Protein 6E4J (pdb70)

Foldseek 3Di:
DAPCLVVLVVLLVVCVVPADPSVVLVVVSVVQSVPDHYLVSSLVVLVVVLVVDDPPNSVRSVSSSVVSVVPD

Nearest PDB structures (foldseek):
  6ns8-assembly1_A  TM=9.569E-01  e=3.310E-08  Pyrococcus furiosus COM1
  6ns8-assembly1_A  TM=9.531E-01  e=1.919E-08  Pyrococcus furiosus COM1
  6ns8-assembly1_A  TM=9.419E-01  e=3.325E-08  Pyrococcus furiosus COM1
  6ns8-assembly1_A  TM=9.546E-01  e=4.363E-08  Pyrococcus furiosus COM1
  6ns8-assembly1_A  TM=9.405E-01  e=7.217E-08  Pyrococcus furiosus COM1

Radius of gyration: 10.77 Å; Cα contacts (8 Å, |Δi|>4): 67; chains: 1; bounding box: 29×22×22 Å

Solvent-accessible surface area: 4608 Å² total; per-residue (Å²): 105,48,78,0,112,69,55,0,79,108,0,8,111,98,3,147,110,161,12,118,110,54,101,100,0,103,61,22,8,74,120,0,5,98,69,12,68,59,34,132,76,0,15,84,25,0,110,94,26,35,157,146,21,77,111,79,49,33,49,4,0,103,48,0,20,93,52,4,88,85,77,197

InterPro domains:
  IPR059693 MJ1579 [PF27357] (4-69)

B-factor: mean 36.06, std 22.77, range [0.03, 75.5]

Organism: NCBI:txid1185654

Structure (mmCIF, N/CA/C/O backbone):
data_6E4J
#
_entry.id   6E4J
#
loop_
_atom_site.group_PDB
_atom_site.id
_atom_site.type_symbol
_atom_site.label_atom_id
_atom_site.label_alt_id
_atom_site.label_comp_id
_atom_site.label_asym_id
_atom_site.label_entity_id
_atom_site.label_seq_id
_atom_site.pdbx_PDB_ins_code
_atom_site.Cartn_x
_atom_site.Cartn_y
_atom_site.Cartn_z
_atom_site.occupancy
_atom_site.B_iso_or_equiv
_atom_site.auth_seq_id
_atom_site.auth_comp_id
_atom_site.auth_asym_id
_atom_site.auth_atom_id
_atom_site.pdbx_PDB_model_num
ATOM 1 N N . GLY A 1 9 ? 14.865 -8.292 7.957 1.00 12.31 1 GLY A N 1
ATOM 2 C CA . GLY A 1 9 ? 14.532 -6.857 7.780 1.00 32.43 1 GLY A CA 1
ATOM 3 C C . GLY A 1 9 ? 13.752 -6.616 6.497 1.00 40.12 1 GLY A C 1
ATOM 4 O O . GLY A 1 9 ? 13.735 -7.481 5.616 1.00 3.23 1 GLY A O 1
ATOM 8 N N . SER A 1 10 ? 13.101 -5.446 6.389 1.00 35.03 2 SER A N 1
ATOM 9 C CA . SER A 1 10 ? 12.179 -5.142 5.284 1.00 22.52 2 SER A CA 1
ATOM 10 C C . SER A 1 10 ? 12.909 -4.469 4.102 1.00 10.23 2 SER A C 1
ATOM 11 O O . SER A 1 10 ? 13.442 -3.367 4.237 1.00 41.51 2 SER A O 1
ATOM 19 N N . VAL A 1 11 ? 12.924 -5.158 2.951 1.00 41.10 3 VAL A N 1
ATOM 20 C CA . VAL A 1 11 ? 13.343 -4.569 1.658 1.00 0.03 3 VAL A CA 1
ATOM 21 C C . VAL A 1 11 ? 12.127 -3.894 0.995 1.00 15.31 3 VAL A C 1
ATOM 22 O O . VAL A 1 11 ? 12.262 -2.921 0.264 1.00 53.02 3 VAL A O 1
ATOM 35 N N . VAL A 1 12 ? 10.934 -4.419 1.308 1.00 14.55 4 VAL A N 1
ATOM 36 C CA . VAL A 1 12 ? 9.653 -3.936 0.770 1.00 4.43 4 VAL A CA 1
ATOM 37 C C . VAL A 1 12 ? 9.432 -2.420 1.015 1.00 31.00 4 VAL A C 1
ATOM 38 O O . VAL A 1 12 ? 8.770 -1.754 0.219 1.00 51.13 4 VAL A O 1
ATOM 51 N N . LYS A 1 13 ? 10.028 -1.904 2.109 1.00 1.43 5 LYS A N 1
ATOM 52 C CA . LYS A 1 13 ? 9.895 -0.502 2.529 1.00 23.34 5 LYS A CA 1
ATOM 53 C C . LYS A 1 13 ? 10.302 0.463 1.408 1.00 63.43 5 LYS A C 1
ATOM 54 O O . LYS A 1 13 ? 9.556 1.388 1.093 1.00 13.35 5 LYS A O 1
ATOM 73 N N . GLU A 1 14 ? 11.455 0.184 0.761 1.00 53.40 6 GLU A N 1
ATOM 74 C CA . GLU A 1 14 ? 12.018 1.089 -0.256 1.00 42.03 6 GLU A CA 1
ATOM 75 C C . GLU A 1 14 ? 11.138 1.119 -1.524 1.00 2.33 6 GLU A C 1
ATOM 76 O O . GLU A 1 14 ? 11.119 2.109 -2.250 1.00 11.25 6 GLU A O 1
ATOM 88 N N . LYS A 1 15 ? 10.390 0.025 -1.744 1.00 21.42 7 LYS A N 1
ATOM 89 C CA . LYS A 1 15 ? 9.463 -0.125 -2.884 1.00 42.42 7 LYS A CA 1
ATOM 90 C C . LYS A 1 15 ? 8.156 0.630 -2.613 1.00 1.35 7 LYS A C 1
ATOM 91 O O . LYS A 1 15 ? 7.600 1.267 -3.511 1.00 12.25 7 LYS A O 1
ATOM 110 N N . LEU A 1 16 ? 7.683 0.526 -1.357 1.00 31.01 8 LEU A N 1
ATOM 111 C CA . LEU A 1 16 ? 6.426 1.143 -0.902 1.00 31.24 8 LEU A CA 1
ATOM 112 C C . LEU A 1 16 ? 6.552 2.671 -0.833 1.00 34.13 8 LEU A C 1
ATOM 113 O O . LEU A 1 16 ? 5.567 3.376 -1.035 1.00 64.33 8 LEU A O 1
ATOM 129 N N . GLU A 1 17 ? 7.773 3.158 -0.537 1.00 65.34 9 GLU A N 1
ATOM 130 C CA . GLU A 1 17 ? 8.087 4.602 -0.515 1.00 21.42 9 GLU A CA 1
ATOM 131 C C . GLU A 1 17 ? 7.975 5.197 -1.931 1.00 4.23 9 GLU A C 1
ATOM 132 O O . GLU A 1 17 ? 7.350 6.237 -2.125 1.00 31.44 9 GLU A O 1
ATOM 144 N N . LYS A 1 18 ? 8.565 4.490 -2.912 1.00 51.23 10 LYS A N 1
ATOM 145 C CA . LYS A 1 18 ? 8.495 4.859 -4.344 1.00 54.33 10 LYS A CA 1
ATOM 146 C C . LYS A 1 18 ? 7.045 4.768 -4.865 1.00 54.52 10 LYS A C 1
ATOM 147 O O . LYS A 1 18 ? 6.607 5.596 -5.674 1.00 53.13 10 LYS A O 1
ATOM 166 N N . ALA A 1 19 ? 6.320 3.750 -4.352 1.00 31.43 11 ALA A N 1
ATOM 167 C CA . ALA A 1 19 ? 4.921 3.491 -4.702 1.00 0.34 11 ALA A CA 1
ATOM 168 C C . ALA A 1 19 ? 4.047 4.662 -4.264 1.00 10.24 11 ALA A C 1
ATOM 169 O O . ALA A 1 19 ? 3.285 5.176 -5.065 1.00 50.53 11 ALA A O 1
ATOM 176 N N . LEU A 1 20 ? 4.235 5.095 -2.997 1.00 60.23 12 LEU A N 1
ATOM 177 C CA . LEU A 1 20 ? 3.523 6.239 -2.387 1.00 62.50 12 LEU A CA 1
ATOM 178 C C . LEU A 1 20 ? 3.626 7.509 -3.252 1.00 23.41 12 LEU A C 1
ATOM 179 O O . LEU A 1 20 ? 2.621 8.190 -3.474 1.00 25.34 12 LEU A O 1
ATOM 195 N N . ILE A 1 21 ? 4.850 7.791 -3.738 1.00 22.44 13 ILE A N 1
ATOM 196 C CA . ILE A 1 21 ? 5.149 8.981 -4.553 1.00 22.05 13 ILE A CA 1
ATOM 197 C C . ILE A 1 21 ? 4.304 8.971 -5.845 1.00 13.44 13 ILE A C 1
ATOM 198 O O . ILE A 1 21 ? 3.528 9.898 -6.107 1.00 43.11 13 ILE A O 1
ATOM 214 N N . GLU A 1 22 ? 4.40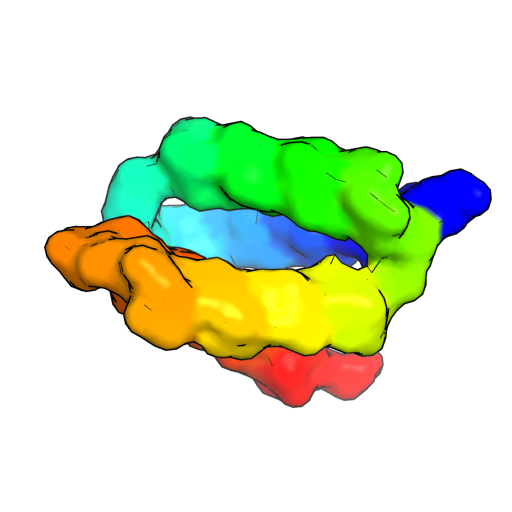9 7.867 -6.598 1.00 63.42 14 GLU A N 1
ATOM 215 C CA . GLU A 1 22 ? 3.796 7.742 -7.933 1.00 32.31 14 GLU A CA 1
ATOM 216 C C . GLU A 1 22 ? 2.268 7.583 -7.867 1.00 20.33 14 GLU A C 1
ATOM 217 O O . GLU A 1 22 ? 1.560 8.027 -8.776 1.00 44.10 14 GLU A O 1
ATOM 229 N N . VAL A 1 23 ? 1.756 6.951 -6.797 1.00 20.54 15 VAL A N 1
ATOM 230 C CA . VAL A 1 23 ? 0.302 6.774 -6.624 1.00 21.41 15 VAL A CA 1
ATOM 231 C C . VAL A 1 23 ? -0.324 7.980 -5.909 1.00 1.03 15 VAL A C 1
ATOM 232 O O . VAL A 1 23 ? -1.542 8.039 -5.810 1.00 12.41 15 VAL A O 1
ATOM 245 N N . ARG A 1 24 ? 0.507 8.930 -5.410 1.00 21.13 16 ARG A N 1
ATOM 246 C CA . ARG A 1 24 ? 0.010 10.113 -4.659 1.00 72.41 16 ARG A CA 1
ATOM 247 C C . ARG A 1 24 ? -1.031 10.954 -5.464 1.00 53.15 16 ARG A C 1
ATOM 248 O O . ARG A 1 24 ? -2.076 11.296 -4.897 1.00 62.20 16 ARG A O 1
ATOM 269 N N . PRO A 1 25 ? -0.793 11.298 -6.788 1.00 31.24 17 PRO A N 1
ATOM 270 C CA . PRO A 1 25 ? -1.804 12.033 -7.608 1.00 24.11 17 PRO A CA 1
ATOM 271 C C . PRO A 1 25 ? -3.095 11.220 -7.874 1.00 65.20 17 PRO A C 1
ATOM 272 O O . PRO A 1 25 ? -4.055 11.753 -8.417 1.00 5.22 17 PRO A O 1
ATOM 283 N N . TYR A 1 26 ? -3.111 9.941 -7.477 1.00 3.32 18 TYR A N 1
ATOM 284 C CA . TYR A 1 26 ? -4.256 9.045 -7.701 1.00 1.44 18 TYR A CA 1
ATOM 285 C C . TYR A 1 26 ? -4.998 8.723 -6.391 1.00 24.33 18 TYR A C 1
ATOM 286 O O . TYR A 1 26 ? -6.218 8.537 -6.403 1.00 14.35 18 TYR A O 1
ATOM 304 N N . VAL A 1 27 ? -4.265 8.671 -5.270 1.00 2.45 19 VAL A N 1
ATOM 305 C CA . VAL A 1 27 ? -4.828 8.287 -3.962 1.00 31.34 19 VAL A CA 1
ATOM 306 C C . VAL A 1 27 ? -5.218 9.523 -3.149 1.00 15.14 19 VAL A C 1
ATOM 307 O O . VAL A 1 27 ? -4.502 10.532 -3.132 1.00 32.13 19 VAL A O 1
ATOM 320 N N . GLU A 1 28 ? -6.377 9.448 -2.514 1.00 51.13 20 GLU A N 1
ATOM 321 C CA . GLU A 1 28 ? -6.796 10.394 -1.484 1.00 11.31 20 GLU A CA 1
ATOM 322 C C . GLU A 1 28 ? -6.328 9.848 -0.115 1.00 0.21 20 GLU A C 1
ATOM 323 O O . GLU A 1 28 ? -6.021 8.653 -0.006 1.00 0.13 20 GLU A O 1
ATOM 335 N N . TYR A 1 29 ? -6.228 10.728 0.908 1.00 3.44 21 TYR A N 1
ATOM 336 C CA . TYR A 1 29 ? -5.777 10.347 2.270 1.00 65.34 21 TYR A CA 1
ATOM 337 C C . TYR A 1 29 ? -4.352 9.755 2.226 1.00 43.01 21 TYR A C 1
ATOM 338 O O . TYR A 1 29 ? -4.106 8.643 2.700 1.00 22.02 21 TYR A O 1
ATOM 356 N N . TYR A 1 30 ? -3.429 10.528 1.634 1.00 70.31 22 TYR A N 1
ATOM 357 C CA . TYR A 1 30 ? -2.046 10.094 1.379 1.00 21.11 22 TYR A CA 1
ATOM 358 C C . TYR A 1 30 ? -1.286 9.785 2.686 1.00 14.43 22 TYR A C 1
ATOM 359 O O . TYR A 1 30 ? -0.553 8.801 2.756 1.00 14.11 22 TYR A O 1
ATOM 377 N N . ASN A 1 31 ? -1.472 10.643 3.702 1.00 44.31 23 ASN A N 1
ATOM 378 C CA . ASN A 1 31 ? -0.790 10.523 5.010 1.00 22.55 23 ASN A CA 1
ATOM 379 C C . ASN A 1 31 ? -1.307 9.280 5.758 1.00 43.11 23 ASN A C 1
ATOM 380 O O . ASN A 1 31 ? -0.554 8.603 6.469 1.00 11.52 23 ASN A O 1
ATOM 391 N N . GLU A 1 32 ? -2.607 8.991 5.561 1.00 15.34 24 GLU A N 1
ATOM 392 C CA . GLU A 1 32 ? -3.295 7.837 6.174 1.00 40.01 24 GLU A CA 1
ATOM 393 C C . GLU A 1 32 ? -2.816 6.527 5.520 1.00 32.42 24 GLU A C 1
ATOM 394 O O . GLU A 1 32 ? -2.600 5.514 6.196 1.00 21.00 24 GLU A O 1
ATOM 406 N N . LEU A 1 33 ? -2.646 6.580 4.183 1.00 23.12 25 LEU A N 1
ATOM 407 C CA . LEU A 1 33 ? -2.173 5.442 3.383 1.00 14.14 25 LEU A CA 1
ATOM 408 C C . LEU A 1 33 ? -0.697 5.158 3.688 1.00 51.23 25 LEU A C 1
ATOM 409 O O . LEU A 1 33 ? -0.285 4.005 3.729 1.00 45.45 25 LEU A O 1
ATOM 425 N N . LYS A 1 34 ? 0.069 6.236 3.929 1.00 50.22 26 LYS A N 1
ATOM 426 C CA . LYS A 1 34 ? 1.493 6.164 4.302 1.00 25.10 26 LYS A CA 1
ATOM 427 C C . LYS A 1 34 ? 1.648 5.520 5.689 1.00 11.14 26 LYS A C 1
ATOM 428 O O . LYS A 1 34 ? 2.609 4.786 5.936 1.00 32.42 26 LYS A O 1
ATOM 447 N N . ALA A 1 35 ? 0.685 5.812 6.583 1.00 51.35 27 ALA A N 1
ATOM 448 C CA . ALA A 1 35 ? 0.637 5.226 7.931 1.00 35.23 27 ALA A CA 1
ATOM 449 C C . ALA A 1 35 ? 0.394 3.709 7.852 1.00 41.20 27 ALA A C 1
ATOM 450 O O . ALA A 1 35 ? 1.020 2.930 8.586 1.00 4.33 27 ALA A O 1
ATOM 457 N N . LEU A 1 36 ? -0.513 3.306 6.933 1.00 51.05 28 LEU A N 1
ATOM 458 C CA . LEU A 1 36 ? -0.793 1.887 6.640 1.00 75.31 28 LEU A CA 1
ATOM 459 C C . LEU A 1 36 ? 0.452 1.205 6.040 1.00 51.13 28 LEU A C 1
ATOM 460 O O . LEU A 1 36 ? 0.765 0.079 6.391 1.00 43.13 28 LEU A O 1
ATOM 476 N N . VAL A 1 37 ? 1.157 1.929 5.155 1.00 34.12 29 VAL A N 1
ATOM 477 C CA . VAL A 1 37 ? 2.389 1.456 4.487 1.00 23.11 29 VAL A CA 1
ATOM 478 C C . VAL A 1 37 ? 3.504 1.167 5.510 1.00 13.21 29 VAL A C 1
ATOM 479 O O . VAL A 1 37 ? 4.161 0.124 5.439 1.00 33.22 29 VAL A O 1
ATOM 492 N N . SER A 1 38 ? 3.679 2.088 6.466 1.00 32.41 30 SER A N 1
ATOM 493 C CA . SER A 1 38 ? 4.700 1.969 7.516 1.00 42.11 30 SER A CA 1
ATOM 494 C C . SER A 1 38 ? 4.385 0.776 8.445 1.00 53.30 30 SER A C 1
ATOM 495 O O . SER A 1 38 ? 5.293 0.079 8.906 1.00 33.44 30 SER A O 1
ATOM 503 N N . LYS A 1 39 ? 3.075 0.542 8.677 1.00 63.32 31 LYS A N 1
ATOM 504 C CA . LYS A 1 39 ? 2.580 -0.572 9.501 1.00 60.53 31 LYS A CA 1
ATOM 505 C C . LYS A 1 39 ? 2.861 -1.923 8.803 1.00 5.34 31 LYS A C 1
ATOM 506 O O . LYS A 1 39 ? 3.538 -2.785 9.375 1.00 34.11 31 LYS A O 1
ATOM 525 N N . ILE A 1 40 ? 2.364 -2.075 7.552 1.00 44.11 32 ILE A N 1
ATOM 526 C CA . ILE A 1 40 ? 2.435 -3.352 6.805 1.00 74.03 32 ILE A CA 1
ATOM 527 C C . ILE A 1 40 ? 3.897 -3.743 6.539 1.00 34.43 32 ILE A C 1
ATOM 528 O O . ILE A 1 40 ? 4.245 -4.912 6.645 1.00 20.13 32 ILE A O 1
ATOM 544 N N . SER A 1 41 ? 4.746 -2.729 6.255 1.00 21.20 33 SER A N 1
ATOM 545 C CA . SER A 1 41 ? 6.171 -2.924 5.973 1.00 32.14 33 SER A CA 1
ATOM 546 C C . SER A 1 41 ? 6.906 -3.397 7.232 1.00 62.13 33 SER A C 1
ATOM 547 O O . SER A 1 41 ? 7.867 -4.152 7.139 1.00 71.42 33 SER A O 1
ATOM 555 N N . SER A 1 42 ? 6.427 -2.953 8.407 1.00 54.14 34 SER A N 1
ATOM 556 C CA . SER A 1 42 ? 7.031 -3.313 9.699 1.00 51.04 34 SER A CA 1
ATOM 557 C C . SER A 1 42 ? 6.607 -4.738 10.109 1.00 43.52 34 SER A C 1
ATOM 558 O O . SER A 1 42 ? 7.287 -5.387 10.905 1.00 21.54 34 SER A O 1
ATOM 566 N N . SER A 1 43 ? 5.472 -5.200 9.558 1.00 51.11 35 SER A N 1
ATOM 567 C CA . SER A 1 43 ? 4.946 -6.559 9.784 1.00 41.10 35 SER A CA 1
ATOM 568 C C . SER A 1 43 ? 5.651 -7.591 8.869 1.00 40.01 35 SER A C 1
ATOM 569 O O . SER A 1 43 ? 5.970 -8.710 9.292 1.00 51.31 35 SER A O 1
ATOM 577 N N . VAL A 1 44 ? 5.898 -7.179 7.616 1.00 70.33 36 VAL A N 1
ATOM 578 C CA . VAL A 1 44 ? 6.426 -8.045 6.541 1.00 65.31 36 VAL A CA 1
ATOM 579 C C . VAL A 1 44 ? 7.905 -7.715 6.274 1.00 5.22 36 VAL A C 1
ATOM 580 O O . VAL A 1 44 ? 8.474 -6.832 6.917 1.00 73.12 36 VAL A O 1
ATOM 593 N N . ASN A 1 45 ? 8.530 -8.463 5.358 1.00 21.05 37 ASN A N 1
ATOM 594 C CA . ASN A 1 45 ? 9.935 -8.238 4.939 1.00 13.45 37 ASN A CA 1
ATOM 595 C C . ASN A 1 45 ? 10.009 -8.088 3.413 1.00 25.21 37 ASN A C 1
ATOM 596 O O . ASN A 1 45 ? 10.721 -7.218 2.891 1.00 42.43 37 ASN A O 1
ATOM 607 N N . ASP A 1 46 ? 9.251 -8.936 2.705 1.00 3.44 38 ASP A N 1
ATOM 608 C CA . ASP A 1 46 ? 9.260 -9.001 1.229 1.00 62.10 38 ASP A CA 1
ATOM 609 C C . ASP A 1 46 ? 8.004 -8.334 0.645 1.00 63.23 38 ASP A C 1
ATOM 610 O O . ASP A 1 46 ? 6.976 -8.188 1.339 1.00 73.41 38 ASP A O 1
ATOM 619 N N . LEU A 1 47 ? 8.102 -7.945 -0.645 1.00 32.11 39 LEU A N 1
ATOM 620 C CA . LEU A 1 47 ? 7.024 -7.253 -1.367 1.00 44.11 39 LEU A CA 1
ATOM 621 C C . LEU A 1 47 ? 5.778 -8.134 -1.485 1.00 33.23 39 LEU A C 1
ATOM 622 O O . LEU A 1 47 ? 4.674 -7.652 -1.241 1.00 61.52 39 LEU A O 1
ATOM 638 N N . GLU A 1 48 ? 5.981 -9.427 -1.844 1.00 55.33 40 GLU A N 1
ATOM 639 C CA . GLU A 1 48 ? 4.883 -10.409 -2.010 1.00 43.44 40 GLU A CA 1
ATOM 640 C C . GLU A 1 48 ? 4.017 -10.484 -0.741 1.00 61.32 40 GLU A C 1
ATOM 641 O O . GLU A 1 48 ? 2.799 -10.572 -0.833 1.00 3.11 40 GLU A O 1
ATOM 653 N N . GLU A 1 49 ? 4.674 -10.396 0.440 1.00 41.30 41 GLU A N 1
ATOM 654 C CA . GLU A 1 49 ? 3.985 -10.392 1.741 1.00 23.03 41 GLU A CA 1
ATOM 655 C C . GLU A 1 49 ? 3.069 -9.151 1.867 1.00 1.22 41 GLU A C 1
ATOM 656 O O . GLU A 1 49 ? 1.869 -9.294 2.121 1.00 32.43 41 GLU A O 1
ATOM 668 N N . ALA A 1 50 ? 3.652 -7.941 1.652 1.00 40.21 42 ALA A N 1
ATOM 669 C CA . ALA A 1 50 ? 2.917 -6.646 1.761 1.00 13.14 42 ALA A CA 1
ATOM 670 C C . ALA A 1 50 ? 1.728 -6.571 0.786 1.00 15.02 42 ALA A C 1
ATOM 671 O O . ALA A 1 50 ? 0.712 -5.943 1.088 1.00 22.23 42 ALA A O 1
ATOM 678 N N . ILE A 1 51 ? 1.903 -7.212 -0.381 1.00 71.35 43 ILE A N 1
ATOM 679 C CA . ILE A 1 51 ? 0.868 -7.344 -1.416 1.00 52.14 43 ILE A CA 1
ATOM 680 C C . ILE A 1 51 ? -0.347 -8.118 -0.860 1.00 41.32 43 ILE A C 1
ATOM 681 O O . ILE A 1 51 ? -1.479 -7.649 -0.967 1.00 34.12 43 ILE A O 1
ATOM 697 N N . VAL A 1 52 ? -0.081 -9.276 -0.221 1.00 42.32 44 VAL A N 1
ATOM 698 C CA . VAL A 1 52 ? -1.131 -10.121 0.391 1.00 63.13 44 VAL A CA 1
ATOM 699 C C . VAL A 1 52 ? -1.869 -9.353 1.512 1.00 63.42 44 VAL A C 1
ATOM 700 O O . VAL A 1 52 ? -3.087 -9.509 1.682 1.00 65.31 44 VAL A O 1
ATOM 713 N N . VAL A 1 53 ? -1.124 -8.486 2.236 1.00 41.13 45 VAL A N 1
ATOM 714 C CA . VAL A 1 53 ? -1.710 -7.634 3.283 1.00 43.13 45 VAL A CA 1
ATOM 715 C C . VAL A 1 53 ? -2.628 -6.572 2.651 1.00 70.22 45 VAL A C 1
ATOM 716 O O . VAL A 1 53 ? -3.706 -6.336 3.145 1.00 1.34 45 VAL A O 1
ATOM 729 N N . LEU A 1 54 ? -2.202 -5.965 1.535 1.00 71.03 46 LEU A N 1
ATOM 730 C CA . LEU A 1 54 ? -3.008 -4.933 0.839 1.00 75.23 46 LEU A CA 1
ATOM 731 C C . LEU A 1 54 ? -4.258 -5.542 0.165 1.00 51.44 46 LEU A C 1
ATOM 732 O O . LEU A 1 54 ? -5.237 -4.835 -0.080 1.00 3.42 46 LEU A O 1
ATOM 748 N N . ARG A 1 55 ? -4.211 -6.855 -0.131 1.00 2.21 47 ARG A N 1
ATOM 749 C CA . ARG A 1 55 ? -5.371 -7.600 -0.659 1.00 4.42 47 ARG A CA 1
ATOM 750 C C . ARG A 1 55 ? -6.449 -7.741 0.433 1.00 20.33 47 ARG A C 1
ATOM 751 O O . ARG A 1 55 ? -7.620 -7.440 0.196 1.00 35.41 47 ARG A O 1
ATOM 772 N N . GLU A 1 56 ? -6.027 -8.169 1.643 1.00 73.03 48 GLU A N 1
ATOM 773 C CA . GLU A 1 56 ? -6.952 -8.383 2.774 1.00 62.44 48 GLU A CA 1
ATOM 774 C C . GLU A 1 56 ? -7.465 -7.033 3.326 1.00 44.40 48 GLU A C 1
ATOM 775 O O . GLU A 1 56 ? -8.643 -6.910 3.658 1.00 2.34 48 GLU A O 1
ATOM 787 N N . GLU A 1 57 ? -6.566 -6.021 3.371 1.00 34.04 49 GLU A N 1
ATOM 788 C CA . GLU A 1 57 ? -6.867 -4.684 3.910 1.00 74.11 49 GLU A CA 1
ATOM 789 C C . GLU A 1 57 ? -7.892 -3.953 3.053 1.00 44.52 49 GLU A C 1
ATOM 790 O O . GLU A 1 57 ? -8.733 -3.235 3.579 1.00 23.34 49 GLU A O 1
ATOM 802 N N . GLU A 1 58 ? -7.809 -4.152 1.734 1.00 14.13 50 GLU A N 1
ATOM 803 C CA . GLU A 1 58 ? -8.775 -3.593 0.787 1.00 42.31 50 GLU A CA 1
ATOM 804 C C . GLU A 1 58 ? -10.192 -4.123 1.087 1.00 61.22 50 GLU A C 1
ATOM 805 O O . GLU A 1 58 ? -11.154 -3.371 1.068 1.00 72.04 50 GLU A O 1
ATOM 817 N N . LYS A 1 59 ? -10.280 -5.416 1.413 1.00 3.12 51 LYS A N 1
ATOM 818 C CA . LYS A 1 59 ? -11.563 -6.091 1.663 1.00 10.34 51 LYS A CA 1
ATOM 819 C C . LYS A 1 59 ? -12.208 -5.616 2.986 1.00 15.30 51 LYS A C 1
ATOM 820 O O . LYS A 1 59 ? -13.396 -5.268 3.011 1.00 21.30 51 LYS A O 1
ATOM 839 N N . LYS A 1 60 ? -11.403 -5.579 4.067 1.00 5.44 52 LYS A N 1
ATOM 840 C CA . LYS A 1 60 ? -11.897 -5.268 5.432 1.00 2.12 52 LYS A CA 1
ATOM 841 C C . LYS A 1 60 ? -12.089 -3.754 5.651 1.00 72.14 52 LYS A C 1
ATOM 842 O O . LYS A 1 60 ? -12.939 -3.351 6.441 1.00 63.55 52 LYS A O 1
ATOM 861 N N . ALA A 1 61 ? -11.295 -2.920 4.959 1.00 62.01 53 ALA A N 1
ATOM 862 C CA . ALA A 1 61 ? -11.402 -1.447 5.066 1.00 4.40 53 ALA A CA 1
ATOM 863 C C . ALA A 1 61 ? -12.377 -0.915 4.013 1.00 34.24 53 ALA A C 1
ATOM 864 O O . ALA A 1 61 ? -12.321 -1.339 2.855 1.00 1.01 53 ALA A O 1
ATOM 871 N N . SER A 1 62 ? -13.252 0.009 4.418 1.00 61.51 54 SER A N 1
ATOM 872 C CA . SER A 1 62 ? -14.270 0.601 3.541 1.00 50.20 54 SER A CA 1
ATOM 873 C C . SER A 1 62 ? -13.683 1.771 2.721 1.00 55.22 54 SER A C 1
ATOM 874 O O . SER A 1 62 ? -12.661 2.363 3.092 1.00 53.21 54 SER A O 1
ATOM 882 N N . GLU A 1 63 ? -14.336 2.057 1.581 1.00 63.12 55 GLU A N 1
ATOM 883 C CA . GLU A 1 63 ? -14.019 3.219 0.719 1.00 71.42 55 GLU A CA 1
ATOM 884 C C . GLU A 1 63 ? -14.388 4.533 1.455 1.00 75.03 55 GLU A C 1
ATOM 885 O O . GLU A 1 63 ? -15.276 4.500 2.316 1.00 4.31 55 GLU A O 1
ATOM 897 N N . PRO A 1 64 ? -13.760 5.724 1.144 1.00 64.51 56 PRO A N 1
ATOM 898 C CA . PRO A 1 64 ? -12.792 5.939 0.018 1.00 51.44 56 PRO A CA 1
ATOM 899 C C . PRO A 1 64 ? -11.393 5.289 0.201 1.00 50.04 56 PRO A C 1
ATOM 900 O O . PRO A 1 64 ? -10.700 5.073 -0.795 1.00 62.24 56 PRO A O 1
ATOM 911 N N . PHE A 1 65 ? -11.011 4.956 1.453 1.00 24.41 57 PHE A N 1
ATOM 912 C CA . PHE A 1 65 ? -9.649 4.448 1.769 1.00 1.05 57 PHE A CA 1
ATOM 913 C C . PHE A 1 65 ? -9.361 3.082 1.090 1.00 15.04 57 PHE A C 1
ATOM 914 O O . PHE A 1 65 ? -8.224 2.819 0.693 1.00 55.11 57 PHE A O 1
ATOM 931 N N . LYS A 1 66 ? -10.417 2.238 0.953 1.00 55.12 58 LYS A N 1
ATOM 932 C CA . LYS A 1 66 ? -10.369 0.936 0.223 1.00 54.25 58 LYS A CA 1
ATOM 933 C C . LYS A 1 66 ? -9.751 1.098 -1.181 1.00 25.34 58 LYS A C 1
ATOM 934 O O . LYS A 1 66 ? -8.863 0.332 -1.585 1.00 23.34 58 LYS A O 1
ATOM 953 N N . THR A 1 67 ? -10.255 2.124 -1.890 1.00 24.22 59 THR A N 1
ATOM 954 C CA . THR A 1 67 ? -9.827 2.500 -3.245 1.00 33.23 59 THR A CA 1
ATOM 955 C C . THR A 1 67 ? -8.316 2.780 -3.280 1.00 51.53 59 THR A C 1
ATOM 956 O O . THR A 1 67 ? -7.599 2.260 -4.127 1.00 24.24 59 THR A O 1
ATOM 967 N N . ASP A 1 68 ? -7.855 3.541 -2.286 1.00 55.10 60 ASP A N 1
ATOM 968 C CA . ASP A 1 68 ? -6.462 4.026 -2.200 1.00 0.43 60 ASP A CA 1
ATOM 969 C C . ASP A 1 68 ? -5.478 2.880 -1.901 1.00 2.41 60 ASP A C 1
ATOM 970 O O . ASP A 1 68 ? -4.332 2.884 -2.386 1.00 1.03 60 ASP A O 1
ATOM 979 N N . ILE A 1 69 ? -5.973 1.887 -1.134 1.00 41.00 61 ILE A N 1
ATOM 980 C CA . ILE A 1 69 ? -5.225 0.661 -0.792 1.00 5.13 61 ILE A CA 1
ATOM 981 C C . ILE A 1 69 ? -4.901 -0.118 -2.072 1.00 44.43 61 ILE A C 1
ATOM 982 O O . ILE A 1 69 ? -3.753 -0.518 -2.297 1.00 15.24 61 ILE A O 1
ATOM 998 N N . ARG A 1 70 ? -5.932 -0.292 -2.920 1.00 23.32 62 ARG A N 1
ATOM 999 C CA . ARG A 1 70 ? -5.846 -1.122 -4.130 1.00 64.12 62 ARG A CA 1
ATOM 1000 C C . ARG A 1 70 ? -5.210 -0.370 -5.314 1.00 22.13 62 ARG A C 1
ATOM 1001 O O . ARG A 1 70 ? -4.785 -1.008 -6.274 1.00 62.33 62 ARG A O 1
ATOM 1022 N N . ILE A 1 71 ? -5.156 0.978 -5.247 1.00 43.23 63 ILE A N 1
ATOM 1023 C CA . ILE A 1 71 ? -4.390 1.788 -6.224 1.00 1.03 63 ILE A CA 1
ATOM 1024 C C . ILE A 1 71 ? -2.883 1.522 -6.040 1.00 21.33 63 ILE A C 1
ATOM 1025 O O . ILE A 1 71 ? -2.164 1.253 -7.015 1.00 30.11 63 ILE A O 1
ATOM 1041 N N . LEU A 1 72 ? -2.423 1.566 -4.772 1.00 42.12 64 LEU A N 1
ATOM 1042 C CA . LEU A 1 72 ? -1.011 1.298 -4.424 1.00 51.51 64 LEU A CA 1
ATOM 1043 C C . LEU A 1 72 ? -0.678 -0.189 -4.694 1.00 24.23 64 LEU A C 1
ATOM 1044 O O . LEU A 1 72 ? 0.349 -0.507 -5.299 1.00 65.13 64 LEU A O 1
ATOM 1060 N N . LEU A 1 73 ? -1.590 -1.074 -4.252 1.00 51.04 65 LEU A N 1
ATOM 1061 C CA . LEU A 1 73 ? -1.491 -2.538 -4.439 1.00 31.43 65 LEU A CA 1
ATOM 1062 C C . LEU A 1 73 ? -1.297 -2.906 -5.922 1.00 73.31 65 LEU A C 1
ATOM 1063 O O . LEU A 1 73 ? -0.362 -3.636 -6.266 1.00 2.03 65 LEU A O 1
ATOM 1079 N N . ASP A 1 74 ? -2.175 -2.350 -6.783 1.00 20.45 66 ASP A N 1
ATOM 1080 C CA . ASP A 1 74 ? -2.165 -2.602 -8.239 1.00 25.54 66 ASP A CA 1
ATOM 1081 C C . ASP A 1 74 ? -0.850 -2.123 -8.870 1.00 12.21 66 ASP A C 1
ATOM 1082 O O . ASP A 1 74 ? -0.403 -2.680 -9.865 1.00 73.14 66 ASP A O 1
ATOM 1091 N N . PHE A 1 75 ? -0.244 -1.088 -8.265 1.00 30.31 67 PHE A N 1
ATOM 1092 C CA . PHE A 1 75 ? 1.006 -0.488 -8.755 1.00 11.53 67 PHE A CA 1
ATOM 1093 C C . PHE A 1 75 ? 2.191 -1.452 -8.526 1.00 44.23 67 PHE A C 1
ATOM 1094 O O . PHE A 1 75 ? 3.080 -1.572 -9.381 1.00 24.20 67 PHE A O 1
ATOM 1111 N N . LEU A 1 76 ? 2.171 -2.145 -7.368 1.00 71.01 68 LEU A N 1
ATOM 1112 C CA . LEU A 1 76 ? 3.179 -3.171 -7.014 1.00 62.34 68 LEU A CA 1
ATOM 1113 C C . LEU A 1 76 ? 3.048 -4.386 -7.959 1.00 22.14 68 LEU A C 1
ATOM 1114 O O . LEU A 1 76 ? 4.049 -4.939 -8.429 1.00 11.42 68 LEU A O 1
ATOM 1130 N N . GLU A 1 77 ? 1.781 -4.759 -8.231 1.00 55.42 69 GLU A N 1
ATOM 1131 C CA . GLU A 1 77 ? 1.407 -5.852 -9.155 1.00 72.43 69 GLU A CA 1
ATOM 1132 C C . GLU A 1 77 ? 1.837 -5.537 -10.600 1.00 11.22 69 GLU A C 1
ATOM 1133 O O . GLU A 1 77 ? 2.233 -6.430 -11.360 1.00 10.13 69 GLU A O 1
ATOM 1145 N N . SER A 1 78 ? 1.733 -4.247 -10.954 1.00 54.32 70 SER A N 1
ATOM 1146 C CA . SER A 1 78 ? 1.944 -3.745 -12.318 1.00 14.03 70 SER A CA 1
ATOM 1147 C C . SER A 1 78 ? 3.432 -3.788 -12.705 1.00 62.24 70 SER A C 1
ATOM 1148 O O . SER A 1 78 ? 3.775 -4.173 -13.826 1.00 10.04 70 SER A O 1
ATOM 1156 N N . LYS A 1 79 ? 4.299 -3.368 -11.767 1.00 42.34 71 LYS A N 1
ATOM 1157 C CA . LYS A 1 79 ? 5.762 -3.379 -11.964 1.00 22.24 71 LYS A CA 1
ATOM 1158 C C . LYS A 1 79 ? 6.304 -4.829 -11.900 1.00 12.52 71 LYS A C 1
ATOM 1159 O O . LYS A 1 79 ? 5.823 -5.612 -11.069 1.00 72.35 71 LYS A O 1
ATOM 1178 N N . PRO A 1 80 ? 7.305 -5.202 -12.770 1.00 42.23 72 PRO A N 1
ATOM 1179 C CA . PRO A 1 80 ? 7.938 -6.544 -12.747 1.00 21.24 72 PRO A CA 1
ATOM 1180 C C . PRO A 1 80 ? 8.803 -6.736 -11.469 1.00 14.25 72 PRO A C 1
ATOM 1181 O O . PRO A 1 80 ? 9.974 -6.311 -11.450 1.00 21.45 72 PRO A O 1
ATOM 1193 N N . GLY A 1 9 ? 15.745 -6.793 7.083 1.00 14.33 1 GLY A N 2
ATOM 1194 C CA . GLY A 1 9 ? 15.238 -5.479 6.606 1.00 50.31 1 GLY A CA 2
ATOM 1195 C C . GLY A 1 9 ? 14.246 -5.647 5.467 1.00 75.24 1 GLY A C 2
ATOM 1196 O O . GLY A 1 9 ? 14.453 -6.508 4.606 1.00 64.45 1 GLY A O 2
ATOM 1200 N N . SER A 1 10 ? 13.174 -4.829 5.457 1.00 51.22 2 SER A N 2
ATOM 1201 C CA . SER A 1 10 ? 12.102 -4.922 4.460 1.00 23.51 2 SER A CA 2
ATOM 1202 C C . SER A 1 10 ? 12.541 -4.332 3.111 1.00 34.34 2 SER A C 2
ATOM 1203 O O . SER A 1 10 ? 12.823 -3.133 3.012 1.00 54.30 2 SER A O 2
ATOM 1211 N N . VAL A 1 11 ? 12.577 -5.185 2.072 1.00 22.31 3 VAL A N 2
ATOM 1212 C CA . VAL A 1 11 ? 12.909 -4.767 0.700 1.00 72.44 3 VAL A CA 2
ATOM 1213 C C . VAL A 1 11 ? 11.676 -4.118 0.036 1.00 22.11 3 VAL A C 2
ATOM 1214 O O . VAL A 1 11 ? 11.807 -3.160 -0.729 1.00 0.24 3 VAL A O 2
ATOM 1227 N N . VAL A 1 12 ? 10.465 -4.608 0.397 1.00 3.52 4 VAL A N 2
ATOM 1228 C CA . VAL A 1 12 ? 9.196 -4.074 -0.145 1.00 62.42 4 VAL A CA 2
ATOM 1229 C C . VAL A 1 12 ? 9.007 -2.591 0.211 1.00 74.34 4 VAL A C 2
ATOM 1230 O O . VAL A 1 12 ? 8.332 -1.859 -0.508 1.00 20.30 4 VAL A O 2
ATOM 1243 N N . LYS A 1 13 ? 9.635 -2.156 1.314 1.00 30.45 5 LYS A N 2
ATOM 1244 C CA . LYS A 1 13 ? 9.454 -0.804 1.830 1.00 54.10 5 LYS A CA 2
ATOM 1245 C C . LYS A 1 13 ? 9.984 0.249 0.839 1.00 11.24 5 LYS A C 2
ATOM 1246 O O . LYS A 1 13 ? 9.374 1.304 0.710 1.00 53.42 5 LYS A O 2
ATOM 1265 N N . GLU A 1 14 ? 11.072 -0.068 0.096 1.00 34.14 6 GLU A N 2
ATOM 1266 C CA . GLU A 1 14 ? 11.638 0.885 -0.884 1.00 1.41 6 GLU A CA 2
ATOM 1267 C C . GLU A 1 14 ? 10.757 0.947 -2.144 1.00 53.55 6 GLU A C 2
ATOM 1268 O O . GLU A 1 14 ? 10.760 1.943 -2.862 1.00 72.52 6 GLU A O 2
ATOM 1280 N N . LYS A 1 15 ? 9.985 -0.132 -2.378 1.00 73.02 7 LYS A N 2
ATOM 1281 C CA . LYS A 1 15 ? 8.963 -0.177 -3.441 1.00 23.43 7 LYS A CA 2
ATOM 1282 C C . LYS A 1 15 ? 7.778 0.711 -3.039 1.00 50.43 7 LYS A C 2
ATOM 1283 O O . LYS A 1 15 ? 7.193 1.385 -3.877 1.00 23.44 7 LYS A O 2
ATOM 1302 N N . LEU A 1 16 ? 7.458 0.676 -1.725 1.00 14.03 8 LEU A N 2
ATOM 1303 C CA . LEU A 1 16 ? 6.393 1.484 -1.101 1.00 33.51 8 LEU A CA 2
ATOM 1304 C C . LEU A 1 16 ? 6.755 2.977 -1.121 1.00 30.30 8 LEU A C 2
ATOM 1305 O O . LEU A 1 16 ? 5.868 3.818 -1.235 1.00 31.21 8 LEU A O 2
ATOM 1321 N N . GLU A 1 17 ? 8.070 3.283 -1.017 1.00 74.55 9 GLU A N 2
ATOM 1322 C CA . GLU A 1 17 ? 8.588 4.669 -1.070 1.00 25.11 9 GLU A CA 2
ATOM 1323 C C . GLU A 1 17 ? 8.263 5.314 -2.423 1.00 44.34 9 GLU A C 2
ATOM 1324 O O . GLU A 1 17 ? 7.654 6.386 -2.480 1.00 33.20 9 GLU A O 2
ATOM 1336 N N . LYS A 1 18 ? 8.673 4.619 -3.506 1.00 5.33 10 LYS A N 2
ATOM 1337 C CA . LYS A 1 18 ? 8.391 5.039 -4.890 1.00 33.24 10 LYS A CA 2
ATOM 1338 C C . LYS A 1 18 ? 6.875 5.083 -5.127 1.00 71.20 10 LYS A C 2
ATOM 1339 O O . LYS A 1 18 ? 6.362 6.077 -5.628 1.00 75.23 10 LYS A O 2
ATOM 1358 N N . ALA A 1 19 ? 6.190 4.001 -4.695 1.00 64.52 11 ALA A N 2
ATOM 1359 C CA . ALA A 1 19 ? 4.754 3.788 -4.916 1.00 11.32 11 ALA A CA 2
ATOM 1360 C C . ALA A 1 19 ? 3.925 4.964 -4.408 1.00 42.32 11 ALA A C 2
ATOM 1361 O O . ALA A 1 19 ? 3.122 5.497 -5.160 1.00 74.31 11 ALA A O 2
ATOM 1368 N N . LEU A 1 20 ? 4.197 5.385 -3.148 1.00 23.05 12 LEU A N 2
ATOM 1369 C CA . LEU A 1 20 ? 3.510 6.517 -2.498 1.00 60.43 12 LEU A CA 2
ATOM 1370 C C . LEU A 1 20 ? 3.612 7.799 -3.353 1.00 63.34 12 LEU A C 2
ATOM 1371 O O . LEU A 1 20 ? 2.613 8.471 -3.572 1.00 22.30 12 LEU A O 2
ATOM 1387 N N . ILE A 1 21 ? 4.826 8.088 -3.858 1.00 74.33 13 ILE A N 2
ATOM 1388 C CA . ILE A 1 21 ? 5.106 9.282 -4.684 1.00 40.43 13 ILE A CA 2
ATOM 1389 C C . ILE A 1 21 ? 4.346 9.197 -6.032 1.00 63.34 13 ILE A C 2
ATOM 1390 O O . ILE A 1 21 ? 3.677 10.152 -6.453 1.00 41.30 13 ILE A O 2
ATOM 1406 N N . GLU A 1 22 ? 4.410 8.008 -6.664 1.00 1.11 14 GLU A N 2
ATOM 1407 C CA . GLU A 1 22 ? 3.841 7.772 -8.006 1.00 14.52 14 GLU A CA 2
ATOM 1408 C C . GLU A 1 22 ? 2.304 7.844 -7.991 1.00 41.45 14 GLU A C 2
ATOM 1409 O O . GLU A 1 22 ? 1.692 8.346 -8.937 1.00 2.41 14 GLU A O 2
ATOM 1421 N N . VAL A 1 23 ? 1.703 7.350 -6.897 1.00 65.50 15 VAL A N 2
ATOM 1422 C CA . VAL A 1 23 ? 0.236 7.308 -6.738 1.00 63.04 15 VAL A CA 2
ATOM 1423 C C . VAL A 1 23 ? -0.262 8.451 -5.834 1.00 50.44 15 VAL A C 2
ATOM 1424 O O . VAL A 1 23 ? -1.447 8.502 -5.521 1.00 3.05 15 VAL A O 2
ATOM 1437 N N . ARG A 1 24 ? 0.645 9.381 -5.451 1.00 73.44 16 ARG A N 2
ATOM 1438 C CA . ARG A 1 24 ? 0.327 10.525 -4.549 1.00 13.23 16 ARG A CA 2
ATOM 1439 C C . ARG A 1 24 ? -0.909 11.365 -5.015 1.00 34.44 16 ARG A C 2
ATOM 1440 O O . ARG A 1 24 ? -1.820 11.575 -4.213 1.00 24.24 16 ARG A O 2
ATOM 1461 N N . PRO A 1 25 ? -0.991 11.841 -6.312 1.00 71.35 17 PRO A N 2
ATOM 1462 C CA . PRO A 1 25 ? -2.166 12.605 -6.801 1.00 61.24 17 PRO A CA 2
ATOM 1463 C C . PRO A 1 25 ? -3.310 11.689 -7.295 1.00 71.33 17 PRO A C 2
ATOM 1464 O O . PRO A 1 25 ? -4.292 12.160 -7.873 1.00 31.34 17 PRO A O 2
ATOM 1475 N N . TYR A 1 26 ? -3.158 10.378 -7.064 1.00 65.32 18 TYR A N 2
ATOM 1476 C CA . TYR A 1 26 ? -4.151 9.360 -7.443 1.00 24.11 18 TYR A CA 2
ATOM 1477 C C . TYR A 1 26 ? -4.884 8.821 -6.209 1.00 61.02 18 TYR A C 2
ATOM 1478 O O . TYR A 1 26 ? -5.993 8.300 -6.327 1.00 62.24 18 TYR A O 2
ATOM 1496 N N . VAL A 1 27 ? -4.247 8.937 -5.029 1.00 45.44 19 VAL A N 2
ATOM 1497 C CA . VAL A 1 27 ? -4.806 8.445 -3.757 1.00 1.55 19 VAL A CA 2
ATOM 1498 C C . VAL A 1 27 ? -5.305 9.608 -2.886 1.00 70.31 19 VAL A C 2
ATOM 1499 O O . VAL A 1 27 ? -4.706 10.700 -2.838 1.00 14.42 19 VAL A O 2
ATOM 1512 N N . GLU A 1 28 ? -6.453 9.368 -2.268 1.00 41.23 20 GLU A N 2
ATOM 1513 C CA . GLU A 1 28 ? -7.042 10.242 -1.267 1.00 51.20 20 GLU A CA 2
ATOM 1514 C C . GLU A 1 28 ? -6.511 9.831 0.114 1.00 44.04 20 GLU A C 2
ATOM 1515 O O . GLU A 1 28 ? -6.217 8.651 0.337 1.00 65.41 20 GLU A O 2
ATOM 1527 N N . TYR A 1 29 ? -6.370 10.818 1.023 1.00 74.03 21 TYR A N 2
ATOM 1528 C CA . TYR A 1 29 ? -5.851 10.614 2.387 1.00 13.01 21 TYR A CA 2
ATOM 1529 C C . TYR A 1 29 ? -4.450 9.962 2.332 1.00 54.14 21 TYR A C 2
ATOM 1530 O O . TYR A 1 29 ? -4.253 8.829 2.793 1.00 22.33 21 TYR A O 2
ATOM 1548 N N . TYR A 1 30 ? -3.496 10.692 1.712 1.00 14.02 22 TYR A N 2
ATOM 1549 C CA . TYR A 1 30 ? -2.090 10.250 1.562 1.00 41.13 22 TYR A CA 2
ATOM 1550 C C . TYR A 1 30 ? -1.467 9.892 2.931 1.00 31.01 22 TYR A C 2
ATOM 1551 O O . TYR A 1 30 ? -0.608 9.016 3.013 1.00 43.33 22 TYR A O 2
ATOM 1569 N N . ASN A 1 31 ? -1.937 10.586 3.993 1.00 12.44 23 ASN A N 2
ATOM 1570 C CA . ASN A 1 31 ? -1.517 10.353 5.389 1.00 3.55 23 ASN A CA 2
ATOM 1571 C C . ASN A 1 31 ? -1.855 8.920 5.834 1.00 60.00 23 ASN A C 2
ATOM 1572 O O . ASN A 1 31 ? -1.051 8.266 6.489 1.00 72.05 23 ASN A O 2
ATOM 1583 N N . GLU A 1 32 ? -3.060 8.455 5.457 1.00 70.52 24 GLU A N 2
ATOM 1584 C CA . GLU A 1 32 ? -3.588 7.143 5.874 1.00 63.01 24 GLU A CA 2
ATOM 1585 C C . GLU A 1 32 ? -2.898 6.007 5.113 1.00 30.24 24 GLU A C 2
ATOM 1586 O O . GLU A 1 32 ? -2.600 4.964 5.692 1.00 50.53 24 GLU A O 2
ATOM 1598 N N . LEU A 1 33 ? -2.655 6.226 3.804 1.00 41.12 25 LEU A N 2
ATOM 1599 C CA . LEU A 1 33 ? -1.942 5.248 2.957 1.00 34.15 25 LEU A CA 2
ATOM 1600 C C . LEU A 1 33 ? -0.461 5.142 3.388 1.00 51.22 25 LEU A C 2
ATOM 1601 O O . LEU A 1 33 ? 0.141 4.065 3.333 1.00 43.22 25 LEU A O 2
ATOM 1617 N N . LYS A 1 34 ? 0.100 6.282 3.832 1.00 55.42 26 LYS A N 2
ATOM 1618 C CA . LYS A 1 34 ? 1.476 6.360 4.357 1.00 53.03 26 LYS A CA 2
ATOM 1619 C C . LYS A 1 34 ? 1.557 5.661 5.730 1.00 63.14 26 LYS A C 2
ATOM 1620 O O . LYS A 1 34 ? 2.529 4.963 6.021 1.00 74.15 26 LYS A O 2
ATOM 1639 N N . ALA A 1 35 ? 0.499 5.839 6.549 1.00 33.23 27 ALA A N 2
ATOM 1640 C CA . ALA A 1 35 ? 0.376 5.182 7.865 1.00 52.31 27 ALA A CA 2
ATOM 1641 C C . ALA A 1 35 ? 0.234 3.662 7.689 1.00 41.22 27 ALA A C 2
ATOM 1642 O O . ALA A 1 35 ? 0.698 2.878 8.523 1.00 13.31 27 ALA A O 2
ATOM 1649 N N . LEU A 1 36 ? -0.426 3.275 6.580 1.00 40.32 28 LEU A N 2
ATOM 1650 C CA . LEU A 1 36 ? -0.601 1.876 6.169 1.00 52.41 28 LEU A CA 2
ATOM 1651 C C . LEU A 1 36 ? 0.757 1.251 5.796 1.00 13.44 28 LEU A C 2
ATOM 1652 O O . LEU A 1 36 ? 1.036 0.117 6.169 1.00 14.54 28 LEU A O 2
ATOM 1668 N N . VAL A 1 37 ? 1.595 2.019 5.066 1.00 4.13 29 VAL A N 2
ATOM 1669 C CA . VAL A 1 37 ? 2.976 1.614 4.710 1.00 54.11 29 VAL A CA 2
ATOM 1670 C C . VAL A 1 37 ? 3.825 1.363 5.979 1.00 61.53 29 VAL A C 2
ATOM 1671 O O . VAL A 1 37 ? 4.558 0.373 6.047 1.00 72.05 29 VAL A O 2
ATOM 1684 N N . SER A 1 38 ? 3.670 2.242 6.987 1.00 42.11 30 SER A N 2
ATOM 1685 C CA . SER A 1 38 ? 4.382 2.128 8.278 1.00 13.00 30 SER A CA 2
ATOM 1686 C C . SER A 1 38 ? 3.991 0.825 9.003 1.00 74.13 30 SER A C 2
ATOM 1687 O O . SER A 1 38 ? 4.849 0.106 9.539 1.00 43.52 30 SER A O 2
ATOM 1695 N N . LYS A 1 39 ? 2.679 0.537 8.971 1.00 1.13 31 LYS A N 2
ATOM 1696 C CA . LYS A 1 39 ? 2.072 -0.646 9.589 1.00 31.23 31 LYS A CA 2
ATOM 1697 C C . LYS A 1 39 ? 2.595 -1.954 8.943 1.00 54.32 31 LYS A C 2
ATOM 1698 O O . LYS A 1 39 ? 3.179 -2.807 9.623 1.00 65.31 31 LYS A O 2
ATOM 1717 N N . ILE A 1 40 ? 2.401 -2.080 7.612 1.00 63.23 32 ILE A N 2
ATOM 1718 C CA . ILE A 1 40 ? 2.635 -3.347 6.895 1.00 13.33 32 ILE A CA 2
ATOM 1719 C C . ILE A 1 40 ? 4.137 -3.690 6.830 1.00 24.20 32 ILE A C 2
ATOM 1720 O O . ILE A 1 40 ? 4.496 -4.854 6.976 1.00 3.13 32 ILE A O 2
ATOM 1736 N N . SER A 1 41 ? 5.006 -2.661 6.679 1.00 62.31 33 SER A N 2
ATOM 1737 C CA . SER A 1 41 ? 6.471 -2.841 6.636 1.00 12.14 33 SER A CA 2
ATOM 1738 C C . SER A 1 41 ? 7.020 -3.302 8.002 1.00 30.20 33 SER A C 2
ATOM 1739 O O . SER A 1 41 ? 8.087 -3.916 8.070 1.00 42.01 33 SER A O 2
ATOM 1747 N N . SER A 1 42 ? 6.271 -3.001 9.087 1.00 65.14 34 SER A N 2
ATOM 1748 C CA . SER A 1 42 ? 6.641 -3.407 10.450 1.00 4.42 34 SER A CA 2
ATOM 1749 C C . SER A 1 42 ? 6.407 -4.924 10.646 1.00 11.12 34 SER A C 2
ATOM 1750 O O . SER A 1 42 ? 7.058 -5.559 11.477 1.00 44.43 34 SER A O 2
ATOM 1758 N N . SER A 1 43 ? 5.480 -5.493 9.854 1.00 61.14 35 SER A N 2
ATOM 1759 C CA . SER A 1 43 ? 5.088 -6.914 9.956 1.00 3.43 35 SER A CA 2
ATOM 1760 C C . SER A 1 43 ? 5.855 -7.783 8.925 1.00 54.11 35 SER A C 2
ATOM 1761 O O . SER A 1 43 ? 6.335 -8.879 9.255 1.00 53.23 35 SER A O 2
ATOM 1769 N N . VAL A 1 44 ? 5.966 -7.285 7.676 1.00 14.01 36 VAL A N 2
ATOM 1770 C CA . VAL A 1 44 ? 6.536 -8.049 6.535 1.00 22.12 36 VAL A CA 2
ATOM 1771 C C . VAL A 1 44 ? 7.925 -7.516 6.156 1.00 34.31 36 VAL A C 2
ATOM 1772 O O . VAL A 1 44 ? 8.354 -6.466 6.642 1.00 41.41 36 VAL A O 2
ATOM 1785 N N . ASN A 1 45 ? 8.609 -8.266 5.286 1.00 62.05 37 ASN A N 2
ATOM 1786 C CA . ASN A 1 45 ? 9.907 -7.879 4.698 1.00 23.31 37 ASN A CA 2
ATOM 1787 C C . ASN A 1 45 ? 9.791 -7.821 3.167 1.00 3.01 37 ASN A C 2
ATOM 1788 O O . ASN A 1 45 ? 10.302 -6.895 2.526 1.00 43.44 37 ASN A O 2
ATOM 1799 N N . ASP A 1 46 ? 9.105 -8.812 2.587 1.00 32.35 38 ASP A N 2
ATOM 1800 C CA . ASP A 1 46 ? 9.093 -9.018 1.122 1.00 11.44 38 ASP A CA 2
ATOM 1801 C C . ASP A 1 46 ? 7.748 -8.601 0.502 1.00 11.23 38 ASP A C 2
ATOM 1802 O O . ASP A 1 46 ? 6.725 -8.527 1.198 1.00 53.55 38 ASP A O 2
ATOM 1811 N N . LEU A 1 47 ? 7.785 -8.344 -0.823 1.00 43.13 39 LEU A N 2
ATOM 1812 C CA . LEU A 1 47 ? 6.629 -7.898 -1.619 1.00 73.13 39 LEU A CA 2
ATOM 1813 C C . LEU A 1 47 ? 5.522 -8.957 -1.665 1.00 63.24 39 LEU A C 2
ATOM 1814 O O . LEU A 1 47 ? 4.347 -8.602 -1.596 1.00 44.41 39 LEU A O 2
ATOM 1830 N N . GLU A 1 48 ? 5.914 -10.252 -1.754 1.00 4.43 40 GLU A N 2
ATOM 1831 C CA . GLU A 1 48 ? 4.958 -11.385 -1.814 1.00 55.11 40 GLU A CA 2
ATOM 1832 C C . GLU A 1 48 ? 3.997 -11.349 -0.608 1.00 75.55 40 GLU A C 2
ATOM 1833 O O . GLU A 1 48 ? 2.784 -11.499 -0.755 1.00 62.00 40 GLU A O 2
ATOM 1845 N N . GLU A 1 49 ? 4.570 -11.097 0.575 1.00 71.32 41 GLU A N 2
ATOM 1846 C CA . GLU A 1 49 ? 3.829 -11.038 1.838 1.00 74.23 41 GLU A CA 2
ATOM 1847 C C . GLU A 1 49 ? 3.011 -9.734 1.952 1.00 55.52 41 GLU A C 2
ATOM 1848 O O . GLU A 1 49 ? 1.873 -9.757 2.423 1.00 5.03 41 GLU A O 2
ATOM 1860 N N . ALA A 1 50 ? 3.600 -8.609 1.500 1.00 71.40 42 ALA A N 2
ATOM 1861 C CA . ALA A 1 50 ? 2.975 -7.269 1.602 1.00 61.31 42 ALA A CA 2
ATOM 1862 C C . ALA A 1 50 ? 1.713 -7.150 0.733 1.00 73.04 42 ALA A C 2
ATOM 1863 O O . ALA A 1 50 ? 0.756 -6.478 1.122 1.00 14.11 42 ALA A O 2
ATOM 1870 N N . ILE A 1 51 ? 1.748 -7.795 -0.453 1.00 63.21 43 ILE A N 2
ATOM 1871 C CA . ILE A 1 51 ? 0.605 -7.862 -1.383 1.00 32.42 43 ILE A CA 2
ATOM 1872 C C . ILE A 1 51 ? -0.591 -8.558 -0.703 1.00 41.43 43 ILE A C 2
ATOM 1873 O O . ILE A 1 51 ? -1.724 -8.085 -0.808 1.00 40.22 43 ILE A O 2
ATOM 1889 N N . VAL A 1 52 ? -0.302 -9.649 0.039 1.00 0.33 44 VAL A N 2
ATOM 1890 C CA . VAL A 1 52 ? -1.312 -10.388 0.816 1.00 70.02 44 VAL A CA 2
ATOM 1891 C C . VAL A 1 52 ? -1.965 -9.467 1.864 1.00 41.11 44 VAL A C 2
ATOM 1892 O O . VAL A 1 52 ? -3.199 -9.428 1.982 1.00 44.44 44 VAL A O 2
ATOM 1905 N N . VAL A 1 53 ? -1.118 -8.706 2.592 1.00 72.33 45 VAL A N 2
ATOM 1906 C CA . VAL A 1 53 ? -1.586 -7.780 3.637 1.00 42.13 45 VAL A CA 2
ATOM 1907 C C . VAL A 1 53 ? -2.488 -6.695 3.024 1.00 2.23 45 VAL A C 2
ATOM 1908 O O . VAL A 1 53 ? -3.552 -6.435 3.539 1.00 20.24 45 VAL A O 2
ATOM 1921 N N . LEU A 1 54 ? -2.076 -6.115 1.886 1.00 14.04 46 LEU A N 2
ATOM 1922 C CA . LEU A 1 54 ? -2.858 -5.054 1.209 1.00 5.21 46 LEU A CA 2
ATOM 1923 C C . LEU A 1 54 ? -4.205 -5.582 0.679 1.00 33.33 46 LEU A C 2
ATOM 1924 O O . LEU A 1 54 ? -5.180 -4.835 0.613 1.00 70.23 46 LEU A O 2
ATOM 1940 N N . ARG A 1 55 ? -4.251 -6.867 0.310 1.00 4.11 47 ARG A N 2
ATOM 1941 C CA . ARG A 1 55 ? -5.479 -7.505 -0.202 1.00 32.53 47 ARG A CA 2
ATOM 1942 C C . ARG A 1 55 ? -6.505 -7.732 0.923 1.00 71.54 47 ARG A C 2
ATOM 1943 O O . ARG A 1 55 ? -7.708 -7.569 0.703 1.00 44.34 47 ARG A O 2
ATOM 1964 N N . GLU A 1 56 ? -6.032 -8.081 2.136 1.00 13.01 48 GLU A N 2
ATOM 1965 C CA . GLU A 1 56 ? -6.919 -8.224 3.312 1.00 65.03 48 GLU A CA 2
ATOM 1966 C C . GLU A 1 56 ? -7.284 -6.837 3.883 1.00 23.52 48 GLU A C 2
ATOM 1967 O O . GLU A 1 56 ? -8.384 -6.660 4.418 1.00 64.15 48 GLU A O 2
ATOM 1979 N N . GLU A 1 57 ? -6.361 -5.850 3.716 1.00 21.14 49 GLU A N 2
ATOM 1980 C CA . GLU A 1 57 ? -6.585 -4.448 4.126 1.00 24.12 49 GLU A CA 2
ATOM 1981 C C . GLU A 1 57 ? -7.685 -3.812 3.273 1.00 22.00 49 GLU A C 2
ATOM 1982 O O . GLU A 1 57 ? -8.514 -3.061 3.789 1.00 21.42 49 GLU A O 2
ATOM 1994 N N . GLU A 1 58 ? -7.674 -4.120 1.961 1.00 42.45 50 GLU A N 2
ATOM 1995 C CA . GLU A 1 58 ? -8.684 -3.630 1.008 1.00 24.52 50 GLU A CA 2
ATOM 1996 C C . GLU A 1 58 ? -10.073 -4.103 1.446 1.00 1.42 50 GLU A C 2
ATOM 1997 O O . GLU A 1 58 ? -10.985 -3.292 1.578 1.00 21.22 50 GLU A O 2
ATOM 2009 N N . LYS A 1 59 ? -10.190 -5.418 1.722 1.00 71.50 51 LYS A N 2
ATOM 2010 C CA . LYS A 1 59 ? -11.467 -6.067 2.092 1.00 23.31 51 LYS A CA 2
ATOM 2011 C C . LYS A 1 59 ? -12.074 -5.478 3.385 1.00 65.03 51 LYS A C 2
ATOM 2012 O O . LYS A 1 59 ? -13.291 -5.261 3.468 1.00 24.44 51 LYS A O 2
ATOM 2031 N N . LYS A 1 60 ? -11.214 -5.224 4.386 1.00 1.41 52 LYS A N 2
ATOM 2032 C CA . LYS A 1 60 ? -11.654 -4.786 5.734 1.00 64.44 52 LYS A CA 2
ATOM 2033 C C . LYS A 1 60 ? -11.892 -3.269 5.790 1.00 21.32 52 LYS A C 2
ATOM 2034 O O . LYS A 1 60 ? -12.658 -2.793 6.632 1.00 20.43 52 LYS A O 2
ATOM 2053 N N . ALA A 1 61 ? -11.226 -2.516 4.900 1.00 53.13 53 ALA A N 2
ATOM 2054 C CA . ALA A 1 61 ? -11.370 -1.049 4.824 1.00 5.24 53 ALA A CA 2
ATOM 2055 C C . ALA A 1 61 ? -12.450 -0.683 3.808 1.00 64.13 53 ALA A C 2
ATOM 2056 O O . ALA A 1 61 ? -12.461 -1.217 2.695 1.00 74.34 53 ALA A O 2
ATOM 2063 N N . SER A 1 62 ? -13.350 0.227 4.201 1.00 3.55 54 SER A N 2
ATOM 2064 C CA . SER A 1 62 ? -14.391 0.761 3.311 1.00 15.32 54 SER A CA 2
ATOM 2065 C C . SER A 1 62 ? -13.811 1.861 2.402 1.00 2.42 54 SER A C 2
ATOM 2066 O O . SER A 1 62 ? -12.767 2.453 2.716 1.00 72.45 54 SER A O 2
ATOM 2074 N N . GLU A 1 63 ? -14.491 2.119 1.270 1.00 15.12 55 GLU A N 2
ATOM 2075 C CA . GLU A 1 63 ? -14.119 3.206 0.345 1.00 70.22 55 GLU A CA 2
ATOM 2076 C C . GLU A 1 63 ? -14.372 4.588 1.024 1.00 51.41 55 GLU A C 2
ATOM 2077 O O . GLU A 1 63 ? -15.231 4.669 1.913 1.00 72.33 55 GLU A O 2
ATOM 2089 N N . PRO A 1 64 ? -13.650 5.695 0.651 1.00 53.43 56 PRO A N 2
ATOM 2090 C CA . PRO A 1 64 ? -12.665 5.751 -0.465 1.00 34.43 56 PRO A CA 2
ATOM 2091 C C . PRO A 1 64 ? -11.264 5.186 -0.141 1.00 62.31 56 PRO A C 2
ATOM 2092 O O . PRO A 1 64 ? -10.453 5.057 -1.058 1.00 60.44 56 PRO A O 2
ATOM 2103 N N . PHE A 1 65 ? -10.984 4.838 1.140 1.00 31.51 57 PHE A N 2
ATOM 2104 C CA . PHE A 1 65 ? -9.657 4.300 1.533 1.00 34.45 57 PHE A CA 2
ATOM 2105 C C . PHE A 1 65 ? -9.376 2.948 0.841 1.00 14.13 57 PHE A C 2
ATOM 2106 O O . PHE A 1 65 ? -8.242 2.684 0.435 1.00 72.23 57 PHE A O 2
ATOM 2123 N N . LYS A 1 66 ? -10.438 2.117 0.707 1.00 34.52 58 LYS A N 2
ATOM 2124 C CA . LYS A 1 66 ? -10.413 0.848 -0.060 1.00 53.44 58 LYS A CA 2
ATOM 2125 C C . LYS A 1 66 ? -9.795 1.050 -1.458 1.00 44.14 58 LYS A C 2
ATOM 2126 O O . LYS A 1 66 ? -8.941 0.263 -1.889 1.00 32.13 58 LYS A O 2
ATOM 2145 N N . THR A 1 67 ? -10.228 2.147 -2.125 1.00 61.34 59 THR A N 2
ATOM 2146 C CA . THR A 1 67 ? -9.761 2.535 -3.464 1.00 60.22 59 THR A CA 2
ATOM 2147 C C . THR A 1 67 ? -8.235 2.772 -3.449 1.00 64.31 59 THR A C 2
ATOM 2148 O O . THR A 1 67 ? -7.510 2.256 -4.287 1.00 34.21 59 THR A O 2
ATOM 2159 N N . ASP A 1 68 ? -7.770 3.489 -2.428 1.00 41.03 60 ASP A N 2
ATOM 2160 C CA . ASP A 1 68 ? -6.356 3.916 -2.313 1.00 3.45 60 ASP A CA 2
ATOM 2161 C C . ASP A 1 68 ? -5.418 2.746 -2.026 1.00 43.01 60 ASP A C 2
ATOM 2162 O O . ASP A 1 68 ? -4.229 2.795 -2.372 1.00 14.12 60 ASP A O 2
ATOM 2171 N N . ILE A 1 69 ? -5.978 1.674 -1.440 1.00 24.13 61 ILE A N 2
ATOM 2172 C CA . ILE A 1 69 ? -5.209 0.472 -1.068 1.00 12.12 61 ILE A CA 2
ATOM 2173 C C . ILE A 1 69 ? -4.947 -0.366 -2.326 1.00 55.51 61 ILE A C 2
ATOM 2174 O O . ILE A 1 69 ? -3.836 -0.849 -2.535 1.00 64.21 61 ILE A O 2
ATOM 2190 N N . ARG A 1 70 ? -5.987 -0.498 -3.166 1.00 11.22 62 ARG A N 2
ATOM 2191 C CA . ARG A 1 70 ? -5.924 -1.265 -4.429 1.00 34.21 62 ARG A CA 2
ATOM 2192 C C . ARG A 1 70 ? -5.210 -0.473 -5.545 1.00 14.23 62 ARG A C 2
ATOM 2193 O O . ARG A 1 70 ? -4.803 -1.074 -6.532 1.00 21.42 62 ARG A O 2
ATOM 2214 N N . ILE A 1 71 ? -5.090 0.875 -5.393 1.00 14.00 63 ILE A N 2
ATOM 2215 C CA . ILE A 1 71 ? -4.256 1.726 -6.291 1.00 32.00 63 ILE A CA 2
ATOM 2216 C C . ILE A 1 71 ? -2.761 1.467 -6.005 1.00 62.21 63 ILE A C 2
ATOM 2217 O O . ILE A 1 71 ? -1.962 1.261 -6.930 1.00 3.04 63 ILE A O 2
ATOM 2233 N N . LEU A 1 72 ? -2.410 1.476 -4.696 1.00 41.41 64 LEU A N 2
ATOM 2234 C CA . LEU A 1 72 ? -1.050 1.178 -4.215 1.00 2.10 64 LEU A CA 2
ATOM 2235 C C . LEU A 1 72 ? -0.655 -0.250 -4.653 1.00 14.43 64 LEU A C 2
ATOM 2236 O O . LEU A 1 72 ? 0.374 -0.457 -5.301 1.00 32.31 64 LEU A O 2
ATOM 2252 N N . LEU A 1 73 ? -1.553 -1.199 -4.320 1.00 5.54 65 LEU A N 2
ATOM 2253 C CA . LEU A 1 73 ? -1.431 -2.633 -4.626 1.00 11.43 65 LEU A CA 2
ATOM 2254 C C . LEU A 1 73 ? -1.207 -2.877 -6.134 1.00 0.13 65 LEU A C 2
ATOM 2255 O O . LEU A 1 73 ? -0.323 -3.651 -6.521 1.00 2.15 65 LEU A O 2
ATOM 2271 N N . ASP A 1 74 ? -2.018 -2.179 -6.962 1.00 53.13 66 ASP A N 2
ATOM 2272 C CA . ASP A 1 74 ? -1.958 -2.238 -8.441 1.00 2.42 66 ASP A CA 2
ATOM 2273 C C . ASP A 1 74 ? -0.550 -1.909 -8.951 1.00 44.21 66 ASP A C 2
ATOM 2274 O O . ASP A 1 74 ? -0.021 -2.595 -9.836 1.00 11.11 66 ASP A O 2
ATOM 2283 N N . PHE A 1 75 ? 0.062 -0.891 -8.331 1.00 62.03 67 PHE A N 2
ATOM 2284 C CA . PHE A 1 75 ? 1.367 -0.382 -8.747 1.00 11.35 67 PHE A CA 2
ATOM 2285 C C . PHE A 1 75 ? 2.491 -1.344 -8.316 1.00 65.32 67 PHE A C 2
ATOM 2286 O O . PHE A 1 75 ? 3.437 -1.568 -9.068 1.00 73.34 67 PHE A O 2
ATOM 2303 N N . LEU A 1 76 ? 2.361 -1.927 -7.111 1.00 70.30 68 LEU A N 2
ATOM 2304 C CA . LEU A 1 76 ? 3.368 -2.855 -6.544 1.00 21.33 68 LEU A CA 2
ATOM 2305 C C . LEU A 1 76 ? 3.404 -4.201 -7.293 1.00 0.23 68 LEU A C 2
ATOM 2306 O O . LEU A 1 76 ? 4.451 -4.846 -7.369 1.00 15.40 68 LEU A O 2
ATOM 2322 N N . GLU A 1 77 ? 2.242 -4.627 -7.814 1.00 71.13 69 GLU A N 2
ATOM 2323 C CA . GLU A 1 77 ? 2.143 -5.855 -8.629 1.00 23.42 69 GLU A CA 2
ATOM 2324 C C . GLU A 1 77 ? 2.566 -5.575 -10.080 1.00 71.11 69 GLU A C 2
ATOM 2325 O O . GLU A 1 77 ? 2.982 -6.489 -10.801 1.00 2.44 69 GLU A O 2
ATOM 2337 N N . SER A 1 78 ? 2.460 -4.297 -10.496 1.00 60.15 70 SER A N 2
ATOM 2338 C CA . SER A 1 78 ? 2.929 -3.840 -11.813 1.00 1.52 70 SER A CA 2
ATOM 2339 C C . SER A 1 78 ? 4.466 -3.917 -11.867 1.00 62.03 70 SER A C 2
ATOM 2340 O O . SER A 1 78 ? 5.032 -4.640 -12.699 1.00 43.33 70 SER A O 2
ATOM 2348 N N . LYS A 1 79 ? 5.134 -3.184 -10.961 1.00 71.44 71 LYS A N 2
ATOM 2349 C CA . LYS A 1 79 ? 6.601 -3.221 -10.813 1.00 24.14 71 LYS A CA 2
ATOM 2350 C C . LYS A 1 79 ? 7.010 -4.141 -9.630 1.00 51.42 71 LYS A C 2
ATOM 2351 O O . LYS A 1 79 ? 6.748 -3.800 -8.470 1.00 41.35 71 LYS A O 2
ATOM 2370 N N . PRO A 1 80 ? 7.632 -5.331 -9.889 1.00 74.21 72 PRO A N 2
ATOM 2371 C CA . PRO A 1 80 ? 8.300 -6.121 -8.825 1.00 21.45 72 PRO A CA 2
ATOM 2372 C C . PRO A 1 80 ? 9.599 -5.411 -8.323 1.00 33.31 72 PRO A C 2
ATOM 2373 O O . PRO A 1 80 ? 9.520 -4.640 -7.352 1.00 53.31 72 PRO A O 2
ATOM 2385 N N . GLY A 1 9 ? 16.337 -4.333 8.179 1.00 31.43 1 GLY A N 3
ATOM 2386 C CA . GLY A 1 9 ? 15.198 -3.612 7.554 1.00 73.42 1 GLY A CA 3
ATOM 2387 C C . GLY A 1 9 ? 14.546 -4.422 6.447 1.00 72.35 1 GLY A C 3
ATOM 2388 O O . GLY A 1 9 ? 15.222 -5.228 5.790 1.00 5.51 1 GLY A O 3
ATOM 2392 N N . SER A 1 10 ? 13.231 -4.214 6.248 1.00 41.10 2 SER A N 3
ATOM 2393 C CA . SER A 1 10 ? 12.442 -4.897 5.216 1.00 44.22 2 SER A CA 3
ATOM 2394 C C . SER A 1 10 ? 12.598 -4.167 3.874 1.00 11.44 2 SER A C 3
ATOM 2395 O O . SER A 1 10 ? 12.275 -2.974 3.776 1.00 5.20 2 SER A O 3
ATOM 2403 N N . VAL A 1 11 ? 13.080 -4.896 2.850 1.00 45.22 3 VAL A N 3
ATOM 2404 C CA . VAL A 1 11 ? 13.315 -4.341 1.494 1.00 73.32 3 VAL A CA 3
ATOM 2405 C C . VAL A 1 11 ? 11.999 -3.858 0.845 1.00 14.32 3 VAL A C 3
ATOM 2406 O O . VAL A 1 11 ? 11.993 -2.895 0.077 1.00 54.21 3 VAL A O 3
ATOM 2419 N N . VAL A 1 12 ? 10.880 -4.513 1.212 1.00 71.01 4 VAL A N 3
ATOM 2420 C CA . VAL A 1 12 ? 9.537 -4.206 0.688 1.00 55.13 4 VAL A CA 3
ATOM 2421 C C . VAL A 1 12 ? 9.148 -2.726 0.889 1.00 62.35 4 VAL A C 3
ATOM 2422 O O . VAL A 1 12 ? 8.439 -2.149 0.055 1.00 21.40 4 VAL A O 3
ATOM 2435 N N . LYS A 1 13 ? 9.656 -2.126 1.983 1.00 73.21 5 LYS A N 3
ATOM 2436 C CA . LYS A 1 13 ? 9.306 -0.762 2.385 1.00 73.55 5 LYS A CA 3
ATOM 2437 C C . LYS A 1 13 ? 9.613 0.258 1.274 1.00 13.34 5 LYS A C 3
ATOM 2438 O O . LYS A 1 13 ? 8.796 1.146 1.032 1.00 65.02 5 LYS A O 3
ATOM 2457 N N . GLU A 1 14 ? 10.761 0.091 0.570 1.00 32.32 6 GLU A N 3
ATOM 2458 C CA . GLU A 1 14 ? 11.172 1.039 -0.487 1.00 1.44 6 GLU A CA 3
ATOM 2459 C C . GLU A 1 14 ? 10.198 0.963 -1.678 1.00 5.54 6 GLU A C 3
ATOM 2460 O O . GLU A 1 14 ? 9.890 1.971 -2.286 1.00 35.20 6 GLU A O 3
ATOM 2472 N N . LYS A 1 15 ? 9.684 -0.244 -1.952 1.00 70.54 7 LYS A N 3
ATOM 2473 C CA . LYS A 1 15 ? 8.744 -0.506 -3.066 1.00 63.21 7 LYS A CA 3
ATOM 2474 C C . LYS A 1 15 ? 7.404 0.194 -2.795 1.00 44.22 7 LYS A C 3
ATOM 2475 O O . LYS A 1 15 ? 6.784 0.761 -3.703 1.00 31.42 7 LYS A O 3
ATOM 2494 N N . LEU A 1 16 ? 6.997 0.142 -1.514 1.00 1.10 8 LEU A N 3
ATOM 2495 C CA . LEU A 1 16 ? 5.786 0.799 -1.012 1.00 74.31 8 LEU A CA 3
ATOM 2496 C C . LEU A 1 16 ? 5.944 2.337 -1.093 1.00 35.41 8 LEU A C 3
ATOM 2497 O O . LEU A 1 16 ? 5.054 3.025 -1.584 1.00 60.41 8 LEU A O 3
ATOM 2513 N N . GLU A 1 17 ? 7.123 2.839 -0.647 1.00 53.02 9 GLU A N 3
ATOM 2514 C CA . GLU A 1 17 ? 7.460 4.285 -0.621 1.00 24.54 9 GLU A CA 3
ATOM 2515 C C . GLU A 1 17 ? 7.576 4.869 -2.043 1.00 13.12 9 GLU A C 3
ATOM 2516 O O . GLU A 1 17 ? 7.247 6.042 -2.263 1.00 55.41 9 GLU A O 3
ATOM 2528 N N . LYS A 1 18 ? 8.061 4.041 -2.989 1.00 52.12 10 LYS A N 3
ATOM 2529 C CA . LYS A 1 18 ? 8.144 4.408 -4.416 1.00 21.42 10 LYS A CA 3
ATOM 2530 C C . LYS A 1 18 ? 6.725 4.566 -4.979 1.00 35.31 10 LYS A C 3
ATOM 2531 O O . LYS A 1 18 ? 6.396 5.611 -5.553 1.00 13.32 10 LYS A O 3
ATOM 2550 N N . ALA A 1 19 ? 5.884 3.531 -4.734 1.00 44.14 11 ALA A N 3
ATOM 2551 C CA . ALA A 1 19 ? 4.484 3.484 -5.191 1.00 12.41 11 ALA A CA 3
ATOM 2552 C C . ALA A 1 19 ? 3.707 4.719 -4.710 1.00 73.12 11 ALA A C 3
ATOM 2553 O O . ALA A 1 19 ? 3.069 5.391 -5.517 1.00 1.14 11 ALA A O 3
ATOM 2560 N N . LEU A 1 20 ? 3.861 5.027 -3.400 1.00 14.20 12 LEU A N 3
ATOM 2561 C CA . LEU A 1 20 ? 3.211 6.166 -2.708 1.00 13.04 12 LEU A CA 3
ATOM 2562 C C . LEU A 1 20 ? 3.381 7.501 -3.461 1.00 63.11 12 LEU A C 3
ATOM 2563 O O . LEU A 1 20 ? 2.405 8.223 -3.669 1.00 73.55 12 LEU A O 3
ATOM 2579 N N . ILE A 1 21 ? 4.627 7.803 -3.865 1.00 43.15 13 ILE A N 3
ATOM 2580 C CA . ILE A 1 21 ? 4.964 9.071 -4.542 1.00 31.33 13 ILE A CA 3
ATOM 2581 C C . ILE A 1 21 ? 4.362 9.112 -5.958 1.00 52.22 13 ILE A C 3
ATOM 2582 O O . ILE A 1 21 ? 3.772 10.121 -6.363 1.00 22.31 13 ILE A O 3
ATOM 2598 N N . GLU A 1 22 ? 4.483 7.988 -6.684 1.00 74.22 14 GLU A N 3
ATOM 2599 C CA . GLU A 1 22 ? 4.003 7.878 -8.076 1.00 34.23 14 GLU A CA 3
ATOM 2600 C C . GLU A 1 22 ? 2.467 8.042 -8.153 1.00 13.45 14 GLU A C 3
ATOM 2601 O O . GLU A 1 22 ? 1.947 8.718 -9.052 1.00 14.01 14 GLU A O 3
ATOM 2613 N N . VAL A 1 23 ? 1.754 7.451 -7.178 1.00 71.53 15 VAL A N 3
ATOM 2614 C CA . VAL A 1 23 ? 0.279 7.487 -7.125 1.00 32.20 15 VAL A CA 3
ATOM 2615 C C . VAL A 1 23 ? -0.240 8.565 -6.147 1.00 51.42 15 VAL A C 3
ATOM 2616 O O . VAL A 1 23 ? -1.439 8.614 -5.884 1.00 31.42 15 VAL A O 3
ATOM 2629 N N . ARG A 1 24 ? 0.663 9.463 -5.672 1.00 11.34 16 ARG A N 3
ATOM 2630 C CA . ARG A 1 24 ? 0.329 10.513 -4.662 1.00 21.01 16 ARG A CA 3
ATOM 2631 C C . ARG A 1 24 ? -0.885 11.413 -5.074 1.00 72.14 16 ARG A C 3
ATOM 2632 O O . ARG A 1 24 ? -1.793 11.596 -4.253 1.00 34.22 16 ARG A O 3
ATOM 2653 N N . PRO A 1 25 ? -0.963 11.968 -6.347 1.00 62.22 17 PRO A N 3
ATOM 2654 C CA . PRO A 1 25 ? -2.134 12.786 -6.780 1.00 10.31 17 PRO A CA 3
ATOM 2655 C C . PRO A 1 25 ? -3.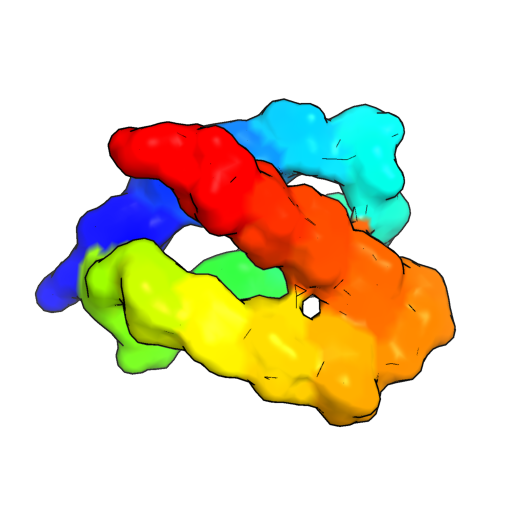362 11.929 -7.144 1.00 4.33 17 PRO A C 3
ATOM 2656 O O . PRO A 1 25 ? -4.449 12.465 -7.382 1.00 71.51 17 PRO A O 3
ATOM 2667 N N . TYR A 1 26 ? -3.177 10.601 -7.189 1.00 60.40 18 TYR A N 3
ATOM 2668 C CA . TYR A 1 26 ? -4.239 9.650 -7.574 1.00 11.03 18 TYR A CA 3
ATOM 2669 C C . TYR A 1 26 ? -4.909 9.017 -6.341 1.00 75.33 18 TYR A C 3
ATOM 2670 O O . TYR A 1 26 ? -6.020 8.496 -6.447 1.00 55.41 18 TYR A O 3
ATOM 2688 N N . VAL A 1 27 ? -4.225 9.046 -5.179 1.00 40.00 19 VAL A N 3
ATOM 2689 C CA . VAL A 1 27 ? -4.742 8.446 -3.928 1.00 60.45 19 VAL A CA 3
ATOM 2690 C C . VAL A 1 27 ? -5.254 9.515 -2.956 1.00 2.30 19 VAL A C 3
ATOM 2691 O O . VAL A 1 27 ? -4.688 10.616 -2.842 1.00 73.41 19 VAL A O 3
ATOM 2704 N N . GLU A 1 28 ? -6.350 9.165 -2.276 1.00 31.13 20 GLU A N 3
ATOM 2705 C CA . GLU A 1 28 ? -6.930 9.943 -1.180 1.00 51.11 20 GLU A CA 3
ATOM 2706 C C . GLU A 1 28 ? -6.320 9.467 0.148 1.00 53.35 20 GLU A C 3
ATOM 2707 O O . GLU A 1 28 ? -5.910 8.301 0.251 1.00 65.32 20 GLU A O 3
ATOM 2719 N N . TYR A 1 29 ? -6.261 10.382 1.143 1.00 30.04 21 TYR A N 3
ATOM 2720 C CA . TYR A 1 29 ? -5.692 10.100 2.478 1.00 61.30 21 TYR A CA 3
ATOM 2721 C C . TYR A 1 29 ? -4.251 9.563 2.356 1.00 54.53 21 TYR A C 3
ATOM 2722 O O . TYR A 1 29 ? -3.935 8.488 2.873 1.00 2.14 21 TYR A O 3
ATOM 2740 N N . TYR A 1 30 ? -3.395 10.341 1.660 1.00 23.51 22 TYR A N 3
ATOM 2741 C CA . TYR A 1 30 ? -1.995 9.966 1.379 1.00 11.44 22 TYR A CA 3
ATOM 2742 C C . TYR A 1 30 ? -1.198 9.712 2.679 1.00 51.33 22 TYR A C 3
ATOM 2743 O O . TYR A 1 30 ? -0.365 8.814 2.729 1.00 43.52 22 TYR A O 3
ATOM 2761 N N . ASN A 1 31 ? -1.461 10.529 3.710 1.00 53.45 23 ASN A N 3
ATOM 2762 C CA . ASN A 1 31 ? -0.766 10.441 5.017 1.00 52.00 23 ASN A CA 3
ATOM 2763 C C . ASN A 1 31 ? -1.227 9.200 5.797 1.00 44.10 23 ASN A C 3
ATOM 2764 O O . ASN A 1 31 ? -0.445 8.586 6.518 1.00 73.23 23 ASN A O 3
ATOM 2775 N N . GLU A 1 32 ? -2.505 8.831 5.608 1.00 31.45 24 GLU A N 3
ATOM 2776 C CA . GLU A 1 32 ? -3.101 7.641 6.235 1.00 62.24 24 GLU A CA 3
ATOM 2777 C C . GLU A 1 32 ? -2.611 6.365 5.532 1.00 52.24 24 GLU A C 3
ATOM 2778 O O . GLU A 1 32 ? -2.472 5.315 6.160 1.00 73.42 24 GLU A O 3
ATOM 2790 N N . LEU A 1 33 ? -2.354 6.485 4.217 1.00 62.12 25 LEU A N 3
ATOM 2791 C CA . LEU A 1 33 ? -1.845 5.395 3.369 1.00 12.25 25 LEU A CA 3
ATOM 2792 C C . LEU A 1 33 ? -0.342 5.200 3.628 1.00 3.03 25 LEU A C 3
ATOM 2793 O O . LEU A 1 33 ? 0.164 4.082 3.589 1.00 3.33 25 LEU A O 3
ATOM 2809 N N . LYS A 1 34 ? 0.340 6.318 3.925 1.00 10.11 26 LYS A N 3
ATOM 2810 C CA . LYS A 1 34 ? 1.757 6.339 4.333 1.00 62.13 26 LYS A CA 3
ATOM 2811 C C . LYS A 1 34 ? 1.906 5.736 5.729 1.00 23.32 26 LYS A C 3
ATOM 2812 O O . LYS A 1 34 ? 2.923 5.115 6.032 1.00 35.03 26 LYS A O 3
ATOM 2831 N N . ALA A 1 35 ? 0.891 5.974 6.578 1.00 15.50 27 ALA A N 3
ATOM 2832 C CA . ALA A 1 35 ? 0.829 5.420 7.933 1.00 74.21 27 ALA A CA 3
ATOM 2833 C C . ALA A 1 35 ? 0.552 3.908 7.879 1.00 10.34 27 ALA A C 3
ATOM 2834 O O . ALA A 1 35 ? 1.103 3.139 8.674 1.00 43.30 27 ALA A O 3
ATOM 2841 N N . LEU A 1 36 ? -0.312 3.501 6.922 1.00 71.43 28 LEU A N 3
ATOM 2842 C CA . LEU A 1 36 ? -0.614 2.082 6.658 1.00 10.55 28 LEU A CA 3
ATOM 2843 C C . LEU A 1 36 ? 0.649 1.361 6.158 1.00 23.32 28 LEU A C 3
ATOM 2844 O O . LEU A 1 36 ? 0.917 0.238 6.556 1.00 15.23 28 LEU A O 3
ATOM 2860 N N . VAL A 1 37 ? 1.424 2.042 5.297 1.00 43.23 29 VAL A N 3
ATOM 2861 C CA . VAL A 1 37 ? 2.711 1.532 4.786 1.00 60.44 29 VAL A CA 3
ATOM 2862 C C . VAL A 1 37 ? 3.739 1.409 5.918 1.00 3.21 29 VAL A C 3
ATOM 2863 O O . VAL A 1 37 ? 4.413 0.391 6.025 1.00 74.30 29 VAL A O 3
ATOM 2876 N N . SER A 1 38 ? 3.806 2.443 6.776 1.00 53.43 30 SER A N 3
ATOM 2877 C CA . SER A 1 38 ? 4.717 2.484 7.940 1.00 40.13 30 SER A CA 3
ATOM 2878 C C . SER A 1 38 ? 4.434 1.306 8.894 1.00 11.32 30 SER A C 3
ATOM 2879 O O . SER A 1 38 ? 5.353 0.754 9.518 1.00 64.44 30 SER A O 3
ATOM 2887 N N . LYS A 1 39 ? 3.144 0.937 8.965 1.00 53.33 31 LYS A N 3
ATOM 2888 C CA . LYS A 1 39 ? 2.669 -0.220 9.721 1.00 33.34 31 LYS A CA 3
ATOM 2889 C C . LYS A 1 39 ? 3.125 -1.539 9.051 1.00 63.44 31 LYS A C 3
ATOM 2890 O O . LYS A 1 39 ? 3.948 -2.280 9.612 1.00 3.43 31 LYS A O 3
ATOM 2909 N N . ILE A 1 40 ? 2.659 -1.766 7.802 1.00 10.32 32 ILE A N 3
ATOM 2910 C CA . ILE A 1 40 ? 2.747 -3.086 7.138 1.00 43.13 32 ILE A CA 3
ATOM 2911 C C . ILE A 1 40 ? 4.192 -3.456 6.773 1.00 43.52 32 ILE A C 3
ATOM 2912 O O . ILE A 1 40 ? 4.526 -4.634 6.721 1.00 34.15 32 ILE A O 3
ATOM 2928 N N . SER A 1 41 ? 5.039 -2.434 6.555 1.00 14.15 33 SER A N 3
ATOM 2929 C CA . SER A 1 41 ? 6.451 -2.627 6.183 1.00 32.22 33 SER A CA 3
ATOM 2930 C C . SER A 1 41 ? 7.244 -3.242 7.348 1.00 33.40 33 SER A C 3
ATOM 2931 O O . SER A 1 41 ? 8.170 -4.026 7.132 1.00 31.20 33 SER A O 3
ATOM 2939 N N . SER A 1 42 ? 6.860 -2.869 8.585 1.00 51.13 34 SER A N 3
ATOM 2940 C CA . SER A 1 42 ? 7.488 -3.383 9.815 1.00 32.04 34 SER A CA 3
ATOM 2941 C C . SER A 1 42 ? 6.870 -4.743 10.196 1.00 62.55 34 SER A C 3
ATOM 2942 O O . SER A 1 42 ? 7.482 -5.531 10.913 1.00 74.44 34 SER A O 3
ATOM 2950 N N . SER A 1 43 ? 5.656 -4.999 9.693 1.00 44.44 35 SER A N 3
ATOM 2951 C CA . SER A 1 43 ? 4.919 -6.252 9.940 1.00 12.21 35 SER A CA 3
ATOM 2952 C C . SER A 1 43 ? 5.426 -7.386 9.021 1.00 52.50 35 SER A C 3
ATOM 2953 O O . SER A 1 43 ? 5.480 -8.554 9.420 1.00 14.11 35 SER A O 3
ATOM 2961 N N . VAL A 1 44 ? 5.792 -7.016 7.783 1.00 44.02 36 VAL A N 3
ATOM 2962 C CA . VAL A 1 44 ? 6.236 -7.961 6.735 1.00 44.44 36 VAL A CA 3
ATOM 2963 C C . VAL A 1 44 ? 7.710 -7.708 6.387 1.00 24.21 36 VAL A C 3
ATOM 2964 O O . VAL A 1 44 ? 8.314 -6.771 6.910 1.00 3.12 36 VAL A O 3
ATOM 2977 N N . ASN A 1 45 ? 8.293 -8.561 5.523 1.00 21.41 37 ASN A N 3
ATOM 2978 C CA . ASN A 1 45 ? 9.711 -8.427 5.080 1.00 53.41 37 ASN A CA 3
ATOM 2979 C C . ASN A 1 45 ? 9.809 -8.336 3.545 1.00 61.24 37 ASN A C 3
ATOM 2980 O O . ASN A 1 45 ? 10.609 -7.554 3.001 1.00 32.01 37 ASN A O 3
ATOM 2991 N N . ASP A 1 46 ? 8.972 -9.127 2.859 1.00 3.13 38 ASP A N 3
ATOM 2992 C CA . ASP A 1 46 ? 9.032 -9.309 1.387 1.00 24.12 38 ASP A CA 3
ATOM 2993 C C . ASP A 1 46 ? 7.843 -8.618 0.689 1.00 33.45 38 ASP A C 3
ATOM 2994 O O . ASP A 1 46 ? 6.847 -8.274 1.339 1.00 34.03 38 ASP A O 3
ATOM 3003 N N . LEU A 1 47 ? 7.976 -8.403 -0.643 1.00 14.34 39 LEU A N 3
ATOM 3004 C CA . LEU A 1 47 ? 6.946 -7.748 -1.472 1.00 64.13 39 LEU A CA 3
ATOM 3005 C C . LEU A 1 47 ? 5.640 -8.547 -1.482 1.00 23.21 39 LEU A C 3
ATOM 3006 O O . LEU A 1 47 ? 4.579 -7.981 -1.219 1.00 62.13 39 LEU A O 3
ATOM 3022 N N . GLU A 1 48 ? 5.749 -9.867 -1.754 1.00 72.13 40 GLU A N 3
ATOM 3023 C CA . GLU A 1 48 ? 4.591 -10.780 -1.820 1.00 33.10 40 GLU A CA 3
ATOM 3024 C C . GLU A 1 48 ? 3.806 -10.773 -0.494 1.00 52.20 40 GLU A C 3
ATOM 3025 O O . GLU A 1 48 ? 2.583 -10.870 -0.495 1.00 65.11 40 GLU A O 3
ATOM 3037 N N . GLU A 1 49 ? 4.547 -10.617 0.614 1.00 21.41 41 GLU A N 3
ATOM 3038 C CA . GLU A 1 49 ? 3.975 -10.493 1.963 1.00 4.03 41 GLU A CA 3
ATOM 3039 C C . GLU A 1 49 ? 3.064 -9.250 2.071 1.00 55.23 41 GLU A C 3
ATOM 3040 O O . GLU A 1 49 ? 1.916 -9.358 2.505 1.00 13.13 41 GLU A O 3
ATOM 3052 N N . ALA A 1 50 ? 3.585 -8.077 1.647 1.00 54.15 42 ALA A N 3
ATOM 3053 C CA . ALA A 1 50 ? 2.827 -6.807 1.680 1.00 64.44 42 ALA A CA 3
ATOM 3054 C C . ALA A 1 50 ? 1.647 -6.823 0.699 1.00 50.01 42 ALA A C 3
ATOM 3055 O O . ALA A 1 50 ? 0.636 -6.167 0.938 1.00 65.04 42 ALA A O 3
ATOM 3062 N N . ILE A 1 51 ? 1.803 -7.581 -0.408 1.00 62.33 43 ILE A N 3
ATOM 3063 C CA . ILE A 1 51 ? 0.740 -7.792 -1.405 1.00 75.51 43 ILE A CA 3
ATOM 3064 C C . ILE A 1 51 ? -0.442 -8.543 -0.758 1.00 42.54 43 ILE A C 3
ATOM 3065 O O . ILE A 1 51 ? -1.590 -8.121 -0.900 1.00 70.22 43 ILE A O 3
ATOM 3081 N N . VAL A 1 52 ? -0.125 -9.621 -0.006 1.00 54.42 44 VAL A N 3
ATOM 3082 C CA . VAL A 1 52 ? -1.119 -10.393 0.775 1.00 12.20 44 VAL A CA 3
ATOM 3083 C C . VAL A 1 52 ? -1.891 -9.462 1.739 1.00 71.41 44 VAL A C 3
ATOM 3084 O O . VAL A 1 52 ? -3.131 -9.474 1.769 1.00 61.15 44 VAL A O 3
ATOM 3097 N N . VAL A 1 53 ? -1.137 -8.620 2.470 1.00 13.15 45 VAL A N 3
ATOM 3098 C CA . VAL A 1 53 ? -1.702 -7.707 3.480 1.00 65.21 45 VAL A CA 3
ATOM 3099 C C . VAL A 1 53 ? -2.590 -6.621 2.835 1.00 61.32 45 VAL A C 3
ATOM 3100 O O . VAL A 1 53 ? -3.650 -6.309 3.354 1.00 61.35 45 VAL A O 3
ATOM 3113 N N . LEU A 1 54 ? -2.173 -6.083 1.676 1.00 2.01 46 LEU A N 3
ATOM 3114 C CA . LEU A 1 54 ? -2.946 -5.032 0.966 1.00 32.12 46 LEU A CA 3
ATOM 3115 C C . LEU A 1 54 ? -4.233 -5.604 0.337 1.00 54.21 46 LEU A C 3
ATOM 3116 O O . LEU A 1 54 ? -5.215 -4.881 0.170 1.00 21.52 46 LEU A O 3
ATOM 3132 N N . ARG A 1 55 ? -4.219 -6.906 0.006 1.00 45.22 47 ARG A N 3
ATOM 3133 C CA . ARG A 1 55 ? -5.403 -7.597 -0.545 1.00 34.13 47 ARG A CA 3
ATOM 3134 C C . ARG A 1 55 ? -6.484 -7.777 0.541 1.00 33.14 47 ARG A C 3
ATOM 3135 O O . ARG A 1 55 ? -7.654 -7.484 0.299 1.00 35.44 47 ARG A O 3
ATOM 3156 N N . GLU A 1 56 ? -6.078 -8.227 1.747 1.00 71.10 48 GLU A N 3
ATOM 3157 C CA . GLU A 1 56 ? -7.020 -8.433 2.864 1.00 12.41 48 GLU A CA 3
ATOM 3158 C C . GLU A 1 56 ? -7.503 -7.083 3.435 1.00 62.40 48 GLU A C 3
ATOM 3159 O O . GLU A 1 56 ? -8.707 -6.920 3.677 1.00 40.34 48 GLU A O 3
ATOM 3171 N N . GLU A 1 57 ? -6.554 -6.113 3.595 1.00 62.23 49 GLU A N 3
ATOM 3172 C CA . GLU A 1 57 ? -6.849 -4.750 4.106 1.00 73.23 49 GLU A CA 3
ATOM 3173 C C . GLU A 1 57 ? -7.872 -4.029 3.207 1.00 44.05 49 GLU A C 3
ATOM 3174 O O . GLU A 1 57 ? -8.718 -3.282 3.700 1.00 1.34 49 GLU A O 3
ATOM 3186 N N . GLU A 1 58 ? -7.787 -4.283 1.896 1.00 61.22 50 GLU A N 3
ATOM 3187 C CA . GLU A 1 58 ? -8.754 -3.781 0.911 1.00 20.15 50 GLU A CA 3
ATOM 3188 C C . GLU A 1 58 ? -10.172 -4.312 1.211 1.00 51.52 50 GLU A C 3
ATOM 3189 O O . GLU A 1 58 ? -11.108 -3.540 1.371 1.00 44.20 50 GLU A O 3
ATOM 3201 N N . LYS A 1 59 ? -10.293 -5.633 1.358 1.00 42.35 51 LYS A N 3
ATOM 3202 C CA . LYS A 1 59 ? -11.602 -6.313 1.479 1.00 10.34 51 LYS A CA 3
ATOM 3203 C C . LYS A 1 59 ? -12.295 -6.049 2.840 1.00 22.24 51 LYS A C 3
ATOM 3204 O O . LYS A 1 59 ? -13.523 -6.163 2.944 1.00 3.33 51 LYS A O 3
ATOM 3223 N N . LYS A 1 60 ? -11.510 -5.692 3.875 1.00 23.21 52 LYS A N 3
ATOM 3224 C CA . LYS A 1 60 ? -12.040 -5.389 5.236 1.00 14.52 52 LYS A CA 3
ATOM 3225 C C . LYS A 1 60 ? -12.271 -3.870 5.432 1.00 24.22 52 LYS A C 3
ATOM 3226 O O . LYS A 1 60 ? -13.028 -3.476 6.320 1.00 21.20 52 LYS A O 3
ATOM 3245 N N . ALA A 1 61 ? -11.597 -3.022 4.622 1.00 32.31 53 ALA A N 3
ATOM 3246 C CA . ALA A 1 61 ? -11.768 -1.545 4.672 1.00 34.34 53 ALA A CA 3
ATOM 3247 C C . ALA A 1 61 ? -12.792 -1.094 3.626 1.00 55.33 53 ALA A C 3
ATOM 3248 O O . ALA A 1 61 ? -13.047 -1.805 2.651 1.00 44.34 53 ALA A O 3
ATOM 3255 N N . SER A 1 62 ? -13.372 0.093 3.834 1.00 74.55 54 SER A N 3
ATOM 3256 C CA . SER A 1 62 ? -14.331 0.706 2.902 1.00 73.40 54 SER A CA 3
ATOM 3257 C C . SER A 1 62 ? -13.719 1.967 2.268 1.00 31.22 54 SER A C 3
ATOM 3258 O O . SER A 1 62 ? -12.639 2.428 2.680 1.00 35.04 54 SER A O 3
ATOM 3266 N N . GLU A 1 63 ? -14.409 2.502 1.248 1.00 71.43 55 GLU A N 3
ATOM 3267 C CA . GLU A 1 63 ? -13.945 3.657 0.458 1.00 32.14 55 GLU A CA 3
ATOM 3268 C C . GLU A 1 63 ? -14.056 4.969 1.280 1.00 62.41 55 GLU A C 3
ATOM 3269 O O . GLU A 1 63 ? -14.811 5.007 2.259 1.00 55.42 55 GLU A O 3
ATOM 3281 N N . PRO A 1 64 ? -13.327 6.080 0.910 1.00 5.04 56 PRO A N 3
ATOM 3282 C CA . PRO A 1 64 ? -12.396 6.162 -0.263 1.00 5.22 56 PRO A CA 3
ATOM 3283 C C . PRO A 1 64 ? -11.056 5.415 -0.080 1.00 43.11 56 PRO A C 3
ATOM 3284 O O . PRO A 1 64 ? -10.426 5.044 -1.069 1.00 65.12 56 PRO A O 3
ATOM 3295 N N . PHE A 1 65 ? -10.677 5.148 1.180 1.00 41.31 57 PHE A N 3
ATOM 3296 C CA . PHE A 1 65 ? -9.338 4.625 1.530 1.00 24.22 57 PHE A CA 3
ATOM 3297 C C . PHE A 1 65 ? -9.072 3.221 0.927 1.00 71.13 57 PHE A C 3
ATOM 3298 O O . PHE A 1 65 ? -7.942 2.929 0.527 1.00 54.11 57 PHE A O 3
ATOM 3315 N N . LYS A 1 66 ? -10.130 2.377 0.850 1.00 0.25 58 LYS A N 3
ATOM 3316 C CA . LYS A 1 66 ? -10.070 1.012 0.253 1.00 73.44 58 LYS A CA 3
ATOM 3317 C C . LYS A 1 66 ? -9.517 1.044 -1.184 1.00 62.11 58 LYS A C 3
ATOM 3318 O O . LYS A 1 66 ? -8.694 0.197 -1.573 1.00 22.25 58 LYS A O 3
ATOM 3337 N N . THR A 1 67 ? -10.000 2.044 -1.944 1.00 10.43 59 THR A N 3
ATOM 3338 C CA . THR A 1 67 ? -9.596 2.303 -3.329 1.00 62.25 59 THR A CA 3
ATOM 3339 C C . THR A 1 67 ? -8.075 2.478 -3.404 1.00 54.31 59 THR A C 3
ATOM 3340 O O . THR A 1 67 ? -7.404 1.857 -4.220 1.00 13.14 59 THR A O 3
ATOM 3351 N N . ASP A 1 68 ? -7.562 3.263 -2.456 1.00 63.01 60 ASP A N 3
ATOM 3352 C CA . ASP A 1 68 ? -6.156 3.716 -2.422 1.00 14.52 60 ASP A CA 3
ATOM 3353 C C . ASP A 1 68 ? -5.208 2.609 -1.953 1.00 24.31 60 ASP A C 3
ATOM 3354 O O . ASP A 1 68 ? -4.025 2.590 -2.335 1.00 1.30 60 ASP A O 3
ATOM 3363 N N . ILE A 1 69 ? -5.757 1.670 -1.156 1.00 4.04 61 ILE A N 3
ATOM 3364 C CA . ILE A 1 69 ? -5.022 0.475 -0.684 1.00 62.43 61 ILE A CA 3
ATOM 3365 C C . ILE A 1 69 ? -4.652 -0.397 -1.892 1.00 53.32 61 ILE A C 3
ATOM 3366 O O . ILE A 1 69 ? -3.498 -0.817 -2.059 1.00 43.52 61 ILE A O 3
ATOM 3382 N N . ARG A 1 70 ? -5.663 -0.625 -2.741 1.00 42.15 62 ARG A N 3
ATOM 3383 C CA . ARG A 1 70 ? -5.564 -1.503 -3.906 1.00 11.51 62 ARG A CA 3
ATOM 3384 C C . ARG A 1 70 ? -4.976 -0.781 -5.137 1.00 40.41 62 ARG A C 3
ATOM 3385 O O . ARG A 1 70 ? -4.571 -1.445 -6.082 1.00 23.33 62 ARG A O 3
ATOM 3406 N N . ILE A 1 71 ? -4.972 0.577 -5.138 1.00 24.21 63 ILE A N 3
ATOM 3407 C CA . ILE A 1 71 ? -4.208 1.372 -6.141 1.00 21.11 63 ILE A CA 3
ATOM 3408 C C . ILE A 1 71 ? -2.704 1.095 -5.951 1.00 51.13 63 ILE A C 3
ATOM 3409 O O . ILE A 1 71 ? -1.986 0.806 -6.913 1.00 54.11 63 ILE A O 3
ATOM 3425 N N . LEU A 1 72 ? -2.260 1.169 -4.682 1.00 33.33 64 LEU A N 3
ATOM 3426 C CA . LEU A 1 72 ? -0.866 0.912 -4.280 1.00 14.44 64 LEU A CA 3
ATOM 3427 C C . LEU A 1 72 ? -0.499 -0.551 -4.633 1.00 14.22 64 LEU A C 3
ATOM 3428 O O . LEU A 1 72 ? 0.475 -0.796 -5.347 1.00 73.04 64 LEU A O 3
ATOM 3444 N N . LEU A 1 73 ? -1.340 -1.485 -4.149 1.00 33.33 65 LEU A N 3
ATOM 3445 C CA . LEU A 1 73 ? -1.248 -2.948 -4.411 1.00 64.23 65 LEU A CA 3
ATOM 3446 C C . LEU A 1 73 ? -1.057 -3.267 -5.914 1.00 33.52 65 LEU A C 3
ATOM 3447 O O . LEU A 1 73 ? -0.079 -3.929 -6.314 1.00 42.23 65 LEU A O 3
ATOM 3463 N N . ASP A 1 74 ? -2.004 -2.757 -6.729 1.00 32.14 66 ASP A N 3
ATOM 3464 C CA . ASP A 1 74 ? -2.026 -2.954 -8.186 1.00 35.24 66 ASP A CA 3
ATOM 3465 C C . ASP A 1 74 ? -0.782 -2.344 -8.833 1.00 41.34 66 ASP A C 3
ATOM 3466 O O . ASP A 1 74 ? -0.255 -2.899 -9.795 1.00 63.00 66 ASP A O 3
ATOM 3475 N N . PHE A 1 75 ? -0.292 -1.221 -8.260 1.00 32.22 67 PHE A N 3
ATOM 3476 C CA . PHE A 1 75 ? 0.870 -0.505 -8.801 1.00 41.21 67 PHE A CA 3
ATOM 3477 C C . PHE A 1 75 ? 2.132 -1.359 -8.618 1.00 65.23 67 PHE A C 3
ATOM 3478 O O . PHE A 1 75 ? 2.938 -1.449 -9.534 1.00 11.00 67 PHE A O 3
ATOM 3495 N N . LEU A 1 76 ? 2.263 -1.996 -7.430 1.00 45.52 68 LEU A N 3
ATOM 3496 C CA . LEU A 1 76 ? 3.398 -2.890 -7.096 1.00 75.33 68 LEU A CA 3
ATOM 3497 C C . LEU A 1 76 ? 3.515 -4.026 -8.129 1.00 23.15 68 LEU A C 3
ATOM 3498 O O . LEU A 1 76 ? 4.595 -4.291 -8.669 1.00 5.42 68 LEU A O 3
ATOM 3514 N N . GLU A 1 77 ? 2.365 -4.650 -8.417 1.00 60.02 69 GLU A N 3
ATOM 3515 C CA . GLU A 1 77 ? 2.277 -5.814 -9.314 1.00 15.40 69 GLU A CA 3
ATOM 3516 C C . GLU A 1 77 ? 2.290 -5.410 -10.809 1.00 62.23 69 GLU A C 3
ATOM 3517 O O . GLU A 1 77 ? 2.562 -6.251 -11.670 1.00 5.14 69 GLU A O 3
ATOM 3529 N N . SER A 1 78 ? 2.001 -4.130 -11.109 1.00 55.33 70 SER A N 3
ATOM 3530 C CA . SER A 1 78 ? 2.009 -3.607 -12.492 1.00 24.44 70 SER A CA 3
ATOM 3531 C C . SER A 1 78 ? 3.432 -3.186 -12.903 1.00 55.52 70 SER A C 3
ATOM 3532 O O . SER A 1 78 ? 3.908 -3.543 -13.990 1.00 21.21 70 SER A O 3
ATOM 3540 N N . LYS A 1 79 ? 4.097 -2.412 -12.023 1.00 42.43 71 LYS A N 3
ATOM 3541 C CA . LYS A 1 79 ? 5.443 -1.874 -12.284 1.00 22.22 71 LYS A CA 3
ATOM 3542 C C . LYS A 1 79 ? 6.491 -3.012 -12.190 1.00 52.42 71 LYS A C 3
ATOM 3543 O O . LYS A 1 79 ? 6.354 -3.894 -11.329 1.00 2.42 71 LYS A O 3
ATOM 3562 N N . PRO A 1 80 ? 7.523 -3.039 -13.094 1.00 72.24 72 PRO A N 3
ATOM 3563 C CA . PRO A 1 80 ? 8.637 -4.019 -13.009 1.00 21.34 72 PRO A CA 3
ATOM 3564 C C . PRO A 1 80 ? 9.474 -3.817 -11.714 1.00 2.11 72 PRO A C 3
ATOM 3565 O O . PRO A 1 80 ? 9.313 -4.600 -10.756 1.00 60.44 72 PRO A O 3
ATOM 3577 N N . GLY A 1 9 ? 14.821 -6.266 9.205 1.00 20.33 1 GLY A N 4
ATOM 3578 C CA . GLY A 1 9 ? 15.458 -5.883 7.917 1.00 61.24 1 GLY A CA 4
ATOM 3579 C C . GLY A 1 9 ? 14.514 -6.090 6.740 1.00 63.22 1 GLY A C 4
ATOM 3580 O O . GLY A 1 9 ? 14.680 -7.037 5.969 1.00 22.34 1 GLY A O 4
ATOM 3584 N N . SER A 1 10 ? 13.501 -5.212 6.619 1.00 34.22 2 SER A N 4
ATOM 3585 C CA . SER A 1 10 ? 12.457 -5.299 5.580 1.00 3.03 2 SER A CA 4
ATOM 3586 C C . SER A 1 10 ? 12.852 -4.495 4.326 1.00 3.34 2 SER A C 4
ATOM 3587 O O . SER A 1 10 ? 13.049 -3.285 4.418 1.00 23.42 2 SER A O 4
ATOM 3595 N N . VAL A 1 11 ? 12.953 -5.166 3.167 1.00 13.01 3 VAL A N 4
ATOM 3596 C CA . VAL A 1 11 ? 13.263 -4.504 1.870 1.00 72.42 3 VAL A CA 4
ATOM 3597 C C . VAL A 1 11 ? 11.989 -3.884 1.261 1.00 34.12 3 VAL A C 4
ATOM 3598 O O . VAL A 1 11 ? 12.057 -2.921 0.504 1.00 53.24 3 VAL A O 4
ATOM 3611 N N . VAL A 1 12 ? 10.825 -4.435 1.633 1.00 13.32 4 VAL A N 4
ATOM 3612 C CA . VAL A 1 12 ? 9.514 -4.011 1.104 1.00 64.22 4 VAL A CA 4
ATOM 3613 C C . VAL A 1 12 ? 9.256 -2.491 1.280 1.00 4.10 4 VAL A C 4
ATOM 3614 O O . VAL A 1 12 ? 8.634 -1.868 0.417 1.00 24.50 4 VAL A O 4
ATOM 3627 N N . LYS A 1 13 ? 9.791 -1.922 2.386 1.00 42.22 5 LYS A N 4
ATOM 3628 C CA . LYS A 1 13 ? 9.634 -0.498 2.734 1.00 52.51 5 LYS A CA 4
ATOM 3629 C C . LYS A 1 13 ? 10.069 0.416 1.578 1.00 22.41 5 LYS A C 4
ATOM 3630 O O . LYS A 1 13 ? 9.312 1.306 1.191 1.00 60.14 5 LYS A O 4
ATOM 3649 N N . GLU A 1 14 ? 11.262 0.135 0.987 1.00 54.20 6 GLU A N 4
ATOM 3650 C CA . GLU A 1 14 ? 11.843 1.018 -0.045 1.00 52.02 6 GLU A CA 4
ATOM 3651 C C . GLU A 1 14 ? 10.974 1.030 -1.306 1.00 1.32 6 GLU A C 4
ATOM 3652 O O . GLU A 1 14 ? 10.826 2.072 -1.928 1.00 22.34 6 GLU A O 4
ATOM 3664 N N . LYS A 1 15 ? 10.343 -0.120 -1.615 1.00 54.44 7 LYS A N 4
ATOM 3665 C CA . LYS A 1 15 ? 9.475 -0.280 -2.799 1.00 15.35 7 LYS A CA 4
ATOM 3666 C C . LYS A 1 15 ? 8.193 0.550 -2.645 1.00 22.44 7 LYS A C 4
ATOM 3667 O O . LYS A 1 15 ? 7.752 1.232 -3.578 1.00 32.23 7 LYS A O 4
ATOM 3686 N N . LEU A 1 16 ? 7.619 0.461 -1.432 1.00 1.52 8 LEU A N 4
ATOM 3687 C CA . LEU A 1 16 ? 6.365 1.133 -1.070 1.00 75.45 8 LEU A CA 4
ATOM 3688 C C . LEU A 1 16 ? 6.532 2.666 -1.067 1.00 1.24 8 LEU A C 4
ATOM 3689 O O . LEU A 1 16 ? 5.567 3.381 -1.304 1.00 44.54 8 LEU A O 4
ATOM 3705 N N . GLU A 1 17 ? 7.767 3.139 -0.802 1.00 43.11 9 GLU A N 4
ATOM 3706 C CA . GLU A 1 17 ? 8.103 4.581 -0.824 1.00 4.12 9 GLU A CA 4
ATOM 3707 C C . GLU A 1 17 ? 8.023 5.146 -2.257 1.00 53.11 9 GLU A C 4
ATOM 3708 O O . GLU A 1 17 ? 7.587 6.282 -2.436 1.00 21.13 9 GLU A O 4
ATOM 3720 N N . LYS A 1 18 ? 8.429 4.340 -3.275 1.00 62.32 10 LYS A N 4
ATOM 3721 C CA . LYS A 1 18 ? 8.216 4.704 -4.701 1.00 61.45 10 LYS A CA 4
ATOM 3722 C C . LYS A 1 18 ? 6.717 4.705 -5.012 1.00 11.11 10 LYS A C 4
ATOM 3723 O O . LYS A 1 18 ? 6.194 5.679 -5.558 1.00 3.54 10 LYS A O 4
ATOM 3742 N N . ALA A 1 19 ? 6.050 3.597 -4.614 1.00 60.11 11 ALA A N 4
ATOM 3743 C CA . ALA A 1 19 ? 4.626 3.344 -4.887 1.00 13.12 11 ALA A CA 4
ATOM 3744 C C . ALA A 1 19 ? 3.743 4.510 -4.420 1.00 52.14 11 ALA A C 4
ATOM 3745 O O . ALA A 1 19 ? 2.894 4.970 -5.176 1.00 13.13 11 ALA A O 4
ATOM 3752 N N . LEU A 1 20 ? 4.028 5.002 -3.193 1.00 40.22 12 LEU A N 4
ATOM 3753 C CA . LEU A 1 20 ? 3.354 6.161 -2.578 1.00 51.43 12 LEU A CA 4
ATOM 3754 C C . LEU A 1 20 ? 3.418 7.403 -3.486 1.00 21.22 12 LEU A C 4
ATOM 3755 O O . LEU A 1 20 ? 2.396 8.023 -3.751 1.00 24.22 12 LEU A O 4
ATOM 3771 N N . ILE A 1 21 ? 4.635 7.726 -3.961 1.00 50.03 13 ILE A N 4
ATOM 3772 C CA . ILE A 1 21 ? 4.902 8.909 -4.806 1.00 3.21 13 ILE A CA 4
ATOM 3773 C C . ILE A 1 21 ? 4.127 8.822 -6.146 1.00 21.22 13 ILE A C 4
ATOM 3774 O O . ILE A 1 21 ? 3.457 9.781 -6.551 1.00 44.42 13 ILE A O 4
ATOM 3790 N N . GLU A 1 22 ? 4.171 7.639 -6.777 1.00 24.20 14 GLU A N 4
ATOM 3791 C CA . GLU A 1 22 ? 3.572 7.410 -8.110 1.00 21.22 14 GLU A CA 4
ATOM 3792 C C . GLU A 1 22 ? 2.037 7.494 -8.053 1.00 41.24 14 GLU A C 4
ATOM 3793 O O . GLU A 1 22 ? 1.399 8.061 -8.947 1.00 33.42 14 GLU A O 4
ATOM 3805 N N . VAL A 1 23 ? 1.459 6.937 -6.978 1.00 20.20 15 VAL A N 4
ATOM 3806 C CA . VAL A 1 23 ? -0.005 6.911 -6.784 1.00 54.21 15 VAL A CA 4
ATOM 3807 C C . VAL A 1 23 ? -0.489 8.117 -5.950 1.00 21.24 15 VAL A C 4
ATOM 3808 O O . VAL A 1 23 ? -1.681 8.230 -5.697 1.00 32.41 15 VAL A O 4
ATOM 3821 N N . ARG A 1 24 ? 0.442 9.024 -5.556 1.00 45.33 16 ARG A N 4
ATOM 3822 C CA . ARG A 1 24 ? 0.131 10.189 -4.680 1.00 43.34 16 ARG A CA 4
ATOM 3823 C C . ARG A 1 24 ? -1.018 11.089 -5.249 1.00 12.13 16 ARG A C 4
ATOM 3824 O O . ARG A 1 24 ? -1.984 11.329 -4.528 1.00 65.22 16 ARG A O 4
ATOM 3845 N N . PRO A 1 25 ? -0.969 11.576 -6.553 1.00 72.32 17 PRO A N 4
ATOM 3846 C CA . PRO A 1 25 ? -2.074 12.410 -7.116 1.00 33.34 17 PRO A CA 4
ATOM 3847 C C . PRO A 1 25 ? -3.338 11.584 -7.445 1.00 44.31 17 PRO A C 4
ATOM 3848 O O . PRO A 1 25 ? -4.384 12.141 -7.776 1.00 13.35 17 PRO A O 4
ATOM 3859 N N . TYR A 1 26 ? -3.212 10.249 -7.350 1.00 60.21 18 TYR A N 4
ATOM 3860 C CA . TYR A 1 26 ? -4.297 9.296 -7.640 1.00 42.21 18 TYR A CA 4
ATOM 3861 C C . TYR A 1 26 ? -5.084 8.918 -6.372 1.00 35.00 18 TYR A C 4
ATOM 3862 O O . TYR A 1 26 ? -6.275 8.596 -6.451 1.00 14.22 18 TYR A O 4
ATOM 3880 N N . VAL A 1 27 ? -4.422 8.959 -5.206 1.00 70.33 19 VAL A N 4
ATOM 3881 C CA . VAL A 1 27 ? -5.025 8.510 -3.937 1.00 41.02 19 VAL A CA 4
ATOM 3882 C C . VAL A 1 27 ? -5.498 9.688 -3.075 1.00 42.42 19 VAL A C 4
ATOM 3883 O O . VAL A 1 27 ? -4.974 10.809 -3.153 1.00 55.11 19 VAL A O 4
ATOM 3896 N N . GLU A 1 28 ? -6.531 9.401 -2.289 1.00 20.35 20 GLU A N 4
ATOM 3897 C CA . GLU A 1 28 ? -7.003 10.234 -1.184 1.00 0.35 20 GLU A CA 4
ATOM 3898 C C . GLU A 1 28 ? -6.381 9.680 0.114 1.00 15.13 20 GLU A C 4
ATOM 3899 O O . GLU A 1 28 ? -5.892 8.544 0.113 1.00 33.32 20 GLU A O 4
ATOM 3911 N N . TYR A 1 29 ? -6.339 10.498 1.193 1.00 44.25 21 TYR A N 4
ATOM 3912 C CA . TYR A 1 29 ? -5.810 10.067 2.511 1.00 23.21 21 TYR A CA 4
ATOM 3913 C C . TYR A 1 29 ? -4.355 9.539 2.388 1.00 74.53 21 TYR A C 4
ATOM 3914 O O . TYR A 1 29 ? -4.042 8.449 2.867 1.00 62.22 21 TYR A O 4
ATOM 3932 N N . TYR A 1 30 ? -3.484 10.334 1.730 1.00 62.25 22 TYR A N 4
ATOM 3933 C CA . TYR A 1 30 ? -2.078 9.957 1.441 1.00 55.02 22 TYR A CA 4
ATOM 3934 C C . TYR A 1 30 ? -1.297 9.629 2.738 1.00 23.51 22 TYR A C 4
ATOM 3935 O O . TYR A 1 30 ? -0.475 8.715 2.750 1.00 12.24 22 TYR A O 4
ATOM 3953 N N . ASN A 1 31 ? -1.589 10.385 3.812 1.00 74.22 23 ASN A N 4
ATOM 3954 C CA . ASN A 1 31 ? -0.981 10.185 5.148 1.00 65.20 23 ASN A CA 4
ATOM 3955 C C . ASN A 1 31 ? -1.430 8.856 5.778 1.00 13.13 23 ASN A C 4
ATOM 3956 O O . ASN A 1 31 ? -0.642 8.195 6.453 1.00 43.23 23 ASN A O 4
ATOM 3967 N N . GLU A 1 32 ? -2.703 8.475 5.540 1.00 23.42 24 GLU A N 4
ATOM 3968 C CA . GLU A 1 32 ? -3.292 7.228 6.079 1.00 54.33 24 GLU A CA 4
ATOM 3969 C C . GLU A 1 32 ? -2.757 6.004 5.322 1.00 33.45 24 GLU A C 4
ATOM 3970 O O . GLU A 1 32 ? -2.514 4.952 5.913 1.00 44.12 24 GLU A O 4
ATOM 3982 N N . LEU A 1 33 ? -2.588 6.163 3.999 1.00 23.13 25 LEU A N 4
ATOM 3983 C CA . LEU A 1 33 ? -2.058 5.110 3.118 1.00 44.20 25 LEU A CA 4
ATOM 3984 C C . LEU A 1 33 ? -0.548 4.907 3.380 1.00 54.23 25 LEU A C 4
ATOM 3985 O O . LEU A 1 33 ? -0.040 3.791 3.299 1.00 60.22 25 LEU A O 4
ATOM 4001 N N . LYS A 1 34 ? 0.136 6.017 3.719 1.00 60.51 26 LYS A N 4
ATOM 4002 C CA . LYS A 1 34 ? 1.561 6.024 4.107 1.00 41.34 26 LYS A CA 4
ATOM 4003 C C . LYS A 1 34 ? 1.735 5.418 5.512 1.00 74.05 26 LYS A C 4
ATOM 4004 O O . LYS A 1 34 ? 2.745 4.771 5.800 1.00 44.34 26 LYS A O 4
ATOM 4023 N N . ALA A 1 35 ? 0.728 5.649 6.377 1.00 3.12 27 ALA A N 4
ATOM 4024 C CA . ALA A 1 35 ? 0.660 5.051 7.722 1.00 51.23 27 ALA A CA 4
ATOM 4025 C C . ALA A 1 35 ? 0.435 3.531 7.618 1.00 15.43 27 ALA A C 4
ATOM 4026 O O . ALA A 1 35 ? 0.967 2.756 8.419 1.00 23.14 27 ALA A O 4
ATOM 4033 N N . LEU A 1 36 ? -0.356 3.132 6.600 1.00 73.04 28 LEU A N 4
ATOM 4034 C CA . LEU A 1 36 ? -0.632 1.724 6.281 1.00 13.35 28 LEU A CA 4
ATOM 4035 C C . LEU A 1 36 ? 0.631 1.047 5.719 1.00 22.32 28 LEU A C 4
ATOM 4036 O O . LEU A 1 36 ? 0.904 -0.107 6.025 1.00 1.02 28 LEU A O 4
ATOM 4052 N N . VAL A 1 37 ? 1.391 1.798 4.905 1.00 3.42 29 VAL A N 4
ATOM 4053 C CA . VAL A 1 37 ? 2.706 1.369 4.388 1.00 72.14 29 VAL A CA 4
ATOM 4054 C C . VAL A 1 37 ? 3.689 1.121 5.548 1.00 30.32 29 VAL A C 4
ATOM 4055 O O . VAL A 1 37 ? 4.341 0.076 5.588 1.00 54.52 29 VAL A O 4
ATOM 4068 N N . SER A 1 38 ? 3.731 2.071 6.501 1.00 2.10 30 SER A N 4
ATOM 4069 C CA . SER A 1 38 ? 4.609 2.006 7.686 1.00 4.14 30 SER A CA 4
ATOM 4070 C C . SER A 1 38 ? 4.237 0.803 8.592 1.00 73.02 30 SER A C 4
ATOM 4071 O O . SER A 1 38 ? 5.108 0.191 9.221 1.00 73.24 30 SER A O 4
ATOM 4079 N N . LYS A 1 39 ? 2.929 0.480 8.614 1.00 42.31 31 LYS A N 4
ATOM 4080 C CA . LYS A 1 39 ? 2.380 -0.669 9.348 1.00 41.34 31 LYS A CA 4
ATOM 4081 C C . LYS A 1 39 ? 2.851 -1.989 8.689 1.00 60.00 31 LYS A C 4
ATOM 4082 O O . LYS A 1 39 ? 3.563 -2.786 9.320 1.00 3.23 31 LYS A O 4
ATOM 4101 N N . ILE A 1 40 ? 2.495 -2.180 7.399 1.00 71.44 32 ILE A N 4
ATOM 4102 C CA . ILE A 1 40 ? 2.687 -3.468 6.694 1.00 3.22 32 ILE A CA 4
ATOM 4103 C C . ILE A 1 40 ? 4.184 -3.795 6.510 1.00 4.21 32 ILE A C 4
ATOM 4104 O O . ILE A 1 40 ? 4.574 -4.954 6.626 1.00 44.42 32 ILE A O 4
ATOM 4120 N N . SER A 1 41 ? 5.009 -2.751 6.278 1.00 73.23 33 SER A N 4
ATOM 4121 C CA . SER A 1 41 ? 6.457 -2.910 6.052 1.00 4.34 33 SER A CA 4
ATOM 4122 C C . SER A 1 41 ? 7.174 -3.323 7.349 1.00 62.10 33 SER A C 4
ATOM 4123 O O . SER A 1 41 ? 8.244 -3.933 7.304 1.00 12.52 33 SER A O 4
ATOM 4131 N N . SER A 1 42 ? 6.566 -2.973 8.503 1.00 41.44 34 SER A N 4
ATOM 4132 C CA . SER A 1 42 ? 7.098 -3.328 9.823 1.00 54.15 34 SER A CA 4
ATOM 4133 C C . SER A 1 42 ? 6.785 -4.802 10.147 1.00 51.05 34 SER A C 4
ATOM 4134 O O . SER A 1 42 ? 7.555 -5.466 10.845 1.00 52.02 34 SER A O 4
ATOM 4142 N N . SER A 1 43 ? 5.654 -5.302 9.612 1.00 55.24 35 SER A N 4
ATOM 4143 C CA . SER A 1 43 ? 5.183 -6.675 9.870 1.00 4.42 35 SER A CA 4
ATOM 4144 C C . SER A 1 43 ? 5.927 -7.688 8.977 1.00 74.32 35 SER A C 4
ATOM 4145 O O . SER A 1 43 ? 6.464 -8.690 9.469 1.00 1.20 35 SER A O 4
ATOM 4153 N N . VAL A 1 44 ? 5.994 -7.385 7.675 1.00 45.31 36 VAL A N 4
ATOM 4154 C CA . VAL A 1 44 ? 6.571 -8.285 6.652 1.00 4.03 36 VAL A CA 4
ATOM 4155 C C . VAL A 1 44 ? 7.980 -7.808 6.275 1.00 11.30 36 VAL A C 4
ATOM 4156 O O . VAL A 1 44 ? 8.430 -6.756 6.737 1.00 74.12 36 VAL A O 4
ATOM 4169 N N . ASN A 1 45 ? 8.663 -8.594 5.428 1.00 43.03 37 ASN A N 4
ATOM 4170 C CA . ASN A 1 45 ? 10.031 -8.293 4.959 1.00 2.45 37 ASN A CA 4
ATOM 4171 C C . ASN A 1 45 ? 10.049 -8.031 3.447 1.00 45.41 37 ASN A C 4
ATOM 4172 O O . ASN A 1 45 ? 10.750 -7.125 2.982 1.00 14.00 37 ASN A O 4
ATOM 4183 N N . ASP A 1 46 ? 9.268 -8.820 2.682 1.00 0.41 38 ASP A N 4
ATOM 4184 C CA . ASP A 1 46 ? 9.248 -8.745 1.196 1.00 43.14 38 ASP A CA 4
ATOM 4185 C C . ASP A 1 46 ? 7.903 -8.216 0.668 1.00 50.52 38 ASP A C 4
ATOM 4186 O O . ASP A 1 46 ? 6.894 -8.157 1.399 1.00 51.20 38 ASP A O 4
ATOM 4195 N N . LEU A 1 47 ? 7.915 -7.869 -0.634 1.00 30.33 39 LEU A N 4
ATOM 4196 C CA . LEU A 1 47 ? 6.796 -7.227 -1.326 1.00 12.33 39 LEU A CA 4
ATOM 4197 C C . LEU A 1 47 ? 5.584 -8.161 -1.401 1.00 2.53 39 LEU A C 4
ATOM 4198 O O . LEU A 1 47 ? 4.471 -7.734 -1.124 1.00 11.30 39 LEU A O 4
ATOM 4214 N N . GLU A 1 48 ? 5.838 -9.445 -1.740 1.00 34.14 40 GLU A N 4
ATOM 4215 C CA . GLU A 1 48 ? 4.779 -10.446 -1.997 1.00 61.01 40 GLU A CA 4
ATOM 4216 C C . GLU A 1 48 ? 3.919 -10.701 -0.747 1.00 4.42 40 GLU A C 4
ATOM 4217 O O . GLU A 1 48 ? 2.720 -10.943 -0.867 1.00 50.21 40 GLU A O 4
ATOM 4229 N N . GLU A 1 49 ? 4.540 -10.615 0.445 1.00 72.21 41 GLU A N 4
ATOM 4230 C CA . GLU A 1 49 ? 3.815 -10.708 1.725 1.00 20.50 41 GLU A CA 4
ATOM 4231 C C . GLU A 1 49 ? 2.960 -9.449 1.965 1.00 73.24 41 GLU A C 4
ATOM 4232 O O . GLU A 1 49 ? 1.785 -9.564 2.319 1.00 54.34 41 GLU A O 4
ATOM 4244 N N . ALA A 1 50 ? 3.560 -8.252 1.746 1.00 32.23 42 ALA A N 4
ATOM 4245 C CA . ALA A 1 50 ? 2.854 -6.954 1.906 1.00 15.34 42 ALA A CA 4
ATOM 4246 C C . ALA A 1 50 ? 1.648 -6.828 0.960 1.00 61.21 42 ALA A C 4
ATOM 4247 O O . ALA A 1 50 ? 0.680 -6.143 1.279 1.00 14.14 42 ALA A O 4
ATOM 4254 N N . ILE A 1 51 ? 1.748 -7.495 -0.202 1.00 13.42 43 ILE A N 4
ATOM 4255 C CA . ILE A 1 51 ? 0.670 -7.584 -1.191 1.00 53.24 43 ILE A CA 4
ATOM 4256 C C . ILE A 1 51 ? -0.542 -8.301 -0.574 1.00 2.33 43 ILE A C 4
ATOM 4257 O O . ILE A 1 51 ? -1.648 -7.773 -0.610 1.00 42.13 43 ILE A O 4
ATOM 4273 N N . VAL A 1 52 ? -0.285 -9.463 0.061 1.00 45.15 44 VAL A N 4
ATOM 4274 C CA . VAL A 1 52 ? -1.327 -10.285 0.719 1.00 10.52 44 VAL A CA 4
ATOM 4275 C C . VAL A 1 52 ? -1.994 -9.506 1.871 1.00 12.02 44 VAL A C 4
ATOM 4276 O O . VAL A 1 52 ? -3.212 -9.614 2.082 1.00 62.43 44 VAL A O 4
ATOM 4289 N N . VAL A 1 53 ? -1.181 -8.700 2.594 1.00 50.13 45 VAL A N 4
ATOM 4290 C CA . VAL A 1 53 ? -1.678 -7.846 3.687 1.00 71.40 45 VAL A CA 4
ATOM 4291 C C . VAL A 1 53 ? -2.588 -6.742 3.120 1.00 5.21 45 VAL A C 4
ATOM 4292 O O . VAL A 1 53 ? -3.669 -6.532 3.627 1.00 74.41 45 VAL A O 4
ATOM 4305 N N . LEU A 1 54 ? -2.155 -6.083 2.029 1.00 14.33 46 LEU A N 4
ATOM 4306 C CA . LEU A 1 54 ? -2.948 -5.016 1.374 1.00 13.12 46 LEU A CA 4
ATOM 4307 C C . LEU A 1 54 ? -4.259 -5.568 0.782 1.00 22.11 46 LEU A C 4
ATOM 4308 O O . LEU A 1 54 ? -5.246 -4.845 0.705 1.00 72.25 46 LEU A O 4
ATOM 4324 N N . ARG A 1 55 ? -4.257 -6.854 0.379 1.00 62.14 47 ARG A N 4
ATOM 4325 C CA . ARG A 1 55 ? -5.459 -7.520 -0.157 1.00 1.34 47 ARG A CA 4
ATOM 4326 C C . ARG A 1 55 ? -6.525 -7.682 0.946 1.00 34.42 47 ARG A C 4
ATOM 4327 O O . ARG A 1 55 ? -7.683 -7.327 0.733 1.00 24.33 47 ARG A O 4
ATOM 4348 N N . GLU A 1 56 ? -6.116 -8.176 2.140 1.00 71.51 48 GLU A N 4
ATOM 4349 C CA . GLU A 1 56 ? -7.052 -8.362 3.272 1.00 40.50 48 GLU A CA 4
ATOM 4350 C C . GLU A 1 56 ? -7.480 -6.999 3.871 1.00 34.50 48 GLU A C 4
ATOM 4351 O O . GLU A 1 56 ? -8.653 -6.820 4.221 1.00 32.55 48 GLU A O 4
ATOM 4363 N N . GLU A 1 57 ? -6.520 -6.044 3.943 1.00 1.21 49 GLU A N 4
ATOM 4364 C CA . GLU A 1 57 ? -6.747 -4.681 4.478 1.00 34.42 49 GLU A CA 4
ATOM 4365 C C . GLU A 1 57 ? -7.777 -3.932 3.625 1.00 33.44 49 GLU A C 4
ATOM 4366 O O . GLU A 1 57 ? -8.630 -3.231 4.158 1.00 33.25 49 GLU A O 4
ATOM 4378 N N . GLU A 1 58 ? -7.682 -4.122 2.296 1.00 11.02 50 GLU A N 4
ATOM 4379 C CA . GLU A 1 58 ? -8.612 -3.537 1.314 1.00 61.43 50 GLU A CA 4
ATOM 4380 C C . GLU A 1 58 ? -10.055 -3.999 1.586 1.00 62.42 50 GLU A C 4
ATOM 4381 O O . GLU A 1 58 ? -10.981 -3.187 1.562 1.00 63.24 50 GLU A O 4
ATOM 4393 N N . LYS A 1 59 ? -10.211 -5.306 1.868 1.00 74.20 51 LYS A N 4
ATOM 4394 C CA . LYS A 1 59 ? -11.530 -5.939 2.088 1.00 11.12 51 LYS A CA 4
ATOM 4395 C C . LYS A 1 59 ? -12.209 -5.401 3.368 1.00 61.41 51 LYS A C 4
ATOM 4396 O O . LYS A 1 59 ? -13.411 -5.120 3.369 1.00 1.24 51 LYS A O 4
ATOM 4415 N N . LYS A 1 60 ? -11.424 -5.263 4.451 1.00 23.13 52 LYS A N 4
ATOM 4416 C CA . LYS A 1 60 ? -11.925 -4.744 5.749 1.00 25.52 52 LYS A CA 4
ATOM 4417 C C . LYS A 1 60 ? -11.927 -3.203 5.793 1.00 25.41 52 LYS A C 4
ATOM 4418 O O . LYS A 1 60 ? -12.387 -2.612 6.775 1.00 51.41 52 LYS A O 4
ATOM 4437 N N . ALA A 1 61 ? -11.401 -2.553 4.738 1.00 5.04 53 ALA A N 4
ATOM 4438 C CA . ALA A 1 61 ? -11.458 -1.087 4.586 1.00 41.25 53 ALA A CA 4
ATOM 4439 C C . ALA A 1 61 ? -12.595 -0.700 3.636 1.00 14.44 53 ALA A C 4
ATOM 4440 O O . ALA A 1 61 ? -12.768 -1.330 2.589 1.00 64.22 53 ALA A O 4
ATOM 4447 N N . SER A 1 62 ? -13.362 0.333 4.003 1.00 23.53 54 SER A N 4
ATOM 4448 C CA . SER A 1 62 ? -14.378 0.941 3.134 1.00 43.25 54 SER A CA 4
ATOM 4449 C C . SER A 1 62 ? -13.748 2.070 2.286 1.00 72.22 54 SER A C 4
ATOM 4450 O O . SER A 1 62 ? -12.683 2.604 2.636 1.00 73.53 54 SER A O 4
ATOM 4458 N N . GLU A 1 63 ? -14.418 2.413 1.174 1.00 55.04 55 GLU A N 4
ATOM 4459 C CA . GLU A 1 63 ? -13.984 3.479 0.247 1.00 14.21 55 GLU A CA 4
ATOM 4460 C C . GLU A 1 63 ? -14.168 4.886 0.895 1.00 43.32 55 GLU A C 4
ATOM 4461 O O . GLU A 1 63 ? -15.017 5.033 1.782 1.00 63.55 55 GLU A O 4
ATOM 4473 N N . PRO A 1 64 ? -13.394 5.956 0.483 1.00 63.42 56 PRO A N 4
ATOM 4474 C CA . PRO A 1 64 ? -12.354 5.910 -0.586 1.00 0.11 56 PRO A CA 4
ATOM 4475 C C . PRO A 1 64 ? -11.025 5.237 -0.169 1.00 15.51 56 PRO A C 4
ATOM 4476 O O . PRO A 1 64 ? -10.211 4.947 -1.040 1.00 3.33 56 PRO A O 4
ATOM 4487 N N . PHE A 1 65 ? -10.832 4.970 1.147 1.00 34.12 57 PHE A N 4
ATOM 4488 C CA . PHE A 1 65 ? -9.568 4.383 1.664 1.00 3.31 57 PHE A CA 4
ATOM 4489 C C . PHE A 1 65 ? -9.282 3.002 1.022 1.00 51.40 57 PHE A C 4
ATOM 4490 O O . PHE A 1 65 ? -8.130 2.703 0.700 1.00 21.30 57 PHE A O 4
ATOM 4507 N N . LYS A 1 66 ? -10.354 2.191 0.822 1.00 32.23 58 LYS A N 4
ATOM 4508 C CA . LYS A 1 66 ? -10.298 0.899 0.092 1.00 3.01 58 LYS A CA 4
ATOM 4509 C C . LYS A 1 66 ? -9.627 1.077 -1.282 1.00 52.15 58 LYS A C 4
ATOM 4510 O O . LYS A 1 66 ? -8.669 0.361 -1.612 1.00 3.24 58 LYS A O 4
ATOM 4529 N N . THR A 1 67 ? -10.156 2.067 -2.040 1.00 43.44 59 THR A N 4
ATOM 4530 C CA . THR A 1 67 ? -9.709 2.418 -3.392 1.00 73.30 59 THR A CA 4
ATOM 4531 C C . THR A 1 67 ? -8.192 2.650 -3.411 1.00 63.15 59 THR A C 4
ATOM 4532 O O . THR A 1 67 ? -7.469 2.015 -4.175 1.00 65.45 59 THR A O 4
ATOM 4543 N N . ASP A 1 68 ? -7.739 3.467 -2.455 1.00 15.24 60 ASP A N 4
ATOM 4544 C CA . ASP A 1 68 ? -6.339 3.920 -2.340 1.00 10.22 60 ASP A CA 4
ATOM 4545 C C . ASP A 1 68 ? -5.373 2.769 -2.072 1.00 51.42 60 ASP A C 4
ATOM 4546 O O . ASP A 1 68 ? -4.210 2.815 -2.499 1.00 34.33 60 ASP A O 4
ATOM 4555 N N . ILE A 1 69 ? -5.888 1.719 -1.406 1.00 24.54 61 ILE A N 4
ATOM 4556 C CA . ILE A 1 69 ? -5.093 0.532 -1.053 1.00 32.45 61 ILE A CA 4
ATOM 4557 C C . ILE A 1 69 ? -4.783 -0.259 -2.325 1.00 32.11 61 ILE A C 4
ATOM 4558 O O . ILE A 1 69 ? -3.625 -0.594 -2.577 1.00 61.30 61 ILE A O 4
ATOM 4574 N N . ARG A 1 70 ? -5.830 -0.513 -3.148 1.00 4.25 62 ARG A N 4
ATOM 4575 C CA . ARG A 1 70 ? -5.691 -1.303 -4.390 1.00 3.43 62 ARG A CA 4
ATOM 4576 C C . ARG A 1 70 ? -5.085 -0.472 -5.544 1.00 22.33 62 ARG A C 4
ATOM 4577 O O . ARG A 1 70 ? -4.665 -1.058 -6.531 1.00 0.04 62 ARG A O 4
ATOM 4598 N N . ILE A 1 71 ? -5.081 0.883 -5.436 1.00 12.43 63 ILE A N 4
ATOM 4599 C CA . ILE A 1 71 ? -4.344 1.759 -6.392 1.00 3.32 63 ILE A CA 4
ATOM 4600 C C . ILE A 1 71 ? -2.825 1.539 -6.218 1.00 34.02 63 ILE A C 4
ATOM 4601 O O . ILE A 1 71 ? -2.106 1.280 -7.195 1.00 72.45 63 ILE A O 4
ATOM 4617 N N . LEU A 1 72 ? -2.355 1.640 -4.953 1.00 63.23 64 LEU A N 4
ATOM 4618 C CA . LEU A 1 72 ? -0.939 1.404 -4.591 1.00 63.01 64 LEU A CA 4
ATOM 4619 C C . LEU A 1 72 ? -0.559 -0.053 -4.917 1.00 62.30 64 LEU A C 4
ATOM 4620 O O . LEU A 1 72 ? 0.462 -0.315 -5.553 1.00 70.23 64 LEU A O 4
ATOM 4636 N N . LEU A 1 73 ? -1.443 -0.974 -4.501 1.00 73.02 65 LEU A N 4
ATOM 4637 C CA . LEU A 1 73 ? -1.268 -2.427 -4.663 1.00 71.20 65 LEU A CA 4
ATOM 4638 C C . LEU A 1 73 ? -1.187 -2.832 -6.152 1.00 33.04 65 LEU A C 4
ATOM 4639 O O . LEU A 1 73 ? -0.398 -3.708 -6.522 1.00 11.51 65 LEU A O 4
ATOM 4655 N N . ASP A 1 74 ? -2.004 -2.160 -6.991 1.00 61.02 66 ASP A N 4
ATOM 4656 C CA . ASP A 1 74 ? -2.010 -2.378 -8.447 1.00 15.25 66 ASP A CA 4
ATOM 4657 C C . ASP A 1 74 ? -0.686 -1.920 -9.058 1.00 61.25 66 ASP A C 4
ATOM 4658 O O . ASP A 1 74 ? -0.229 -2.517 -10.023 1.00 42.30 66 ASP A O 4
ATOM 4667 N N . PHE A 1 75 ? -0.063 -0.871 -8.478 1.00 2.14 67 PHE A N 4
ATOM 4668 C CA . PHE A 1 75 ? 1.249 -0.394 -8.943 1.00 21.33 67 PHE A CA 4
ATOM 4669 C C . PHE A 1 75 ? 2.341 -1.424 -8.583 1.00 33.12 67 PHE A C 4
ATOM 4670 O O . PHE A 1 75 ? 3.279 -1.617 -9.349 1.00 73.33 67 PHE A O 4
ATOM 4687 N N . LEU A 1 76 ? 2.207 -2.078 -7.411 1.00 51.12 68 LEU A N 4
ATOM 4688 C CA . LEU A 1 76 ? 3.145 -3.139 -6.976 1.00 0.24 68 LEU A CA 4
ATOM 4689 C C . LEU A 1 76 ? 3.127 -4.311 -7.979 1.00 15.53 68 LEU A C 4
ATOM 4690 O O . LEU A 1 76 ? 4.161 -4.888 -8.296 1.00 1.24 68 LEU A O 4
ATOM 4706 N N . GLU A 1 77 ? 1.924 -4.616 -8.482 1.00 52.24 69 GLU A N 4
ATOM 4707 C CA . GLU A 1 77 ? 1.683 -5.692 -9.460 1.00 42.11 69 GLU A CA 4
ATOM 4708 C C . GLU A 1 77 ? 2.106 -5.276 -10.891 1.00 61.42 69 GLU A C 4
ATOM 4709 O O . GLU A 1 77 ? 2.612 -6.099 -11.657 1.00 31.24 69 GLU A O 4
ATOM 4721 N N . SER A 1 78 ? 1.907 -3.987 -11.218 1.00 31.11 70 SER A N 4
ATOM 4722 C CA . SER A 1 78 ? 2.150 -3.425 -12.573 1.00 64.34 70 SER A CA 4
ATOM 4723 C C . SER A 1 78 ? 3.494 -2.660 -12.652 1.00 3.01 70 SER A C 4
ATOM 4724 O O . SER A 1 78 ? 3.732 -1.933 -13.627 1.00 34.31 70 SER A O 4
ATOM 4732 N N . LYS A 1 79 ? 4.337 -2.826 -11.606 1.00 62.44 71 LYS A N 4
ATOM 4733 C CA . LYS A 1 79 ? 5.637 -2.127 -11.437 1.00 43.02 71 LYS A CA 4
ATOM 4734 C C . LYS A 1 79 ? 6.495 -2.039 -12.737 1.00 24.53 71 LYS A C 4
ATOM 4735 O O . LYS A 1 79 ? 6.484 -2.976 -13.546 1.00 72.15 71 LYS A O 4
ATOM 4754 N N . PRO A 1 80 ? 7.212 -0.884 -12.971 1.00 31.10 72 PRO A N 4
ATOM 4755 C CA . PRO A 1 80 ? 8.168 -0.758 -14.090 1.00 70.03 72 PRO A CA 4
ATOM 4756 C C . PRO A 1 80 ? 9.406 -1.685 -13.873 1.00 14.20 72 PRO A C 4
ATOM 4757 O O . PRO A 1 80 ? 9.480 -2.749 -14.525 1.00 44.44 72 PRO A O 4
ATOM 4769 N N . GLY A 1 9 ? 16.168 -4.591 8.065 1.00 74.42 1 GLY A N 5
ATOM 4770 C CA . GLY A 1 9 ? 14.826 -4.078 7.684 1.00 34.21 1 GLY A CA 5
ATOM 4771 C C . GLY A 1 9 ? 14.162 -4.915 6.597 1.00 33.40 1 GLY A C 5
ATOM 4772 O O . GLY A 1 9 ? 14.663 -5.983 6.227 1.00 1.24 1 GLY A O 5
ATOM 4776 N N . SER A 1 10 ? 13.023 -4.421 6.100 1.00 3.14 2 SER A N 5
ATOM 4777 C CA . SER A 1 10 ? 12.228 -5.072 5.049 1.00 2.12 2 SER A CA 5
ATOM 4778 C C . SER A 1 10 ? 12.652 -4.569 3.668 1.00 53.35 2 SER A C 5
ATOM 4779 O O . SER A 1 10 ? 12.667 -3.357 3.438 1.00 63.13 2 SER A O 5
ATOM 4787 N N . VAL A 1 11 ? 12.967 -5.503 2.748 1.00 23.11 3 VAL A N 5
ATOM 4788 C CA . VAL A 1 11 ? 13.360 -5.165 1.364 1.00 71.41 3 VAL A CA 5
ATOM 4789 C C . VAL A 1 11 ? 12.191 -4.482 0.613 1.00 1.31 3 VAL A C 5
ATOM 4790 O O . VAL A 1 11 ? 12.406 -3.563 -0.176 1.00 44.44 3 VAL A O 5
ATOM 4803 N N . VAL A 1 12 ? 10.946 -4.899 0.933 1.00 42.23 4 VAL A N 5
ATOM 4804 C CA . VAL A 1 12 ? 9.729 -4.352 0.301 1.00 1.02 4 VAL A CA 5
ATOM 4805 C C . VAL A 1 12 ? 9.575 -2.836 0.539 1.00 41.14 4 VAL A C 5
ATOM 4806 O O . VAL A 1 12 ? 8.960 -2.139 -0.269 1.00 15.41 4 VAL A O 5
ATOM 4819 N N . LYS A 1 13 ? 10.161 -2.338 1.641 1.00 35.25 5 LYS A N 5
ATOM 4820 C CA . LYS A 1 13 ? 9.999 -0.951 2.068 1.00 4.23 5 LYS A CA 5
ATOM 4821 C C . LYS A 1 13 ? 10.567 0.031 1.016 1.00 32.55 5 LYS A C 5
ATOM 4822 O O . LYS A 1 13 ? 9.960 1.071 0.765 1.00 65.12 5 LYS A O 5
ATOM 4841 N N . GLU A 1 14 ? 11.671 -0.356 0.320 1.00 64.33 6 GLU A N 5
ATOM 4842 C CA . GLU A 1 14 ? 12.302 0.509 -0.720 1.00 23.21 6 GLU A CA 5
ATOM 4843 C C . GLU A 1 14 ? 11.354 0.694 -1.929 1.00 31.23 6 GLU A C 5
ATOM 4844 O O . GLU A 1 14 ? 11.523 1.604 -2.742 1.00 3.00 6 GLU A O 5
ATOM 4856 N N . LYS A 1 15 ? 10.400 -0.234 -2.058 1.00 21.51 7 LYS A N 5
ATOM 4857 C CA . LYS A 1 15 ? 9.390 -0.232 -3.119 1.00 64.12 7 LYS A CA 5
ATOM 4858 C C . LYS A 1 15 ? 8.176 0.599 -2.665 1.00 35.44 7 LYS A C 5
ATOM 4859 O O . LYS A 1 15 ? 7.644 1.395 -3.428 1.00 33.14 7 LYS A O 5
ATOM 4878 N N . LEU A 1 16 ? 7.797 0.425 -1.383 1.00 43.01 8 LEU A N 5
ATOM 4879 C CA . LEU A 1 16 ? 6.574 1.011 -0.797 1.00 73.23 8 LEU A CA 5
ATOM 4880 C C . LEU A 1 16 ? 6.655 2.546 -0.666 1.00 62.25 8 LEU A C 5
ATOM 4881 O O . LEU A 1 16 ? 5.745 3.252 -1.112 1.00 41.15 8 LEU A O 5
ATOM 4897 N N . GLU A 1 17 ? 7.757 3.051 -0.063 1.00 20.43 9 GLU A N 5
ATOM 4898 C CA . GLU A 1 17 ? 7.948 4.503 0.194 1.00 73.04 9 GLU A CA 5
ATOM 4899 C C . GLU A 1 17 ? 7.917 5.304 -1.126 1.00 71.35 9 GLU A C 5
ATOM 4900 O O . GLU A 1 17 ? 7.349 6.394 -1.200 1.00 23.14 9 GLU A O 5
ATOM 4912 N N . LYS A 1 18 ? 8.551 4.720 -2.158 1.00 14.45 10 LYS A N 5
ATOM 4913 C CA . LYS A 1 18 ? 8.665 5.323 -3.492 1.00 11.23 10 LYS A CA 5
ATOM 4914 C C . LYS A 1 18 ? 7.317 5.240 -4.227 1.00 40.11 10 LYS A C 5
ATOM 4915 O O . LYS A 1 18 ? 6.889 6.223 -4.837 1.00 14.24 10 LYS A O 5
ATOM 4934 N N . ALA A 1 19 ? 6.647 4.065 -4.119 1.00 14.05 11 ALA A N 5
ATOM 4935 C CA . ALA A 1 19 ? 5.351 3.797 -4.788 1.00 3.44 11 ALA A CA 5
ATOM 4936 C C . ALA A 1 19 ? 4.276 4.770 -4.304 1.00 42.22 11 ALA A C 5
ATOM 4937 O O . ALA A 1 19 ? 3.407 5.146 -5.072 1.00 54.11 11 ALA A O 5
ATOM 4944 N N . LEU A 1 20 ? 4.369 5.153 -3.014 1.00 51.02 12 LEU A N 5
ATOM 4945 C CA . LEU A 1 20 ? 3.526 6.191 -2.402 1.00 52.02 12 LEU A CA 5
ATOM 4946 C C . LEU A 1 20 ? 3.626 7.511 -3.177 1.00 51.32 12 LEU A C 5
ATOM 4947 O O . LEU A 1 20 ? 2.613 8.067 -3.593 1.00 30.04 12 LEU A O 5
ATOM 4963 N N . ILE A 1 21 ? 4.869 7.985 -3.353 1.00 13.14 13 ILE A N 5
ATOM 4964 C CA . ILE A 1 21 ? 5.178 9.247 -4.052 1.00 3.14 13 ILE A CA 5
ATOM 4965 C C . ILE A 1 21 ? 4.636 9.206 -5.498 1.00 10.32 13 ILE A C 5
ATOM 4966 O O . ILE A 1 21 ? 4.008 10.159 -5.967 1.00 21.53 13 ILE A O 5
ATOM 4982 N N . GLU A 1 22 ? 4.826 8.052 -6.150 1.00 33.22 14 GLU A N 5
ATOM 4983 C CA . GLU A 1 22 ? 4.345 7.795 -7.515 1.00 23.04 14 GLU A CA 5
ATOM 4984 C C . GLU A 1 22 ? 2.806 7.896 -7.597 1.00 43.25 14 GLU A C 5
ATOM 4985 O O . GLU A 1 22 ? 2.260 8.570 -8.475 1.00 24.32 14 GLU A O 5
ATOM 4997 N N . VAL A 1 23 ? 2.114 7.239 -6.647 1.00 44.31 15 VAL A N 5
ATOM 4998 C CA . VAL A 1 23 ? 0.635 7.200 -6.620 1.00 44.11 15 VAL A CA 5
ATOM 4999 C C . VAL A 1 23 ? 0.047 8.344 -5.774 1.00 23.34 15 VAL A C 5
ATOM 5000 O O . VAL A 1 23 ? -1.155 8.341 -5.517 1.00 44.32 15 VAL A O 5
ATOM 5013 N N . ARG A 1 24 ? 0.889 9.322 -5.358 1.00 64.33 16 ARG A N 5
ATOM 5014 C CA . ARG A 1 24 ? 0.447 10.438 -4.487 1.00 51.55 16 ARG A CA 5
ATOM 5015 C C . ARG A 1 24 ? -0.788 11.198 -5.065 1.00 61.34 16 ARG A C 5
ATOM 5016 O O . ARG A 1 24 ? -1.784 11.345 -4.347 1.00 64.32 16 ARG A O 5
ATOM 5037 N N . PRO A 1 25 ? -0.788 11.673 -6.365 1.00 71.42 17 PRO A N 5
ATOM 5038 C CA . PRO A 1 25 ? -1.982 12.334 -6.949 1.00 41.11 17 PRO A CA 5
ATOM 5039 C C . PRO A 1 25 ? -3.123 11.336 -7.268 1.00 40.21 17 PRO A C 5
ATOM 5040 O O . PRO A 1 25 ? -4.270 11.746 -7.430 1.00 20.04 17 PRO A O 5
ATOM 5051 N N . TYR A 1 26 ? -2.789 10.032 -7.328 1.00 43.20 18 TYR A N 5
ATOM 5052 C CA . TYR A 1 26 ? -3.732 8.966 -7.735 1.00 12.33 18 TYR A CA 5
ATOM 5053 C C . TYR A 1 26 ? -4.575 8.460 -6.549 1.00 22.34 18 TYR A C 5
ATOM 5054 O O . TYR A 1 26 ? -5.696 7.980 -6.741 1.00 33.42 18 TYR A O 5
ATOM 5072 N N . VAL A 1 27 ? -4.035 8.564 -5.325 1.00 50.43 19 VAL A N 5
ATOM 5073 C CA . VAL A 1 27 ? -4.727 8.091 -4.110 1.00 73.42 19 VAL A CA 5
ATOM 5074 C C . VAL A 1 27 ? -5.314 9.269 -3.318 1.00 13.43 19 VAL A C 5
ATOM 5075 O O . VAL A 1 27 ? -4.834 10.407 -3.385 1.00 23.15 19 VAL A O 5
ATOM 5088 N N . GLU A 1 28 ? -6.395 8.961 -2.615 1.00 71.44 20 GLU A N 5
ATOM 5089 C CA . GLU A 1 28 ? -7.006 9.825 -1.603 1.00 42.10 20 GLU A CA 5
ATOM 5090 C C . GLU A 1 28 ? -6.455 9.403 -0.232 1.00 70.33 20 GLU A C 5
ATOM 5091 O O . GLU A 1 28 ? -6.005 8.262 -0.082 1.00 33.44 20 GLU A O 5
ATOM 5103 N N . TYR A 1 29 ? -6.465 10.334 0.746 1.00 60.12 21 TYR A N 5
ATOM 5104 C CA . TYR A 1 29 ? -5.980 10.079 2.120 1.00 22.55 21 TYR A CA 5
ATOM 5105 C C . TYR A 1 29 ? -4.523 9.571 2.080 1.00 63.13 21 TYR A C 5
ATOM 5106 O O . TYR A 1 29 ? -4.192 8.571 2.711 1.00 42.24 21 TYR A O 5
ATOM 5124 N N . TYR A 1 30 ? -3.676 10.279 1.308 1.00 75.33 22 TYR A N 5
ATOM 5125 C CA . TYR A 1 30 ? -2.287 9.870 1.020 1.00 62.01 22 TYR A CA 5
ATOM 5126 C C . TYR A 1 30 ? -1.487 9.598 2.300 1.00 45.33 22 TYR A C 5
ATOM 5127 O O . TYR A 1 30 ? -0.768 8.611 2.372 1.00 74.11 22 TYR A O 5
ATOM 5145 N N . ASN A 1 31 ? -1.638 10.472 3.300 1.00 33.52 23 ASN A N 5
ATOM 5146 C CA . ASN A 1 31 ? -0.894 10.376 4.566 1.00 55.05 23 ASN A CA 5
ATOM 5147 C C . ASN A 1 31 ? -1.433 9.237 5.462 1.00 65.32 23 ASN A C 5
ATOM 5148 O O . ASN A 1 31 ? -0.687 8.681 6.276 1.00 21.13 23 ASN A O 5
ATOM 5159 N N . GLU A 1 32 ? -2.713 8.872 5.272 1.00 34.13 24 GLU A N 5
ATOM 5160 C CA . GLU A 1 32 ? -3.359 7.768 6.017 1.00 23.01 24 GLU A CA 5
ATOM 5161 C C . GLU A 1 32 ? -2.936 6.411 5.422 1.00 14.11 24 GLU A C 5
ATOM 5162 O O . GLU A 1 32 ? -2.718 5.431 6.143 1.00 33.45 24 GLU A O 5
ATOM 5174 N N . LEU A 1 33 ? -2.822 6.387 4.084 1.00 32.31 25 LEU A N 5
ATOM 5175 C CA . LEU A 1 33 ? -2.344 5.226 3.323 1.00 53.50 25 LEU A CA 5
ATOM 5176 C C . LEU A 1 33 ? -0.834 5.033 3.549 1.00 55.43 25 LEU A C 5
ATOM 5177 O O . LEU A 1 33 ? -0.339 3.914 3.575 1.00 53.21 25 LEU A O 5
ATOM 5193 N N . LYS A 1 34 ? -0.126 6.159 3.719 1.00 42.01 26 LYS A N 5
ATOM 5194 C CA . LYS A 1 34 ? 1.307 6.193 4.045 1.00 64.14 26 LYS A CA 5
ATOM 5195 C C . LYS A 1 34 ? 1.548 5.641 5.460 1.00 24.44 26 LYS A C 5
ATOM 5196 O O . LYS A 1 34 ? 2.568 4.995 5.718 1.00 11.11 26 LYS A O 5
ATOM 5215 N N . ALA A 1 35 ? 0.587 5.900 6.367 1.00 14.40 27 ALA A N 5
ATOM 5216 C CA . ALA A 1 35 ? 0.603 5.361 7.734 1.00 74.02 27 ALA A CA 5
ATOM 5217 C C . ALA A 1 35 ? 0.370 3.837 7.706 1.00 74.02 27 ALA A C 5
ATOM 5218 O O . ALA A 1 35 ? 0.990 3.087 8.469 1.00 24.11 27 ALA A O 5
ATOM 5225 N N . LEU A 1 36 ? -0.531 3.404 6.802 1.00 25.42 28 LEU A N 5
ATOM 5226 C CA . LEU A 1 36 ? -0.793 1.979 6.535 1.00 71.12 28 LEU A CA 5
ATOM 5227 C C . LEU A 1 36 ? 0.476 1.287 5.994 1.00 32.44 28 LEU A C 5
ATOM 5228 O O . LEU A 1 36 ? 0.786 0.161 6.380 1.00 55.15 28 LEU A O 5
ATOM 5244 N N . VAL A 1 37 ? 1.207 1.986 5.117 1.00 10.41 29 VAL A N 5
ATOM 5245 C CA . VAL A 1 37 ? 2.469 1.497 4.548 1.00 31.05 29 VAL A CA 5
ATOM 5246 C C . VAL A 1 37 ? 3.550 1.364 5.628 1.00 42.42 29 VAL A C 5
ATOM 5247 O O . VAL A 1 37 ? 4.256 0.356 5.670 1.00 54.31 29 VAL A O 5
ATOM 5260 N N . SER A 1 38 ? 3.640 2.375 6.509 1.00 43.24 30 SER A N 5
ATOM 5261 C CA . SER A 1 38 ? 4.594 2.384 7.635 1.00 33.41 30 SER A CA 5
ATOM 5262 C C . SER A 1 38 ? 4.369 1.166 8.558 1.00 63.14 30 SER A C 5
ATOM 5263 O O . SER A 1 38 ? 5.317 0.607 9.116 1.00 74.34 30 SER A O 5
ATOM 5271 N N . LYS A 1 39 ? 3.092 0.771 8.672 1.00 24.34 31 LYS A N 5
ATOM 5272 C CA . LYS A 1 39 ? 2.665 -0.422 9.408 1.00 63.45 31 LYS A CA 5
ATOM 5273 C C . LYS A 1 39 ? 3.144 -1.713 8.703 1.00 62.32 31 LYS A C 5
ATOM 5274 O O . LYS A 1 39 ? 3.860 -2.525 9.301 1.00 13.25 31 LYS A O 5
ATOM 5293 N N . ILE A 1 40 ? 2.755 -1.881 7.413 1.00 71.13 32 ILE A N 5
ATOM 5294 C CA . ILE A 1 40 ? 2.955 -3.152 6.677 1.00 15.31 32 ILE A CA 5
ATOM 5295 C C . ILE A 1 40 ? 4.446 -3.409 6.373 1.00 65.31 32 ILE A C 5
ATOM 5296 O O . ILE A 1 40 ? 4.867 -4.551 6.298 1.00 32.12 32 ILE A O 5
ATOM 5312 N N . SER A 1 41 ? 5.237 -2.336 6.240 1.00 50.33 33 SER A N 5
ATOM 5313 C CA . SER A 1 41 ? 6.683 -2.422 5.973 1.00 11.24 33 SER A CA 5
ATOM 5314 C C . SER A 1 41 ? 7.456 -2.824 7.243 1.00 64.23 33 SER A C 5
ATOM 5315 O O . SER A 1 41 ? 8.627 -3.188 7.173 1.00 74.32 33 SER A O 5
ATOM 5323 N N . SER A 1 42 ? 6.795 -2.707 8.408 1.00 32.34 34 SER A N 5
ATOM 5324 C CA . SER A 1 42 ? 7.337 -3.183 9.690 1.00 15.35 34 SER A CA 5
ATOM 5325 C C . SER A 1 42 ? 6.849 -4.619 9.984 1.00 42.14 34 SER A C 5
ATOM 5326 O O . SER A 1 42 ? 7.492 -5.360 10.737 1.00 32.33 34 SER A O 5
ATOM 5334 N N . SER A 1 43 ? 5.705 -4.988 9.376 1.00 12.12 35 SER A N 5
ATOM 5335 C CA . SER A 1 43 ? 5.028 -6.277 9.623 1.00 45.44 35 SER A CA 5
ATOM 5336 C C . SER A 1 43 ? 5.548 -7.382 8.680 1.00 4.21 35 SER A C 5
ATOM 5337 O O . SER A 1 43 ? 5.613 -8.557 9.068 1.00 54.33 35 SER A O 5
ATOM 5345 N N . VAL A 1 44 ? 5.893 -7.006 7.433 1.00 73.13 36 VAL A N 5
ATOM 5346 C CA . VAL A 1 44 ? 6.333 -7.956 6.383 1.00 42.24 36 VAL A CA 5
ATOM 5347 C C . VAL A 1 44 ? 7.675 -7.513 5.797 1.00 62.32 36 VAL A C 5
ATOM 5348 O O . VAL A 1 44 ? 7.972 -6.311 5.751 1.00 31.15 36 VAL A O 5
ATOM 5361 N N . ASN A 1 45 ? 8.466 -8.494 5.329 1.00 10.25 37 ASN A N 5
ATOM 5362 C CA . ASN A 1 45 ? 9.838 -8.260 4.844 1.00 44.40 37 ASN A CA 5
ATOM 5363 C C . ASN A 1 45 ? 9.885 -8.105 3.319 1.00 30.34 37 ASN A C 5
ATOM 5364 O O . ASN A 1 45 ? 10.654 -7.287 2.807 1.00 33.42 37 ASN A O 5
ATOM 5375 N N . ASP A 1 46 ? 9.046 -8.873 2.599 1.00 32.31 38 ASP A N 5
ATOM 5376 C CA . ASP A 1 46 ? 9.073 -8.926 1.112 1.00 63.02 38 ASP A CA 5
ATOM 5377 C C . ASP A 1 46 ? 7.729 -8.509 0.487 1.00 63.35 38 ASP A C 5
ATOM 5378 O O . ASP A 1 46 ? 6.708 -8.384 1.178 1.00 61.45 38 ASP A O 5
ATOM 5387 N N . LEU A 1 47 ? 7.763 -8.316 -0.849 1.00 30.30 39 LEU A N 5
ATOM 5388 C CA . LEU A 1 47 ? 6.645 -7.760 -1.633 1.00 15.03 39 LEU A CA 5
ATOM 5389 C C . LEU A 1 47 ? 5.464 -8.733 -1.725 1.00 71.15 39 LEU A C 5
ATOM 5390 O O . LEU A 1 47 ? 4.316 -8.290 -1.673 1.00 24.34 39 LEU A O 5
ATOM 5406 N N . GLU A 1 48 ? 5.744 -10.047 -1.825 1.00 71.35 40 GLU A N 5
ATOM 5407 C CA . GLU A 1 48 ? 4.690 -11.078 -1.950 1.00 41.22 40 GLU A CA 5
ATOM 5408 C C . GLU A 1 48 ? 3.755 -11.032 -0.733 1.00 43.25 40 GLU A C 5
ATOM 5409 O O . GLU A 1 48 ? 2.532 -11.048 -0.879 1.00 53.31 40 GLU A O 5
ATOM 5421 N N . GLU A 1 49 ? 4.371 -10.959 0.457 1.00 73.41 41 GLU A N 5
ATOM 5422 C CA . GLU A 1 49 ? 3.660 -10.794 1.729 1.00 1.22 41 GLU A CA 5
ATOM 5423 C C . GLU A 1 49 ? 2.826 -9.491 1.723 1.00 51.53 41 GLU A C 5
ATOM 5424 O O . GLU A 1 49 ? 1.638 -9.512 2.048 1.00 71.35 41 GLU A O 5
ATOM 5436 N N . ALA A 1 50 ? 3.472 -8.377 1.296 1.00 4.53 42 ALA A N 5
ATOM 5437 C CA . ALA A 1 50 ? 2.848 -7.033 1.247 1.00 54.13 42 ALA A CA 5
ATOM 5438 C C . ALA A 1 50 ? 1.601 -6.994 0.343 1.00 24.35 42 ALA A C 5
ATOM 5439 O O . ALA A 1 50 ? 0.679 -6.210 0.600 1.00 15.14 42 ALA A O 5
ATOM 5446 N N . ILE A 1 51 ? 1.596 -7.839 -0.714 1.00 1.10 43 ILE A N 5
ATOM 5447 C CA . ILE A 1 51 ? 0.442 -7.996 -1.610 1.00 12.23 43 ILE A CA 5
ATOM 5448 C C . ILE A 1 51 ? -0.764 -8.527 -0.819 1.00 62.53 43 ILE A C 5
ATOM 5449 O O . ILE A 1 51 ? -1.829 -7.905 -0.807 1.00 24.23 43 ILE A O 5
ATOM 5465 N N . VAL A 1 52 ? -0.539 -9.659 -0.120 1.00 24.55 44 VAL A N 5
ATOM 5466 C CA . VAL A 1 52 ? -1.580 -10.381 0.641 1.00 33.33 44 VAL A CA 5
ATOM 5467 C C . VAL A 1 52 ? -2.190 -9.468 1.719 1.00 32.52 44 VAL A C 5
ATOM 5468 O O . VAL A 1 52 ? -3.406 -9.488 1.965 1.00 71.15 44 VAL A O 5
ATOM 5481 N N . VAL A 1 53 ? -1.316 -8.665 2.345 1.00 33.32 45 VAL A N 5
ATOM 5482 C CA . VAL A 1 53 ? -1.694 -7.726 3.401 1.00 54.13 45 VAL A CA 5
ATOM 5483 C C . VAL A 1 53 ? -2.597 -6.619 2.846 1.00 3.32 45 VAL A C 5
ATOM 5484 O O . VAL A 1 53 ? -3.679 -6.408 3.358 1.00 42.45 45 VAL A O 5
ATOM 5497 N N . LEU A 1 54 ? -2.163 -5.945 1.766 1.00 71.25 46 LEU A N 5
ATOM 5498 C CA . LEU A 1 54 ? -2.963 -4.870 1.136 1.00 34.32 46 LEU A CA 5
ATOM 5499 C C . LEU A 1 54 ? -4.308 -5.403 0.595 1.00 75.52 46 LEU A C 5
ATOM 5500 O O . LEU A 1 54 ? -5.253 -4.639 0.437 1.00 55.33 46 LEU A O 5
ATOM 5516 N N . ARG A 1 55 ? -4.385 -6.718 0.322 1.00 62.14 47 ARG A N 5
ATOM 5517 C CA . ARG A 1 55 ? -5.637 -7.364 -0.098 1.00 24.21 47 ARG A CA 5
ATOM 5518 C C . ARG A 1 55 ? -6.606 -7.535 1.088 1.00 4.53 47 ARG A C 5
ATOM 5519 O O . ARG A 1 55 ? -7.805 -7.301 0.924 1.00 60.42 47 ARG A O 5
ATOM 5540 N N . GLU A 1 56 ? -6.092 -7.901 2.292 1.00 71.53 48 GLU A N 5
ATOM 5541 C CA . GLU A 1 56 ? -6.951 -8.050 3.494 1.00 63.20 48 GLU A CA 5
ATOM 5542 C C . GLU A 1 56 ? -7.376 -6.664 4.021 1.00 12.33 48 GLU A C 5
ATOM 5543 O O . GLU A 1 56 ? -8.515 -6.483 4.458 1.00 31.32 48 GLU A O 5
ATOM 5555 N N . GLU A 1 57 ? -6.443 -5.688 3.942 1.00 61.13 49 GLU A N 5
ATOM 5556 C CA . GLU A 1 57 ? -6.677 -4.306 4.372 1.00 2.55 49 GLU A CA 5
ATOM 5557 C C . GLU A 1 57 ? -7.767 -3.664 3.512 1.00 72.54 49 GLU A C 5
ATOM 5558 O O . GLU A 1 57 ? -8.594 -2.911 4.015 1.00 24.11 49 GLU A O 5
ATOM 5570 N N . GLU A 1 58 ? -7.750 -3.994 2.217 1.00 64.02 50 GLU A N 5
ATOM 5571 C CA . GLU A 1 58 ? -8.725 -3.493 1.249 1.00 5.51 50 GLU A CA 5
ATOM 5572 C C . GLU A 1 58 ? -10.135 -4.036 1.543 1.00 73.34 50 GLU A C 5
ATOM 5573 O O . GLU A 1 58 ? -11.124 -3.315 1.382 1.00 5.34 50 GLU A O 5
ATOM 5585 N N . LYS A 1 59 ? -10.215 -5.304 1.995 1.00 52.55 51 LYS A N 5
ATOM 5586 C CA . LYS A 1 59 ? -11.500 -5.947 2.330 1.00 31.11 51 LYS A CA 5
ATOM 5587 C C . LYS A 1 59 ? -12.117 -5.322 3.601 1.00 51.13 51 LYS A C 5
ATOM 5588 O O . LYS A 1 59 ? -13.295 -4.934 3.607 1.00 73.12 51 LYS A O 5
ATOM 5607 N N . LYS A 1 60 ? -11.287 -5.200 4.658 1.00 12.22 52 LYS A N 5
ATOM 5608 C CA . LYS A 1 60 ? -11.739 -4.761 5.995 1.00 25.32 52 LYS A CA 5
ATOM 5609 C C . LYS A 1 60 ? -11.988 -3.240 6.050 1.00 12.23 52 LYS A C 5
ATOM 5610 O O . LYS A 1 60 ? -12.801 -2.768 6.855 1.00 64.14 52 LYS A O 5
ATOM 5629 N N . ALA A 1 61 ? -11.267 -2.480 5.205 1.00 43.15 53 ALA A N 5
ATOM 5630 C CA . ALA A 1 61 ? -11.480 -1.031 5.069 1.00 71.24 53 ALA A CA 5
ATOM 5631 C C . ALA A 1 61 ? -12.598 -0.786 4.058 1.00 34.03 53 ALA A C 5
ATOM 5632 O O . ALA A 1 61 ? -12.577 -1.353 2.963 1.00 65.54 53 ALA A O 5
ATOM 5639 N N . SER A 1 62 ? -13.571 0.035 4.445 1.00 4.44 54 SER A N 5
ATOM 5640 C CA . SER A 1 62 ? -14.678 0.427 3.572 1.00 4.01 54 SER A CA 5
ATOM 5641 C C . SER A 1 62 ? -14.228 1.530 2.583 1.00 11.11 54 SER A C 5
ATOM 5642 O O . SER A 1 62 ? -13.225 2.223 2.814 1.00 42.21 54 SER A O 5
ATOM 5650 N N . GLU A 1 63 ? -14.966 1.654 1.465 1.00 12.32 55 GLU A N 5
ATOM 5651 C CA . GLU A 1 63 ? -14.760 2.734 0.473 1.00 10.41 55 GLU A CA 5
ATOM 5652 C C . GLU A 1 63 ? -15.007 4.128 1.127 1.00 43.22 55 GLU A C 5
ATOM 5653 O O . GLU A 1 63 ? -15.808 4.225 2.059 1.00 32.12 55 GLU A O 5
ATOM 5665 N N . PRO A 1 64 ? -14.333 5.234 0.672 1.00 45.41 56 PRO A N 5
ATOM 5666 C CA . PRO A 1 64 ? -13.438 5.271 -0.516 1.00 71.34 56 PRO A CA 5
ATOM 5667 C C . PRO A 1 64 ? -11.957 4.896 -0.232 1.00 40.03 56 PRO A C 5
ATOM 5668 O O . PRO A 1 64 ? -11.172 4.782 -1.176 1.00 65.24 56 PRO A O 5
ATOM 5679 N N . PHE A 1 65 ? -11.594 4.680 1.054 1.00 73.30 57 PHE A N 5
ATOM 5680 C CA . PHE A 1 65 ? -10.197 4.353 1.446 1.00 1.11 57 PHE A CA 5
ATOM 5681 C C . PHE A 1 65 ? -9.787 2.958 0.920 1.00 50.11 57 PHE A C 5
ATOM 5682 O O . PHE A 1 65 ? -8.617 2.725 0.607 1.00 34.51 57 PHE A O 5
ATOM 5699 N N . LYS A 1 66 ? -10.786 2.060 0.829 1.00 51.23 58 LYS A N 5
ATOM 5700 C CA . LYS A 1 66 ? -10.677 0.734 0.181 1.00 32.02 58 LYS A CA 5
ATOM 5701 C C . LYS A 1 66 ? -9.984 0.835 -1.193 1.00 70.44 58 LYS A C 5
ATOM 5702 O O . LYS A 1 66 ? -9.042 0.091 -1.493 1.00 63.02 58 LYS A O 5
ATOM 5721 N N . THR A 1 67 ? -10.462 1.801 -1.991 1.00 42.43 59 THR A N 5
ATOM 5722 C CA . THR A 1 67 ? -9.987 2.060 -3.348 1.00 72.13 59 THR A CA 5
ATOM 5723 C C . THR A 1 67 ? -8.491 2.444 -3.365 1.00 50.23 59 THR A C 5
ATOM 5724 O O . THR A 1 67 ? -7.725 1.942 -4.185 1.00 31.44 59 THR A O 5
ATOM 5735 N N . ASP A 1 68 ? -8.086 3.276 -2.400 1.00 33.41 60 ASP A N 5
ATOM 5736 C CA . ASP A 1 68 ? -6.718 3.847 -2.327 1.00 62.12 60 ASP A CA 5
ATOM 5737 C C . ASP A 1 68 ? -5.659 2.769 -2.060 1.00 73.11 60 ASP A C 5
ATOM 5738 O O . ASP A 1 68 ? -4.548 2.825 -2.606 1.00 15.11 60 ASP A O 5
ATOM 5747 N N . ILE A 1 69 ? -6.048 1.786 -1.237 1.00 42.32 61 ILE A N 5
ATOM 5748 C CA . ILE A 1 69 ? -5.200 0.656 -0.830 1.00 42.23 61 ILE A CA 5
ATOM 5749 C C . ILE A 1 69 ? -4.779 -0.179 -2.055 1.00 71.03 61 ILE A C 5
ATOM 5750 O O . ILE A 1 69 ? -3.597 -0.498 -2.246 1.00 74.31 61 ILE A O 5
ATOM 5766 N N . ARG A 1 70 ? -5.774 -0.493 -2.891 1.00 44.20 62 ARG A N 5
ATOM 5767 C CA . ARG A 1 70 ? -5.607 -1.363 -4.062 1.00 70.00 62 ARG A CA 5
ATOM 5768 C C . ARG A 1 70 ? -5.063 -0.594 -5.285 1.00 51.34 62 ARG A C 5
ATOM 5769 O O . ARG A 1 70 ? -4.628 -1.225 -6.235 1.00 63.40 62 ARG A O 5
ATOM 5790 N N . ILE A 1 71 ? -5.137 0.762 -5.273 1.00 4.32 63 ILE A N 5
ATOM 5791 C CA . ILE A 1 71 ? -4.469 1.616 -6.291 1.00 1.42 63 ILE A CA 5
ATOM 5792 C C . ILE A 1 71 ? -2.944 1.517 -6.124 1.00 23.00 63 ILE A C 5
ATOM 5793 O O . ILE A 1 71 ? -2.208 1.313 -7.101 1.00 62.21 63 ILE A O 5
ATOM 5809 N N . LEU A 1 72 ? -2.497 1.660 -4.865 1.00 32.03 64 LEU A N 5
ATOM 5810 C CA . LEU A 1 72 ? -1.090 1.482 -4.478 1.00 74.30 64 LEU A CA 5
ATOM 5811 C C . LEU A 1 72 ? -0.615 0.068 -4.866 1.00 32.45 64 LEU A C 5
ATOM 5812 O O . LEU A 1 72 ? 0.412 -0.095 -5.529 1.00 45.14 64 LEU A O 5
ATOM 5828 N N . LEU A 1 73 ? -1.421 -0.937 -4.478 1.00 54.00 65 LEU A N 5
ATOM 5829 C CA . LEU A 1 73 ? -1.132 -2.356 -4.722 1.00 62.22 65 LEU A CA 5
ATOM 5830 C C . LEU A 1 73 ? -1.105 -2.689 -6.234 1.00 51.24 65 LEU A C 5
ATOM 5831 O O . LEU A 1 73 ? -0.295 -3.509 -6.680 1.00 51.34 65 LEU A O 5
ATOM 5847 N N . ASP A 1 74 ? -1.990 -2.020 -7.000 1.00 31.20 66 ASP A N 5
ATOM 5848 C CA . ASP A 1 74 ? -2.078 -2.155 -8.473 1.00 40.32 66 ASP A CA 5
ATOM 5849 C C . ASP A 1 74 ? -0.763 -1.724 -9.122 1.00 33.33 66 ASP A C 5
ATOM 5850 O O . ASP A 1 74 ? -0.330 -2.309 -10.114 1.00 65.40 66 ASP A O 5
ATOM 5859 N N . PHE A 1 75 ? -0.124 -0.722 -8.505 1.00 33.42 67 PHE A N 5
ATOM 5860 C CA . PHE A 1 75 ? 1.120 -0.131 -8.992 1.00 43.12 67 PHE A CA 5
ATOM 5861 C C . PHE A 1 75 ? 2.336 -1.017 -8.623 1.00 61.22 67 PHE A C 5
ATOM 5862 O O . PHE A 1 75 ? 3.292 -1.120 -9.402 1.00 12.12 67 PHE A O 5
ATOM 5879 N N . LEU A 1 76 ? 2.276 -1.651 -7.432 1.00 3.05 68 LEU A N 5
ATOM 5880 C CA . LEU A 1 76 ? 3.315 -2.591 -6.956 1.00 71.35 68 LEU A CA 5
ATOM 5881 C C . LEU A 1 76 ? 3.380 -3.824 -7.877 1.00 53.32 68 LEU A C 5
ATOM 5882 O O . LEU A 1 76 ? 4.463 -4.250 -8.300 1.00 42.12 68 LEU A O 5
ATOM 5898 N N . GLU A 1 77 ? 2.193 -4.368 -8.197 1.00 21.45 69 GLU A N 5
ATOM 5899 C CA . GLU A 1 77 ? 2.041 -5.549 -9.063 1.00 11.42 69 GLU A CA 5
ATOM 5900 C C . GLU A 1 77 ? 2.174 -5.181 -10.560 1.00 11.30 69 GLU A C 5
ATOM 5901 O O . GLU A 1 77 ? 2.361 -6.069 -11.403 1.00 3.13 69 GLU A O 5
ATOM 5913 N N . SER A 1 78 ? 2.061 -3.873 -10.879 1.00 61.30 70 SER A N 5
ATOM 5914 C CA . SER A 1 78 ? 2.326 -3.354 -12.234 1.00 31.04 70 SER A CA 5
ATOM 5915 C C . SER A 1 78 ? 3.841 -3.371 -12.511 1.00 43.13 70 SER A C 5
ATOM 5916 O O . SER A 1 78 ? 4.276 -3.642 -13.637 1.00 45.24 70 SER A O 5
ATOM 5924 N N . LYS A 1 79 ? 4.636 -3.066 -11.463 1.00 22.12 71 LYS A N 5
ATOM 5925 C CA . LYS A 1 79 ? 6.101 -3.138 -11.528 1.00 62.32 71 LYS A CA 5
ATOM 5926 C C . LYS A 1 79 ? 6.567 -4.612 -11.484 1.00 31.32 71 LYS A C 5
ATOM 5927 O O . LYS A 1 79 ? 6.227 -5.321 -10.534 1.00 20.32 71 LYS A O 5
ATOM 5946 N N . PRO A 1 80 ? 7.349 -5.088 -12.519 1.00 4.43 72 PRO A N 5
ATOM 5947 C CA . PRO A 1 80 ? 7.860 -6.488 -12.579 1.00 73.24 72 PRO A CA 5
ATOM 5948 C C . PRO A 1 80 ? 8.776 -6.833 -11.366 1.00 20.14 72 PRO A C 5
ATOM 5949 O O . PRO A 1 80 ? 9.963 -6.445 -11.361 1.00 70.42 72 PRO A O 5
ATOM 5961 N N . GLY A 1 9 ? 13.404 -5.315 9.225 1.00 44.41 1 GLY A N 6
ATOM 5962 C CA . GLY A 1 9 ? 13.981 -4.519 8.114 1.00 12.20 1 GLY A CA 6
ATOM 5963 C C . GLY A 1 9 ? 13.459 -4.982 6.765 1.00 13.30 1 GLY A C 6
ATOM 5964 O O . GLY A 1 9 ? 14.144 -5.719 6.048 1.00 62.45 1 GLY A O 6
ATOM 5968 N N . SER A 1 10 ? 12.222 -4.571 6.432 1.00 72.40 2 SER A N 6
ATOM 5969 C CA . SER A 1 10 ? 11.538 -4.965 5.186 1.00 3.04 2 SER A CA 6
ATOM 5970 C C . SER A 1 10 ? 12.216 -4.372 3.941 1.00 74.35 2 SER A C 6
ATOM 5971 O O . SER A 1 10 ? 12.371 -3.148 3.838 1.00 23.03 2 SER A O 6
ATOM 5979 N N . VAL A 1 11 ? 12.567 -5.253 2.985 1.00 24.03 3 VAL A N 6
ATOM 5980 C CA . VAL A 1 11 ? 13.070 -4.846 1.666 1.00 3.25 3 VAL A CA 6
ATOM 5981 C C . VAL A 1 11 ? 11.969 -4.079 0.908 1.00 34.51 3 VAL A C 6
ATOM 5982 O O . VAL A 1 11 ? 12.233 -3.059 0.274 1.00 70.22 3 VAL A O 6
ATOM 5995 N N . VAL A 1 12 ? 10.716 -4.545 1.074 1.00 31.02 4 VAL A N 6
ATOM 5996 C CA . VAL A 1 12 ? 9.555 -3.979 0.384 1.00 12.24 4 VAL A CA 6
ATOM 5997 C C . VAL A 1 12 ? 9.307 -2.511 0.758 1.00 12.50 4 VAL A C 6
ATOM 5998 O O . VAL A 1 12 ? 8.814 -1.753 -0.070 1.00 61.12 4 VAL A O 6
ATOM 6011 N N . LYS A 1 13 ? 9.682 -2.122 1.993 1.00 10.41 5 LYS A N 6
ATOM 6012 C CA . LYS A 1 13 ? 9.424 -0.773 2.509 1.00 32.42 5 LYS A CA 6
ATOM 6013 C C . LYS A 1 13 ? 10.042 0.299 1.592 1.00 53.10 5 LYS A C 6
ATOM 6014 O O . LYS A 1 13 ? 9.424 1.340 1.353 1.00 61.20 5 LYS A O 6
ATOM 6033 N N . GLU A 1 14 ? 11.235 0.004 1.016 1.00 50.21 6 GLU A N 6
ATOM 6034 C CA . GLU A 1 14 ? 11.924 0.967 0.147 1.00 34.05 6 GLU A CA 6
ATOM 6035 C C . GLU A 1 14 ? 11.183 1.104 -1.195 1.00 63.22 6 GLU A C 6
ATOM 6036 O O . GLU A 1 14 ? 11.129 2.190 -1.754 1.00 70.52 6 GLU A O 6
ATOM 6048 N N . LYS A 1 15 ? 10.582 -0.011 -1.669 1.00 22.24 7 LYS A N 6
ATOM 6049 C CA . LYS A 1 15 ? 9.756 -0.039 -2.899 1.00 21.03 7 LYS A CA 6
ATOM 6050 C C . LYS A 1 15 ? 8.480 0.805 -2.707 1.00 4.11 7 LYS A C 6
ATOM 6051 O O . LYS A 1 15 ? 8.133 1.636 -3.556 1.00 52.32 7 LYS A O 6
ATOM 6070 N N . LEU A 1 16 ? 7.812 0.558 -1.557 1.00 11.25 8 LEU A N 6
ATOM 6071 C CA . LEU A 1 16 ? 6.522 1.167 -1.194 1.00 54.31 8 LEU A CA 6
ATOM 6072 C C . LEU A 1 16 ? 6.618 2.691 -1.179 1.00 45.43 8 LEU A C 6
ATOM 6073 O O . LEU A 1 16 ? 5.725 3.355 -1.670 1.00 2.34 8 LEU A O 6
ATOM 6089 N N . GLU A 1 17 ? 7.734 3.222 -0.642 1.00 1.14 9 GLU A N 6
ATOM 6090 C CA . GLU A 1 17 ? 7.949 4.676 -0.513 1.00 33.01 9 GLU A CA 6
ATOM 6091 C C . GLU A 1 17 ? 8.009 5.390 -1.879 1.00 35.41 9 GLU A C 6
ATOM 6092 O O . GLU A 1 17 ? 7.591 6.545 -1.974 1.00 12.11 9 GLU A O 6
ATOM 6104 N N . LYS A 1 18 ? 8.536 4.708 -2.923 1.00 32.23 10 LYS A N 6
ATOM 6105 C CA . LYS A 1 18 ? 8.477 5.233 -4.307 1.00 11.04 10 LYS A CA 6
ATOM 6106 C C . LYS A 1 18 ? 7.030 5.194 -4.796 1.00 11.21 10 LYS A C 6
ATOM 6107 O O . LYS A 1 18 ? 6.485 6.225 -5.187 1.00 3.03 10 LYS A O 6
ATOM 6126 N N . ALA A 1 19 ? 6.426 3.986 -4.699 1.00 74.13 11 ALA A N 6
ATOM 6127 C CA . ALA A 1 19 ? 5.073 3.683 -5.213 1.00 32.43 11 ALA A CA 6
ATOM 6128 C C . ALA A 1 19 ? 4.020 4.671 -4.696 1.00 63.02 11 ALA A C 6
ATOM 6129 O O . ALA A 1 19 ? 3.146 5.090 -5.446 1.00 71.04 11 ALA A O 6
ATOM 6136 N N . LEU A 1 20 ? 4.169 5.046 -3.416 1.00 72.51 12 LEU A N 6
ATOM 6137 C CA . LEU A 1 20 ? 3.324 6.022 -2.721 1.00 75.23 12 LEU A CA 6
ATOM 6138 C C . LEU A 1 20 ? 3.350 7.378 -3.432 1.00 0.12 12 LEU A C 6
ATOM 6139 O O . LEU A 1 20 ? 2.295 7.932 -3.743 1.00 12.53 12 LEU A O 6
ATOM 6155 N N . ILE A 1 21 ? 4.566 7.886 -3.697 1.00 14.00 13 ILE A N 6
ATOM 6156 C CA . ILE A 1 21 ? 4.768 9.199 -4.331 1.00 70.34 13 ILE A CA 6
ATOM 6157 C C . ILE A 1 21 ? 4.286 9.165 -5.801 1.00 32.43 13 ILE A C 6
ATOM 6158 O O . ILE A 1 21 ? 3.690 10.135 -6.282 1.00 31.10 13 ILE A O 6
ATOM 6174 N N . GLU A 1 22 ? 4.491 8.017 -6.479 1.00 52.22 14 GLU A N 6
ATOM 6175 C CA . GLU A 1 22 ? 4.072 7.839 -7.881 1.00 22.22 14 GLU A CA 6
ATOM 6176 C C . GLU A 1 22 ? 2.545 7.943 -8.009 1.00 51.32 14 GLU A C 6
ATOM 6177 O O . GLU A 1 22 ? 2.023 8.627 -8.892 1.00 3.00 14 GLU A O 6
ATOM 6189 N N . VAL A 1 23 ? 1.836 7.275 -7.086 1.00 22.13 15 VAL A N 6
ATOM 6190 C CA . VAL A 1 23 ? 0.360 7.253 -7.078 1.00 22.21 15 VAL A CA 6
ATOM 6191 C C . VAL A 1 23 ? -0.221 8.388 -6.209 1.00 12.44 15 VAL A C 6
ATOM 6192 O O . VAL A 1 23 ? -1.439 8.502 -6.113 1.00 51.44 15 VAL A O 6
ATOM 6205 N N . ARG A 1 24 ? 0.654 9.243 -5.609 1.00 50.41 16 ARG A N 6
ATOM 6206 C CA . ARG A 1 24 ? 0.235 10.329 -4.677 1.00 60.22 16 ARG A CA 6
ATOM 6207 C C . ARG A 1 24 ? -0.837 11.284 -5.291 1.00 65.42 16 ARG A C 6
ATOM 6208 O O . ARG A 1 24 ? -1.871 11.493 -4.657 1.00 24.22 16 ARG A O 6
ATOM 6229 N N . PRO A 1 25 ? -0.644 11.867 -6.539 1.00 42.53 17 PRO A N 6
ATOM 6230 C CA . PRO A 1 25 ? -1.647 12.795 -7.148 1.00 53.10 17 PRO A CA 6
ATOM 6231 C C . PRO A 1 25 ? -2.947 12.085 -7.587 1.00 43.55 17 PRO A C 6
ATOM 6232 O O . PRO A 1 25 ? -3.887 12.732 -8.042 1.00 60.30 17 PRO A O 6
ATOM 6243 N N . TYR A 1 26 ? -2.975 10.748 -7.456 1.00 14.33 18 TYR A N 6
ATOM 6244 C CA . TYR A 1 26 ? -4.108 9.918 -7.888 1.00 10.13 18 TYR A CA 6
ATOM 6245 C C . TYR A 1 26 ? -4.907 9.410 -6.679 1.00 54.53 18 TYR A C 6
ATOM 6246 O O . TYR A 1 26 ? -6.130 9.300 -6.749 1.00 62.32 18 TYR A O 6
ATOM 6264 N N . VAL A 1 27 ? -4.203 9.102 -5.571 1.00 5.50 19 VAL A N 6
ATOM 6265 C CA . VAL A 1 27 ? -4.823 8.495 -4.371 1.00 41.44 19 VAL A CA 6
ATOM 6266 C C . VAL A 1 27 ? -5.284 9.568 -3.372 1.00 42.35 19 VAL A C 6
ATOM 6267 O O . VAL A 1 27 ? -4.686 10.645 -3.242 1.00 14.10 19 VAL A O 6
ATOM 6280 N N . GLU A 1 28 ? -6.377 9.249 -2.693 1.00 10.05 20 GLU A N 6
ATOM 6281 C CA . GLU A 1 28 ? -6.902 10.024 -1.574 1.00 14.12 20 GLU A CA 6
ATOM 6282 C C . GLU A 1 28 ? -6.384 9.396 -0.269 1.00 31.53 20 GLU A C 6
ATOM 6283 O O . GLU A 1 28 ? -5.999 8.221 -0.264 1.00 73.12 20 GLU A O 6
ATOM 6295 N N . TYR A 1 29 ? -6.347 10.196 0.819 1.00 52.53 21 TYR A N 6
ATOM 6296 C CA . TYR A 1 29 ? -5.838 9.769 2.135 1.00 64.12 21 TYR A CA 6
ATOM 6297 C C . TYR A 1 29 ? -4.391 9.264 2.019 1.00 32.33 21 TYR A C 6
ATOM 6298 O O . TYR A 1 29 ? -4.078 8.181 2.487 1.00 1.43 21 TYR A O 6
ATOM 6316 N N . TYR A 1 30 ? -3.529 10.068 1.380 1.00 23.10 22 TYR A N 6
ATOM 6317 C CA . TYR A 1 30 ? -2.115 9.711 1.141 1.00 32.23 22 TYR A CA 6
ATOM 6318 C C . TYR A 1 30 ? -1.358 9.469 2.463 1.00 33.10 22 TYR A C 6
ATOM 6319 O O . TYR A 1 30 ? -0.547 8.548 2.551 1.00 32.14 22 TYR A O 6
ATOM 6337 N N . ASN A 1 31 ? -1.634 10.314 3.471 1.00 63.34 23 ASN A N 6
ATOM 6338 C CA . ASN A 1 31 ? -1.012 10.223 4.806 1.00 52.32 23 ASN A CA 6
ATOM 6339 C C . ASN A 1 31 ? -1.441 8.924 5.520 1.00 21.54 23 ASN A C 6
ATOM 6340 O O . ASN A 1 31 ? -0.637 8.287 6.206 1.00 62.34 23 ASN A O 6
ATOM 6351 N N . GLU A 1 32 ? -2.711 8.541 5.319 1.00 32.31 24 GLU A N 6
ATOM 6352 C CA . GLU A 1 32 ? -3.314 7.354 5.955 1.00 74.24 24 GLU A CA 6
ATOM 6353 C C . GLU A 1 32 ? -2.830 6.066 5.263 1.00 51.21 24 GLU A C 6
ATOM 6354 O O . GLU A 1 32 ? -2.627 5.039 5.907 1.00 2.43 24 GLU A O 6
ATOM 6366 N N . LEU A 1 33 ? -2.646 6.166 3.937 1.00 44.23 25 LEU A N 6
ATOM 6367 C CA . LEU A 1 33 ? -2.157 5.075 3.083 1.00 74.32 25 LEU A CA 6
ATOM 6368 C C . LEU A 1 33 ? -0.666 4.838 3.369 1.00 73.14 25 LEU A C 6
ATOM 6369 O O . LEU A 1 33 ? -0.192 3.706 3.340 1.00 71.30 25 LEU A O 6
ATOM 6385 N N . LYS A 1 34 ? 0.049 5.942 3.662 1.00 25.15 26 LYS A N 6
ATOM 6386 C CA . LYS A 1 34 ? 1.450 5.914 4.105 1.00 13.22 26 LYS A CA 6
ATOM 6387 C C . LYS A 1 34 ? 1.562 5.299 5.502 1.00 11.14 26 LYS A C 6
ATOM 6388 O O . LYS A 1 34 ? 2.514 4.572 5.786 1.00 41.33 26 LYS A O 6
ATOM 6407 N N . ALA A 1 35 ? 0.600 5.642 6.372 1.00 51.03 27 ALA A N 6
ATOM 6408 C CA . ALA A 1 35 ? 0.551 5.128 7.742 1.00 50.41 27 ALA A CA 6
ATOM 6409 C C . ALA A 1 35 ? 0.240 3.621 7.725 1.00 43.21 27 ALA A C 6
ATOM 6410 O O . ALA A 1 35 ? 0.728 2.869 8.570 1.00 43.44 27 ALA A O 6
ATOM 6417 N N . LEU A 1 36 ? -0.572 3.211 6.731 1.00 52.34 28 LEU A N 6
ATOM 6418 C CA . LEU A 1 36 ? -0.908 1.806 6.478 1.00 25.34 28 LEU A CA 6
ATOM 6419 C C . LEU A 1 36 ? 0.329 1.050 5.961 1.00 75.14 28 LEU A C 6
ATOM 6420 O O . LEU A 1 36 ? 0.534 -0.104 6.311 1.00 62.20 28 LEU A O 6
ATOM 6436 N N . VAL A 1 37 ? 1.146 1.724 5.131 1.00 45.01 29 VAL A N 6
ATOM 6437 C CA . VAL A 1 37 ? 2.438 1.196 4.656 1.00 60.25 29 VAL A CA 6
ATOM 6438 C C . VAL A 1 37 ? 3.423 1.006 5.827 1.00 55.23 29 VAL A C 6
ATOM 6439 O O . VAL A 1 37 ? 4.102 -0.022 5.903 1.00 23.03 29 VAL A O 6
ATOM 6452 N N . SER A 1 38 ? 3.464 1.992 6.736 1.00 72.54 30 SER A N 6
ATOM 6453 C CA . SER A 1 38 ? 4.297 1.953 7.953 1.00 12.23 30 SER A CA 6
ATOM 6454 C C . SER A 1 38 ? 3.870 0.784 8.868 1.00 64.22 30 SER A C 6
ATOM 6455 O O . SER A 1 38 ? 4.714 0.099 9.462 1.00 60.40 30 SER A O 6
ATOM 6463 N N . LYS A 1 39 ? 2.546 0.579 8.935 1.00 1.34 31 LYS A N 6
ATOM 6464 C CA . LYS A 1 39 ? 1.900 -0.479 9.721 1.00 65.50 31 LYS A CA 6
ATOM 6465 C C . LYS A 1 39 ? 2.311 -1.866 9.192 1.00 50.32 31 LYS A C 6
ATOM 6466 O O . LYS A 1 39 ? 2.926 -2.657 9.912 1.00 73.44 31 LYS A O 6
ATOM 6485 N N . ILE A 1 40 ? 2.018 -2.113 7.899 1.00 52.14 32 ILE A N 6
ATOM 6486 C CA . ILE A 1 40 ? 2.190 -3.440 7.276 1.00 72.32 32 ILE A CA 6
ATOM 6487 C C . ILE A 1 40 ? 3.670 -3.851 7.204 1.00 12.51 32 ILE A C 6
ATOM 6488 O O . ILE A 1 40 ? 3.979 -5.020 7.393 1.00 23.43 32 ILE A O 6
ATOM 6504 N N . SER A 1 41 ? 4.575 -2.878 6.958 1.00 44.43 33 SER A N 6
ATOM 6505 C CA . SER A 1 41 ? 6.013 -3.150 6.785 1.00 23.12 33 SER A CA 6
ATOM 6506 C C . SER A 1 41 ? 6.696 -3.437 8.134 1.00 54.20 33 SER A C 6
ATOM 6507 O O . SER A 1 41 ? 7.850 -3.847 8.174 1.00 61.41 33 SER A O 6
ATOM 6515 N N . SER A 1 42 ? 5.975 -3.204 9.242 1.00 54.35 34 SER A N 6
ATOM 6516 C CA . SER A 1 42 ? 6.442 -3.568 10.587 1.00 74.23 34 SER A CA 6
ATOM 6517 C C . SER A 1 42 ? 5.984 -5.008 10.947 1.00 75.22 34 SER A C 6
ATOM 6518 O O . SER A 1 42 ? 6.220 -5.479 12.063 1.00 31.41 34 SER A O 6
ATOM 6526 N N . SER A 1 43 ? 5.346 -5.702 9.977 1.00 64.12 35 SER A N 6
ATOM 6527 C CA . SER A 1 43 ? 4.775 -7.055 10.168 1.00 62.02 35 SER A CA 6
ATOM 6528 C C . SER A 1 43 ? 5.281 -8.026 9.068 1.00 54.43 35 SER A C 6
ATOM 6529 O O . SER A 1 43 ? 5.582 -9.192 9.344 1.00 70.31 35 SER A O 6
ATOM 6537 N N . VAL A 1 44 ? 5.370 -7.529 7.822 1.00 31.51 36 VAL A N 6
ATOM 6538 C CA . VAL A 1 44 ? 5.838 -8.315 6.654 1.00 3.22 36 VAL A CA 6
ATOM 6539 C C . VAL A 1 44 ? 7.328 -8.041 6.387 1.00 1.35 36 VAL A C 6
ATOM 6540 O O . VAL A 1 44 ? 7.934 -7.230 7.083 1.00 23.31 36 VAL A O 6
ATOM 6553 N N . ASN A 1 45 ? 7.919 -8.745 5.398 1.00 72.44 37 ASN A N 6
ATOM 6554 C CA . ASN A 1 45 ? 9.345 -8.569 5.019 1.00 53.22 37 ASN A CA 6
ATOM 6555 C C . ASN A 1 45 ? 9.488 -8.202 3.523 1.00 61.25 37 ASN A C 6
ATOM 6556 O O . ASN A 1 45 ? 10.235 -7.280 3.173 1.00 15.14 37 ASN A O 6
ATOM 6567 N N . ASP A 1 46 ? 8.741 -8.897 2.648 1.00 21.13 38 ASP A N 6
ATOM 6568 C CA . ASP A 1 46 ? 8.955 -8.841 1.168 1.00 12.32 38 ASP A CA 6
ATOM 6569 C C . ASP A 1 46 ? 7.727 -8.263 0.427 1.00 55.35 38 ASP A C 6
ATOM 6570 O O . ASP A 1 46 ? 6.677 -8.061 1.032 1.00 43.13 38 ASP A O 6
ATOM 6579 N N . LEU A 1 47 ? 7.902 -7.948 -0.885 1.00 21.21 39 LEU A N 6
ATOM 6580 C CA . LEU A 1 47 ? 6.843 -7.386 -1.743 1.00 20.32 39 LEU A CA 6
ATOM 6581 C C . LEU A 1 47 ? 5.647 -8.323 -1.858 1.00 2.52 39 LEU A C 6
ATOM 6582 O O . LEU A 1 47 ? 4.513 -7.878 -1.698 1.00 61.52 39 LEU A O 6
ATOM 6598 N N . GLU A 1 48 ? 5.911 -9.621 -2.094 1.00 63.02 40 GLU A N 6
ATOM 6599 C CA . GLU A 1 48 ? 4.849 -10.638 -2.218 1.00 22.12 40 GLU A CA 6
ATOM 6600 C C . GLU A 1 48 ? 4.004 -10.694 -0.926 1.00 42.12 40 GLU A C 6
ATOM 6601 O O . GLU A 1 48 ? 2.794 -10.922 -0.954 1.00 33.51 40 GLU A O 6
ATOM 6613 N N . GLU A 1 49 ? 4.679 -10.447 0.203 1.00 51.20 41 GLU A N 6
ATOM 6614 C CA . GLU A 1 49 ? 4.061 -10.400 1.531 1.00 34.33 41 GLU A CA 6
ATOM 6615 C C . GLU A 1 49 ? 3.200 -9.129 1.691 1.00 73.34 41 GLU A C 6
ATOM 6616 O O . GLU A 1 49 ? 2.100 -9.182 2.254 1.00 35.12 41 GLU A O 6
ATOM 6628 N N . ALA A 1 50 ? 3.719 -7.990 1.176 1.00 44.35 42 ALA A N 6
ATOM 6629 C CA . ALA A 1 50 ? 3.037 -6.684 1.253 1.00 62.53 42 ALA A CA 6
ATOM 6630 C C . ALA A 1 50 ? 1.782 -6.639 0.364 1.00 62.33 42 ALA A C 6
ATOM 6631 O O . ALA A 1 50 ? 0.848 -5.884 0.645 1.00 11.33 42 ALA A O 6
ATOM 6638 N N . ILE A 1 51 ? 1.782 -7.454 -0.705 1.00 15.31 43 ILE A N 6
ATOM 6639 C CA . ILE A 1 51 ? 0.638 -7.581 -1.611 1.00 41.24 43 ILE A CA 6
ATOM 6640 C C . ILE A 1 51 ? -0.533 -8.271 -0.893 1.00 2.01 43 ILE A C 6
ATOM 6641 O O . ILE A 1 51 ? -1.645 -7.731 -0.870 1.00 41.25 43 ILE A O 6
ATOM 6657 N N . VAL A 1 52 ? -0.252 -9.437 -0.275 1.00 22.11 44 VAL A N 6
ATOM 6658 C CA . VAL A 1 52 ? -1.253 -10.216 0.480 1.00 3.34 44 VAL A CA 6
ATOM 6659 C C . VAL A 1 52 ? -1.847 -9.386 1.632 1.00 1.11 44 VAL A C 6
ATOM 6660 O O . VAL A 1 52 ? -3.077 -9.324 1.789 1.00 34.42 44 VAL A O 6
ATOM 6673 N N . VAL A 1 53 ? -0.958 -8.726 2.409 1.00 72.04 45 VAL A N 6
ATOM 6674 C CA . VAL A 1 53 ? -1.375 -7.988 3.602 1.00 71.51 45 VAL A CA 6
ATOM 6675 C C . VAL A 1 53 ? -2.232 -6.766 3.226 1.00 12.01 45 VAL A C 6
ATOM 6676 O O . VAL A 1 53 ? -3.176 -6.479 3.912 1.00 72.20 45 VAL A O 6
ATOM 6689 N N . LEU A 1 54 ? -1.932 -6.077 2.106 1.00 14.21 46 LEU A N 6
ATOM 6690 C CA . LEU A 1 54 ? -2.756 -4.927 1.661 1.00 5.24 46 LEU A CA 6
ATOM 6691 C C . LEU A 1 54 ? -4.113 -5.385 1.096 1.00 13.44 46 LEU A C 6
ATOM 6692 O O . LEU A 1 54 ? -5.085 -4.636 1.165 1.00 0.43 46 LEU A O 6
ATOM 6708 N N . ARG A 1 55 ? -4.176 -6.612 0.547 1.00 52.22 47 ARG A N 6
ATOM 6709 C CA . ARG A 1 55 ? -5.443 -7.195 0.052 1.00 52.31 47 ARG A CA 6
ATOM 6710 C C . ARG A 1 55 ? -6.396 -7.517 1.221 1.00 11.13 47 ARG A C 6
ATOM 6711 O O . ARG A 1 55 ? -7.619 -7.376 1.082 1.00 74.22 47 ARG A O 6
ATOM 6732 N N . GLU A 1 56 ? -5.837 -7.937 2.374 1.00 33.43 48 GLU A N 6
ATOM 6733 C CA . GLU A 1 56 ? -6.643 -8.216 3.580 1.00 43.44 48 GLU A CA 6
ATOM 6734 C C . GLU A 1 56 ? -6.915 -6.909 4.363 1.00 72.23 48 GLU A C 6
ATOM 6735 O O . GLU A 1 56 ? -7.968 -6.777 4.993 1.00 22.42 48 GLU A O 6
ATOM 6747 N N . GLU A 1 57 ? -5.974 -5.930 4.276 1.00 72.22 49 GLU A N 6
ATOM 6748 C CA . GLU A 1 57 ? -6.168 -4.574 4.846 1.00 61.01 49 GLU A CA 6
ATOM 6749 C C . GLU A 1 57 ? -7.274 -3.833 4.073 1.00 33.51 49 GLU A C 6
ATOM 6750 O O . GLU A 1 57 ? -7.963 -2.992 4.637 1.00 72.41 49 GLU A O 6
ATOM 6762 N N . GLU A 1 58 ? -7.419 -4.172 2.781 1.00 51.51 50 GLU A N 6
ATOM 6763 C CA . GLU A 1 58 ? -8.474 -3.642 1.903 1.00 50.10 50 GLU A CA 6
ATOM 6764 C C . GLU A 1 58 ? -9.863 -4.092 2.398 1.00 75.12 50 GLU A C 6
ATOM 6765 O O . GLU A 1 58 ? -10.781 -3.281 2.525 1.00 53.22 50 GLU A O 6
ATOM 6777 N N . LYS A 1 59 ? -9.979 -5.408 2.694 1.00 12.31 51 LYS A N 6
ATOM 6778 C CA . LYS A 1 59 ? -11.251 -6.049 3.084 1.00 21.23 51 LYS A CA 6
ATOM 6779 C C . LYS A 1 59 ? -11.769 -5.542 4.445 1.00 3.10 51 LYS A C 6
ATOM 6780 O O . LYS A 1 59 ? -12.980 -5.400 4.630 1.00 3.30 51 LYS A O 6
ATOM 6799 N N . LYS A 1 60 ? -10.847 -5.291 5.394 1.00 41.24 52 LYS A N 6
ATOM 6800 C CA . LYS A 1 60 ? -11.206 -4.771 6.736 1.00 62.20 52 LYS A CA 6
ATOM 6801 C C . LYS A 1 60 ? -11.410 -3.246 6.695 1.00 10.20 52 LYS A C 6
ATOM 6802 O O . LYS A 1 60 ? -12.141 -2.693 7.529 1.00 35.21 52 LYS A O 6
ATOM 6821 N N . ALA A 1 61 ? -10.767 -2.574 5.722 1.00 34.12 53 ALA A N 6
ATOM 6822 C CA . ALA A 1 61 ? -10.990 -1.141 5.464 1.00 40.54 53 ALA A CA 6
ATOM 6823 C C . ALA A 1 61 ? -12.281 -0.939 4.654 1.00 73.21 53 ALA A C 6
ATOM 6824 O O . ALA A 1 61 ? -12.916 -1.906 4.207 1.00 14.14 53 ALA A O 6
ATOM 6831 N N . SER A 1 62 ? -12.653 0.325 4.469 1.00 41.52 54 SER A N 6
ATOM 6832 C CA . SER A 1 62 ? -13.868 0.723 3.758 1.00 73.20 54 SER A CA 6
ATOM 6833 C C . SER A 1 62 ? -13.562 1.901 2.829 1.00 71.24 54 SER A C 6
ATOM 6834 O O . SER A 1 62 ? -12.570 2.620 3.029 1.00 31.23 54 SER A O 6
ATOM 6842 N N . GLU A 1 63 ? -14.393 2.068 1.782 1.00 74.12 55 GLU A N 6
ATOM 6843 C CA . GLU A 1 63 ? -14.243 3.159 0.809 1.00 11.50 55 GLU A CA 6
ATOM 6844 C C . GLU A 1 63 ? -14.531 4.536 1.482 1.00 25.54 55 GLU A C 6
ATOM 6845 O O . GLU A 1 63 ? -15.259 4.578 2.478 1.00 11.42 55 GLU A O 6
ATOM 6857 N N . PRO A 1 64 ? -13.960 5.680 0.984 1.00 43.32 56 PRO A N 6
ATOM 6858 C CA . PRO A 1 64 ? -13.091 5.747 -0.221 1.00 54.41 56 PRO A CA 6
ATOM 6859 C C . PRO A 1 64 ? -11.603 5.392 0.021 1.00 70.40 56 PRO A C 6
ATOM 6860 O O . PRO A 1 64 ? -10.834 5.379 -0.931 1.00 61.20 56 PRO A O 6
ATOM 6871 N N . PHE A 1 65 ? -11.219 5.083 1.276 1.00 25.14 57 PHE A N 6
ATOM 6872 C CA . PHE A 1 65 ? -9.825 4.698 1.614 1.00 23.24 57 PHE A CA 6
ATOM 6873 C C . PHE A 1 65 ? -9.455 3.338 0.971 1.00 71.04 57 PHE A C 6
ATOM 6874 O O . PHE A 1 65 ? -8.314 3.145 0.532 1.00 72.01 57 PHE A O 6
ATOM 6891 N N . LYS A 1 66 ? -10.450 2.416 0.921 1.00 13.25 58 LYS A N 6
ATOM 6892 C CA . LYS A 1 66 ? -10.310 1.083 0.291 1.00 63.32 58 LYS A CA 6
ATOM 6893 C C . LYS A 1 66 ? -9.774 1.195 -1.145 1.00 42.21 58 LYS A C 6
ATOM 6894 O O . LYS A 1 66 ? -8.859 0.459 -1.520 1.00 24.04 58 LYS A O 6
ATOM 6913 N N . THR A 1 67 ? -10.349 2.163 -1.894 1.00 41.30 59 THR A N 6
ATOM 6914 C CA . THR A 1 67 ? -10.040 2.439 -3.307 1.00 44.14 59 THR A CA 6
ATOM 6915 C C . THR A 1 67 ? -8.518 2.522 -3.551 1.00 71.20 59 THR A C 6
ATOM 6916 O O . THR A 1 67 ? -7.969 1.847 -4.428 1.00 4.34 59 THR A O 6
ATOM 6927 N N . ASP A 1 68 ? -7.859 3.275 -2.669 1.00 13.40 60 ASP A N 6
ATOM 6928 C CA . ASP A 1 68 ? -6.460 3.711 -2.822 1.00 63.44 60 ASP A CA 6
ATOM 6929 C C . ASP A 1 68 ? -5.457 2.598 -2.507 1.00 43.12 60 ASP A C 6
ATOM 6930 O O . ASP A 1 68 ? -4.314 2.632 -2.985 1.00 51.32 60 ASP A O 6
ATOM 6939 N N . ILE A 1 69 ? -5.917 1.602 -1.732 1.00 21.11 61 ILE A N 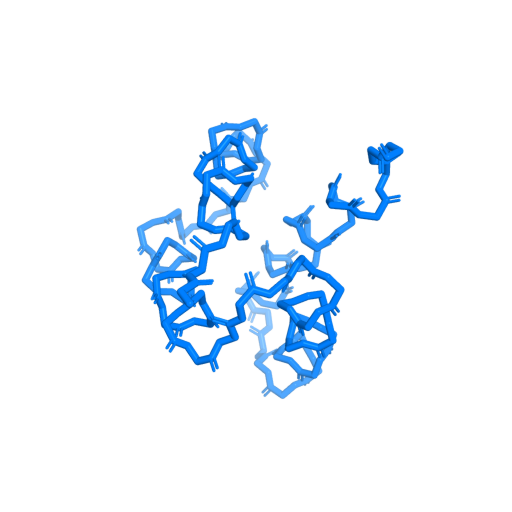6
ATOM 6940 C CA . ILE A 1 69 ? -5.093 0.471 -1.284 1.00 64.40 61 ILE A CA 6
ATOM 6941 C C . ILE A 1 69 ? -4.725 -0.414 -2.491 1.00 61.21 61 ILE A C 6
ATOM 6942 O O . ILE A 1 69 ? -3.554 -0.771 -2.676 1.00 21.32 61 ILE A O 6
ATOM 6958 N N . ARG A 1 70 ? -5.736 -0.734 -3.328 1.00 24.33 62 ARG A N 6
ATOM 6959 C CA . ARG A 1 70 ? -5.535 -1.582 -4.519 1.00 65.52 62 ARG A CA 6
ATOM 6960 C C . ARG A 1 70 ? -4.995 -0.783 -5.720 1.00 65.14 62 ARG A C 6
ATOM 6961 O O . ARG A 1 70 ? -4.518 -1.390 -6.671 1.00 2.00 62 ARG A O 6
ATOM 6982 N N . ILE A 1 71 ? -5.108 0.570 -5.697 1.00 45.54 63 ILE A N 6
ATOM 6983 C CA . ILE A 1 71 ? -4.425 1.437 -6.694 1.00 34.12 63 ILE A CA 6
ATOM 6984 C C . ILE A 1 71 ? -2.898 1.320 -6.509 1.00 33.12 63 ILE A C 6
ATOM 6985 O O . ILE A 1 71 ? -2.147 1.202 -7.487 1.00 22.23 63 ILE A O 6
ATOM 7001 N N . LEU A 1 72 ? -2.467 1.339 -5.231 1.00 25.32 64 LEU A N 6
ATOM 7002 C CA . LEU A 1 72 ? -1.058 1.156 -4.847 1.00 41.45 64 LEU A CA 6
ATOM 7003 C C . LEU A 1 72 ? -0.599 -0.252 -5.303 1.00 14.33 64 LEU A C 6
ATOM 7004 O O . LEU A 1 72 ? 0.398 -0.383 -6.015 1.00 61.34 64 LEU A O 6
ATOM 7020 N N . LEU A 1 73 ? -1.377 -1.282 -4.906 1.00 72.03 65 LEU A N 6
ATOM 7021 C CA . LEU A 1 73 ? -1.124 -2.702 -5.255 1.00 31.45 65 LEU A CA 6
ATOM 7022 C C . LEU A 1 73 ? -0.998 -2.930 -6.763 1.00 12.14 65 LEU A C 6
ATOM 7023 O O . LEU A 1 73 ? -0.087 -3.638 -7.209 1.00 14.40 65 LEU A O 6
ATOM 7039 N N . ASP A 1 74 ? -1.919 -2.315 -7.520 1.00 1.32 66 ASP A N 6
ATOM 7040 C CA . ASP A 1 74 ? -1.958 -2.423 -8.982 1.00 43.11 66 ASP A CA 6
ATOM 7041 C C . ASP A 1 74 ? -0.651 -1.907 -9.580 1.00 44.13 66 ASP A C 6
ATOM 7042 O O . ASP A 1 74 ? -0.127 -2.506 -10.516 1.00 63.05 66 ASP A O 6
ATOM 7051 N N . PHE A 1 75 ? -0.117 -0.819 -8.983 1.00 23.00 67 PHE A N 6
ATOM 7052 C CA . PHE A 1 75 ? 1.127 -0.197 -9.441 1.00 51.12 67 PHE A CA 6
ATOM 7053 C C . PHE A 1 75 ? 2.318 -1.133 -9.169 1.00 51.32 67 PHE A C 6
ATOM 7054 O O . PHE A 1 75 ? 3.127 -1.358 -10.068 1.00 51.41 67 PHE A O 6
ATOM 7071 N N . LEU A 1 76 ? 2.381 -1.676 -7.926 1.00 31.44 68 LEU A N 6
ATOM 7072 C CA . LEU A 1 76 ? 3.454 -2.594 -7.470 1.00 41.23 68 LEU A CA 6
ATOM 7073 C C . LEU A 1 76 ? 3.615 -3.791 -8.425 1.00 25.44 68 LEU A C 6
ATOM 7074 O O . LEU A 1 76 ? 4.714 -4.102 -8.880 1.00 62.24 68 LEU A O 6
ATOM 7090 N N . GLU A 1 77 ? 2.489 -4.442 -8.723 1.00 21.35 69 GLU A N 6
ATOM 7091 C CA . GLU A 1 77 ? 2.463 -5.684 -9.504 1.00 71.01 69 GLU A CA 6
ATOM 7092 C C . GLU A 1 77 ? 2.569 -5.426 -11.023 1.00 73.14 69 GLU A C 6
ATOM 7093 O O . GLU A 1 77 ? 2.946 -6.329 -11.782 1.00 14.45 69 GLU A O 6
ATOM 7105 N N . SER A 1 78 ? 2.236 -4.197 -11.457 1.00 12.45 70 SER A N 6
ATOM 7106 C CA . SER A 1 78 ? 2.282 -3.813 -12.882 1.00 31.21 70 SER A CA 6
ATOM 7107 C C . SER A 1 78 ? 3.698 -3.394 -13.292 1.00 51.13 70 SER A C 6
ATOM 7108 O O . SER A 1 78 ? 4.115 -3.637 -14.434 1.00 1.42 70 SER A O 6
ATOM 7116 N N . LYS A 1 79 ? 4.425 -2.743 -12.363 1.00 53.43 71 LYS A N 6
ATOM 7117 C CA . LYS A 1 79 ? 5.823 -2.359 -12.592 1.00 33.01 71 LYS A CA 6
ATOM 7118 C C . LYS A 1 79 ? 6.735 -3.585 -12.358 1.00 50.21 71 LYS A C 6
ATOM 7119 O O . LYS A 1 79 ? 6.457 -4.396 -11.463 1.00 44.24 71 LYS A O 6
ATOM 7138 N N . PRO A 1 80 ? 7.806 -3.779 -13.186 1.00 32.41 72 PRO A N 6
ATOM 7139 C CA . PRO A 1 80 ? 8.877 -4.749 -12.879 1.00 33.11 72 PRO A CA 6
ATOM 7140 C C . PRO A 1 80 ? 9.743 -4.250 -11.681 1.00 30.22 72 PRO A C 6
ATOM 7141 O O . PRO A 1 80 ? 10.732 -3.525 -11.892 1.00 71.15 72 PRO A O 6
ATOM 7153 N N . GLY A 1 9 ? 15.818 -5.011 8.383 1.00 51.42 1 GLY A N 7
ATOM 7154 C CA . GLY A 1 9 ? 14.700 -4.114 7.992 1.00 12.12 1 GLY A CA 7
ATOM 7155 C C . GLY A 1 9 ? 14.016 -4.579 6.711 1.00 52.31 1 GLY A C 7
ATOM 7156 O O . GLY A 1 9 ? 14.640 -5.261 5.886 1.00 3.12 1 GLY A O 7
ATOM 7160 N N . SER A 1 10 ? 12.741 -4.198 6.544 1.00 61.21 2 SER A N 7
ATOM 7161 C CA . SER A 1 10 ? 11.881 -4.649 5.438 1.00 62.13 2 SER A CA 7
ATOM 7162 C C . SER A 1 10 ? 12.289 -4.008 4.102 1.00 30.54 2 SER A C 7
ATOM 7163 O O . SER A 1 10 ? 12.314 -2.773 3.988 1.00 21.53 2 SER A O 7
ATOM 7171 N N . VAL A 1 11 ? 12.597 -4.854 3.099 1.00 1.41 3 VAL A N 7
ATOM 7172 C CA . VAL A 1 11 ? 12.959 -4.389 1.743 1.00 60.24 3 VAL A CA 7
ATOM 7173 C C . VAL A 1 11 ? 11.729 -3.800 1.024 1.00 74.00 3 VAL A C 7
ATOM 7174 O O . VAL A 1 11 ? 11.843 -2.815 0.294 1.00 31.30 3 VAL A O 7
ATOM 7187 N N . VAL A 1 12 ? 10.539 -4.374 1.291 1.00 65.32 4 VAL A N 7
ATOM 7188 C CA . VAL A 1 12 ? 9.288 -3.965 0.629 1.00 1.25 4 VAL A CA 7
ATOM 7189 C C . VAL A 1 12 ? 8.940 -2.491 0.898 1.00 15.40 4 VAL A C 7
ATOM 7190 O O . VAL A 1 12 ? 8.315 -1.849 0.055 1.00 15.45 4 VAL A O 7
ATOM 7203 N N . LYS A 1 13 ? 9.390 -1.964 2.056 1.00 31.13 5 LYS A N 7
ATOM 7204 C CA . LYS A 1 13 ? 9.106 -0.582 2.469 1.00 73.33 5 LYS A CA 7
ATOM 7205 C C . LYS A 1 13 ? 9.497 0.425 1.368 1.00 51.02 5 LYS A C 7
ATOM 7206 O O . LYS A 1 13 ? 8.717 1.328 1.061 1.00 3.33 5 LYS A O 7
ATOM 7225 N N . GLU A 1 14 ? 10.679 0.211 0.743 1.00 73.55 6 GLU A N 7
ATOM 7226 C CA . GLU A 1 14 ? 11.210 1.136 -0.280 1.00 74.05 6 GLU A CA 7
ATOM 7227 C C . GLU A 1 14 ? 10.334 1.091 -1.543 1.00 53.02 6 GLU A C 7
ATOM 7228 O O . GLU A 1 14 ? 10.068 2.118 -2.149 1.00 41.30 6 GLU A O 7
ATOM 7240 N N . LYS A 1 15 ? 9.845 -0.110 -1.873 1.00 44.21 7 LYS A N 7
ATOM 7241 C CA . LYS A 1 15 ? 8.997 -0.369 -3.063 1.00 53.24 7 LYS A CA 7
ATOM 7242 C C . LYS A 1 15 ? 7.626 0.314 -2.909 1.00 53.31 7 LYS A C 7
ATOM 7243 O O . LYS A 1 15 ? 7.074 0.878 -3.864 1.00 20.43 7 LYS A O 7
ATOM 7262 N N . LEU A 1 16 ? 7.107 0.246 -1.669 1.00 32.34 8 LEU A N 7
ATOM 7263 C CA . LEU A 1 16 ? 5.855 0.891 -1.254 1.00 33.33 8 LEU A CA 7
ATOM 7264 C C . LEU A 1 16 ? 6.008 2.426 -1.324 1.00 61.02 8 LEU A C 7
ATOM 7265 O O . LEU A 1 16 ? 5.091 3.121 -1.752 1.00 31.02 8 LEU A O 7
ATOM 7281 N N . GLU A 1 17 ? 7.201 2.919 -0.910 1.00 50.22 9 GLU A N 7
ATOM 7282 C CA . GLU A 1 17 ? 7.556 4.356 -0.931 1.00 23.22 9 GLU A CA 7
ATOM 7283 C C . GLU A 1 17 ? 7.571 4.910 -2.372 1.00 31.13 9 GLU A C 7
ATOM 7284 O O . GLU A 1 17 ? 7.075 6.017 -2.608 1.00 63.43 9 GLU A O 7
ATOM 7296 N N . LYS A 1 18 ? 8.141 4.130 -3.325 1.00 35.15 10 LYS A N 7
ATOM 7297 C CA . LYS A 1 18 ? 8.120 4.489 -4.764 1.00 63.15 10 LYS A CA 7
ATOM 7298 C C . LYS A 1 18 ? 6.663 4.596 -5.251 1.00 55.44 10 LYS A C 7
ATOM 7299 O O . LYS A 1 18 ? 6.275 5.621 -5.820 1.00 22.34 10 LYS A O 7
ATOM 7318 N N . ALA A 1 19 ? 5.869 3.539 -4.959 1.00 23.40 11 ALA A N 7
ATOM 7319 C CA . ALA A 1 19 ? 4.449 3.440 -5.353 1.00 62.00 11 ALA A CA 7
ATOM 7320 C C . ALA A 1 19 ? 3.657 4.676 -4.881 1.00 74.12 11 ALA A C 7
ATOM 7321 O O . ALA A 1 19 ? 2.919 5.266 -5.663 1.00 33.25 11 ALA A O 7
ATOM 7328 N N . LEU A 1 20 ? 3.903 5.080 -3.612 1.00 33.22 12 LEU A N 7
ATOM 7329 C CA . LEU A 1 20 ? 3.277 6.255 -2.959 1.00 34.32 12 LEU A CA 7
ATOM 7330 C C . LEU A 1 20 ? 3.499 7.554 -3.761 1.00 3.05 12 LEU A C 7
ATOM 7331 O O . LEU A 1 20 ? 2.539 8.263 -4.063 1.00 61.25 12 LEU A O 7
ATOM 7347 N N . ILE A 1 21 ? 4.779 7.839 -4.082 1.00 71.42 13 ILE A N 7
ATOM 7348 C CA . ILE A 1 21 ? 5.198 9.050 -4.835 1.00 74.33 13 ILE A CA 7
ATOM 7349 C C . ILE A 1 21 ? 4.428 9.143 -6.174 1.00 15.25 13 ILE A C 7
ATOM 7350 O O . ILE A 1 21 ? 3.800 10.165 -6.491 1.00 22.33 13 ILE A O 7
ATOM 7366 N N . GLU A 1 22 ? 4.428 8.016 -6.895 1.00 34.24 14 GLU A N 7
ATOM 7367 C CA . GLU A 1 22 ? 3.827 7.892 -8.230 1.00 3.32 14 GLU A CA 7
ATOM 7368 C C . GLU A 1 22 ? 2.299 8.120 -8.185 1.00 62.33 14 GLU A C 7
ATOM 7369 O O . GLU A 1 22 ? 1.745 8.868 -9.004 1.00 53.10 14 GLU A O 7
ATOM 7381 N N . VAL A 1 23 ? 1.634 7.483 -7.195 1.00 44.31 15 VAL A N 7
ATOM 7382 C CA . VAL A 1 23 ? 0.163 7.517 -7.057 1.00 73.20 15 VAL A CA 7
ATOM 7383 C C . VAL A 1 23 ? -0.304 8.673 -6.149 1.00 40.01 15 VAL A C 7
ATOM 7384 O O . VAL A 1 23 ? -1.505 8.792 -5.905 1.00 24.35 15 VAL A O 7
ATOM 7397 N N . ARG A 1 24 ? 0.643 9.536 -5.685 1.00 2.50 16 ARG A N 7
ATOM 7398 C CA . ARG A 1 24 ? 0.342 10.662 -4.755 1.00 42.42 16 ARG A CA 7
ATOM 7399 C C . ARG A 1 24 ? -0.838 11.568 -5.249 1.00 35.12 16 ARG A C 7
ATOM 7400 O O . ARG A 1 24 ? -1.781 11.778 -4.480 1.00 11.02 16 ARG A O 7
ATOM 7421 N N . PRO A 1 25 ? -0.845 12.087 -6.534 1.00 42.12 17 PRO A N 7
ATOM 7422 C CA . PRO A 1 25 ? -1.954 12.948 -7.039 1.00 34.25 17 PRO A CA 7
ATOM 7423 C C . PRO A 1 25 ? -3.152 12.135 -7.587 1.00 21.21 17 PRO A C 7
ATOM 7424 O O . PRO A 1 25 ? -3.962 12.662 -8.362 1.00 35.51 17 PRO A O 7
ATOM 7435 N N . TYR A 1 26 ? -3.260 10.852 -7.190 1.00 10.32 18 TYR A N 7
ATOM 7436 C CA . TYR A 1 26 ? -4.353 9.955 -7.629 1.00 30.04 18 TYR A CA 7
ATOM 7437 C C . TYR A 1 26 ? -5.108 9.370 -6.422 1.00 72.33 18 TYR A C 7
ATOM 7438 O O . TYR A 1 26 ? -6.337 9.211 -6.467 1.00 35.00 18 TYR A O 7
ATOM 7456 N N . VAL A 1 27 ? -4.365 9.063 -5.341 1.00 23.43 19 VAL A N 7
ATOM 7457 C CA . VAL A 1 27 ? -4.920 8.452 -4.121 1.00 42.24 19 VAL A CA 7
ATOM 7458 C C . VAL A 1 27 ? -5.383 9.518 -3.124 1.00 44.14 19 VAL A C 7
ATOM 7459 O O . VAL A 1 27 ? -4.801 10.607 -3.038 1.00 45.50 19 VAL A O 7
ATOM 7472 N N . GLU A 1 28 ? -6.451 9.178 -2.399 1.00 21.00 20 GLU A N 7
ATOM 7473 C CA . GLU A 1 28 ? -6.971 9.957 -1.277 1.00 42.33 20 GLU A CA 7
ATOM 7474 C C . GLU A 1 28 ? -6.229 9.529 0.005 1.00 75.31 20 GLU A C 7
ATOM 7475 O O . GLU A 1 28 ? -5.774 8.379 0.100 1.00 64.01 20 GLU A O 7
ATOM 7487 N N . TYR A 1 29 ? -6.078 10.473 0.955 1.00 4.01 21 TYR A N 7
ATOM 7488 C CA . TYR A 1 29 ? -5.424 10.235 2.254 1.00 52.14 21 TYR A CA 7
ATOM 7489 C C . TYR A 1 29 ? -4.004 9.656 2.066 1.00 20.33 21 TYR A C 7
ATOM 7490 O O . TYR A 1 29 ? -3.717 8.539 2.507 1.00 55.31 21 TYR A O 7
ATOM 7508 N N . TYR A 1 30 ? -3.142 10.425 1.377 1.00 2.40 22 TYR A N 7
ATOM 7509 C CA . TYR A 1 30 ? -1.754 10.015 1.058 1.00 72.41 22 TYR A CA 7
ATOM 7510 C C . TYR A 1 30 ? -0.950 9.660 2.331 1.00 31.20 22 TYR A C 7
ATOM 7511 O O . TYR A 1 30 ? -0.168 8.704 2.333 1.00 11.20 22 TYR A O 7
ATOM 7529 N N . ASN A 1 31 ? -1.167 10.443 3.402 1.00 12.52 23 ASN A N 7
ATOM 7530 C CA . ASN A 1 31 ? -0.456 10.283 4.688 1.00 31.45 23 ASN A CA 7
ATOM 7531 C C . ASN A 1 31 ? -0.952 9.032 5.427 1.00 31.12 23 ASN A C 7
ATOM 7532 O O . ASN A 1 31 ? -0.167 8.338 6.065 1.00 60.21 23 ASN A O 7
ATOM 7543 N N . GLU A 1 32 ? -2.267 8.760 5.332 1.00 14.40 24 GLU A N 7
ATOM 7544 C CA . GLU A 1 32 ? -2.900 7.607 6.010 1.00 52.30 24 GLU A CA 7
ATOM 7545 C C . GLU A 1 32 ? -2.529 6.302 5.293 1.00 3.12 24 GLU A C 7
ATOM 7546 O O . GLU A 1 32 ? -2.323 5.264 5.925 1.00 33.10 24 GLU A O 7
ATOM 7558 N N . LEU A 1 33 ? -2.439 6.386 3.961 1.00 55.13 25 LEU A N 7
ATOM 7559 C CA . LEU A 1 33 ? -2.056 5.266 3.092 1.00 53.43 25 LEU A CA 7
ATOM 7560 C C . LEU A 1 33 ? -0.561 4.949 3.271 1.00 61.32 25 LEU A C 7
ATOM 7561 O O . LEU A 1 33 ? -0.157 3.784 3.246 1.00 61.24 25 LEU A O 7
ATOM 7577 N N . LYS A 1 34 ? 0.245 6.010 3.463 1.00 13.54 26 LYS A N 7
ATOM 7578 C CA . LYS A 1 34 ? 1.675 5.888 3.791 1.00 32.12 26 LYS A CA 7
ATOM 7579 C C . LYS A 1 34 ? 1.849 5.322 5.213 1.00 24.34 26 LYS A C 7
ATOM 7580 O O . LYS A 1 34 ? 2.786 4.566 5.485 1.00 13.31 26 LYS A O 7
ATOM 7599 N N . ALA A 1 35 ? 0.940 5.710 6.119 1.00 62.00 27 ALA A N 7
ATOM 7600 C CA . ALA A 1 35 ? 0.938 5.209 7.498 1.00 3.05 27 ALA A CA 7
ATOM 7601 C C . ALA A 1 35 ? 0.625 3.701 7.494 1.00 3.14 27 ALA A C 7
ATOM 7602 O O . ALA A 1 35 ? 1.185 2.939 8.282 1.00 41.40 27 ALA A O 7
ATOM 7609 N N . LEU A 1 36 ? -0.268 3.297 6.561 1.00 23.31 28 LEU A N 7
ATOM 7610 C CA . LEU A 1 36 ? -0.624 1.887 6.331 1.00 21.40 28 LEU A CA 7
ATOM 7611 C C . LEU A 1 36 ? 0.576 1.121 5.744 1.00 21.32 28 LEU A C 7
ATOM 7612 O O . LEU A 1 36 ? 0.808 -0.023 6.100 1.00 13.10 28 LEU A O 7
ATOM 7628 N N . VAL A 1 37 ? 1.318 1.782 4.834 1.00 1.44 29 VAL A N 7
ATOM 7629 C CA . VAL A 1 37 ? 2.580 1.263 4.256 1.00 51.14 29 VAL A CA 7
ATOM 7630 C C . VAL A 1 37 ? 3.587 0.912 5.367 1.00 44.11 29 VAL A C 7
ATOM 7631 O O . VAL A 1 37 ? 4.196 -0.159 5.352 1.00 13.35 29 VAL A O 7
ATOM 7644 N N . SER A 1 38 ? 3.704 1.816 6.347 1.00 3.41 30 SER A N 7
ATOM 7645 C CA . SER A 1 38 ? 4.568 1.635 7.522 1.00 23.10 30 SER A CA 7
ATOM 7646 C C . SER A 1 38 ? 4.036 0.486 8.417 1.00 42.42 30 SER A C 7
ATOM 7647 O O . SER A 1 38 ? 4.811 -0.349 8.898 1.00 54.55 30 SER A O 7
ATOM 7655 N N . LYS A 1 39 ? 2.698 0.444 8.576 1.00 22.43 31 LYS A N 7
ATOM 7656 C CA . LYS A 1 39 ? 1.986 -0.514 9.449 1.00 23.44 31 LYS A CA 7
ATOM 7657 C C . LYS A 1 39 ? 2.198 -1.961 8.962 1.00 3.32 31 LYS A C 7
ATOM 7658 O O . LYS A 1 39 ? 2.595 -2.839 9.741 1.00 42.02 31 LYS A O 7
ATOM 7677 N N . ILE A 1 40 ? 1.971 -2.187 7.653 1.00 1.01 32 ILE A N 7
ATOM 7678 C CA . ILE A 1 40 ? 2.094 -3.520 7.035 1.00 30.53 32 ILE A CA 7
ATOM 7679 C C . ILE A 1 40 ? 3.574 -3.949 6.971 1.00 51.14 32 ILE A C 7
ATOM 7680 O O . ILE A 1 40 ? 3.885 -5.117 7.154 1.00 2.23 32 ILE A O 7
ATOM 7696 N N . SER A 1 41 ? 4.476 -2.964 6.767 1.00 32.10 33 SER A N 7
ATOM 7697 C CA . SER A 1 41 ? 5.937 -3.182 6.705 1.00 64.52 33 SER A CA 7
ATOM 7698 C C . SER A 1 41 ? 6.533 -3.384 8.123 1.00 62.22 33 SER A C 7
ATOM 7699 O O . SER A 1 41 ? 7.711 -3.724 8.261 1.00 22.50 33 SER A O 7
ATOM 7707 N N . SER A 1 42 ? 5.708 -3.173 9.172 1.00 54.14 34 SER A N 7
ATOM 7708 C CA . SER A 1 42 ? 6.067 -3.519 10.568 1.00 53.54 34 SER A CA 7
ATOM 7709 C C . SER A 1 42 ? 5.669 -4.988 10.871 1.00 21.21 34 SER A C 7
ATOM 7710 O O . SER A 1 42 ? 5.925 -5.506 11.966 1.00 50.11 34 SER A O 7
ATOM 7718 N N . SER A 1 43 ? 5.028 -5.638 9.881 1.00 72.44 35 SER A N 7
ATOM 7719 C CA . SER A 1 43 ? 4.558 -7.034 9.953 1.00 22.01 35 SER A CA 7
ATOM 7720 C C . SER A 1 43 ? 5.304 -7.921 8.929 1.00 30.24 35 SER A C 7
ATOM 7721 O O . SER A 1 43 ? 5.563 -9.103 9.191 1.00 4.54 35 SER A O 7
ATOM 7729 N N . VAL A 1 44 ? 5.645 -7.335 7.760 1.00 22.33 36 VAL A N 7
ATOM 7730 C CA . VAL A 1 44 ? 6.230 -8.067 6.612 1.00 73.53 36 VAL A CA 7
ATOM 7731 C C . VAL A 1 44 ? 7.576 -7.466 6.201 1.00 73.15 36 VAL A C 7
ATOM 7732 O O . VAL A 1 44 ? 7.886 -6.327 6.557 1.00 51.51 36 VAL A O 7
ATOM 7745 N N . ASN A 1 45 ? 8.353 -8.241 5.420 1.00 44.23 37 ASN A N 7
ATOM 7746 C CA . ASN A 1 45 ? 9.697 -7.845 4.949 1.00 50.40 37 ASN A CA 7
ATOM 7747 C C . ASN A 1 45 ? 9.763 -7.840 3.409 1.00 54.05 37 ASN A C 7
ATOM 7748 O O . ASN A 1 45 ? 10.403 -6.965 2.822 1.00 72.42 37 ASN A O 7
ATOM 7759 N N . ASP A 1 46 ? 9.076 -8.805 2.769 1.00 41.52 38 ASP A N 7
ATOM 7760 C CA . ASP A 1 46 ? 9.135 -9.036 1.295 1.00 52.20 38 ASP A CA 7
ATOM 7761 C C . ASP A 1 46 ? 7.923 -8.416 0.561 1.00 42.22 38 ASP A C 7
ATOM 7762 O O . ASP A 1 46 ? 6.884 -8.148 1.182 1.00 0.34 38 ASP A O 7
ATOM 7771 N N . LEU A 1 47 ? 8.091 -8.184 -0.773 1.00 73.22 39 LEU A N 7
ATOM 7772 C CA . LEU A 1 47 ? 7.085 -7.544 -1.647 1.00 33.22 39 LEU A CA 7
ATOM 7773 C C . LEU A 1 47 ? 5.753 -8.303 -1.650 1.00 11.15 39 LEU A C 7
ATOM 7774 O O . LEU A 1 47 ? 4.707 -7.722 -1.339 1.00 44.14 39 LEU A O 7
ATOM 7790 N N . GLU A 1 48 ? 5.823 -9.613 -1.965 1.00 73.31 40 GLU A N 7
ATOM 7791 C CA . GLU A 1 48 ? 4.633 -10.475 -2.091 1.00 33.04 40 GLU A CA 7
ATOM 7792 C C . GLU A 1 48 ? 3.916 -10.626 -0.738 1.00 62.22 40 GLU A C 7
ATOM 7793 O O . GLU A 1 48 ? 2.699 -10.790 -0.696 1.00 2.43 40 GLU A O 7
ATOM 7805 N N . GLU A 1 49 ? 4.690 -10.514 0.359 1.00 24.23 41 GLU A N 7
ATOM 7806 C CA . GLU A 1 49 ? 4.145 -10.544 1.727 1.00 63.23 41 GLU A CA 7
ATOM 7807 C C . GLU A 1 49 ? 3.240 -9.317 1.986 1.00 23.34 41 GLU A C 7
ATOM 7808 O O . GLU A 1 49 ? 2.133 -9.464 2.515 1.00 2.43 41 GLU A O 7
ATOM 7820 N N . ALA A 1 50 ? 3.714 -8.118 1.582 1.00 43.03 42 ALA A N 7
ATOM 7821 C CA . ALA A 1 50 ? 2.945 -6.860 1.733 1.00 62.41 42 ALA A CA 7
ATOM 7822 C C . ALA A 1 50 ? 1.740 -6.826 0.800 1.00 13.55 42 ALA A C 7
ATOM 7823 O O . ALA A 1 50 ? 0.730 -6.216 1.132 1.00 40.51 42 ALA A O 7
ATOM 7830 N N . ILE A 1 51 ? 1.880 -7.462 -0.381 1.00 50.12 43 ILE A N 7
ATOM 7831 C CA . ILE A 1 51 ? 0.785 -7.613 -1.354 1.00 40.21 43 ILE A CA 7
ATOM 7832 C C . ILE A 1 51 ? -0.382 -8.386 -0.706 1.00 53.54 43 ILE A C 7
ATOM 7833 O O . ILE A 1 51 ? -1.508 -7.895 -0.712 1.00 64.31 43 ILE A O 7
ATOM 7849 N N . VAL A 1 52 ? -0.069 -9.555 -0.089 1.00 71.43 44 VAL A N 7
ATOM 7850 C CA . VAL A 1 52 ? -1.060 -10.395 0.631 1.00 41.44 44 VAL A CA 7
ATOM 7851 C C . VAL A 1 52 ? -1.798 -9.570 1.717 1.00 22.22 44 VAL A C 7
ATOM 7852 O O . VAL A 1 52 ? -3.044 -9.576 1.779 1.00 4.54 44 VAL A O 7
ATOM 7865 N N . VAL A 1 53 ? -1.017 -8.829 2.536 1.00 75.13 45 VAL A N 7
ATOM 7866 C CA . VAL A 1 53 ? -1.580 -8.006 3.626 1.00 1.44 45 VAL A CA 7
ATOM 7867 C C . VAL A 1 53 ? -2.451 -6.872 3.060 1.00 42.12 45 VAL A C 7
ATOM 7868 O O . VAL A 1 53 ? -3.495 -6.600 3.600 1.00 41.33 45 VAL A O 7
ATOM 7881 N N . LEU A 1 54 ? -2.036 -6.258 1.939 1.00 72.15 46 LEU A N 7
ATOM 7882 C CA . LEU A 1 54 ? -2.813 -5.177 1.282 1.00 12.53 46 LEU A CA 7
ATOM 7883 C C . LEU A 1 54 ? -4.174 -5.701 0.772 1.00 35.30 46 LEU A C 7
ATOM 7884 O O . LEU A 1 54 ? -5.161 -4.968 0.793 1.00 41.14 46 LEU A O 7
ATOM 7900 N N . ARG A 1 55 ? -4.224 -6.979 0.338 1.00 74.43 47 ARG A N 7
ATOM 7901 C CA . ARG A 1 55 ? -5.481 -7.605 -0.136 1.00 51.40 47 ARG A CA 7
ATOM 7902 C C . ARG A 1 55 ? -6.492 -7.683 1.024 1.00 53.43 47 ARG A C 7
ATOM 7903 O O . ARG A 1 55 ? -7.646 -7.267 0.881 1.00 64.44 47 ARG A O 7
ATOM 7924 N N . GLU A 1 56 ? -6.024 -8.170 2.192 1.00 40.22 48 GLU A N 7
ATOM 7925 C CA . GLU A 1 56 ? -6.891 -8.368 3.380 1.00 12.24 48 GLU A CA 7
ATOM 7926 C C . GLU A 1 56 ? -7.183 -7.040 4.115 1.00 23.31 48 GLU A C 7
ATOM 7927 O O . GLU A 1 56 ? -8.248 -6.909 4.737 1.00 15.24 48 GLU A O 7
ATOM 7939 N N . GLU A 1 57 ? -6.253 -6.057 4.017 1.00 33.33 49 GLU A N 7
ATOM 7940 C CA . GLU A 1 57 ? -6.479 -4.682 4.504 1.00 64.41 49 GLU A CA 7
ATOM 7941 C C . GLU A 1 57 ? -7.671 -4.096 3.749 1.00 31.44 49 GLU A C 7
ATOM 7942 O O . GLU A 1 57 ? -8.594 -3.578 4.354 1.00 53.05 49 GLU A O 7
ATOM 7954 N N . GLU A 1 58 ? -7.641 -4.269 2.419 1.00 42.43 50 GLU A N 7
ATOM 7955 C CA . GLU A 1 58 ? -8.658 -3.750 1.498 1.00 53.54 50 GLU A CA 7
ATOM 7956 C C . GLU A 1 58 ? -10.036 -4.393 1.750 1.00 74.50 50 GLU A C 7
ATOM 7957 O O . GLU A 1 58 ? -11.045 -3.685 1.733 1.00 24.21 50 GLU A O 7
ATOM 7969 N N . LYS A 1 59 ? -10.063 -5.729 2.007 1.00 41.41 51 LYS A N 7
ATOM 7970 C CA . LYS A 1 59 ? -11.328 -6.480 2.240 1.00 73.15 51 LYS A CA 7
ATOM 7971 C C . LYS A 1 59 ? -12.140 -5.862 3.396 1.00 20.21 51 LYS A C 7
ATOM 7972 O O . LYS A 1 59 ? -13.340 -5.616 3.267 1.00 22.43 51 LYS A O 7
ATOM 7991 N N . LYS A 1 60 ? -11.449 -5.608 4.514 1.00 51.44 52 LYS A N 7
ATOM 7992 C CA . LYS A 1 60 ? -12.070 -5.110 5.757 1.00 21.14 52 LYS A CA 7
ATOM 7993 C C . LYS A 1 60 ? -12.189 -3.570 5.757 1.00 73.11 52 LYS A C 7
ATOM 7994 O O . LYS A 1 60 ? -13.030 -3.012 6.465 1.00 43.35 52 LYS A O 7
ATOM 8013 N N . ALA A 1 61 ? -11.339 -2.897 4.955 1.00 65.32 53 ALA A N 7
ATOM 8014 C CA . ALA A 1 61 ? -11.297 -1.423 4.890 1.00 72.22 53 ALA A CA 7
ATOM 8015 C C . ALA A 1 61 ? -12.516 -0.868 4.145 1.00 21.31 53 ALA A C 7
ATOM 8016 O O . ALA A 1 61 ? -13.154 -1.583 3.370 1.00 61.23 53 ALA A O 7
ATOM 8023 N N . SER A 1 62 ? -12.810 0.412 4.367 1.00 20.41 54 SER A N 7
ATOM 8024 C CA . SER A 1 62 ? -13.900 1.125 3.679 1.00 11.53 54 SER A CA 7
ATOM 8025 C C . SER A 1 62 ? -13.313 2.278 2.853 1.00 55.20 54 SER A C 7
ATOM 8026 O O . SER A 1 62 ? -12.307 2.897 3.244 1.00 54.04 54 SER A O 7
ATOM 8034 N N . GLU A 1 63 ? -13.924 2.531 1.685 1.00 13.02 55 GLU A N 7
ATOM 8035 C CA . GLU A 1 63 ? -13.460 3.546 0.725 1.00 23.24 55 GLU A CA 7
ATOM 8036 C C . GLU A 1 63 ? -13.759 4.978 1.243 1.00 14.13 55 GLU A C 7
ATOM 8037 O O . GLU A 1 63 ? -14.708 5.153 2.013 1.00 73.21 55 GLU A O 7
ATOM 8049 N N . PRO A 1 64 ? -12.978 6.042 0.839 1.00 11.12 56 PRO A N 7
ATOM 8050 C CA . PRO A 1 64 ? -11.999 6.021 -0.291 1.00 13.14 56 PRO A CA 7
ATOM 8051 C C . PRO A 1 64 ? -10.667 5.292 0.023 1.00 41.34 56 PRO A C 7
ATOM 8052 O O . PRO A 1 64 ? -9.964 4.898 -0.901 1.00 22.20 56 PRO A O 7
ATOM 8063 N N . PHE A 1 65 ? -10.383 5.064 1.321 1.00 35.24 57 PHE A N 7
ATOM 8064 C CA . PHE A 1 65 ? -9.118 4.452 1.791 1.00 42.42 57 PHE A CA 7
ATOM 8065 C C . PHE A 1 65 ? -8.903 3.043 1.172 1.00 14.21 57 PHE A C 7
ATOM 8066 O O . PHE A 1 65 ? -7.815 2.734 0.686 1.00 54.33 57 PHE A O 7
ATOM 8083 N N . LYS A 1 66 ? -9.977 2.223 1.192 1.00 24.21 58 LYS A N 7
ATOM 8084 C CA . LYS A 1 66 ? -10.031 0.865 0.574 1.00 31.20 58 LYS A CA 7
ATOM 8085 C C . LYS A 1 66 ? -9.595 0.892 -0.904 1.00 42.35 58 LYS A C 7
ATOM 8086 O O . LYS A 1 66 ? -8.843 0.022 -1.361 1.00 42.12 58 LYS A O 7
ATOM 8105 N N . THR A 1 67 ? -10.091 1.913 -1.626 1.00 41.31 59 THR A N 7
ATOM 8106 C CA . THR A 1 67 ? -9.772 2.152 -3.043 1.00 1.11 59 THR A CA 7
ATOM 8107 C C . THR A 1 67 ? -8.256 2.373 -3.228 1.00 62.31 59 THR A C 7
ATOM 8108 O O . THR A 1 67 ? -7.637 1.806 -4.124 1.00 52.42 59 THR A O 7
ATOM 8119 N N . ASP A 1 68 ? -7.674 3.160 -2.321 1.00 32.34 60 ASP A N 7
ATOM 8120 C CA . ASP A 1 68 ? -6.257 3.582 -2.391 1.00 61.25 60 ASP A CA 7
ATOM 8121 C C . ASP A 1 68 ? -5.292 2.433 -2.082 1.00 61.31 60 ASP A C 7
ATOM 8122 O O . ASP A 1 68 ? -4.159 2.407 -2.587 1.00 23.55 60 ASP A O 7
ATOM 8131 N N . ILE A 1 69 ? -5.770 1.477 -1.266 1.00 14.44 61 ILE A N 7
ATOM 8132 C CA . ILE A 1 69 ? -5.007 0.278 -0.875 1.00 24.33 61 ILE A CA 7
ATOM 8133 C C . ILE A 1 69 ? -4.725 -0.587 -2.112 1.00 14.14 61 ILE A C 7
ATOM 8134 O O . ILE A 1 69 ? -3.588 -0.988 -2.368 1.00 20.32 61 ILE A O 7
ATOM 8150 N N . ARG A 1 70 ? -5.793 -0.819 -2.883 1.00 50.53 62 ARG A N 7
ATOM 8151 C CA . ARG A 1 70 ? -5.787 -1.718 -4.042 1.00 30.34 62 ARG A CA 7
ATOM 8152 C C . ARG A 1 70 ? -5.216 -1.036 -5.300 1.00 11.14 62 ARG A C 7
ATOM 8153 O O . ARG A 1 70 ? -4.813 -1.724 -6.236 1.00 44.55 62 ARG A O 7
ATOM 8174 N N . ILE A 1 71 ? -5.187 0.318 -5.313 1.00 42.35 63 ILE A N 7
ATOM 8175 C CA . ILE A 1 71 ? -4.474 1.102 -6.354 1.00 73.31 63 ILE A CA 7
ATOM 8176 C C . ILE A 1 71 ? -2.950 0.952 -6.170 1.00 34.54 63 ILE A C 7
ATOM 8177 O O . ILE A 1 71 ? -2.224 0.678 -7.134 1.00 1.31 63 ILE A O 7
ATOM 8193 N N . LEU A 1 72 ? -2.494 1.122 -4.909 1.00 35.12 64 LEU A N 7
ATOM 8194 C CA . LEU A 1 72 ? -1.072 0.991 -4.526 1.00 0.45 64 LEU A CA 7
ATOM 8195 C C . LEU A 1 72 ? -0.600 -0.455 -4.796 1.00 65.20 64 LEU A C 7
ATOM 8196 O O . LEU A 1 72 ? 0.457 -0.671 -5.392 1.00 53.01 64 LEU A O 7
ATOM 8212 N N . LEU A 1 73 ? -1.430 -1.417 -4.358 1.00 74.22 65 LEU A N 7
ATOM 8213 C CA . LEU A 1 73 ? -1.218 -2.874 -4.535 1.00 34.31 65 LEU A CA 7
ATOM 8214 C C . LEU A 1 73 ? -0.997 -3.199 -6.035 1.00 24.21 65 LEU A C 7
ATOM 8215 O O . LEU A 1 73 ? 0.001 -3.836 -6.424 1.00 73.14 65 LEU A O 7
ATOM 8231 N N . ASP A 1 74 ? -1.946 -2.714 -6.854 1.00 2.22 66 ASP A N 7
ATOM 8232 C CA . ASP A 1 74 ? -1.955 -2.909 -8.313 1.00 75.52 66 ASP A CA 7
ATOM 8233 C C . ASP A 1 74 ? -0.727 -2.247 -8.954 1.00 71.33 66 ASP A C 7
ATOM 8234 O O . ASP A 1 74 ? -0.202 -2.731 -9.959 1.00 54.13 66 ASP A O 7
ATOM 8243 N N . PHE A 1 75 ? -0.244 -1.159 -8.318 1.00 32.24 67 PHE A N 7
ATOM 8244 C CA . PHE A 1 75 ? 0.895 -0.378 -8.819 1.00 20.33 67 PHE A CA 7
ATOM 8245 C C . PHE A 1 75 ? 2.234 -1.084 -8.482 1.00 72.44 67 PHE A C 7
ATOM 8246 O O . PHE A 1 75 ? 3.226 -0.899 -9.193 1.00 72.45 67 PHE A O 7
ATOM 8263 N N . LEU A 1 76 ? 2.248 -1.896 -7.397 1.00 71.22 68 LEU A N 7
ATOM 8264 C CA . LEU A 1 76 ? 3.406 -2.768 -7.059 1.00 52.03 68 LEU A CA 7
ATOM 8265 C C . LEU A 1 76 ? 3.576 -3.836 -8.150 1.00 12.45 68 LEU A C 7
ATOM 8266 O O . LEU A 1 76 ? 4.691 -4.204 -8.518 1.00 64.45 68 LEU A O 7
ATOM 8282 N N . GLU A 1 77 ? 2.425 -4.335 -8.628 1.00 74.21 69 GLU A N 7
ATOM 8283 C CA . GLU A 1 77 ? 2.353 -5.321 -9.721 1.00 43.23 69 GLU A CA 7
ATOM 8284 C C . GLU A 1 77 ? 2.665 -4.659 -11.087 1.00 60.31 69 GLU A C 7
ATOM 8285 O O . GLU A 1 77 ? 3.153 -5.328 -12.005 1.00 15.14 69 GLU A O 7
ATOM 8297 N N . SER A 1 78 ? 2.382 -3.340 -11.202 1.00 51.44 70 SER A N 7
ATOM 8298 C CA . SER A 1 78 ? 2.661 -2.545 -12.418 1.00 14.32 70 SER A CA 7
ATOM 8299 C C . SER A 1 78 ? 4.174 -2.278 -12.582 1.00 34.50 70 SER A C 7
ATOM 8300 O O . SER A 1 78 ? 4.728 -2.482 -13.667 1.00 50.24 70 SER A O 7
ATOM 8308 N N . LYS A 1 79 ? 4.824 -1.811 -11.496 1.00 13.11 71 LYS A N 7
ATOM 8309 C CA . LYS A 1 79 ? 6.284 -1.565 -11.451 1.00 12.04 71 LYS A CA 7
ATOM 8310 C C . LYS A 1 79 ? 6.987 -2.809 -10.845 1.00 64.50 71 LYS A C 7
ATOM 8311 O O . LYS A 1 79 ? 6.937 -3.000 -9.625 1.00 35.45 71 LYS A O 7
ATOM 8330 N N . PRO A 1 80 ? 7.631 -3.690 -11.685 1.00 75.32 72 PRO A N 7
ATOM 8331 C CA . PRO A 1 80 ? 8.396 -4.861 -11.200 1.00 14.43 72 PRO A CA 7
ATOM 8332 C C . PRO A 1 80 ? 9.753 -4.418 -10.580 1.00 10.13 72 PRO A C 7
ATOM 8333 O O . PRO A 1 80 ? 10.722 -4.167 -11.334 1.00 1.20 72 PRO A O 7
ATOM 8345 N N . GLY A 1 9 ? 14.150 -7.342 8.925 1.00 42.24 1 GLY A N 8
ATOM 8346 C CA . GLY A 1 9 ? 14.791 -6.393 7.982 1.00 63.32 1 GLY A CA 8
ATOM 8347 C C . GLY A 1 9 ? 14.002 -6.288 6.691 1.00 54.04 1 GLY A C 8
ATOM 8348 O O . GLY A 1 9 ? 14.263 -7.038 5.740 1.00 42.23 1 GLY A O 8
ATOM 8352 N N . SER A 1 10 ? 13.029 -5.359 6.652 1.00 32.11 2 SER A N 8
ATOM 8353 C CA . SER A 1 10 ? 12.116 -5.205 5.513 1.00 5.55 2 SER A CA 8
ATOM 8354 C C . SER A 1 10 ? 12.746 -4.366 4.396 1.00 34.13 2 SER A C 8
ATOM 8355 O O . SER A 1 10 ? 13.045 -3.182 4.591 1.00 34.31 2 SER A O 8
ATOM 8363 N N . VAL A 1 11 ? 12.937 -5.004 3.230 1.00 44.12 3 VAL A N 8
ATOM 8364 C CA . VAL A 1 11 ? 13.391 -4.338 1.998 1.00 74.21 3 VAL A CA 8
ATOM 8365 C C . VAL A 1 11 ? 12.182 -3.753 1.240 1.00 4.32 3 VAL A C 8
ATOM 8366 O O . VAL A 1 11 ? 12.303 -2.737 0.554 1.00 71.43 3 VAL A O 8
ATOM 8379 N N . VAL A 1 12 ? 11.003 -4.388 1.422 1.00 15.45 4 VAL A N 8
ATOM 8380 C CA . VAL A 1 12 ? 9.767 -4.023 0.703 1.00 5.31 4 VAL A CA 8
ATOM 8381 C C . VAL A 1 12 ? 9.376 -2.545 0.905 1.00 21.14 4 VAL A C 8
ATOM 8382 O O . VAL A 1 12 ? 8.894 -1.914 -0.036 1.00 0.51 4 VAL A O 8
ATOM 8395 N N . LYS A 1 13 ? 9.633 -1.999 2.117 1.00 24.44 5 LYS A N 8
ATOM 8396 C CA . LYS A 1 13 ? 9.233 -0.625 2.475 1.00 75.13 5 LYS A CA 8
ATOM 8397 C C . LYS A 1 13 ? 9.812 0.398 1.490 1.00 73.33 5 LYS A C 8
ATOM 8398 O O . LYS A 1 13 ? 9.110 1.324 1.095 1.00 74.23 5 LYS A O 8
ATOM 8417 N N . GLU A 1 14 ? 11.070 0.175 1.047 1.00 55.45 6 GLU A N 8
ATOM 8418 C CA . GLU A 1 14 ? 11.765 1.125 0.161 1.00 41.11 6 GLU A CA 8
ATOM 8419 C C . GLU A 1 14 ? 11.089 1.178 -1.226 1.00 42.52 6 GLU A C 8
ATOM 8420 O O . GLU A 1 14 ? 11.053 2.232 -1.845 1.00 53.52 6 GLU A O 8
ATOM 8432 N N . LYS A 1 15 ? 10.523 0.032 -1.668 1.00 62.41 7 LYS A N 8
ATOM 8433 C CA . LYS A 1 15 ? 9.724 -0.070 -2.918 1.00 63.14 7 LYS A CA 8
ATOM 8434 C C . LYS A 1 15 ? 8.413 0.726 -2.780 1.00 31.32 7 LYS A C 8
ATOM 8435 O O . LYS A 1 15 ? 8.025 1.498 -3.675 1.00 63.12 7 LYS A O 8
ATOM 8454 N N . LEU A 1 16 ? 7.758 0.509 -1.620 1.00 72.24 8 LEU A N 8
ATOM 8455 C CA . LEU A 1 16 ? 6.444 1.077 -1.288 1.00 11.32 8 LEU A CA 8
ATOM 8456 C C . LEU A 1 16 ? 6.486 2.618 -1.278 1.00 11.43 8 LEU A C 8
ATOM 8457 O O . LEU A 1 16 ? 5.531 3.255 -1.714 1.00 52.54 8 LEU A O 8
ATOM 8473 N N . GLU A 1 17 ? 7.620 3.189 -0.811 1.00 53.53 9 GLU A N 8
ATOM 8474 C CA . GLU A 1 17 ? 7.800 4.653 -0.673 1.00 22.32 9 GLU A CA 8
ATOM 8475 C C . GLU A 1 17 ? 7.773 5.376 -2.042 1.00 61.21 9 GLU A C 8
ATOM 8476 O O . GLU A 1 17 ? 7.255 6.495 -2.130 1.00 54.11 9 GLU A O 8
ATOM 8488 N N . LYS A 1 18 ? 8.332 4.741 -3.112 1.00 13.11 10 LYS A N 8
ATOM 8489 C CA . LYS A 1 18 ? 8.212 5.280 -4.497 1.00 53.43 10 LYS A CA 8
ATOM 8490 C C . LYS A 1 18 ? 6.746 5.204 -4.947 1.00 35.24 10 LYS A C 8
ATOM 8491 O O . LYS A 1 18 ? 6.179 6.201 -5.403 1.00 33.13 10 LYS A O 8
ATOM 8510 N N . ALA A 1 19 ? 6.164 3.994 -4.776 1.00 72.03 11 ALA A N 8
ATOM 8511 C CA . ALA A 1 19 ? 4.798 3.651 -5.219 1.00 52.41 11 ALA A CA 8
ATOM 8512 C C . ALA A 1 19 ? 3.756 4.648 -4.688 1.00 43.41 11 ALA A C 8
ATOM 8513 O O . ALA A 1 19 ? 2.836 5.033 -5.412 1.00 73.42 11 ALA A O 8
ATOM 8520 N N . LEU A 1 20 ? 3.954 5.057 -3.423 1.00 61.20 12 LEU A N 8
ATOM 8521 C CA . LEU A 1 20 ? 3.121 6.049 -2.726 1.00 5.54 12 LEU A CA 8
ATOM 8522 C C . LEU A 1 20 ? 3.154 7.415 -3.430 1.00 44.11 12 LEU A C 8
ATOM 8523 O O . LEU A 1 20 ? 2.105 8.003 -3.688 1.00 72.33 12 LEU A O 8
ATOM 8539 N N . ILE A 1 21 ? 4.370 7.896 -3.740 1.00 2.11 13 ILE A N 8
ATOM 8540 C CA . ILE A 1 21 ? 4.584 9.216 -4.368 1.00 3.10 13 ILE A CA 8
ATOM 8541 C C . ILE A 1 21 ? 4.018 9.235 -5.811 1.00 51.04 13 ILE A C 8
ATOM 8542 O O . ILE A 1 21 ? 3.426 10.232 -6.244 1.00 71.10 13 ILE A O 8
ATOM 8558 N N . GLU A 1 22 ? 4.147 8.093 -6.510 1.00 44.41 14 GLU A N 8
ATOM 8559 C CA . GLU A 1 22 ? 3.639 7.926 -7.886 1.00 11.33 14 GLU A CA 8
ATOM 8560 C C . GLU A 1 22 ? 2.105 8.040 -7.927 1.00 53.41 14 GLU A C 8
ATOM 8561 O O . GLU A 1 22 ? 1.541 8.735 -8.785 1.00 21.15 14 GLU A O 8
ATOM 8573 N N . VAL A 1 23 ? 1.444 7.362 -6.978 1.00 63.52 15 VAL A N 8
ATOM 8574 C CA . VAL A 1 23 ? -0.026 7.352 -6.889 1.00 13.40 15 VAL A CA 8
ATOM 8575 C C . VAL A 1 23 ? -0.545 8.506 -6.002 1.00 3.53 15 VAL A C 8
ATOM 8576 O O . VAL A 1 23 ? -1.751 8.635 -5.835 1.00 64.12 15 VAL A O 8
ATOM 8589 N N . ARG A 1 24 ? 0.371 9.369 -5.481 1.00 34.23 16 ARG A N 8
ATOM 8590 C CA . ARG A 1 24 ? 0.019 10.475 -4.543 1.00 31.42 16 ARG A CA 8
ATOM 8591 C C . ARG A 1 24 ? -1.051 11.454 -5.131 1.00 23.41 16 ARG A C 8
ATOM 8592 O O . ARG A 1 24 ? -2.039 11.730 -4.444 1.00 51.04 16 ARG A O 8
ATOM 8613 N N . PRO A 1 25 ? -0.898 11.997 -6.402 1.00 25.03 17 PRO A N 8
ATOM 8614 C CA . PRO A 1 25 ? -1.933 12.891 -7.005 1.00 70.05 17 PRO A CA 8
ATOM 8615 C C . PRO A 1 25 ? -3.165 12.126 -7.549 1.00 31.11 17 PRO A C 8
ATOM 8616 O O . PRO A 1 25 ? -4.004 12.710 -8.251 1.00 14.13 17 PRO A O 8
ATOM 8627 N N . TYR A 1 26 ? -3.268 10.828 -7.214 1.00 51.13 18 TYR A N 8
ATOM 8628 C CA . TYR A 1 26 ? -4.373 9.952 -7.650 1.00 12.03 18 TYR A CA 8
ATOM 8629 C C . TYR A 1 26 ? -5.178 9.414 -6.451 1.00 14.21 18 TYR A C 8
ATOM 8630 O O . TYR A 1 26 ? -6.370 9.106 -6.587 1.00 74.44 18 TYR A O 8
ATOM 8648 N N . VAL A 1 27 ? -4.515 9.289 -5.286 1.00 51.34 19 VAL A N 8
ATOM 8649 C CA . VAL A 1 27 ? -5.115 8.683 -4.085 1.00 54.42 19 VAL A CA 8
ATOM 8650 C C . VAL A 1 27 ? -5.591 9.739 -3.073 1.00 70.52 19 VAL A C 8
ATOM 8651 O O . VAL A 1 27 ? -4.988 10.813 -2.913 1.00 15.33 19 VAL A O 8
ATOM 8664 N N . GLU A 1 28 ? -6.708 9.406 -2.428 1.00 52.40 20 GLU A N 8
ATOM 8665 C CA . GLU A 1 28 ? -7.227 10.097 -1.250 1.00 10.43 20 GLU A CA 8
ATOM 8666 C C . GLU A 1 28 ? -6.543 9.513 0.000 1.00 54.30 20 GLU A C 8
ATOM 8667 O O . GLU A 1 28 ? -6.097 8.356 -0.024 1.00 12.14 20 GLU A O 8
ATOM 8679 N N . TYR A 1 29 ? -6.430 10.329 1.069 1.00 63.24 21 TYR A N 8
ATOM 8680 C CA . TYR A 1 29 ? -5.855 9.903 2.359 1.00 41.41 21 TYR A CA 8
ATOM 8681 C C . TYR A 1 29 ? -4.420 9.357 2.186 1.00 52.35 21 TYR A C 8
ATOM 8682 O O . TYR A 1 29 ? -4.083 8.316 2.750 1.00 23.13 21 TYR A O 8
ATOM 8700 N N . TYR A 1 30 ? -3.595 10.075 1.395 1.00 43.34 22 TYR A N 8
ATOM 8701 C CA . TYR A 1 30 ? -2.185 9.702 1.127 1.00 30.14 22 TYR A CA 8
ATOM 8702 C C . TYR A 1 30 ? -1.398 9.460 2.440 1.00 23.31 22 TYR A C 8
ATOM 8703 O O . TYR A 1 30 ? -0.586 8.538 2.521 1.00 54.50 22 TYR A O 8
ATOM 8721 N N . ASN A 1 31 ? -1.657 10.317 3.437 1.00 74.41 23 ASN A N 8
ATOM 8722 C CA . ASN A 1 31 ? -1.001 10.271 4.758 1.00 73.02 23 ASN A CA 8
ATOM 8723 C C . ASN A 1 31 ? -1.323 8.943 5.467 1.00 53.20 23 ASN A C 8
ATOM 8724 O O . ASN A 1 31 ? -0.443 8.297 6.047 1.00 55.45 23 ASN A O 8
ATOM 8735 N N . GLU A 1 32 ? -2.599 8.532 5.360 1.00 34.51 24 GLU A N 8
ATOM 8736 C CA . GLU A 1 32 ? -3.132 7.329 6.023 1.00 35.31 24 GLU A CA 8
ATOM 8737 C C . GLU A 1 32 ? -2.694 6.061 5.264 1.00 1.11 24 GLU A C 8
ATOM 8738 O O . GLU A 1 32 ? -2.501 5.008 5.868 1.00 65.22 24 GLU A O 8
ATOM 8750 N N . LEU A 1 33 ? -2.547 6.194 3.927 1.00 1.24 25 LEU A N 8
ATOM 8751 C CA . LEU A 1 33 ? -2.150 5.094 3.024 1.00 22.32 25 LEU A CA 8
ATOM 8752 C C . LEU A 1 33 ? -0.657 4.803 3.183 1.00 55.51 25 LEU A C 8
ATOM 8753 O O . LEU A 1 33 ? -0.223 3.653 3.083 1.00 14.41 25 LEU A O 8
ATOM 8769 N N . LYS A 1 34 ? 0.115 5.868 3.450 1.00 4.51 26 LYS A N 8
ATOM 8770 C CA . LYS A 1 34 ? 1.543 5.762 3.742 1.00 1.25 26 LYS A CA 8
ATOM 8771 C C . LYS A 1 34 ? 1.747 5.115 5.121 1.00 52.42 26 LYS A C 8
ATOM 8772 O O . LYS A 1 34 ? 2.647 4.292 5.305 1.00 14.53 26 LYS A O 8
ATOM 8791 N N . ALA A 1 35 ? 0.898 5.515 6.087 1.00 64.12 27 ALA A N 8
ATOM 8792 C CA . ALA A 1 35 ? 0.935 4.971 7.450 1.00 65.32 27 ALA A CA 8
ATOM 8793 C C . ALA A 1 35 ? 0.524 3.486 7.447 1.00 32.44 27 ALA A C 8
ATOM 8794 O O . ALA A 1 35 ? 1.037 2.700 8.236 1.00 1.53 27 ALA A O 8
ATOM 8801 N N . LEU A 1 36 ? -0.417 3.140 6.535 1.00 31.32 28 LEU A N 8
ATOM 8802 C CA . LEU A 1 36 ? -0.855 1.754 6.267 1.00 33.32 28 LEU A CA 8
ATOM 8803 C C . LEU A 1 36 ? 0.338 0.918 5.770 1.00 75.25 28 LEU A C 8
ATOM 8804 O O . LEU A 1 36 ? 0.593 -0.178 6.270 1.00 52.11 28 LEU A O 8
ATOM 8820 N N . VAL A 1 37 ? 1.060 1.492 4.792 1.00 31.43 29 VAL A N 8
ATOM 8821 C CA . VAL A 1 37 ? 2.272 0.914 4.189 1.00 60.42 29 VAL A CA 8
ATOM 8822 C C . VAL A 1 37 ? 3.358 0.632 5.253 1.00 32.15 29 VAL A C 8
ATOM 8823 O O . VAL A 1 37 ? 3.897 -0.474 5.319 1.00 33.21 29 VAL A O 8
ATOM 8836 N N . SER A 1 38 ? 3.634 1.641 6.089 1.00 11.11 30 SER A N 8
ATOM 8837 C CA . SER A 1 38 ? 4.687 1.576 7.113 1.00 44.23 30 SER A CA 8
ATOM 8838 C C . SER A 1 38 ? 4.303 0.572 8.229 1.00 20.35 30 SER A C 8
ATOM 8839 O O . SER A 1 38 ? 5.162 -0.148 8.747 1.00 12.32 30 SER A O 8
ATOM 8847 N N . LYS A 1 39 ? 2.993 0.524 8.536 1.00 15.33 31 LYS A N 8
ATOM 8848 C CA . LYS A 1 39 ? 2.390 -0.393 9.528 1.00 54.14 31 LYS A CA 8
ATOM 8849 C C . LYS A 1 39 ? 2.643 -1.862 9.146 1.00 34.20 31 LYS A C 8
ATOM 8850 O O . LYS A 1 39 ? 3.253 -2.623 9.901 1.00 0.43 31 LYS A O 8
ATOM 8869 N N . ILE A 1 40 ? 2.193 -2.220 7.934 1.00 70.42 32 ILE A N 8
ATOM 8870 C CA . ILE A 1 40 ? 2.219 -3.605 7.440 1.00 64.23 32 ILE A CA 8
ATOM 8871 C C . ILE A 1 40 ? 3.660 -4.052 7.134 1.00 60.02 32 ILE A C 8
ATOM 8872 O O . ILE A 1 40 ? 4.005 -5.215 7.347 1.00 14.23 32 ILE A O 8
ATOM 8888 N N . SER A 1 41 ? 4.507 -3.093 6.689 1.00 55.31 33 SER A N 8
ATOM 8889 C CA . SER A 1 41 ? 5.919 -3.350 6.356 1.00 41.12 33 SER A CA 8
ATOM 8890 C C . SER A 1 41 ? 6.790 -3.439 7.620 1.00 34.34 33 SER A C 8
ATOM 8891 O O . SER A 1 41 ? 7.962 -3.802 7.534 1.00 2.42 33 SER A O 8
ATOM 8899 N N . SER A 1 42 ? 6.211 -3.114 8.796 1.00 24.12 34 SER A N 8
ATOM 8900 C CA . SER A 1 42 ? 6.862 -3.367 10.094 1.00 32.40 34 SER A CA 8
ATOM 8901 C C . SER A 1 42 ? 6.777 -4.870 10.451 1.00 62.22 34 SER A C 8
ATOM 8902 O O . SER A 1 42 ? 7.418 -5.329 11.396 1.00 3.24 34 SER A O 8
ATOM 8910 N N . SER A 1 43 ? 5.971 -5.628 9.680 1.00 43.43 35 SER A N 8
ATOM 8911 C CA . SER A 1 43 ? 5.776 -7.076 9.871 1.00 33.33 35 SER A CA 8
ATOM 8912 C C . SER A 1 43 ? 6.218 -7.887 8.633 1.00 70.52 35 SER A C 8
ATOM 8913 O O . SER A 1 43 ? 6.719 -9.010 8.770 1.00 43.13 35 SER A O 8
ATOM 8921 N N . VAL A 1 44 ? 6.019 -7.327 7.426 1.00 71.11 36 VAL A N 8
ATOM 8922 C CA . VAL A 1 44 ? 6.362 -8.013 6.161 1.00 71.31 36 VAL A CA 8
ATOM 8923 C C . VAL A 1 44 ? 7.704 -7.485 5.635 1.00 52.32 36 VAL A C 8
ATOM 8924 O O . VAL A 1 44 ? 7.957 -6.272 5.645 1.00 14.11 36 VAL A O 8
ATOM 8937 N N . ASN A 1 45 ? 8.570 -8.409 5.210 1.00 71.22 37 ASN A N 8
ATOM 8938 C CA 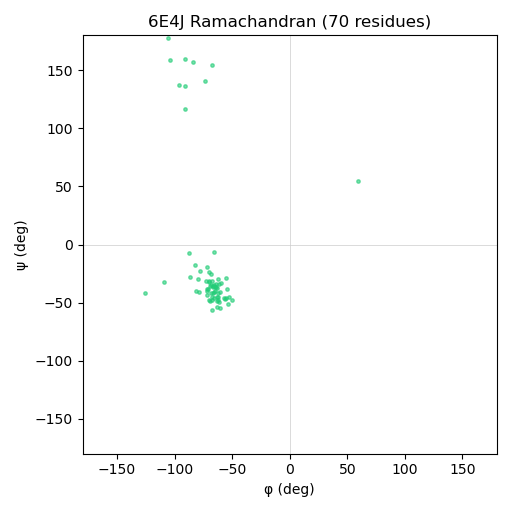. ASN A 1 45 ? 9.958 -8.112 4.816 1.00 52.35 37 ASN A CA 8
ATOM 8939 C C . ASN A 1 45 ? 10.106 -8.046 3.290 1.00 71.10 37 ASN A C 8
ATOM 8940 O O . ASN A 1 45 ? 10.916 -7.259 2.781 1.00 5.55 37 ASN A O 8
ATOM 8951 N N . ASP A 1 46 ? 9.306 -8.854 2.564 1.00 75.34 38 ASP A N 8
ATOM 8952 C CA . ASP A 1 46 ? 9.337 -8.894 1.083 1.00 61.31 38 ASP A CA 8
ATOM 8953 C C . ASP A 1 46 ? 7.993 -8.441 0.487 1.00 22.01 38 ASP A C 8
ATOM 8954 O O . ASP A 1 46 ? 6.986 -8.310 1.205 1.00 62.21 38 ASP A O 8
ATOM 8963 N N . LEU A 1 47 ? 8.013 -8.222 -0.841 1.00 75.31 39 LEU A N 8
ATOM 8964 C CA . LEU A 1 47 ? 6.901 -7.630 -1.598 1.00 71.41 39 LEU A CA 8
ATOM 8965 C C . LEU A 1 47 ? 5.658 -8.533 -1.613 1.00 74.22 39 LEU A C 8
ATOM 8966 O O . LEU A 1 47 ? 4.544 -8.036 -1.450 1.00 65.12 39 LEU A O 8
ATOM 8982 N N . GLU A 1 48 ? 5.863 -9.853 -1.787 1.00 2.25 40 GLU A N 8
ATOM 8983 C CA . GLU A 1 48 ? 4.752 -10.819 -1.919 1.00 61.32 40 GLU A CA 8
ATOM 8984 C C . GLU A 1 48 ? 3.915 -10.853 -0.633 1.00 61.04 40 GLU A C 8
ATOM 8985 O O . GLU A 1 48 ? 2.685 -10.876 -0.695 1.00 13.22 40 GLU A O 8
ATOM 8997 N N . GLU A 1 49 ? 4.606 -10.797 0.521 1.00 11.31 41 GLU A N 8
ATOM 8998 C CA . GLU A 1 49 ? 3.959 -10.742 1.841 1.00 64.31 41 GLU A CA 8
ATOM 8999 C C . GLU A 1 49 ? 3.165 -9.430 2.016 1.00 65.13 41 GLU A C 8
ATOM 9000 O O . GLU A 1 49 ? 2.064 -9.438 2.576 1.00 10.32 41 GLU A O 8
ATOM 9012 N N . ALA A 1 50 ? 3.731 -8.313 1.506 1.00 20.03 42 ALA A N 8
ATOM 9013 C CA . ALA A 1 50 ? 3.059 -6.992 1.518 1.00 3.51 42 ALA A CA 8
ATOM 9014 C C . ALA A 1 50 ? 1.779 -7.003 0.669 1.00 62.25 42 ALA A C 8
ATOM 9015 O O . ALA A 1 50 ? 0.798 -6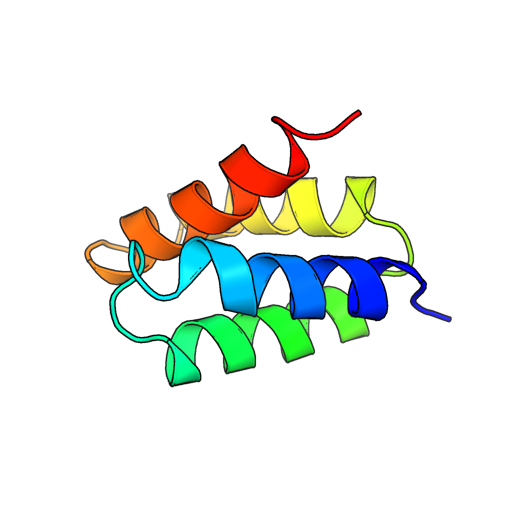.354 1.025 1.00 13.42 42 ALA A O 8
ATOM 9022 N N . ILE A 1 51 ? 1.815 -7.759 -0.448 1.00 10.42 43 ILE A N 8
ATOM 9023 C CA . ILE A 1 51 ? 0.672 -7.918 -1.362 1.00 32.42 43 ILE A CA 8
ATOM 9024 C C . ILE A 1 51 ? -0.470 -8.697 -0.674 1.00 61.41 43 ILE A C 8
ATOM 9025 O O . ILE A 1 51 ? -1.635 -8.325 -0.813 1.00 11.43 43 ILE A O 8
ATOM 9041 N N . VAL A 1 52 ? -0.109 -9.749 0.099 1.00 2.13 44 VAL A N 8
ATOM 9042 C CA . VAL A 1 52 ? -1.079 -10.555 0.878 1.00 3.21 44 VAL A CA 8
ATOM 9043 C C . VAL A 1 52 ? -1.869 -9.657 1.845 1.00 34.32 44 VAL A C 8
ATOM 9044 O O . VAL A 1 52 ? -3.118 -9.641 1.842 1.00 51.42 44 VAL A O 8
ATOM 9057 N N . VAL A 1 53 ? -1.117 -8.876 2.635 1.00 12.14 45 VAL A N 8
ATOM 9058 C CA . VAL A 1 53 ? -1.693 -8.018 3.667 1.00 54.42 45 VAL A CA 8
ATOM 9059 C C . VAL A 1 53 ? -2.497 -6.866 3.026 1.00 13.51 45 VAL A C 8
ATOM 9060 O O . VAL A 1 53 ? -3.578 -6.578 3.481 1.00 13.23 45 VAL A O 8
ATOM 9073 N N . LEU A 1 54 ? -1.993 -6.268 1.923 1.00 72.21 46 LEU A N 8
ATOM 9074 C CA . LEU A 1 54 ? -2.715 -5.180 1.197 1.00 61.44 46 LEU A CA 8
ATOM 9075 C C . LEU A 1 54 ? -4.049 -5.671 0.589 1.00 31.10 46 LEU A C 8
ATOM 9076 O O . LEU A 1 54 ? -4.994 -4.880 0.466 1.00 74.14 46 LEU A O 8
ATOM 9092 N N . ARG A 1 55 ? -4.113 -6.966 0.217 1.00 53.22 47 ARG A N 8
ATOM 9093 C CA . ARG A 1 55 ? -5.362 -7.589 -0.271 1.00 4.22 47 ARG A CA 8
ATOM 9094 C C . ARG A 1 55 ? -6.439 -7.562 0.826 1.00 4.33 47 ARG A C 8
ATOM 9095 O O . ARG A 1 55 ? -7.557 -7.085 0.593 1.00 30.32 47 ARG A O 8
ATOM 9116 N N . GLU A 1 56 ? -6.077 -8.037 2.032 1.00 73.14 48 GLU A N 8
ATOM 9117 C CA . GLU A 1 56 ? -7.023 -8.095 3.168 1.00 54.44 48 GLU A CA 8
ATOM 9118 C C . GLU A 1 56 ? -7.270 -6.700 3.790 1.00 13.20 48 GLU A C 8
ATOM 9119 O O . GLU A 1 56 ? -8.340 -6.476 4.361 1.00 11.30 48 GLU A O 8
ATOM 9131 N N . GLU A 1 57 ? -6.288 -5.768 3.659 1.00 14.15 49 GLU A N 8
ATOM 9132 C CA . GLU A 1 57 ? -6.425 -4.367 4.132 1.00 40.43 49 GLU A CA 8
ATOM 9133 C C . GLU A 1 57 ? -7.529 -3.657 3.342 1.00 52.24 49 GLU A C 8
ATOM 9134 O O . GLU A 1 57 ? -8.309 -2.882 3.901 1.00 12.02 49 GLU A O 8
ATOM 9146 N N . GLU A 1 58 ? -7.584 -3.970 2.042 1.00 11.22 50 GLU A N 8
ATOM 9147 C CA . GLU A 1 58 ? -8.582 -3.427 1.115 1.00 4.41 50 GLU A CA 8
ATOM 9148 C C . GLU A 1 58 ? -9.967 -4.052 1.405 1.00 53.21 50 GLU A C 8
ATOM 9149 O O . GLU A 1 58 ? -10.987 -3.378 1.340 1.00 42.15 50 GLU A O 8
ATOM 9161 N N . LYS A 1 59 ? -9.987 -5.338 1.774 1.00 64.24 51 LYS A N 8
ATOM 9162 C CA . LYS A 1 59 ? -11.247 -6.055 2.079 1.00 4.21 51 LYS A CA 8
ATOM 9163 C C . LYS A 1 59 ? -11.845 -5.634 3.442 1.00 52.43 51 LYS A C 8
ATOM 9164 O O . LYS A 1 59 ? -13.066 -5.713 3.629 1.00 72.22 51 LYS A O 8
ATOM 9183 N N . LYS A 1 60 ? -10.992 -5.188 4.385 1.00 60.42 52 LYS A N 8
ATOM 9184 C CA . LYS A 1 60 ? -11.442 -4.832 5.755 1.00 70.35 52 LYS A CA 8
ATOM 9185 C C . LYS A 1 60 ? -11.800 -3.335 5.870 1.00 35.25 52 LYS A C 8
ATOM 9186 O O . LYS A 1 60 ? -12.661 -2.962 6.675 1.00 43.43 52 LYS A O 8
ATOM 9205 N N . ALA A 1 61 ? -11.135 -2.484 5.060 1.00 62.31 53 ALA A N 8
ATOM 9206 C CA . ALA A 1 61 ? -11.331 -1.013 5.093 1.00 32.42 53 ALA A CA 8
ATOM 9207 C C . ALA A 1 61 ? -12.515 -0.596 4.219 1.00 54.02 53 ALA A C 8
ATOM 9208 O O . ALA A 1 61 ? -12.892 -1.322 3.302 1.00 51.14 53 ALA A O 8
ATOM 9215 N N . SER A 1 62 ? -13.096 0.575 4.520 1.00 21.41 54 SER A N 8
ATOM 9216 C CA . SER A 1 62 ? -14.181 1.174 3.719 1.00 71.43 54 SER A CA 8
ATOM 9217 C C . SER A 1 62 ? -13.621 2.309 2.842 1.00 44.52 54 SER A C 8
ATOM 9218 O O . SER A 1 62 ? -12.541 2.852 3.124 1.00 53.32 54 SER A O 8
ATOM 9226 N N . GLU A 1 63 ? -14.343 2.638 1.757 1.00 52.12 55 GLU A N 8
ATOM 9227 C CA . GLU A 1 63 ? -13.952 3.702 0.809 1.00 24.44 55 GLU A CA 8
ATOM 9228 C C . GLU A 1 63 ? -14.303 5.099 1.402 1.00 73.54 55 GLU A C 8
ATOM 9229 O O . GLU A 1 63 ? -15.186 5.174 2.272 1.00 65.22 55 GLU A O 8
ATOM 9241 N N . PRO A 1 64 ? -13.657 6.243 0.966 1.00 32.24 56 PRO A N 8
ATOM 9242 C CA . PRO A 1 64 ? -12.722 6.326 -0.198 1.00 64.20 56 PRO A CA 8
ATOM 9243 C C . PRO A 1 64 ? -11.325 5.695 0.018 1.00 3.45 56 PRO A C 8
ATOM 9244 O O . PRO A 1 64 ? -10.673 5.358 -0.965 1.00 21.22 56 PRO A O 8
ATOM 9255 N N . PHE A 1 65 ? -10.906 5.492 1.287 1.00 41.21 57 PHE A N 8
ATOM 9256 C CA . PHE A 1 65 ? -9.560 4.948 1.622 1.00 42.10 57 PHE A CA 8
ATOM 9257 C C . PHE A 1 65 ? -9.301 3.568 0.957 1.00 0.20 57 PHE A C 8
ATOM 9258 O O . PHE A 1 65 ? -8.193 3.300 0.482 1.00 74.12 57 PHE A O 8
ATOM 9275 N N . LYS A 1 66 ? -10.350 2.722 0.924 1.00 74.13 58 LYS A N 8
ATOM 9276 C CA . LYS A 1 66 ? -10.316 1.367 0.319 1.00 62.31 58 LYS A CA 8
ATOM 9277 C C . LYS A 1 66 ? -9.935 1.412 -1.175 1.00 50.05 58 LYS A C 8
ATOM 9278 O O . LYS A 1 66 ? -9.163 0.572 -1.659 1.00 11.21 58 LYS A O 8
ATOM 9297 N N . THR A 1 67 ? -10.485 2.424 -1.873 1.00 51.12 59 THR A N 8
ATOM 9298 C CA . THR A 1 67 ? -10.254 2.677 -3.310 1.00 24.32 59 THR A CA 8
ATOM 9299 C C . THR A 1 67 ? -8.753 2.894 -3.600 1.00 63.23 59 THR A C 8
ATOM 9300 O O . THR A 1 67 ? -8.258 2.531 -4.658 1.00 24.32 59 THR A O 8
ATOM 9311 N N . ASP A 1 68 ? -8.054 3.466 -2.615 1.00 12.24 60 ASP A N 8
ATOM 9312 C CA . ASP A 1 68 ? -6.638 3.869 -2.733 1.00 4.22 60 ASP A CA 8
ATOM 9313 C C . ASP A 1 68 ? -5.671 2.723 -2.415 1.00 34.22 60 ASP A C 8
ATOM 9314 O O . ASP A 1 68 ? -4.527 2.720 -2.895 1.00 15.41 60 ASP A O 8
ATOM 9323 N N . ILE A 1 69 ? -6.146 1.742 -1.628 1.00 60.23 61 ILE A N 8
ATOM 9324 C CA . ILE A 1 69 ? -5.321 0.595 -1.182 1.00 54.21 61 ILE A CA 8
ATOM 9325 C C . ILE A 1 69 ? -5.007 -0.314 -2.383 1.00 63.22 61 ILE A C 8
ATOM 9326 O O . ILE A 1 69 ? -3.868 -0.725 -2.587 1.00 74.13 61 ILE A O 8
ATOM 9342 N N . ARG A 1 70 ? -6.057 -0.580 -3.166 1.00 41.41 62 ARG A N 8
ATOM 9343 C CA . ARG A 1 70 ? -6.001 -1.393 -4.398 1.00 21.41 62 ARG A CA 8
ATOM 9344 C C . ARG A 1 70 ? -5.238 -0.673 -5.540 1.00 22.41 62 ARG A C 8
ATOM 9345 O O . ARG A 1 70 ? -4.715 -1.340 -6.427 1.00 74.32 62 ARG A O 8
ATOM 9366 N N . ILE A 1 71 ? -5.198 0.684 -5.523 1.00 3.41 63 ILE A N 8
ATOM 9367 C CA . ILE A 1 71 ? -4.391 1.478 -6.492 1.00 33.11 63 ILE A CA 8
ATOM 9368 C C . ILE A 1 71 ? -2.885 1.293 -6.208 1.00 1.05 63 ILE A C 8
ATOM 9369 O O . ILE A 1 71 ? -2.090 1.057 -7.129 1.00 22.12 63 ILE A O 8
ATOM 9385 N N . LEU A 1 72 ? -2.519 1.394 -4.915 1.00 43.02 64 LEU A N 8
ATOM 9386 C CA . LEU A 1 72 ? -1.138 1.199 -4.435 1.00 51.31 64 LEU A CA 8
ATOM 9387 C C . LEU A 1 72 ? -0.690 -0.246 -4.757 1.00 52.34 64 LEU A C 8
ATOM 9388 O O . LEU A 1 72 ? 0.333 -0.466 -5.420 1.00 65.12 64 LEU A O 8
ATOM 9404 N N . LEU A 1 73 ? -1.539 -1.201 -4.332 1.00 73.45 65 LEU A N 8
ATOM 9405 C CA . LEU A 1 73 ? -1.321 -2.649 -4.474 1.00 51.40 65 LEU A CA 8
ATOM 9406 C C . LEU A 1 73 ? -1.090 -3.052 -5.949 1.00 62.54 65 LEU A C 8
ATOM 9407 O O . LEU A 1 73 ? -0.110 -3.742 -6.262 1.00 53.10 65 LEU A O 8
ATOM 9423 N N . ASP A 1 74 ? -1.985 -2.576 -6.837 1.00 44.55 66 ASP A N 8
ATOM 9424 C CA . ASP A 1 74 ? -1.931 -2.874 -8.282 1.00 14.41 66 ASP A CA 8
ATOM 9425 C C . ASP A 1 74 ? -0.630 -2.328 -8.901 1.00 25.24 66 ASP A C 8
ATOM 9426 O O . ASP A 1 74 ? -0.052 -2.958 -9.789 1.00 1.14 66 ASP A O 8
ATOM 9435 N N . PHE A 1 75 ? -0.156 -1.171 -8.385 1.00 31.42 67 PHE A N 8
ATOM 9436 C CA . PHE A 1 75 ? 1.035 -0.489 -8.923 1.00 32.24 67 PHE A CA 8
ATOM 9437 C C . PHE A 1 75 ? 2.310 -1.293 -8.596 1.00 24.50 67 PHE A C 8
ATOM 9438 O O . PHE A 1 75 ? 3.255 -1.316 -9.393 1.00 3.14 67 PHE A O 8
ATOM 9455 N N . LEU A 1 76 ? 2.303 -1.963 -7.429 1.00 45.12 68 LEU A N 8
ATOM 9456 C CA . LEU A 1 76 ? 3.387 -2.878 -7.014 1.00 53.22 68 LEU A CA 8
ATOM 9457 C C . LEU A 1 76 ? 3.466 -4.069 -7.975 1.00 13.10 68 LEU A C 8
ATOM 9458 O O . LEU A 1 76 ? 4.542 -4.450 -8.431 1.00 5.50 68 LEU A O 8
ATOM 9474 N N . GLU A 1 77 ? 2.280 -4.619 -8.280 1.00 40.53 69 GLU A N 8
ATOM 9475 C CA . GLU A 1 77 ? 2.122 -5.794 -9.155 1.00 51.45 69 GLU A CA 8
ATOM 9476 C C . GLU A 1 77 ? 2.404 -5.447 -10.629 1.00 3.30 69 GLU A C 8
ATOM 9477 O O . GLU A 1 77 ? 2.638 -6.342 -11.449 1.00 31.32 69 GLU A O 8
ATOM 9489 N N . SER A 1 78 ? 2.366 -4.142 -10.949 1.00 72.54 70 SER A N 8
ATOM 9490 C CA . SER A 1 78 ? 2.809 -3.621 -12.246 1.00 2.21 70 SER A CA 8
ATOM 9491 C C . SER A 1 78 ? 4.347 -3.657 -12.316 1.00 35.14 70 SER A C 8
ATOM 9492 O O . SER A 1 78 ? 4.922 -4.195 -13.270 1.00 75.20 70 SER A O 8
ATOM 9500 N N . LYS A 1 79 ? 4.989 -3.112 -11.263 1.00 75.24 71 LYS A N 8
ATOM 9501 C CA . LYS A 1 79 ? 6.458 -3.081 -11.119 1.00 3.42 71 LYS A CA 8
ATOM 9502 C C . LYS A 1 79 ? 7.032 -4.512 -10.934 1.00 2.12 71 LYS A C 8
ATOM 9503 O O . LYS A 1 79 ? 6.353 -5.370 -10.357 1.00 23.30 71 LYS A O 8
ATOM 9522 N N . PRO A 1 80 ? 8.273 -4.805 -11.441 1.00 34.41 72 PRO A N 8
ATOM 9523 C CA . PRO A 1 80 ? 9.004 -6.041 -11.084 1.00 72.40 72 PRO A CA 8
ATOM 9524 C C . PRO A 1 80 ? 9.524 -5.963 -9.614 1.00 34.15 72 PRO A C 8
ATOM 9525 O O . PRO A 1 80 ? 8.870 -6.520 -8.705 1.00 34.12 72 PRO A O 8
ATOM 9537 N N . GLY A 1 9 ? 14.172 -4.284 8.633 1.00 31.11 1 GLY A N 9
ATOM 9538 C CA . GLY A 1 9 ? 13.193 -3.629 7.732 1.00 40.22 1 GLY A CA 9
ATOM 9539 C C . GLY A 1 9 ? 12.875 -4.496 6.534 1.00 34.53 1 GLY A C 9
ATOM 9540 O O . GLY A 1 9 ? 13.721 -5.294 6.106 1.00 34.22 1 GLY A O 9
ATOM 9544 N N . SER A 1 10 ? 11.655 -4.358 5.988 1.00 41.53 2 SER A N 9
ATOM 9545 C CA . SER A 1 10 ? 11.228 -5.105 4.799 1.00 22.25 2 SER A CA 9
ATOM 9546 C C . SER A 1 10 ? 11.927 -4.566 3.540 1.00 41.31 2 SER A C 9
ATOM 9547 O O . SER A 1 10 ? 12.121 -3.352 3.410 1.00 62.43 2 SER A O 9
ATOM 9555 N N . VAL A 1 11 ? 12.307 -5.473 2.628 1.00 43.32 3 VAL A N 9
ATOM 9556 C CA . VAL A 1 11 ? 12.863 -5.093 1.319 1.00 14.43 3 VAL A CA 9
ATOM 9557 C C . VAL A 1 11 ? 11.770 -4.401 0.471 1.00 23.32 3 VAL A C 9
ATOM 9558 O O . VAL A 1 11 ? 12.053 -3.449 -0.259 1.00 70.33 3 VAL A O 9
ATOM 9571 N N . VAL A 1 12 ? 10.501 -4.838 0.637 1.00 75.10 4 VAL A N 9
ATOM 9572 C CA . VAL A 1 12 ? 9.354 -4.227 -0.065 1.00 50.52 4 VAL A CA 9
ATOM 9573 C C . VAL A 1 12 ? 9.186 -2.740 0.315 1.00 32.31 4 VAL A C 9
ATOM 9574 O O . VAL A 1 12 ? 8.698 -1.961 -0.497 1.00 51.22 4 VAL A O 9
ATOM 9587 N N . LYS A 1 13 ? 9.651 -2.356 1.530 1.00 65.03 5 LYS A N 9
ATOM 9588 C CA . LYS A 1 13 ? 9.535 -0.978 2.041 1.00 21.24 5 LYS A CA 9
ATOM 9589 C C . LYS A 1 13 ? 10.149 0.034 1.077 1.00 63.30 5 LYS A C 9
ATOM 9590 O O . LYS A 1 13 ? 9.530 1.057 0.800 1.00 51.02 5 LYS A O 9
ATOM 9609 N N . GLU A 1 14 ? 11.342 -0.295 0.513 1.00 64.02 6 GLU A N 9
ATOM 9610 C CA . GLU A 1 14 ? 12.075 0.659 -0.344 1.00 70.15 6 GLU A CA 9
ATOM 9611 C C . GLU A 1 14 ? 11.336 0.867 -1.678 1.00 31.41 6 GLU A C 9
ATOM 9612 O O . GLU A 1 14 ? 11.511 1.891 -2.326 1.00 73.52 6 GLU A O 9
ATOM 9624 N N . LYS A 1 15 ? 10.483 -0.109 -2.045 1.00 72.40 7 LYS A N 9
ATOM 9625 C CA . LYS A 1 15 ? 9.624 -0.050 -3.247 1.00 50.34 7 LYS A CA 9
ATOM 9626 C C . LYS A 1 15 ? 8.362 0.769 -2.938 1.00 4.30 7 LYS A C 9
ATOM 9627 O O . LYS A 1 15 ? 7.874 1.521 -3.784 1.00 74.32 7 LYS A O 9
ATOM 9646 N N . LEU A 1 16 ? 7.857 0.588 -1.700 1.00 41.14 8 LEU A N 9
ATOM 9647 C CA . LEU A 1 16 ? 6.678 1.289 -1.162 1.00 14.13 8 LEU A CA 9
ATOM 9648 C C . LEU A 1 16 ? 6.949 2.799 -1.008 1.00 60.21 8 LEU A C 9
ATOM 9649 O O . LEU A 1 16 ? 6.012 3.598 -1.017 1.00 51.53 8 LEU A O 9
ATOM 9665 N N . GLU A 1 17 ? 8.243 3.159 -0.863 1.00 51.43 9 GLU A N 9
ATOM 9666 C CA . GLU A 1 17 ? 8.707 4.562 -0.840 1.00 5.33 9 GLU A CA 9
ATOM 9667 C C . GLU A 1 17 ? 8.373 5.257 -2.173 1.00 55.41 9 GLU A C 9
ATOM 9668 O O . GLU A 1 17 ? 7.810 6.355 -2.183 1.00 42.35 9 GLU A O 9
ATOM 9680 N N . LYS A 1 18 ? 8.722 4.585 -3.296 1.00 41.41 10 LYS A N 9
ATOM 9681 C CA . LYS A 1 18 ? 8.376 5.066 -4.647 1.00 4.52 10 LYS A CA 9
ATOM 9682 C C . LYS A 1 18 ? 6.852 5.016 -4.838 1.00 23.13 10 LYS A C 9
ATOM 9683 O O . LYS A 1 18 ? 6.260 5.987 -5.293 1.00 22.04 10 LYS A O 9
ATOM 9702 N N . ALA A 1 19 ? 6.248 3.872 -4.429 1.00 13.21 11 ALA A N 9
ATOM 9703 C CA . ALA A 1 19 ? 4.825 3.555 -4.651 1.00 44.44 11 ALA A CA 9
ATOM 9704 C C . ALA A 1 19 ? 3.908 4.655 -4.113 1.00 0.30 11 ALA A C 9
ATOM 9705 O O . ALA A 1 19 ? 3.021 5.102 -4.828 1.00 42.02 11 ALA A O 9
ATOM 9712 N N . LEU A 1 20 ? 4.188 5.105 -2.869 1.00 54.44 12 LEU A N 9
ATOM 9713 C CA . LEU A 1 20 ? 3.468 6.213 -2.209 1.00 43.15 12 LEU A CA 9
ATOM 9714 C C . LEU A 1 20 ? 3.471 7.490 -3.073 1.00 21.15 12 LEU A C 9
ATOM 9715 O O . LEU A 1 20 ? 2.417 8.074 -3.323 1.00 61.11 12 LEU A O 9
ATOM 9731 N N . ILE A 1 21 ? 4.670 7.877 -3.546 1.00 34.13 13 ILE A N 9
ATOM 9732 C CA . ILE A 1 21 ? 4.879 9.104 -4.341 1.00 2.23 13 ILE A CA 9
ATOM 9733 C C . ILE A 1 21 ? 4.145 9.014 -5.699 1.00 22.24 13 ILE A C 9
ATOM 9734 O O . ILE A 1 21 ? 3.439 9.944 -6.099 1.00 15.13 13 ILE A O 9
ATOM 9750 N N . GLU A 1 22 ? 4.276 7.860 -6.364 1.00 63.33 14 GLU A N 9
ATOM 9751 C CA . GLU A 1 22 ? 3.740 7.648 -7.719 1.00 60.02 14 GLU A CA 9
ATOM 9752 C C . GLU A 1 22 ? 2.203 7.616 -7.719 1.00 34.34 14 GLU A C 9
ATOM 9753 O O . GLU A 1 22 ? 1.568 8.124 -8.648 1.00 75.14 14 GLU A O 9
ATOM 9765 N N . VAL A 1 23 ? 1.614 7.025 -6.663 1.00 3.32 15 VAL A N 9
ATOM 9766 C CA . VAL A 1 23 ? 0.144 6.939 -6.520 1.00 15.13 15 VAL A CA 9
ATOM 9767 C C . VAL A 1 23 ? -0.423 8.158 -5.771 1.00 15.31 15 VAL A C 9
ATOM 9768 O O . VAL A 1 23 ? -1.640 8.290 -5.680 1.00 11.15 15 VAL A O 9
ATOM 9781 N N . ARG A 1 24 ? 0.467 9.048 -5.266 1.00 11.03 16 ARG A N 9
ATOM 9782 C CA . ARG A 1 24 ? 0.078 10.233 -4.458 1.00 52.22 16 ARG A CA 9
ATOM 9783 C C . ARG A 1 24 ? -1.003 11.129 -5.153 1.00 24.34 16 ARG A C 9
ATOM 9784 O O . ARG A 1 24 ? -1.997 11.453 -4.508 1.00 73.43 16 ARG A O 9
ATOM 9805 N N . PRO A 1 25 ? -0.859 11.532 -6.476 1.00 42.03 17 PRO A N 9
ATOM 9806 C CA . PRO A 1 25 ? -1.901 12.362 -7.159 1.00 0.41 17 PRO A CA 9
ATOM 9807 C C . PRO A 1 25 ? -3.218 11.593 -7.426 1.00 11.10 17 PRO A C 9
ATOM 9808 O O . PRO A 1 25 ? -4.244 12.206 -7.722 1.00 14.12 17 PRO A O 9
ATOM 9819 N N . TYR A 1 26 ? -3.173 10.255 -7.312 1.00 73.22 18 TYR A N 9
ATOM 9820 C CA . TYR A 1 26 ? -4.312 9.366 -7.637 1.00 32.41 18 TYR A CA 9
ATOM 9821 C C . TYR A 1 26 ? -5.131 9.005 -6.386 1.00 20.12 18 TYR A C 9
ATOM 9822 O O . TYR A 1 26 ? -6.359 8.857 -6.458 1.00 30.21 18 TYR A O 9
ATOM 9840 N N . VAL A 1 27 ? -4.441 8.862 -5.245 1.00 2.33 19 VAL A N 9
ATOM 9841 C CA . VAL A 1 27 ? -5.053 8.395 -3.990 1.00 62.31 19 VAL A CA 9
ATOM 9842 C C . VAL A 1 27 ? -5.503 9.572 -3.109 1.00 51.42 19 VAL A C 9
ATOM 9843 O O . VAL A 1 27 ? -4.897 10.658 -3.106 1.00 2.53 19 VAL A O 9
ATOM 9856 N N . GLU A 1 28 ? -6.592 9.333 -2.395 1.00 42.54 20 GLU A N 9
ATOM 9857 C CA . GLU A 1 28 ? -7.105 10.214 -1.346 1.00 61.11 20 GLU A CA 9
ATOM 9858 C C . GLU A 1 28 ? -6.529 9.737 0.009 1.00 24.55 20 GLU A C 9
ATOM 9859 O O . GLU A 1 28 ? -6.048 8.604 0.103 1.00 42.35 20 GLU A O 9
ATOM 9871 N N . TYR A 1 29 ? -6.522 10.635 1.024 1.00 64.54 21 TYR A N 9
ATOM 9872 C CA . TYR A 1 29 ? -6.080 10.325 2.406 1.00 44.34 21 TYR A CA 9
ATOM 9873 C C . TYR A 1 29 ? -4.660 9.728 2.401 1.00 41.14 21 TYR A C 9
ATOM 9874 O O . TYR A 1 29 ? -4.414 8.654 2.970 1.00 22.01 21 TYR A O 9
ATOM 9892 N N . TYR A 1 30 ? -3.741 10.456 1.720 1.00 31.23 22 TYR A N 9
ATOM 9893 C CA . TYR A 1 30 ? -2.356 10.025 1.476 1.00 34.33 22 TYR A CA 9
ATOM 9894 C C . TYR A 1 30 ? -1.650 9.594 2.771 1.00 51.15 22 TYR A C 9
ATOM 9895 O O . TYR A 1 30 ? -0.972 8.580 2.779 1.00 15.32 22 TYR A O 9
ATOM 9913 N N . ASN A 1 31 ? -1.833 10.375 3.853 1.00 54.35 23 ASN A N 9
ATOM 9914 C CA . ASN A 1 31 ? -1.180 10.121 5.157 1.00 33.10 23 ASN A CA 9
ATOM 9915 C C . ASN A 1 31 ? -1.738 8.866 5.852 1.00 30.05 23 ASN A C 9
ATOM 9916 O O . ASN A 1 31 ? -1.019 8.229 6.623 1.00 63.33 23 ASN A O 9
ATOM 9927 N N . GLU A 1 32 ? -3.009 8.508 5.575 1.00 53.12 24 GLU A N 9
ATOM 9928 C CA . GLU A 1 32 ? -3.628 7.279 6.128 1.00 50.30 24 GLU A CA 9
ATOM 9929 C C . GLU A 1 32 ? -3.053 6.040 5.422 1.00 52.42 24 GLU A C 9
ATOM 9930 O O . GLU A 1 32 ? -2.700 5.050 6.069 1.00 23.53 24 GLU A O 9
ATOM 9942 N N . LEU A 1 33 ? -2.952 6.125 4.083 1.00 73.53 25 LEU A N 9
ATOM 9943 C CA . LEU A 1 33 ? -2.357 5.063 3.245 1.00 61.13 25 LEU A CA 9
ATOM 9944 C C . LEU A 1 33 ? -0.844 4.912 3.549 1.00 30.14 25 LEU A C 9
ATOM 9945 O O . LEU A 1 33 ? -0.299 3.810 3.542 1.00 74.42 25 LEU A O 9
ATOM 9961 N N . LYS A 1 34 ? -0.210 6.051 3.850 1.00 74.52 26 LYS A N 9
ATOM 9962 C CA . LYS A 1 34 ? 1.216 6.157 4.216 1.00 23.24 26 LYS A CA 9
ATOM 9963 C C . LYS A 1 34 ? 1.463 5.536 5.598 1.00 43.20 26 LYS A C 9
ATOM 9964 O O . LYS A 1 34 ? 2.489 4.888 5.820 1.00 43.12 26 LYS A O 9
ATOM 9983 N N . ALA A 1 35 ? 0.495 5.749 6.513 1.00 13.05 27 ALA A N 9
ATOM 9984 C CA . ALA A 1 35 ? 0.500 5.157 7.858 1.00 41.43 27 ALA A CA 9
ATOM 9985 C C . ALA A 1 35 ? 0.416 3.627 7.767 1.00 21.15 27 ALA A C 9
ATOM 9986 O O . ALA A 1 35 ? 1.073 2.915 8.534 1.00 71.40 27 ALA A O 9
ATOM 9993 N N . LEU A 1 36 ? -0.405 3.153 6.808 1.00 10.12 28 LEU A N 9
ATOM 9994 C CA . LEU A 1 36 ? -0.566 1.727 6.504 1.00 13.13 28 LEU A CA 9
ATOM 9995 C C . LEU A 1 36 ? 0.746 1.129 5.957 1.00 21.02 28 LEU A C 9
ATOM 9996 O O . LEU A 1 36 ? 1.143 0.040 6.362 1.00 54.01 28 LEU A O 9
ATOM 10012 N N . VAL A 1 37 ? 1.419 1.864 5.053 1.00 60.21 29 VAL A N 9
ATOM 10013 C CA . VAL A 1 37 ? 2.708 1.446 4.462 1.00 52.33 29 VAL A CA 9
ATOM 10014 C C . VAL A 1 37 ? 3.807 1.334 5.541 1.00 54.21 29 VAL A C 9
ATOM 10015 O O . VAL A 1 37 ? 4.552 0.348 5.569 1.00 54.42 29 VAL A O 9
ATOM 10028 N N . SER A 1 38 ? 3.858 2.330 6.442 1.00 22.45 30 SER A N 9
ATOM 10029 C CA . SER A 1 38 ? 4.811 2.365 7.571 1.00 11.42 30 SER A CA 9
ATOM 10030 C C . SER A 1 38 ? 4.580 1.175 8.535 1.00 52.44 30 SER A C 9
ATOM 10031 O O . SER A 1 38 ? 5.535 0.619 9.098 1.00 24.53 30 SER A O 9
ATOM 10039 N N . LYS A 1 39 ? 3.294 0.790 8.684 1.00 43.43 31 LYS A N 9
ATOM 10040 C CA . LYS A 1 39 ? 2.869 -0.343 9.517 1.00 23.42 31 LYS A CA 9
ATOM 10041 C C . LYS A 1 39 ? 3.337 -1.679 8.892 1.00 72.03 31 LYS A C 9
ATOM 10042 O O . LYS A 1 39 ? 4.086 -2.428 9.525 1.00 61.02 31 LYS A O 9
ATOM 10061 N N . ILE A 1 40 ? 2.926 -1.938 7.627 1.00 14.24 32 ILE A N 9
ATOM 10062 C CA . ILE A 1 40 ? 3.128 -3.252 6.962 1.00 73.32 32 ILE A CA 9
ATOM 10063 C C . ILE A 1 40 ? 4.617 -3.544 6.705 1.00 33.30 32 ILE A C 9
ATOM 10064 O O . ILE A 1 40 ? 5.032 -4.700 6.718 1.00 5.10 32 ILE A O 9
ATOM 10080 N N . SER A 1 41 ? 5.402 -2.478 6.506 1.00 31.31 33 SER A N 9
ATOM 10081 C CA . SER A 1 41 ? 6.840 -2.573 6.240 1.00 55.42 33 SER A CA 9
ATOM 10082 C C . SER A 1 41 ? 7.623 -2.997 7.501 1.00 43.22 33 SER A C 9
ATOM 10083 O O . SER A 1 41 ? 8.751 -3.499 7.409 1.00 14.52 33 SER A O 9
ATOM 10091 N N . SER A 1 42 ? 7.019 -2.750 8.671 1.00 34.15 34 SER A N 9
ATOM 10092 C CA . SER A 1 42 ? 7.555 -3.170 9.976 1.00 54.02 34 SER A CA 9
ATOM 10093 C C . SER A 1 42 ? 6.927 -4.512 10.417 1.00 61.32 34 SER A C 9
ATOM 10094 O O . SER A 1 42 ? 7.346 -5.098 11.418 1.00 64.53 34 SER A O 9
ATOM 10102 N N . SER A 1 43 ? 5.919 -4.983 9.660 1.00 45.50 35 SER A N 9
ATOM 10103 C CA . SER A 1 43 ? 5.151 -6.205 9.977 1.00 12.31 35 SER A CA 9
ATOM 10104 C C . SER A 1 43 ? 5.607 -7.413 9.129 1.00 21.15 35 SER A C 9
ATOM 10105 O O . SER A 1 43 ? 5.471 -8.563 9.560 1.00 62.12 35 SER A O 9
ATOM 10113 N N . VAL A 1 44 ? 6.121 -7.143 7.915 1.00 21.41 36 VAL A N 9
ATOM 10114 C CA . VAL A 1 44 ? 6.583 -8.188 6.962 1.00 2.30 36 VAL A CA 9
ATOM 10115 C C . VAL A 1 44 ? 8.041 -7.912 6.567 1.00 21.20 36 VAL A C 9
ATOM 10116 O O . VAL A 1 44 ? 8.625 -6.909 7.001 1.00 35.34 36 VAL A O 9
ATOM 10129 N N . ASN A 1 45 ? 8.633 -8.824 5.775 1.00 54.31 37 ASN A N 9
ATOM 10130 C CA . ASN A 1 45 ? 9.985 -8.645 5.199 1.00 2.22 37 ASN A CA 9
ATOM 10131 C C . ASN A 1 45 ? 9.920 -8.583 3.662 1.00 11.24 37 ASN A C 9
ATOM 10132 O O . ASN A 1 45 ? 10.670 -7.830 3.040 1.00 11.33 37 ASN A O 9
ATOM 10143 N N . ASP A 1 46 ? 9.011 -9.362 3.048 1.00 23.04 38 ASP A N 9
ATOM 10144 C CA . ASP A 1 46 ? 8.962 -9.524 1.571 1.00 21.41 38 ASP A CA 9
ATOM 10145 C C . ASP A 1 46 ? 7.709 -8.910 0.944 1.00 33.54 38 ASP A C 9
ATOM 10146 O O . ASP A 1 46 ? 6.688 -8.711 1.613 1.00 65.20 38 ASP A O 9
ATOM 10155 N N . LEU A 1 47 ? 7.824 -8.645 -0.374 1.00 42.13 39 LEU A N 9
ATOM 10156 C CA . LEU A 1 47 ? 6.745 -8.109 -1.218 1.00 12.24 39 LEU A CA 9
ATOM 10157 C C . LEU A 1 47 ? 5.599 -9.118 -1.307 1.00 43.12 39 LEU A C 9
ATOM 10158 O O . LEU A 1 47 ? 4.431 -8.726 -1.275 1.00 20.34 39 LEU A O 9
ATOM 10174 N N . GLU A 1 48 ? 5.967 -10.413 -1.384 1.00 22.43 40 GLU A N 9
ATOM 10175 C CA . GLU A 1 48 ? 5.017 -11.544 -1.436 1.00 34.42 40 GLU A CA 9
ATOM 10176 C C . GLU A 1 48 ? 3.974 -11.434 -0.299 1.00 70.30 40 GLU A C 9
ATOM 10177 O O . GLU A 1 48 ? 2.779 -11.617 -0.516 1.00 43.12 40 GLU A O 9
ATOM 10189 N N . GLU A 1 49 ? 4.471 -11.067 0.890 1.00 42.20 41 GLU A N 9
ATOM 10190 C CA . GLU A 1 49 ? 3.663 -10.944 2.111 1.00 53.33 41 GLU A CA 9
ATOM 10191 C C . GLU A 1 49 ? 2.864 -9.624 2.089 1.00 24.03 41 GLU A C 9
ATOM 10192 O O . GLU A 1 49 ? 1.691 -9.595 2.458 1.00 12.20 41 GLU A O 9
ATOM 10204 N N . ALA A 1 50 ? 3.536 -8.533 1.637 1.00 62.10 42 ALA A N 9
ATOM 10205 C CA . ALA A 1 50 ? 2.960 -7.170 1.602 1.00 43.20 42 ALA A CA 9
ATOM 10206 C C . ALA A 1 50 ? 1.727 -7.085 0.685 1.00 45.54 42 ALA A C 9
ATOM 10207 O O . ALA A 1 50 ? 0.827 -6.285 0.947 1.00 75.22 42 ALA A O 9
ATOM 10214 N N . ILE A 1 51 ? 1.708 -7.912 -0.392 1.00 72.21 43 ILE A N 9
ATOM 10215 C CA . ILE A 1 51 ? 0.530 -8.063 -1.266 1.00 65.21 43 ILE A CA 9
ATOM 10216 C C . ILE A 1 51 ? -0.661 -8.577 -0.439 1.00 2.00 43 ILE A C 9
ATOM 10217 O O . ILE A 1 51 ? -1.726 -7.977 -0.452 1.00 61.34 43 ILE A O 9
ATOM 10233 N N . VAL A 1 52 ? -0.418 -9.676 0.309 1.00 32.42 44 VAL A N 9
ATOM 10234 C CA . VAL A 1 52 ? -1.449 -10.392 1.088 1.00 10.22 44 VAL A CA 9
ATOM 10235 C C . VAL A 1 52 ? -2.057 -9.477 2.167 1.00 44.33 44 VAL A C 9
ATOM 10236 O O . VAL A 1 52 ? -3.276 -9.496 2.389 1.00 40.23 44 VAL A O 9
ATOM 10249 N N . VAL A 1 53 ? -1.189 -8.656 2.809 1.00 33.14 45 VAL A N 9
ATOM 10250 C CA . VAL A 1 53 ? -1.630 -7.697 3.831 1.00 4.31 45 VAL A CA 9
ATOM 10251 C C . VAL A 1 53 ? -2.479 -6.602 3.166 1.00 12.14 45 VAL A C 9
ATOM 10252 O O . VAL A 1 53 ? -3.624 -6.449 3.518 1.00 21.24 45 VAL A O 9
ATOM 10265 N N . LEU A 1 54 ? -1.924 -5.901 2.153 1.00 22.11 46 LEU A N 9
ATOM 10266 C CA . LEU A 1 54 ? -2.654 -4.834 1.408 1.00 63.13 46 LEU A CA 9
ATOM 10267 C C . LEU A 1 54 ? -4.002 -5.344 0.830 1.00 21.44 46 LEU A C 9
ATOM 10268 O O . LEU A 1 54 ? -4.940 -4.567 0.663 1.00 71.53 46 LEU A O 9
ATOM 10284 N N . ARG A 1 55 ? -4.085 -6.660 0.548 1.00 21.22 47 ARG A N 9
ATOM 10285 C CA . ARG A 1 55 ? -5.325 -7.307 0.091 1.00 73.31 47 ARG A CA 9
ATOM 10286 C C . ARG A 1 55 ? -6.337 -7.419 1.235 1.00 4.41 47 ARG A C 9
ATOM 10287 O O . ARG A 1 55 ? -7.487 -7.030 1.053 1.00 75.32 47 ARG A O 9
ATOM 10308 N N . GLU A 1 56 ? -5.904 -7.918 2.425 1.00 23.42 48 GLU A N 9
ATOM 10309 C CA . GLU A 1 56 ? -6.821 -8.058 3.580 1.00 20.22 48 GLU A CA 9
ATOM 10310 C C . GLU A 1 56 ? -7.300 -6.670 4.040 1.00 40.03 48 GLU A C 9
ATOM 10311 O O . GLU A 1 56 ? -8.469 -6.505 4.371 1.00 32.03 48 GLU A O 9
ATOM 10323 N N . GLU A 1 57 ? -6.384 -5.673 3.998 1.00 2.42 49 GLU A N 9
ATOM 10324 C CA . GLU A 1 57 ? -6.673 -4.279 4.368 1.00 34.40 49 GLU A CA 9
ATOM 10325 C C . GLU A 1 57 ? -7.776 -3.709 3.471 1.00 41.30 49 GLU A C 9
ATOM 10326 O O . GLU A 1 57 ? -8.706 -3.083 3.954 1.00 24.24 49 GLU A O 9
ATOM 10338 N N . GLU A 1 58 ? -7.645 -3.968 2.160 1.00 40.42 50 GLU A N 9
ATOM 10339 C CA . GLU A 1 58 ? -8.612 -3.549 1.135 1.00 22.33 50 GLU A CA 9
ATOM 10340 C C . GLU A 1 58 ? -9.996 -4.193 1.384 1.00 54.01 50 GLU A C 9
ATOM 10341 O O . GLU A 1 58 ? -11.019 -3.516 1.307 1.00 64.11 50 GLU A O 9
ATOM 10353 N N . LYS A 1 59 ? -9.992 -5.491 1.734 1.00 64.02 51 LYS A N 9
ATOM 10354 C CA . LYS A 1 59 ? -11.223 -6.271 1.984 1.00 71.11 51 LYS A CA 9
ATOM 10355 C C . LYS A 1 59 ? -11.993 -5.745 3.220 1.00 0.23 51 LYS A C 9
ATOM 10356 O O . LYS A 1 59 ? -13.223 -5.623 3.194 1.00 11.44 51 LYS A O 9
ATOM 10375 N N . LYS A 1 60 ? -11.244 -5.422 4.287 1.00 50.42 52 LYS A N 9
ATOM 10376 C CA . LYS A 1 60 ? -11.820 -5.001 5.583 1.00 2.14 52 LYS A CA 9
ATOM 10377 C C . LYS A 1 60 ? -12.189 -3.506 5.578 1.00 41.14 52 LYS A C 9
ATOM 10378 O O . LYS A 1 60 ? -13.119 -3.090 6.278 1.00 15.22 52 LYS A O 9
ATOM 10397 N N . ALA A 1 61 ? -11.455 -2.707 4.785 1.00 75.05 53 ALA A N 9
ATOM 10398 C CA . ALA A 1 61 ? -11.658 -1.247 4.706 1.00 30.31 53 ALA A CA 9
ATOM 10399 C C . ALA A 1 61 ? -12.726 -0.918 3.653 1.00 63.31 53 ALA A C 9
ATOM 10400 O O . ALA A 1 61 ? -12.957 -1.705 2.734 1.00 41.35 53 ALA A O 9
ATOM 10407 N N . SER A 1 62 ? -13.364 0.253 3.793 1.00 51.23 54 SER A N 9
ATOM 10408 C CA . SER A 1 62 ? -14.383 0.749 2.845 1.00 21.31 54 SER A CA 9
ATOM 10409 C C . SER A 1 62 ? -13.814 1.925 2.023 1.00 43.41 54 SER A C 9
ATOM 10410 O O . SER A 1 62 ? -12.890 2.611 2.472 1.00 24.33 54 SER A O 9
ATOM 10418 N N . GLU A 1 63 ? -14.344 2.118 0.803 1.00 34.14 55 GLU A N 9
ATOM 10419 C CA . GLU A 1 63 ? -13.889 3.176 -0.130 1.00 52.25 55 GLU A CA 9
ATOM 10420 C C . GLU A 1 63 ? -14.297 4.589 0.391 1.00 2.42 55 GLU A C 9
ATOM 10421 O O . GLU A 1 63 ? -15.267 4.688 1.146 1.00 60.33 55 GLU A O 9
ATOM 10433 N N . PRO A 1 64 ? -13.585 5.716 0.019 1.00 54.02 56 PRO A N 9
ATOM 10434 C CA . PRO A 1 64 ? -12.495 5.744 -0.991 1.00 32.05 56 PRO A CA 9
ATOM 10435 C C . PRO A 1 64 ? -11.144 5.193 -0.484 1.00 0.10 56 PRO A C 9
ATOM 10436 O O . PRO A 1 64 ? -10.272 4.928 -1.301 1.00 31.53 56 PRO A O 9
ATOM 10447 N N . PHE A 1 65 ? -10.996 4.977 0.846 1.00 34.40 57 PHE A N 9
ATOM 10448 C CA . PHE A 1 65 ? -9.724 4.490 1.429 1.00 44.14 57 PHE A CA 9
ATOM 10449 C C . PHE A 1 65 ? -9.350 3.082 0.885 1.00 64.20 57 PHE A C 9
ATOM 10450 O O . PHE A 1 65 ? -8.182 2.828 0.583 1.00 63.44 57 PHE A O 9
ATOM 10467 N N . LYS A 1 66 ? -10.361 2.187 0.756 1.00 21.52 58 LYS A N 9
ATOM 10468 C CA . LYS A 1 66 ? -10.213 0.860 0.096 1.00 63.20 58 LYS A CA 9
ATOM 10469 C C . LYS A 1 66 ? -9.660 1.013 -1.332 1.00 44.41 58 LYS A C 9
ATOM 10470 O O . LYS A 1 66 ? -8.750 0.279 -1.738 1.00 72.22 58 LYS A O 9
ATOM 10489 N N . THR A 1 67 ? -10.222 1.998 -2.067 1.00 4.24 59 THR A N 9
ATOM 10490 C CA . THR A 1 67 ? -9.812 2.334 -3.437 1.00 42.11 59 THR A CA 9
ATOM 10491 C C . THR A 1 67 ? -8.320 2.727 -3.482 1.00 51.34 59 THR A C 9
ATOM 10492 O O . THR A 1 67 ? -7.579 2.248 -4.334 1.00 64.33 59 THR A O 9
ATOM 10503 N N . ASP A 1 68 ? -7.890 3.519 -2.495 1.00 44.20 60 ASP A N 9
ATOM 10504 C CA . ASP A 1 68 ? -6.513 4.043 -2.409 1.00 70.02 60 ASP A CA 9
ATOM 10505 C C . ASP A 1 68 ? -5.490 2.924 -2.149 1.00 2.22 60 ASP A C 9
ATOM 10506 O O . ASP A 1 68 ? -4.386 2.937 -2.719 1.00 12.41 60 ASP A O 9
ATOM 10515 N N . ILE A 1 69 ? -5.895 1.945 -1.312 1.00 43.01 61 ILE A N 9
ATOM 10516 C CA . ILE A 1 69 ? -5.063 0.778 -0.941 1.00 13.11 61 ILE A CA 9
ATOM 10517 C C . ILE A 1 69 ? -4.712 -0.045 -2.186 1.00 3.44 61 ILE A C 9
ATOM 10518 O O . ILE A 1 69 ? -3.540 -0.327 -2.467 1.00 73.24 61 ILE A O 9
ATOM 10534 N N . ARG A 1 70 ? -5.764 -0.401 -2.928 1.00 72.11 62 ARG A N 9
ATOM 10535 C CA . ARG A 1 70 ? -5.681 -1.302 -4.078 1.00 51.13 62 ARG A CA 9
ATOM 10536 C C . ARG A 1 70 ? -5.085 -0.611 -5.314 1.00 32.32 62 ARG A C 9
ATOM 10537 O O . ARG A 1 70 ? -4.692 -1.305 -6.235 1.00 23.14 62 ARG A O 9
ATOM 10558 N N . ILE A 1 71 ? -5.057 0.747 -5.335 1.00 63.13 63 ILE A N 9
ATOM 10559 C CA . ILE A 1 71 ? -4.315 1.524 -6.363 1.00 62.23 63 ILE A CA 9
ATOM 10560 C C . ILE A 1 71 ? -2.802 1.371 -6.133 1.00 12.22 63 ILE A C 9
ATOM 10561 O O . ILE A 1 71 ? -2.046 1.147 -7.083 1.00 72.31 63 ILE A O 9
ATOM 10577 N N . LEU A 1 72 ? -2.369 1.497 -4.858 1.00 63.43 64 LEU A N 9
ATOM 10578 C CA . LEU A 1 72 ? -0.952 1.326 -4.479 1.00 44.31 64 LEU A CA 9
ATOM 10579 C C . LEU A 1 72 ? -0.504 -0.112 -4.803 1.00 14.21 64 LEU A C 9
ATOM 10580 O O . LEU A 1 72 ? 0.543 -0.320 -5.419 1.00 50.54 64 LEU A O 9
ATOM 10596 N N . LEU A 1 73 ? -1.351 -1.083 -4.420 1.00 51.41 65 LEU A N 9
ATOM 10597 C CA . LEU A 1 73 ? -1.121 -2.518 -4.669 1.00 60.05 65 LEU A CA 9
ATOM 10598 C C . LEU A 1 73 ? -1.059 -2.782 -6.196 1.00 4.42 65 LEU A C 9
ATOM 10599 O O . LEU A 1 73 ? -0.167 -3.486 -6.680 1.00 32.43 65 LEU A O 9
ATOM 10615 N N . ASP A 1 74 ? -2.011 -2.171 -6.933 1.00 12.24 66 ASP A N 9
ATOM 10616 C CA . ASP A 1 74 ? -2.098 -2.263 -8.401 1.00 2.40 66 ASP A CA 9
ATOM 10617 C C . ASP A 1 74 ? -0.839 -1.677 -9.050 1.00 72.33 66 ASP A C 9
ATOM 10618 O O . ASP A 1 74 ? -0.415 -2.144 -10.103 1.00 32.53 66 ASP A O 9
ATOM 10627 N N . PHE A 1 75 ? -0.225 -0.677 -8.385 1.00 34.43 67 PHE A N 9
ATOM 10628 C CA . PHE A 1 75 ? 1.002 -0.051 -8.873 1.00 72.41 67 PHE A CA 9
ATOM 10629 C C . PHE A 1 75 ? 2.188 -1.013 -8.696 1.00 73.14 67 PHE A C 9
ATOM 10630 O O . PHE A 1 75 ? 3.057 -1.061 -9.552 1.00 42.10 67 PHE A O 9
ATOM 10647 N N . LEU A 1 76 ? 2.212 -1.769 -7.574 1.00 21.34 68 LEU A N 9
ATOM 10648 C CA . LEU A 1 76 ? 3.276 -2.761 -7.297 1.00 42.33 68 LEU A CA 9
ATOM 10649 C C . LEU A 1 76 ? 3.247 -3.881 -8.357 1.00 74.43 68 LEU A C 9
ATOM 10650 O O . LEU A 1 76 ? 4.287 -4.316 -8.853 1.00 1.03 68 LEU A O 9
ATOM 10666 N N . GLU A 1 77 ? 2.028 -4.304 -8.716 1.00 12.14 69 GLU A N 9
ATOM 10667 C CA . GLU A 1 77 ? 1.798 -5.368 -9.708 1.00 43.22 69 GLU A CA 9
ATOM 10668 C C . GLU A 1 77 ? 2.011 -4.855 -11.150 1.00 0.21 69 GLU A C 9
ATOM 10669 O O . GLU A 1 77 ? 2.334 -5.633 -12.053 1.00 74.05 69 GLU A O 9
ATOM 10681 N N . SER A 1 78 ? 1.836 -3.539 -11.351 1.00 51.22 70 SER A N 9
ATOM 10682 C CA . SER A 1 78 ? 2.069 -2.871 -12.652 1.00 21.40 70 SER A CA 9
ATOM 10683 C C . SER A 1 78 ? 3.533 -2.399 -12.776 1.00 44.22 70 SER A C 9
ATOM 10684 O O . SER A 1 78 ? 3.965 -1.996 -13.861 1.00 33.43 70 SER A O 9
ATOM 10692 N N . LYS A 1 79 ? 4.284 -2.456 -11.654 1.00 54.22 71 LYS A N 9
ATOM 10693 C CA . LYS A 1 79 ? 5.678 -1.981 -11.574 1.00 43.54 71 LYS A CA 9
ATOM 10694 C C . LYS A 1 79 ? 6.589 -2.959 -12.354 1.00 0.30 71 LYS A C 9
ATOM 10695 O O . LYS A 1 79 ? 6.693 -4.131 -11.959 1.00 33.31 71 LYS A O 9
ATOM 10714 N N . PRO A 1 80 ? 7.236 -2.503 -13.477 1.00 74.34 72 PRO A N 9
ATOM 10715 C CA . PRO A 1 80 ? 8.103 -3.368 -14.298 1.00 24.32 72 PRO A CA 9
ATOM 10716 C C . PRO A 1 80 ? 9.445 -3.677 -13.569 1.00 72.04 72 PRO A C 9
ATOM 10717 O O . PRO A 1 80 ? 10.271 -2.756 -13.387 1.00 64.41 72 PRO A O 9
ATOM 10729 N N . GLY A 1 9 ? 16.257 -5.227 7.267 1.00 13.00 1 GLY A N 10
ATOM 10730 C CA . GLY A 1 9 ? 15.027 -6.004 7.597 1.00 45.03 1 GLY A CA 10
ATOM 10731 C C . GLY A 1 9 ? 14.095 -6.131 6.402 1.00 62.12 1 GLY A C 10
ATOM 10732 O O . GLY A 1 9 ? 14.236 -7.055 5.597 1.00 0.55 1 GLY A O 10
ATOM 10736 N N . SER A 1 10 ? 13.151 -5.183 6.266 1.00 10.44 2 SER A N 10
ATOM 10737 C CA . SER A 1 10 ? 12.162 -5.173 5.182 1.00 3.11 2 SER A CA 10
ATOM 10738 C C . SER A 1 10 ? 12.766 -4.539 3.912 1.00 53.03 2 SER A C 10
ATOM 10739 O O . SER A 1 10 ? 13.129 -3.354 3.918 1.00 1.24 2 SER A O 10
ATOM 10747 N N . VAL A 1 11 ? 12.846 -5.329 2.830 1.00 74.24 3 VAL A N 10
ATOM 10748 C CA . VAL A 1 11 ? 13.324 -4.845 1.520 1.00 22.24 3 VAL A CA 10
ATOM 10749 C C . VAL A 1 11 ? 12.182 -4.125 0.782 1.00 35.23 3 VAL A C 10
ATOM 10750 O O . VAL A 1 11 ? 12.396 -3.086 0.162 1.00 12.20 3 VAL A O 10
ATOM 10763 N N . VAL A 1 12 ? 10.951 -4.650 0.932 1.00 5.33 4 VAL A N 10
ATOM 10764 C CA . VAL A 1 12 ? 9.755 -4.124 0.246 1.00 63.03 4 VAL A CA 10
ATOM 10765 C C . VAL A 1 12 ? 9.421 -2.684 0.674 1.00 31.51 4 VAL A C 10
ATOM 10766 O O . VAL A 1 12 ? 8.750 -1.969 -0.071 1.00 72.51 4 VAL A O 10
ATOM 10779 N N . LYS A 1 13 ? 9.896 -2.276 1.873 1.00 70.04 5 LYS A N 10
ATOM 10780 C CA . LYS A 1 13 ? 9.680 -0.918 2.408 1.00 32.14 5 LYS A CA 10
ATOM 10781 C C . LYS A 1 13 ? 10.032 0.149 1.349 1.00 20.54 5 LYS A C 10
ATOM 10782 O O . LYS A 1 13 ? 9.273 1.099 1.166 1.00 54.44 5 LYS A O 10
ATOM 10801 N N . GLU A 1 14 ? 11.144 -0.084 0.601 1.00 41.25 6 GLU A N 10
ATOM 10802 C CA . GLU A 1 14 ? 11.593 0.834 -0.464 1.00 74.01 6 GLU A CA 10
ATOM 10803 C C . GLU A 1 14 ? 10.538 0.903 -1.600 1.00 22.43 6 GLU A C 10
ATOM 10804 O O . GLU A 1 14 ? 10.176 1.989 -2.048 1.00 74.33 6 GLU A O 10
ATOM 10816 N N . LYS A 1 15 ? 10.005 -0.275 -1.997 1.00 40.44 7 LYS A N 10
ATOM 10817 C CA . LYS A 1 15 ? 9.038 -0.416 -3.110 1.00 62.40 7 LYS A CA 10
ATOM 10818 C C . LYS A 1 15 ? 7.729 0.315 -2.781 1.00 31.31 7 LYS A C 10
ATOM 10819 O O . LYS A 1 15 ? 7.103 0.918 -3.656 1.00 12.14 7 LYS A O 10
ATOM 10838 N N . LEU A 1 16 ? 7.355 0.239 -1.494 1.00 11.11 8 LEU A N 10
ATOM 10839 C CA . LEU A 1 16 ? 6.135 0.843 -0.949 1.00 72.32 8 LEU A CA 10
ATOM 10840 C C . LEU A 1 16 ? 6.253 2.379 -0.910 1.00 24.40 8 LEU A C 10
ATOM 10841 O O . LEU A 1 16 ? 5.269 3.080 -1.143 1.00 52.13 8 LEU A O 10
ATOM 10857 N N . GLU A 1 17 ? 7.473 2.878 -0.613 1.00 52.30 9 GLU A N 10
ATOM 10858 C CA . GLU A 1 17 ? 7.775 4.325 -0.542 1.00 43.41 9 GLU A CA 10
ATOM 10859 C C . GLU A 1 17 ? 7.735 4.973 -1.930 1.00 75.40 9 GLU A C 10
ATOM 10860 O O . GLU A 1 17 ? 7.187 6.069 -2.086 1.00 21.24 9 GLU A O 10
ATOM 10872 N N . LYS A 1 18 ? 8.336 4.290 -2.932 1.00 72.05 10 LYS A N 10
ATOM 10873 C CA . LYS A 1 18 ? 8.261 4.726 -4.341 1.00 62.11 10 LYS A CA 10
ATOM 10874 C C . LYS A 1 18 ? 6.790 4.704 -4.793 1.00 64.35 10 LYS A C 10
ATOM 10875 O O . LYS A 1 18 ? 6.305 5.696 -5.328 1.00 70.01 10 LYS A O 10
ATOM 10894 N N . ALA A 1 19 ? 6.086 3.584 -4.481 1.00 62.21 11 ALA A N 10
ATOM 10895 C CA . ALA A 1 19 ? 4.666 3.379 -4.834 1.00 2.25 11 ALA A CA 10
ATOM 10896 C C . ALA A 1 19 ? 3.784 4.513 -4.288 1.00 45.14 11 ALA A C 10
ATOM 10897 O O . ALA A 1 19 ? 2.889 4.976 -4.987 1.00 44.01 11 ALA A O 10
ATOM 10904 N N . LEU A 1 20 ? 4.088 4.956 -3.045 1.00 40.22 12 LEU A N 10
ATOM 10905 C CA . LEU A 1 20 ? 3.423 6.101 -2.388 1.00 23.44 12 LEU A CA 10
ATOM 10906 C C . LEU A 1 20 ? 3.518 7.369 -3.252 1.00 4.42 12 LEU A C 10
ATOM 10907 O O . LEU A 1 20 ? 2.507 8.011 -3.514 1.00 10.45 12 LEU A O 10
ATOM 10923 N N . ILE A 1 21 ? 4.749 7.697 -3.683 1.00 32.32 13 ILE A N 10
ATOM 10924 C CA . ILE A 1 21 ? 5.041 8.904 -4.486 1.00 73.51 13 ILE A CA 10
ATOM 10925 C C . ILE A 1 21 ? 4.295 8.849 -5.837 1.00 43.14 13 ILE A C 10
ATOM 10926 O O . ILE A 1 21 ? 3.646 9.824 -6.244 1.00 40.13 13 ILE A O 10
ATOM 10942 N N . GLU A 1 22 ? 4.341 7.668 -6.473 1.00 22.33 14 GLU A N 10
ATOM 10943 C CA . GLU A 1 22 ? 3.749 7.434 -7.798 1.00 4.42 14 GLU A CA 10
ATOM 10944 C C . GLU A 1 22 ? 2.217 7.574 -7.758 1.00 61.35 14 GLU A C 10
ATOM 10945 O O . GLU A 1 22 ? 1.619 8.144 -8.668 1.00 55.13 14 GLU A O 10
ATOM 10957 N N . VAL A 1 23 ? 1.590 7.069 -6.680 1.00 33.10 15 VAL A N 10
ATOM 10958 C CA . VAL A 1 23 ? 0.114 7.105 -6.527 1.00 52.33 15 VAL A CA 10
ATOM 10959 C C . VAL A 1 23 ? -0.352 8.321 -5.696 1.00 55.41 15 VAL A C 10
ATOM 10960 O O . VAL A 1 23 ? -1.557 8.506 -5.522 1.00 72.20 15 VAL A O 10
ATOM 10973 N N . ARG A 1 24 ? 0.609 9.160 -5.224 1.00 23.43 16 ARG A N 10
ATOM 10974 C CA . ARG A 1 24 ? 0.334 10.282 -4.282 1.00 5.10 16 ARG A CA 10
ATOM 10975 C C . ARG A 1 24 ? -0.817 11.221 -4.753 1.00 71.20 16 ARG A C 10
ATOM 10976 O O . ARG A 1 24 ? -1.812 11.345 -4.028 1.00 24.05 16 ARG A O 10
ATOM 10997 N N . PRO A 1 25 ? -0.740 11.879 -5.967 1.00 20.34 17 PRO A N 10
ATOM 10998 C CA . PRO A 1 25 ? -1.793 12.837 -6.404 1.00 3.14 17 PRO A CA 10
ATOM 10999 C C . PRO A 1 25 ? -3.079 12.123 -6.881 1.00 1.10 17 PRO A C 10
ATOM 11000 O O . PRO A 1 25 ? -4.084 12.780 -7.168 1.00 12.15 17 PRO A O 10
ATOM 11011 N N . TYR A 1 26 ? -3.026 10.779 -6.955 1.00 1.01 18 TYR A N 10
ATOM 11012 C CA . TYR A 1 26 ? -4.147 9.943 -7.418 1.00 12.42 18 TYR A CA 10
ATOM 11013 C C . TYR A 1 26 ? -5.029 9.480 -6.241 1.00 0.05 18 TYR A C 10
ATOM 11014 O O . TYR A 1 26 ? -6.255 9.380 -6.379 1.00 43.20 18 TYR A O 10
ATOM 11032 N N . VAL A 1 27 ? -4.394 9.196 -5.084 1.00 5.14 19 VAL A N 10
ATOM 11033 C CA . VAL A 1 27 ? -5.077 8.565 -3.933 1.00 13.23 19 VAL A CA 10
ATOM 11034 C C . VAL A 1 27 ? -5.688 9.597 -2.970 1.00 25.13 19 VAL A C 10
ATOM 11035 O O . VAL A 1 27 ? -5.264 10.761 -2.898 1.00 11.43 19 VAL A O 10
ATOM 11048 N N . GLU A 1 28 ? -6.714 9.125 -2.262 1.00 24.21 20 GLU A N 10
ATOM 11049 C CA . GLU A 1 28 ? -7.420 9.855 -1.213 1.00 54.10 20 GLU A CA 10
ATOM 11050 C C . GLU A 1 28 ? -6.787 9.511 0.140 1.00 43.25 20 GLU A C 10
ATOM 11051 O O . GLU A 1 28 ? -6.447 8.350 0.379 1.00 53.21 20 GLU A O 10
ATOM 11063 N N . TYR A 1 29 ? -6.645 10.525 1.009 1.00 32.25 21 TYR A N 10
ATOM 11064 C CA . TYR A 1 29 ? -5.958 10.404 2.308 1.00 43.23 21 TYR A CA 10
ATOM 11065 C C . TYR A 1 29 ? -4.550 9.802 2.126 1.00 13.12 21 TYR A C 10
ATOM 11066 O O . TYR A 1 29 ? -4.269 8.707 2.611 1.00 61.41 21 TYR A O 10
ATOM 11084 N N . TYR A 1 30 ? -3.689 10.523 1.384 1.00 32.13 22 TYR A N 10
ATOM 11085 C CA . TYR A 1 30 ? -2.323 10.067 1.071 1.00 31.14 22 TYR A CA 10
ATOM 11086 C C . TYR A 1 30 ? -1.496 9.868 2.356 1.00 30.34 22 TYR A C 10
ATOM 11087 O O . TYR A 1 30 ? -0.805 8.864 2.492 1.00 61.12 22 TYR A O 10
ATOM 11105 N N . ASN A 1 31 ? -1.585 10.843 3.274 1.00 42.03 23 ASN A N 10
ATOM 11106 C CA . ASN A 1 31 ? -0.829 10.839 4.544 1.00 41.34 23 ASN A CA 10
ATOM 11107 C C . ASN A 1 31 ? -1.221 9.623 5.414 1.00 62.00 23 ASN A C 10
ATOM 11108 O O . ASN A 1 31 ? -0.401 9.082 6.168 1.00 32.32 23 ASN A O 10
ATOM 11119 N N . GLU A 1 32 ? -2.486 9.195 5.267 1.00 11.25 24 GLU A N 10
ATOM 11120 C CA . GLU A 1 32 ? -3.063 8.071 6.017 1.00 41.14 24 GLU A CA 10
ATOM 11121 C C . GLU A 1 32 ? -2.720 6.732 5.339 1.00 43.30 24 GLU A C 10
ATOM 11122 O O . GLU A 1 32 ? -2.524 5.716 6.011 1.00 21.33 24 GLU A O 10
ATOM 11134 N N . LEU A 1 33 ? -2.626 6.745 3.997 1.00 21.43 25 LEU A N 10
ATOM 11135 C CA . LEU A 1 33 ? -2.214 5.570 3.212 1.00 71.31 25 LEU A CA 10
ATOM 11136 C C . LEU A 1 33 ? -0.714 5.285 3.458 1.00 55.32 25 LEU A C 10
ATOM 11137 O O . LEU A 1 33 ? -0.281 4.134 3.459 1.00 44.05 25 LEU A O 10
ATOM 11153 N N . LYS A 1 34 ? 0.047 6.369 3.695 1.00 21.30 26 LYS A N 10
ATOM 11154 C CA . LYS A 1 34 ? 1.466 6.323 4.080 1.00 33.30 26 LYS A CA 10
ATOM 11155 C C . LYS A 1 34 ? 1.618 5.705 5.481 1.00 72.12 26 LYS A C 10
ATOM 11156 O O . LYS A 1 34 ? 2.558 4.945 5.739 1.00 64.51 26 LYS A O 10
ATOM 11175 N N . ALA A 1 35 ? 0.669 6.046 6.371 1.00 51.44 27 ALA A N 10
ATOM 11176 C CA . ALA A 1 35 ? 0.606 5.504 7.736 1.00 23.11 27 ALA A CA 10
ATOM 11177 C C . ALA A 1 35 ? 0.301 3.996 7.713 1.00 21.15 27 ALA A C 10
ATOM 11178 O O . ALA A 1 35 ? 0.800 3.238 8.556 1.00 51.45 27 ALA A O 10
ATOM 11185 N N . LEU A 1 36 ? -0.529 3.586 6.733 1.00 14.41 28 LEU A N 10
ATOM 11186 C CA . LEU A 1 36 ? -0.850 2.174 6.486 1.00 73.14 28 LEU A CA 10
ATOM 11187 C C . LEU A 1 36 ? 0.376 1.438 5.913 1.00 62.35 28 LEU A C 10
ATOM 11188 O O . LEU A 1 36 ? 0.613 0.282 6.241 1.00 72.43 28 LEU A O 10
ATOM 11204 N N . VAL A 1 37 ? 1.140 2.127 5.051 1.00 2.55 29 VAL A N 10
ATOM 11205 C CA . VAL A 1 37 ? 2.372 1.583 4.453 1.00 32.43 29 VAL A CA 10
ATOM 11206 C C . VAL A 1 37 ? 3.442 1.325 5.529 1.00 22.22 29 VAL A C 10
ATOM 11207 O O . VAL A 1 37 ? 4.110 0.285 5.500 1.00 54.23 29 VAL A O 10
ATOM 11220 N N . SER A 1 38 ? 3.567 2.262 6.485 1.00 41.51 30 SER A N 10
ATOM 11221 C CA . SER A 1 38 ? 4.495 2.130 7.620 1.00 45.15 30 SER A CA 10
ATOM 11222 C C . SER A 1 38 ? 4.088 0.931 8.504 1.00 64.04 30 SER A C 10
ATOM 11223 O O . SER A 1 38 ? 4.949 0.196 9.003 1.00 64.23 30 SER A O 10
ATOM 11231 N N . LYS A 1 39 ? 2.759 0.748 8.646 1.00 73.21 31 LYS A N 10
ATOM 11232 C CA . LYS A 1 39 ? 2.149 -0.375 9.378 1.00 40.33 31 LYS A CA 10
ATOM 11233 C C . LYS A 1 39 ? 2.543 -1.715 8.724 1.00 12.22 31 LYS A C 10
ATOM 11234 O O . LYS A 1 39 ? 3.141 -2.580 9.374 1.00 55.13 31 LYS A O 10
ATOM 11253 N N . ILE A 1 40 ? 2.221 -1.860 7.419 1.00 64.04 32 ILE A N 10
ATOM 11254 C CA . ILE A 1 40 ? 2.365 -3.143 6.712 1.00 53.13 32 ILE A CA 10
ATOM 11255 C C . ILE A 1 40 ? 3.848 -3.537 6.579 1.00 75.20 32 ILE A C 10
ATOM 11256 O O . ILE A 1 40 ? 4.166 -4.701 6.732 1.00 35.12 32 ILE A O 10
ATOM 11272 N N . SER A 1 41 ? 4.744 -2.545 6.365 1.00 72.21 33 SER A N 10
ATOM 11273 C CA . SER A 1 41 ? 6.192 -2.792 6.215 1.00 24.23 33 SER A CA 10
ATOM 11274 C C . SER A 1 41 ? 6.846 -3.153 7.565 1.00 43.23 33 SER A C 10
ATOM 11275 O O . SER A 1 41 ? 7.941 -3.723 7.594 1.00 53.31 33 SER A O 10
ATOM 11283 N N . SER A 1 42 ? 6.162 -2.818 8.678 1.00 54.00 34 SER A N 10
ATOM 11284 C CA . SER A 1 42 ? 6.608 -3.190 10.035 1.00 60.44 34 SER A CA 10
ATOM 11285 C C . SER A 1 42 ? 6.277 -4.673 10.328 1.00 44.24 34 SER A C 10
ATOM 11286 O O . SER A 1 42 ? 6.774 -5.249 11.305 1.00 63.31 34 SER A O 10
ATOM 11294 N N . SER A 1 43 ? 5.449 -5.284 9.463 1.00 54.12 35 SER A N 10
ATOM 11295 C CA . SER A 1 43 ? 4.961 -6.670 9.619 1.00 44.42 35 SER A CA 10
ATOM 11296 C C . SER A 1 43 ? 5.437 -7.585 8.466 1.00 54.42 35 SER A C 10
ATOM 11297 O O . SER A 1 43 ? 5.471 -8.811 8.618 1.00 11.12 35 SER A O 10
ATOM 11305 N N . VAL A 1 44 ? 5.790 -6.993 7.307 1.00 40.12 36 VAL A N 10
ATOM 11306 C CA . VAL A 1 44 ? 6.243 -7.751 6.112 1.00 22.02 36 VAL A CA 10
ATOM 11307 C C . VAL A 1 44 ? 7.736 -7.515 5.859 1.00 15.32 36 VAL A C 10
ATOM 11308 O O . VAL A 1 44 ? 8.306 -6.536 6.349 1.00 52.04 36 VAL A O 10
ATOM 11321 N N . ASN A 1 45 ? 8.345 -8.414 5.080 1.00 53.21 37 ASN A N 10
ATOM 11322 C CA . ASN A 1 45 ? 9.777 -8.353 4.728 1.00 41.15 37 ASN A CA 10
ATOM 11323 C C . ASN A 1 45 ? 9.925 -8.159 3.216 1.00 54.34 37 ASN A C 10
ATOM 11324 O O . ASN A 1 45 ? 10.688 -7.295 2.765 1.00 13.41 37 ASN A O 10
ATOM 11335 N N . ASP A 1 46 ? 9.147 -8.935 2.435 1.00 30.02 38 ASP A N 10
ATOM 11336 C CA . ASP A 1 46 ? 9.236 -8.942 0.956 1.00 4.03 38 ASP A CA 10
ATOM 11337 C C . ASP A 1 46 ? 7.926 -8.488 0.292 1.00 52.21 38 ASP A C 10
ATOM 11338 O O . ASP A 1 46 ? 6.905 -8.281 0.966 1.00 73.53 38 ASP A O 10
ATOM 11347 N N . LEU A 1 47 ? 7.989 -8.357 -1.053 1.00 62.43 39 LEU A N 10
ATOM 11348 C CA . LEU A 1 47 ? 6.909 -7.810 -1.883 1.00 11.33 39 LEU A CA 10
ATOM 11349 C C . LEU A 1 47 ? 5.657 -8.685 -1.839 1.00 51.33 39 LEU A C 10
ATOM 11350 O O . LEU A 1 47 ? 4.554 -8.161 -1.675 1.00 3.25 39 LEU A O 10
ATOM 11366 N N . GLU A 1 48 ? 5.848 -10.019 -1.961 1.00 24.32 40 GLU A N 10
ATOM 11367 C CA . GLU A 1 48 ? 4.734 -10.990 -2.015 1.00 10.43 40 GLU A CA 10
ATOM 11368 C C . GLU A 1 48 ? 3.851 -10.869 -0.765 1.00 2.14 40 GLU A C 10
ATOM 11369 O O . GLU A 1 48 ? 2.626 -10.855 -0.875 1.00 2.13 40 GLU A O 10
ATOM 11381 N N . GLU A 1 49 ? 4.509 -10.754 0.407 1.00 21.32 41 GLU A N 10
ATOM 11382 C CA . GLU A 1 49 ? 3.829 -10.548 1.698 1.00 55.20 41 GLU A CA 10
ATOM 11383 C C . GLU A 1 49 ? 2.993 -9.257 1.683 1.00 12.14 41 GLU A C 10
ATOM 11384 O O . GLU A 1 49 ? 1.805 -9.288 2.010 1.00 54.32 41 GLU A O 10
ATOM 11396 N N . ALA A 1 50 ? 3.633 -8.135 1.272 1.00 52.11 42 ALA A N 10
ATOM 11397 C CA . ALA A 1 50 ? 2.991 -6.800 1.242 1.00 74.53 42 ALA A CA 10
ATOM 11398 C C . ALA A 1 50 ? 1.760 -6.773 0.315 1.00 51.52 42 ALA A C 10
ATOM 11399 O O . ALA A 1 50 ? 0.802 -6.042 0.577 1.00 62.42 42 ALA A O 10
ATOM 11406 N N . ILE A 1 51 ? 1.809 -7.588 -0.760 1.00 1.54 43 ILE A N 10
ATOM 11407 C CA . ILE A 1 51 ? 0.696 -7.762 -1.703 1.00 10.03 43 ILE A CA 10
ATOM 11408 C C . ILE A 1 51 ? -0.494 -8.454 -1.004 1.00 51.42 43 ILE A C 10
ATOM 11409 O O . ILE A 1 51 ? -1.619 -7.944 -1.044 1.00 34.44 43 ILE A O 10
ATOM 11425 N N . VAL A 1 52 ? -0.209 -9.588 -0.330 1.00 24.25 44 VAL A N 10
ATOM 11426 C CA . VAL A 1 52 ? -1.214 -10.373 0.419 1.00 30.45 44 VAL A CA 10
ATOM 11427 C C . VAL A 1 52 ? -1.883 -9.509 1.518 1.00 12.24 44 VAL A C 10
ATOM 11428 O O . VAL A 1 52 ? -3.113 -9.554 1.706 1.00 10.03 44 VAL A O 10
ATOM 11441 N N . VAL A 1 53 ? -1.054 -8.688 2.196 1.00 20.42 45 VAL A N 10
ATOM 11442 C CA . VAL A 1 53 ? -1.514 -7.803 3.268 1.00 33.15 45 VAL A CA 10
ATOM 11443 C C . VAL A 1 53 ? -2.429 -6.707 2.715 1.00 62.35 45 VAL A C 10
ATOM 11444 O O . VAL A 1 53 ? -3.475 -6.470 3.281 1.00 53.55 45 VAL A O 10
ATOM 11457 N N . LEU A 1 54 ? -2.048 -6.063 1.599 1.00 52.55 46 LEU A N 10
ATOM 11458 C CA . LEU A 1 54 ? -2.876 -4.997 0.993 1.00 20.31 46 LEU A CA 10
ATOM 11459 C C . LEU A 1 54 ? -4.237 -5.548 0.522 1.00 30.21 46 LEU A C 10
ATOM 11460 O O . LEU A 1 54 ? -5.241 -4.845 0.572 1.00 2.35 46 LEU A O 10
ATOM 11476 N N . ARG A 1 55 ? -4.267 -6.826 0.120 1.00 45.44 47 ARG A N 10
ATOM 11477 C CA . ARG A 1 55 ? -5.510 -7.488 -0.315 1.00 64.15 47 ARG A CA 10
ATOM 11478 C C . ARG A 1 55 ? -6.482 -7.719 0.869 1.00 70.12 47 ARG A C 10
ATOM 11479 O O . ARG A 1 55 ? -7.698 -7.593 0.698 1.00 34.42 47 ARG A O 10
ATOM 11500 N N . GLU A 1 56 ? -5.950 -8.039 2.073 1.00 3.33 48 GLU A N 10
ATOM 11501 C CA . GLU A 1 56 ? -6.800 -8.254 3.277 1.00 0.24 48 GLU A CA 10
ATOM 11502 C C . GLU A 1 56 ? -7.148 -6.923 3.985 1.00 62.21 48 GLU A C 10
ATOM 11503 O O . GLU A 1 56 ? -8.242 -6.791 4.558 1.00 2.12 48 GLU A O 10
ATOM 11515 N N . GLU A 1 57 ? -6.220 -5.939 3.929 1.00 13.23 49 GLU A N 10
ATOM 11516 C CA . GLU A 1 57 ? -6.438 -4.577 4.453 1.00 35.03 49 GLU A CA 10
ATOM 11517 C C . GLU A 1 57 ? -7.557 -3.896 3.662 1.00 55.20 49 GLU A C 10
ATOM 11518 O O . GLU A 1 57 ? -8.350 -3.145 4.225 1.00 45.23 49 GLU A O 10
ATOM 11530 N N . GLU A 1 58 ? -7.596 -4.188 2.347 1.00 11.02 50 GLU A N 10
ATOM 11531 C CA . GLU A 1 58 ? -8.632 -3.706 1.429 1.00 30.31 50 GLU A CA 10
ATOM 11532 C C . GLU A 1 58 ? -10.020 -4.166 1.906 1.00 1.44 50 GLU A C 10
ATOM 11533 O O . GLU A 1 58 ? -10.943 -3.351 2.010 1.00 35.52 50 GLU A O 10
ATOM 11545 N N . LYS A 1 59 ? -10.125 -5.472 2.246 1.00 74.34 51 LYS A N 10
ATOM 11546 C CA . LYS A 1 59 ? -11.399 -6.112 2.635 1.00 62.33 51 LYS A CA 10
ATOM 11547 C C . LYS A 1 59 ? -12.014 -5.468 3.893 1.00 10.41 51 LYS A C 10
ATOM 11548 O O . LYS A 1 59 ? -13.197 -5.100 3.892 1.00 44.34 51 LYS A O 10
ATOM 11567 N N . LYS A 1 60 ? -11.183 -5.297 4.938 1.00 74.14 52 LYS A N 10
ATOM 11568 C CA . LYS A 1 60 ? -11.615 -4.709 6.226 1.00 34.41 52 LYS A CA 10
ATOM 11569 C C . LYS A 1 60 ? -11.740 -3.173 6.137 1.00 3.41 52 LYS A C 10
ATOM 11570 O O . LYS A 1 60 ? -12.384 -2.547 6.994 1.00 61.53 52 LYS A O 10
ATOM 11589 N N . ALA A 1 61 ? -11.130 -2.576 5.098 1.00 63.03 53 ALA A N 10
ATOM 11590 C CA . ALA A 1 61 ? -11.269 -1.138 4.816 1.00 32.41 53 ALA A CA 10
ATOM 11591 C C . ALA A 1 61 ? -12.592 -0.857 4.104 1.00 1.43 53 ALA A C 10
ATOM 11592 O O . ALA A 1 61 ? -13.160 -1.743 3.463 1.00 64.30 53 ALA A O 10
ATOM 11599 N N . SER A 1 62 ? -13.063 0.384 4.223 1.00 54.40 54 SER A N 10
ATOM 11600 C CA . SER A 1 62 ? -14.212 0.895 3.464 1.00 4.45 54 SER A CA 10
ATOM 11601 C C . SER A 1 62 ? -13.734 2.048 2.561 1.00 62.14 54 SER A C 10
ATOM 11602 O O . SER A 1 62 ? -12.889 2.855 2.972 1.00 43.32 54 SER A O 10
ATOM 11610 N N . GLU A 1 63 ? -14.233 2.091 1.307 1.00 70.42 55 GLU A N 10
ATOM 11611 C CA . GLU A 1 63 ? -13.791 3.076 0.300 1.00 1.10 55 GLU A CA 10
ATOM 11612 C C . GLU A 1 63 ? -14.364 4.481 0.601 1.00 61.21 55 GLU A C 10
ATOM 11613 O O . GLU A 1 63 ? -15.473 4.571 1.145 1.00 70.54 55 GLU A O 10
ATOM 11625 N N . PRO A 1 64 ? -13.657 5.623 0.250 1.00 52.13 56 PRO A N 10
ATOM 11626 C CA . PRO A 1 64 ? -12.478 5.678 -0.690 1.00 74.15 56 PRO A CA 10
ATOM 11627 C C . PRO A 1 64 ? -11.182 4.961 -0.224 1.00 74.50 56 PRO A C 10
ATOM 11628 O O . PRO A 1 64 ? -10.404 4.530 -1.078 1.00 72.31 56 PRO A O 10
ATOM 11639 N N . PHE A 1 65 ? -10.979 4.796 1.104 1.00 24.44 57 PHE A N 10
ATOM 11640 C CA . PHE A 1 65 ? -9.697 4.270 1.656 1.00 63.22 57 PHE A CA 10
ATOM 11641 C C . PHE A 1 65 ? -9.390 2.838 1.132 1.00 63.21 57 PHE A C 10
ATOM 11642 O O . PHE A 1 65 ? -8.242 2.541 0.794 1.00 34.32 57 PHE A O 10
ATOM 11659 N N . LYS A 1 66 ? -10.436 1.979 1.058 1.00 34.54 58 LYS A N 10
ATOM 11660 C CA . LYS A 1 66 ? -10.365 0.618 0.450 1.00 72.14 58 LYS A CA 10
ATOM 11661 C C . LYS A 1 66 ? -9.750 0.661 -0.967 1.00 62.41 58 LYS A C 10
ATOM 11662 O O . LYS A 1 66 ? -8.879 -0.147 -1.313 1.00 20.24 58 LYS A O 10
ATOM 11681 N N . THR A 1 67 ? -10.215 1.635 -1.758 1.00 44.33 59 THR A N 10
ATOM 11682 C CA . THR A 1 67 ? -9.813 1.812 -3.156 1.00 43.03 59 THR A CA 10
ATOM 11683 C C . THR A 1 67 ? -8.337 2.261 -3.282 1.00 4.05 59 THR A C 10
ATOM 11684 O O . THR A 1 67 ? -7.627 1.812 -4.182 1.00 52.22 59 THR A O 10
ATOM 11695 N N . ASP A 1 68 ? -7.867 3.095 -2.345 1.00 71.55 60 ASP A N 10
ATOM 11696 C CA . ASP A 1 68 ? -6.486 3.644 -2.380 1.00 55.04 60 ASP A CA 10
ATOM 11697 C C . ASP A 1 68 ? -5.439 2.578 -2.080 1.00 54.43 60 ASP A C 10
ATOM 11698 O O . ASP A 1 68 ? -4.307 2.645 -2.580 1.00 44.43 60 ASP A O 10
ATOM 11707 N N . ILE A 1 69 ? -5.853 1.585 -1.285 1.00 43.43 61 ILE A N 10
ATOM 11708 C CA . ILE A 1 69 ? -5.022 0.447 -0.895 1.00 61.21 61 ILE A CA 10
ATOM 11709 C C . ILE A 1 69 ? -4.641 -0.363 -2.145 1.00 55.13 61 ILE A C 10
ATOM 11710 O O . ILE A 1 69 ? -3.477 -0.726 -2.341 1.00 43.40 61 ILE A O 10
ATOM 11726 N N . ARG A 1 70 ? -5.652 -0.600 -2.991 1.00 51.22 62 ARG A N 10
ATOM 11727 C CA . ARG A 1 70 ? -5.531 -1.427 -4.198 1.00 4.21 62 ARG A CA 10
ATOM 11728 C C . ARG A 1 70 ? -5.009 -0.634 -5.415 1.00 74.11 62 ARG A C 10
ATOM 11729 O O . ARG A 1 70 ? -4.588 -1.244 -6.393 1.00 54.13 62 ARG A O 10
ATOM 11750 N N . ILE A 1 71 ? -5.073 0.721 -5.368 1.00 23.32 63 ILE A N 10
ATOM 11751 C CA . ILE A 1 71 ? -4.400 1.595 -6.364 1.00 3.51 63 ILE A CA 10
ATOM 11752 C C . ILE A 1 71 ? -2.868 1.525 -6.159 1.00 5.34 63 ILE A C 10
ATOM 11753 O O . ILE A 1 71 ? -2.109 1.388 -7.128 1.00 21.15 63 ILE A O 10
ATOM 11769 N N . LEU A 1 72 ? -2.433 1.603 -4.883 1.00 14.20 64 LEU A N 10
ATOM 11770 C CA . LEU A 1 72 ? -1.009 1.468 -4.509 1.00 33.30 64 LEU A CA 10
ATOM 11771 C C . LEU A 1 72 ? -0.527 0.043 -4.840 1.00 23.21 64 LEU A C 10
ATOM 11772 O O . LEU A 1 72 ? 0.530 -0.146 -5.457 1.00 62.12 64 LEU A O 10
ATOM 11788 N N . LEU A 1 73 ? -1.349 -0.941 -4.432 1.00 74.51 65 LEU A N 10
ATOM 11789 C CA . LEU A 1 73 ? -1.128 -2.367 -4.709 1.00 13.21 65 LEU A CA 10
ATOM 11790 C C . LEU A 1 73 ? -0.981 -2.633 -6.212 1.00 25.24 65 LEU A C 10
ATOM 11791 O O . LEU A 1 73 ? -0.111 -3.392 -6.615 1.00 74.15 65 LEU A O 10
ATOM 11807 N N . ASP A 1 74 ? -1.837 -1.976 -7.022 1.00 65.13 66 ASP A N 10
ATOM 11808 C CA . ASP A 1 74 ? -1.830 -2.106 -8.488 1.00 32.41 66 ASP A CA 10
ATOM 11809 C C . ASP A 1 74 ? -0.471 -1.692 -9.067 1.00 54.23 66 ASP A C 10
ATOM 11810 O O . ASP A 1 74 ? -0.004 -2.284 -10.051 1.00 13.15 66 ASP A O 10
ATOM 11819 N N . PHE A 1 75 ? 0.169 -0.682 -8.442 1.00 15.50 67 PHE A N 10
ATOM 11820 C CA . PHE A 1 75 ? 1.493 -0.230 -8.872 1.00 41.31 67 PHE A CA 10
ATOM 11821 C C . PHE A 1 75 ? 2.544 -1.311 -8.552 1.00 72.32 67 PHE A C 10
ATOM 11822 O O . PHE A 1 75 ? 3.406 -1.577 -9.382 1.00 20.34 67 PHE A O 10
ATOM 11839 N N . LEU A 1 76 ? 2.437 -1.942 -7.358 1.00 60.20 68 LEU A N 10
ATOM 11840 C CA . LEU A 1 76 ? 3.337 -3.045 -6.942 1.00 13.54 68 LEU A CA 10
ATOM 11841 C C . LEU A 1 76 ? 3.229 -4.243 -7.909 1.00 42.10 68 LEU A C 10
ATOM 11842 O O . LEU A 1 76 ? 4.238 -4.860 -8.252 1.00 25.34 68 LEU A O 10
ATOM 11858 N N . GLU A 1 77 ? 1.984 -4.539 -8.337 1.00 3.44 69 GLU A N 10
ATOM 11859 C CA . GLU A 1 77 ? 1.676 -5.600 -9.327 1.00 14.54 69 GLU A CA 10
ATOM 11860 C C . GLU A 1 77 ? 2.342 -5.290 -10.684 1.00 52.42 69 GLU A C 10
ATOM 11861 O O . GLU A 1 77 ? 2.791 -6.195 -11.401 1.00 43.51 69 GLU A O 10
ATOM 11873 N N . SER A 1 78 ? 2.385 -3.983 -11.016 1.00 73.15 70 SER A N 10
ATOM 11874 C CA . SER A 1 78 ? 2.986 -3.477 -12.259 1.00 23.43 70 SER A CA 10
ATOM 11875 C C . SER A 1 78 ? 4.533 -3.459 -12.165 1.00 43.04 70 SER A C 10
ATOM 11876 O O . SER A 1 78 ? 5.220 -3.490 -13.194 1.00 61.42 70 SER A O 10
ATOM 11884 N N . LYS A 1 79 ? 5.068 -3.402 -10.920 1.00 33.13 71 LYS A N 10
ATOM 11885 C CA . LYS A 1 79 ? 6.522 -3.492 -10.656 1.00 4.31 71 LYS A CA 10
ATOM 11886 C C . LYS A 1 79 ? 6.987 -4.963 -10.763 1.00 64.15 71 LYS A C 10
ATOM 11887 O O . LYS A 1 79 ? 6.287 -5.867 -10.278 1.00 64.43 71 LYS A O 10
ATOM 11906 N N . PRO A 1 80 ? 8.164 -5.236 -11.405 1.00 43.31 72 PRO A N 10
ATOM 11907 C CA . PRO A 1 80 ? 8.885 -6.518 -11.237 1.00 24.33 72 PRO A CA 10
ATOM 11908 C C . PRO A 1 80 ? 9.441 -6.637 -9.782 1.00 53.04 72 PRO A C 10
ATOM 11909 O O . PRO A 1 80 ? 8.792 -7.288 -8.933 1.00 53.25 72 PRO A O 10
ATOM 11921 N N . GLY A 1 9 ? 15.152 -4.362 8.222 1.00 2.15 1 GLY A N 11
ATOM 11922 C CA . GLY A 1 9 ? 15.447 -4.037 6.813 1.00 62.24 1 GLY A CA 11
ATOM 11923 C C . GLY A 1 9 ? 14.506 -4.757 5.858 1.00 14.12 1 GLY A C 11
ATOM 11924 O O . GLY A 1 9 ? 14.859 -5.806 5.310 1.00 31.52 1 GLY A O 11
ATOM 11928 N N . SER A 1 10 ? 13.286 -4.219 5.693 1.00 42.12 2 SER A N 11
ATOM 11929 C CA . SER A 1 10 ? 12.288 -4.754 4.754 1.00 74.32 2 SER A CA 11
ATOM 11930 C C . SER A 1 10 ? 12.555 -4.189 3.356 1.00 33.23 2 SER A C 11
ATOM 11931 O O . SER A 1 10 ? 12.518 -2.969 3.174 1.00 73.14 2 SER A O 11
ATOM 11939 N N . VAL A 1 11 ? 12.830 -5.071 2.379 1.00 41.31 3 VAL A N 11
ATOM 11940 C CA . VAL A 1 11 ? 13.115 -4.661 0.987 1.00 50.35 3 VAL A CA 11
ATOM 11941 C C . VAL A 1 11 ? 11.855 -4.067 0.324 1.00 44.22 3 VAL A C 11
ATOM 11942 O O . VAL A 1 11 ? 11.941 -3.084 -0.417 1.00 42.32 3 VAL A O 11
ATOM 11955 N N . VAL A 1 12 ? 10.672 -4.626 0.649 1.00 55.54 4 VAL A N 11
ATOM 11956 C CA . VAL A 1 12 ? 9.393 -4.134 0.102 1.00 52.10 4 VAL A CA 11
ATOM 11957 C C . VAL A 1 12 ? 9.115 -2.682 0.525 1.00 15.03 4 VAL A C 11
ATOM 11958 O O . VAL A 1 12 ? 8.442 -1.949 -0.198 1.00 33.53 4 VAL A O 11
ATOM 11971 N N . LYS A 1 13 ? 9.666 -2.278 1.685 1.00 34.23 5 LYS A N 11
ATOM 11972 C CA . LYS A 1 13 ? 9.432 -0.944 2.251 1.00 23.21 5 LYS A CA 11
ATOM 11973 C C . LYS A 1 13 ? 9.867 0.163 1.267 1.00 35.50 5 LYS A C 11
ATOM 11974 O O . LYS A 1 13 ? 9.162 1.162 1.127 1.00 50.33 5 LYS A O 11
ATOM 11993 N N . GLU A 1 14 ? 10.988 -0.063 0.533 1.00 74.40 6 GLU A N 11
ATOM 11994 C CA . GLU A 1 14 ? 11.508 0.941 -0.418 1.00 13.33 6 GLU A CA 11
ATOM 11995 C C . GLU A 1 14 ? 10.627 0.987 -1.693 1.00 54.12 6 GLU A C 11
ATOM 11996 O O . GLU A 1 14 ? 10.496 2.042 -2.325 1.00 51.22 6 GLU A O 11
ATOM 12008 N N . LYS A 1 15 ? 10.017 -0.171 -2.041 1.00 41.34 7 LYS A N 11
ATOM 12009 C CA . LYS A 1 15 ? 9.042 -0.286 -3.157 1.00 3.24 7 LYS A CA 11
ATOM 12010 C C . LYS A 1 15 ? 7.778 0.526 -2.827 1.00 14.43 7 LYS A C 11
ATOM 12011 O O . LYS A 1 15 ? 7.184 1.161 -3.698 1.00 22.12 7 LYS A O 11
ATOM 12030 N N . LEU A 1 16 ? 7.399 0.468 -1.538 1.00 63.12 8 LEU A N 11
ATOM 12031 C CA . LEU A 1 16 ? 6.224 1.157 -0.983 1.00 24.35 8 LEU A CA 11
ATOM 12032 C C . LEU A 1 16 ? 6.450 2.683 -0.935 1.00 21.00 8 LEU A C 11
ATOM 12033 O O . LEU A 1 16 ? 5.495 3.449 -1.056 1.00 44.23 8 LEU A O 11
ATOM 12049 N N . GLU A 1 17 ? 7.720 3.102 -0.752 1.00 22.23 9 GLU A N 11
ATOM 12050 C CA . GLU A 1 17 ? 8.110 4.527 -0.756 1.00 40.23 9 GLU A CA 11
ATOM 12051 C C . GLU A 1 17 ? 7.935 5.137 -2.161 1.00 24.42 9 GLU A C 11
ATOM 12052 O O . GLU A 1 17 ? 7.421 6.256 -2.307 1.00 43.12 9 GLU A O 11
ATOM 12064 N N . LYS A 1 18 ? 8.409 4.395 -3.187 1.00 53.53 10 LYS A N 11
ATOM 12065 C CA . LYS A 1 18 ? 8.218 4.765 -4.604 1.00 40.33 10 LYS A CA 11
ATOM 12066 C C . LYS A 1 18 ? 6.714 4.793 -4.926 1.00 61.05 10 LYS A C 11
ATOM 12067 O O . LYS A 1 18 ? 6.219 5.761 -5.500 1.00 53.31 10 LYS A O 11
ATOM 12086 N N . ALA A 1 19 ? 6.013 3.727 -4.479 1.00 14.12 11 ALA A N 11
ATOM 12087 C CA . ALA A 1 19 ? 4.573 3.504 -4.725 1.00 4.21 11 ALA A CA 11
ATOM 12088 C C . ALA A 1 19 ? 3.740 4.698 -4.254 1.00 24.22 11 ALA A C 11
ATOM 12089 O O . ALA A 1 19 ? 2.944 5.225 -5.020 1.00 51.22 11 ALA A O 11
ATOM 12096 N N . LEU A 1 20 ? 3.993 5.137 -3.000 1.00 64.03 12 LEU A N 11
ATOM 12097 C CA . LEU A 1 20 ? 3.299 6.276 -2.362 1.00 1.24 12 LEU A CA 11
ATOM 12098 C C . LEU A 1 20 ? 3.385 7.548 -3.227 1.00 44.24 12 LEU A C 11
ATOM 12099 O O . LEU A 1 20 ? 2.369 8.193 -3.468 1.00 22.42 12 LEU A O 11
ATOM 12115 N N . ILE A 1 21 ? 4.599 7.862 -3.712 1.00 51.22 13 ILE A N 11
ATOM 12116 C CA . ILE A 1 21 ? 4.862 9.072 -4.519 1.00 52.35 13 ILE A CA 11
ATOM 12117 C C . ILE A 1 21 ? 4.166 8.986 -5.899 1.00 34.51 13 ILE A C 11
ATOM 12118 O O . ILE A 1 21 ? 3.521 9.947 -6.328 1.00 42.02 13 ILE A O 11
ATOM 12134 N N . GLU A 1 22 ? 4.260 7.817 -6.558 1.00 73.33 14 GLU A N 11
ATOM 12135 C CA . GLU A 1 22 ? 3.674 7.601 -7.902 1.00 42.22 14 GLU A CA 11
ATOM 12136 C C . GLU A 1 22 ? 2.138 7.689 -7.871 1.00 20.12 14 GLU A C 11
ATOM 12137 O O . GLU A 1 22 ? 1.514 8.224 -8.793 1.00 1.04 14 GLU A O 11
ATOM 12149 N N . VAL A 1 23 ? 1.542 7.182 -6.783 1.00 70.15 15 VAL A N 11
ATOM 12150 C CA . VAL A 1 23 ? 0.079 7.149 -6.612 1.00 45.52 15 VAL A CA 11
ATOM 12151 C C . VAL A 1 23 ? -0.430 8.386 -5.829 1.00 74.35 15 VAL A C 11
ATOM 12152 O O . VAL A 1 23 ? -1.637 8.558 -5.699 1.00 20.42 15 VAL A O 11
ATOM 12165 N N . ARG A 1 24 ? 0.500 9.256 -5.348 1.00 14.51 16 ARG A N 11
ATOM 12166 C CA . ARG A 1 24 ? 0.187 10.377 -4.409 1.00 25.11 16 ARG A CA 11
ATOM 12167 C C . ARG A 1 24 ? -0.951 11.327 -4.909 1.00 2.52 16 ARG A C 11
ATOM 12168 O O . ARG A 1 24 ? -1.927 11.511 -4.166 1.00 40.30 16 ARG A O 11
ATOM 12189 N N . PRO A 1 25 ? -0.887 11.935 -6.162 1.00 60.25 17 PRO A N 11
ATOM 12190 C CA . PRO A 1 25 ? -1.968 12.846 -6.649 1.00 64.44 17 PRO A CA 11
ATOM 12191 C C . PRO A 1 25 ? -3.273 12.091 -6.988 1.00 51.50 17 PRO A C 11
ATOM 12192 O O . PRO A 1 25 ? -4.325 12.708 -7.169 1.00 3.10 17 PRO A O 11
ATOM 12203 N N . TYR A 1 26 ? -3.184 10.752 -7.062 1.00 3.24 18 TYR A N 11
ATOM 12204 C CA . TYR A 1 26 ? -4.307 9.881 -7.444 1.00 20.21 18 TYR A CA 11
ATOM 12205 C C . TYR A 1 26 ? -5.084 9.393 -6.213 1.00 12.01 18 TYR A C 11
ATOM 12206 O O . TYR A 1 26 ? -6.299 9.187 -6.286 1.00 1.53 18 TYR A O 11
ATOM 12224 N N . VAL A 1 27 ? -4.382 9.206 -5.082 1.00 3.24 19 VAL A N 11
ATOM 12225 C CA . VAL A 1 27 ? -4.980 8.648 -3.857 1.00 63.35 19 VAL A CA 11
ATOM 12226 C C . VAL A 1 27 ? -5.445 9.760 -2.901 1.00 53.52 19 VAL A C 11
ATOM 12227 O O . VAL A 1 27 ? -4.815 10.819 -2.780 1.00 53.02 19 VAL A O 11
ATOM 12240 N N . GLU A 1 28 ? -6.585 9.490 -2.272 1.00 74.20 20 GLU A N 11
ATOM 12241 C CA . GLU A 1 28 ? -7.116 10.241 -1.135 1.00 23.42 20 GLU A CA 11
ATOM 12242 C C . GLU A 1 28 ? -6.450 9.699 0.154 1.00 44.14 20 GLU A C 11
ATOM 12243 O O . GLU A 1 28 ? -5.871 8.603 0.131 1.00 23.43 20 GLU A O 11
ATOM 12255 N N . TYR A 1 29 ? -6.480 10.490 1.251 1.00 51.34 21 TYR A N 11
ATOM 12256 C CA . TYR A 1 29 ? -6.004 10.050 2.586 1.00 63.10 21 TYR A CA 11
ATOM 12257 C C . TYR A 1 29 ? -4.524 9.600 2.538 1.00 4.11 21 TYR A C 11
ATOM 12258 O O . TYR A 1 29 ? -4.171 8.584 3.133 1.00 3.41 21 TYR A O 11
ATOM 12276 N N . TYR A 1 30 ? -3.671 10.374 1.830 1.00 63.13 22 TYR A N 11
ATOM 12277 C CA . TYR A 1 30 ? -2.259 9.996 1.557 1.00 25.33 22 TYR A CA 11
ATOM 12278 C C . TYR A 1 30 ? -1.481 9.654 2.851 1.00 30.14 22 TYR A C 11
ATOM 12279 O O . TYR A 1 30 ? -0.693 8.710 2.856 1.00 23.42 22 TYR A O 11
ATOM 12297 N N . ASN A 1 31 ? -1.722 10.420 3.934 1.00 55.51 23 ASN A N 11
ATOM 12298 C CA . ASN A 1 31 ? -1.058 10.204 5.244 1.00 55.24 23 ASN A CA 11
ATOM 12299 C C . ASN A 1 31 ? -1.574 8.930 5.943 1.00 51.23 23 ASN A C 11
ATOM 12300 O O . ASN A 1 31 ? -0.815 8.268 6.658 1.00 4.13 23 ASN A O 11
ATOM 12311 N N . GLU A 1 32 ? -2.854 8.587 5.714 1.00 33.33 24 GLU A N 11
ATOM 12312 C CA . GLU A 1 32 ? -3.469 7.367 6.278 1.00 5.35 24 GLU A CA 11
ATOM 12313 C C . GLU A 1 32 ? -2.951 6.117 5.539 1.00 61.20 24 GLU A C 11
ATOM 12314 O O . GLU A 1 32 ? -2.648 5.096 6.158 1.00 53.20 24 GLU A O 11
ATOM 12326 N N . LEU A 1 33 ? -2.838 6.233 4.205 1.00 42.24 25 LEU A N 11
ATOM 12327 C CA . LEU A 1 33 ? -2.298 5.173 3.337 1.00 30.21 25 LEU A CA 11
ATOM 12328 C C . LEU A 1 33 ? -0.795 4.967 3.629 1.00 60.21 25 LEU A C 11
ATOM 12329 O O . LEU A 1 33 ? -0.296 3.846 3.605 1.00 31.53 25 LEU A O 11
ATOM 12345 N N . LYS A 1 34 ? -0.114 6.084 3.937 1.00 74.11 26 LYS A N 11
ATOM 12346 C CA . LYS A 1 34 ? 1.301 6.122 4.355 1.00 22.32 26 LYS A CA 11
ATOM 12347 C C . LYS A 1 34 ? 1.487 5.435 5.724 1.00 44.52 26 LYS A C 11
ATOM 12348 O O . LYS A 1 34 ? 2.485 4.747 5.952 1.00 51.23 26 LYS A O 11
ATOM 12367 N N . ALA A 1 35 ? 0.514 5.657 6.629 1.00 14.31 27 ALA A N 11
ATOM 12368 C CA . ALA A 1 35 ? 0.487 5.034 7.967 1.00 31.12 27 ALA A CA 11
ATOM 12369 C C . ALA A 1 35 ? 0.279 3.516 7.851 1.00 65.13 27 ALA A C 11
ATOM 12370 O O . ALA A 1 35 ? 0.879 2.738 8.598 1.00 62.40 27 ALA A O 11
ATOM 12377 N N . LEU A 1 36 ? -0.574 3.124 6.887 1.00 12.03 28 LEU A N 11
ATOM 12378 C CA . LEU A 1 36 ? -0.850 1.716 6.568 1.00 10.02 28 LEU A CA 11
ATOM 12379 C C . LEU A 1 36 ? 0.415 1.046 5.994 1.00 72.13 28 LEU A C 11
ATOM 12380 O O . LEU A 1 36 ? 0.734 -0.079 6.349 1.00 1.25 28 LEU A O 11
ATOM 12396 N N . VAL A 1 37 ? 1.134 1.784 5.126 1.00 2.02 29 VAL A N 11
ATOM 12397 C CA . VAL A 1 37 ? 2.413 1.350 4.525 1.00 22.45 29 VAL A CA 11
ATOM 12398 C C . VAL A 1 37 ? 3.488 1.116 5.609 1.00 62.21 29 VAL A C 11
ATOM 12399 O O . VAL A 1 37 ? 4.175 0.088 5.599 1.00 22.22 29 VAL A O 11
ATOM 12412 N N . SER A 1 38 ? 3.597 2.075 6.542 1.00 3.43 30 SER A N 11
ATOM 12413 C CA . SER A 1 38 ? 4.547 2.027 7.667 1.00 71.14 30 SER A CA 11
ATOM 12414 C C . SER A 1 38 ? 4.259 0.818 8.586 1.00 50.41 30 SER A C 11
ATOM 12415 O O . SER A 1 38 ? 5.182 0.139 9.056 1.00 45.42 30 SER A O 11
ATOM 12423 N N . LYS A 1 39 ? 2.960 0.551 8.786 1.00 55.41 31 LYS A N 11
ATOM 12424 C CA . LYS A 1 39 ? 2.458 -0.545 9.620 1.00 31.44 31 LYS A CA 11
ATOM 12425 C C . LYS A 1 39 ? 2.760 -1.914 8.974 1.00 1.52 31 LYS A C 11
ATOM 12426 O O . LYS A 1 39 ? 3.320 -2.799 9.634 1.00 3.11 31 LYS A O 11
ATOM 12445 N N . ILE A 1 40 ? 2.404 -2.078 7.677 1.00 23.11 32 ILE A N 11
ATOM 12446 C CA . ILE A 1 40 ? 2.537 -3.379 6.989 1.00 3.40 32 ILE A CA 11
ATOM 12447 C C . ILE A 1 40 ? 4.016 -3.760 6.827 1.00 70.53 32 ILE A C 11
ATOM 12448 O O . ILE A 1 40 ? 4.355 -4.915 6.997 1.00 45.14 32 ILE A O 11
ATOM 12464 N N . SER A 1 41 ? 4.891 -2.767 6.550 1.00 35.14 33 SER A N 11
ATOM 12465 C CA . SER A 1 41 ? 6.344 -2.992 6.371 1.00 63.53 33 SER A CA 11
ATOM 12466 C C . SER A 1 41 ? 7.041 -3.264 7.723 1.00 1.42 33 SER A C 11
ATOM 12467 O O . SER A 1 41 ? 8.188 -3.726 7.757 1.00 72.12 33 SER A O 11
ATOM 12475 N N . SER A 1 42 ? 6.329 -2.974 8.834 1.00 53.13 34 SER A N 11
ATOM 12476 C CA . SER A 1 42 ? 6.775 -3.309 10.197 1.00 41.25 34 SER A CA 11
ATOM 12477 C C . SER A 1 42 ? 6.358 -4.762 10.568 1.00 63.43 34 SER A C 11
ATOM 12478 O O . SER A 1 42 ? 6.604 -5.224 11.690 1.00 72.41 34 SER A O 11
ATOM 12486 N N . SER A 1 43 ? 5.723 -5.474 9.615 1.00 31.11 35 SER A N 11
ATOM 12487 C CA . SER A 1 43 ? 5.287 -6.875 9.780 1.00 64.32 35 SER A CA 11
ATOM 12488 C C . SER A 1 43 ? 5.872 -7.761 8.655 1.00 61.31 35 SER A C 11
ATOM 12489 O O . SER A 1 43 ? 6.180 -8.940 8.871 1.00 24.40 35 SER A O 11
ATOM 12497 N N . VAL A 1 44 ? 6.025 -7.179 7.452 1.00 35.02 36 VAL A N 11
ATOM 12498 C CA . VAL A 1 44 ? 6.473 -7.895 6.242 1.00 63.00 36 VAL A CA 11
ATOM 12499 C C . VAL A 1 44 ? 7.842 -7.388 5.796 1.00 2.05 36 VAL A C 11
ATOM 12500 O O . VAL A 1 44 ? 8.208 -6.233 6.057 1.00 21.31 36 VAL A O 11
ATOM 12513 N N . ASN A 1 45 ? 8.590 -8.265 5.119 1.00 21.42 37 ASN A N 11
ATOM 12514 C CA . ASN A 1 45 ? 9.943 -7.964 4.616 1.00 71.21 37 ASN A CA 11
ATOM 12515 C C . ASN A 1 45 ? 9.956 -7.923 3.083 1.00 35.14 37 ASN A C 11
ATOM 12516 O O . ASN A 1 45 ? 10.683 -7.121 2.488 1.00 13.54 37 ASN A O 11
ATOM 12527 N N . ASP A 1 46 ? 9.122 -8.775 2.450 1.00 63.22 38 ASP A N 11
ATOM 12528 C CA . ASP A 1 46 ? 9.153 -9.013 0.982 1.00 2.41 38 ASP A CA 11
ATOM 12529 C C . ASP A 1 46 ? 7.859 -8.541 0.293 1.00 31.22 38 ASP A C 11
ATOM 12530 O O . ASP A 1 46 ? 6.823 -8.344 0.949 1.00 30.00 38 ASP A O 11
ATOM 12539 N N . LEU A 1 47 ? 7.951 -8.370 -1.048 1.00 54.21 39 LEU A N 11
ATOM 12540 C CA . LEU A 1 47 ? 6.877 -7.809 -1.904 1.00 22.11 39 LEU A CA 11
ATOM 12541 C C . LEU A 1 47 ? 5.629 -8.690 -1.887 1.00 3.22 39 LEU A C 11
ATOM 12542 O O . LEU A 1 47 ? 4.508 -8.188 -1.754 1.00 45.21 39 LEU A O 11
ATOM 12558 N N . GLU A 1 48 ? 5.862 -10.009 -1.983 1.00 71.13 40 GLU A N 11
ATOM 12559 C CA . GLU A 1 48 ? 4.805 -11.034 -2.030 1.00 13.14 40 GLU A CA 11
ATOM 12560 C C . GLU A 1 48 ? 3.922 -10.931 -0.779 1.00 54.15 40 GLU A C 11
ATOM 12561 O O . GLU A 1 48 ? 2.699 -11.065 -0.846 1.00 2.24 40 GLU A O 11
ATOM 12573 N N . GLU A 1 49 ? 4.586 -10.655 0.353 1.00 64.11 41 GLU A N 11
ATOM 12574 C CA . GLU A 1 49 ? 3.955 -10.590 1.673 1.00 71.11 41 GLU A CA 11
ATOM 12575 C C . GLU A 1 49 ? 3.046 -9.345 1.764 1.00 54.14 41 GLU A C 11
ATOM 12576 O O . GLU A 1 49 ? 1.882 -9.452 2.154 1.00 43.24 41 GLU A O 11
ATOM 12588 N N . ALA A 1 50 ? 3.593 -8.175 1.358 1.00 65.43 42 ALA A N 11
ATOM 12589 C CA . ALA A 1 50 ? 2.890 -6.869 1.436 1.00 71.01 42 ALA A CA 11
ATOM 12590 C C . ALA A 1 50 ? 1.659 -6.812 0.518 1.00 64.23 42 ALA A C 11
ATOM 12591 O O . ALA A 1 50 ? 0.700 -6.103 0.823 1.00 11.13 42 ALA A O 11
ATOM 12598 N N . ILE A 1 51 ? 1.714 -7.535 -0.619 1.00 75.23 43 ILE A N 11
ATOM 12599 C CA . ILE A 1 51 ? 0.566 -7.664 -1.535 1.00 51.12 43 ILE A CA 11
ATOM 12600 C C . ILE A 1 51 ? -0.600 -8.380 -0.814 1.00 43.32 43 ILE A C 11
ATOM 12601 O O . ILE A 1 51 ? -1.713 -7.854 -0.769 1.00 54.43 43 ILE A O 11
ATOM 12617 N N . VAL A 1 52 ? -0.292 -9.547 -0.206 1.00 63.23 44 VAL A N 11
ATOM 12618 C CA . VAL A 1 52 ? -1.266 -10.369 0.558 1.00 12.14 44 VAL A CA 11
ATOM 12619 C C . VAL A 1 52 ? -1.904 -9.556 1.713 1.00 32.44 44 VAL A C 11
ATOM 12620 O O . VAL A 1 52 ? -3.129 -9.602 1.922 1.00 21.53 44 VAL A O 11
ATOM 12633 N N . VAL A 1 53 ? -1.061 -8.792 2.431 1.00 32.34 45 VAL A N 11
ATOM 12634 C CA . VAL A 1 53 ? -1.506 -7.983 3.576 1.00 32.44 45 VAL A CA 11
ATOM 12635 C C . VAL A 1 53 ? -2.400 -6.824 3.106 1.00 43.45 45 VAL A C 11
ATOM 12636 O O . VAL A 1 53 ? -3.496 -6.689 3.604 1.00 45.31 45 VAL A O 11
ATOM 12649 N N . LEU A 1 54 ? -1.951 -6.023 2.117 1.00 0.34 46 LEU A N 11
ATOM 12650 C CA . LEU A 1 54 ? -2.763 -4.901 1.561 1.00 14.24 46 LEU A CA 11
ATOM 12651 C C . LEU A 1 54 ? -4.116 -5.395 1.014 1.00 43.14 46 LEU A C 11
ATOM 12652 O O . LEU A 1 54 ? -5.081 -4.639 0.994 1.00 64.13 46 LEU A O 11
ATOM 12668 N N . ARG A 1 55 ? -4.162 -6.661 0.567 1.00 0.32 47 ARG A N 11
ATOM 12669 C CA . ARG A 1 55 ? -5.407 -7.309 0.122 1.00 22.14 47 ARG A CA 11
ATOM 12670 C C . ARG A 1 55 ? -6.394 -7.487 1.295 1.00 24.01 47 ARG A C 11
ATOM 12671 O O . ARG A 1 55 ? -7.573 -7.154 1.148 1.00 61.41 47 ARG A O 11
ATOM 12692 N N . GLU A 1 56 ? -5.917 -7.986 2.463 1.00 62.13 48 GLU A N 11
ATOM 12693 C CA . GLU A 1 56 ? -6.798 -8.170 3.648 1.00 24.41 48 GLU A CA 11
ATOM 12694 C C . GLU A 1 56 ? -7.119 -6.816 4.330 1.00 41.41 48 GLU A C 11
ATOM 12695 O O . GLU A 1 56 ? -8.184 -6.666 4.938 1.00 60.13 48 GLU A O 11
ATOM 12707 N N . GLU A 1 57 ? -6.196 -5.837 4.207 1.00 53.42 49 GLU A N 11
ATOM 12708 C CA . GLU A 1 57 ? -6.406 -4.460 4.698 1.00 74.34 49 GLU A CA 11
ATOM 12709 C C . GLU A 1 57 ? -7.498 -3.773 3.861 1.00 63.25 49 GLU A C 11
ATOM 12710 O O . GLU A 1 57 ? -8.316 -3.023 4.391 1.00 61.11 49 GLU A O 11
ATOM 12722 N N . GLU A 1 58 ? -7.489 -4.074 2.546 1.00 74.51 50 GLU A N 11
ATOM 12723 C CA . GLU A 1 58 ? -8.479 -3.577 1.579 1.00 73.22 50 GLU A CA 11
ATOM 12724 C C . GLU A 1 58 ? -9.879 -4.065 1.964 1.00 62.12 50 GLU A C 11
ATOM 12725 O O . GLU A 1 58 ? -10.826 -3.280 1.962 1.00 73.14 50 GLU A O 11
ATOM 12737 N N . LYS A 1 59 ? -9.981 -5.364 2.317 1.00 75.34 51 LYS A N 11
ATOM 12738 C CA . LYS A 1 59 ? -11.264 -6.018 2.666 1.00 21.33 51 LYS A CA 11
ATOM 12739 C C . LYS A 1 59 ? -11.945 -5.316 3.862 1.00 61.13 51 LYS A C 11
ATOM 12740 O O . LYS A 1 59 ? -13.162 -5.090 3.846 1.00 53.02 51 LYS A O 11
ATOM 12759 N N . LYS A 1 60 ? -11.134 -4.952 4.876 1.00 41.02 52 LYS A N 11
ATOM 12760 C CA . LYS A 1 60 ? -11.624 -4.327 6.129 1.00 33.05 52 LYS A CA 11
ATOM 12761 C C . LYS A 1 60 ? -11.900 -2.821 5.943 1.00 12.24 52 LYS A C 11
ATOM 12762 O O . LYS A 1 60 ? -12.799 -2.259 6.584 1.00 71.14 52 LYS A O 11
ATOM 12781 N N . ALA A 1 61 ? -11.112 -2.186 5.058 1.00 1.45 53 ALA A N 11
ATOM 12782 C CA . ALA A 1 61 ? -11.183 -0.743 4.795 1.00 23.01 53 ALA A CA 11
ATOM 12783 C C . ALA A 1 61 ? -12.241 -0.458 3.722 1.00 21.42 53 ALA A C 11
ATOM 12784 O O . ALA A 1 61 ? -12.185 -1.025 2.628 1.00 34.21 53 ALA A O 11
ATOM 12791 N N . SER A 1 62 ? -13.209 0.405 4.043 1.00 75.11 54 SER A N 11
ATOM 12792 C CA . SER A 1 62 ? -14.245 0.822 3.086 1.00 32.11 54 SER A CA 11
ATOM 12793 C C . SER A 1 62 ? -13.705 1.934 2.162 1.00 41.31 54 SER A C 11
ATOM 12794 O O . SER A 1 62 ? -12.729 2.620 2.491 1.00 72.52 54 SER A O 11
ATOM 12802 N N . GLU A 1 63 ? -14.347 2.079 0.999 1.00 35.31 55 GLU A N 11
ATOM 12803 C CA . GLU A 1 63 ? -14.017 3.112 -0.003 1.00 51.44 55 GLU A CA 11
ATOM 12804 C C . GLU A 1 63 ? -14.442 4.521 0.511 1.00 53.41 55 GLU A C 11
ATOM 12805 O O . GLU A 1 63 ? -15.384 4.612 1.311 1.00 73.32 55 GLU A O 11
ATOM 12817 N N . PRO A 1 64 ? -13.774 5.656 0.081 1.00 62.53 56 PRO A N 11
ATOM 12818 C CA . PRO A 1 64 ? -12.745 5.703 -1.004 1.00 64.14 56 PRO A CA 11
ATOM 12819 C C . PRO A 1 64 ? -11.318 5.279 -0.573 1.00 40.50 56 PRO A C 11
ATOM 12820 O O . PRO A 1 64 ? -10.414 5.289 -1.409 1.00 42.55 56 PRO A O 11
ATOM 12831 N N . PHE A 1 65 ? -11.122 4.886 0.706 1.00 11.12 57 PHE A N 11
ATOM 12832 C CA . PHE A 1 65 ? -9.789 4.448 1.188 1.00 64.34 57 PHE A CA 11
ATOM 12833 C C . PHE A 1 65 ? -9.412 3.069 0.589 1.00 4.32 57 PHE A C 11
ATOM 12834 O O . PHE A 1 65 ? -8.241 2.811 0.298 1.00 52.11 57 PHE A O 11
ATOM 12851 N N . LYS A 1 66 ? -10.432 2.200 0.416 1.00 53.33 58 LYS A N 11
ATOM 12852 C CA . LYS A 1 66 ? -10.309 0.901 -0.288 1.00 43.11 58 LYS A CA 11
ATOM 12853 C C . LYS A 1 66 ? -9.683 1.095 -1.691 1.00 50.33 58 LYS A C 11
ATOM 12854 O O . LYS A 1 66 ? -8.806 0.321 -2.102 1.00 10.20 58 LYS A O 11
ATOM 12873 N N . THR A 1 67 ? -10.142 2.158 -2.388 1.00 25.33 59 THR A N 11
ATOM 12874 C CA . THR A 1 67 ? -9.667 2.541 -3.726 1.00 43.34 59 THR A CA 11
ATOM 12875 C C . THR A 1 67 ? -8.156 2.851 -3.700 1.00 63.32 59 THR A C 11
ATOM 12876 O O . THR A 1 67 ? -7.402 2.356 -4.533 1.00 64.31 59 THR A O 11
ATOM 12887 N N . ASP A 1 68 ? -7.738 3.621 -2.688 1.00 2.31 60 ASP A N 11
ATOM 12888 C CA . ASP A 1 68 ? -6.336 4.085 -2.520 1.00 14.12 60 ASP A CA 11
ATOM 12889 C C . ASP A 1 68 ? -5.364 2.907 -2.329 1.00 74.24 60 ASP A C 11
ATOM 12890 O O . ASP A 1 68 ? -4.247 2.902 -2.880 1.00 63.33 60 ASP A O 11
ATOM 12899 N N . ILE A 1 69 ? -5.837 1.904 -1.563 1.00 42.23 61 ILE A N 11
ATOM 12900 C CA . ILE A 1 69 ? -5.081 0.675 -1.248 1.00 15.22 61 ILE A CA 11
ATOM 12901 C C . ILE A 1 69 ? -4.766 -0.127 -2.521 1.00 33.13 61 ILE A C 11
ATOM 12902 O O . ILE A 1 69 ? -3.631 -0.559 -2.720 1.00 4.52 61 ILE A O 11
ATOM 12918 N N . ARG A 1 70 ? -5.793 -0.325 -3.358 1.00 43.22 62 ARG A N 11
ATOM 12919 C CA . ARG A 1 70 ? -5.717 -1.201 -4.547 1.00 10.41 62 ARG A CA 11
ATOM 12920 C C . ARG A 1 70 ? -5.057 -0.488 -5.753 1.00 72.45 62 ARG A C 11
ATOM 12921 O O . ARG A 1 70 ? -4.618 -1.150 -6.695 1.00 22.51 62 ARG A O 11
ATOM 12942 N N . ILE A 1 71 ? -5.003 0.863 -5.719 1.00 24.55 63 ILE A N 11
ATOM 12943 C CA . ILE A 1 71 ? -4.173 1.670 -6.647 1.00 22.13 63 ILE A CA 11
ATOM 12944 C C . ILE A 1 71 ? -2.674 1.444 -6.332 1.00 11.41 63 ILE A C 11
ATOM 12945 O O . ILE A 1 71 ? -1.839 1.327 -7.247 1.00 31.22 63 ILE A O 11
ATOM 12961 N N . LEU A 1 72 ? -2.352 1.374 -5.025 1.00 12.34 64 LEU A N 11
ATOM 12962 C CA . LEU A 1 72 ? -0.980 1.096 -4.549 1.00 22.34 64 LEU A CA 11
ATOM 12963 C C . LEU A 1 72 ? -0.608 -0.372 -4.892 1.00 12.22 64 LEU A C 11
ATOM 12964 O O . LEU A 1 72 ? 0.488 -0.634 -5.402 1.00 54.44 64 LEU A O 11
ATOM 12980 N N . LEU A 1 73 ? -1.561 -1.306 -4.630 1.00 71.13 65 LEU A N 11
ATOM 12981 C CA . LEU A 1 73 ? -1.459 -2.737 -5.019 1.00 10.30 65 LEU A CA 11
ATOM 12982 C C . LEU A 1 73 ? -1.180 -2.872 -6.517 1.00 13.34 65 LEU A C 11
ATOM 12983 O O . LEU A 1 73 ? -0.333 -3.658 -6.919 1.00 62.23 65 LEU A O 11
ATOM 12999 N N . ASP A 1 74 ? -1.888 -2.060 -7.317 1.00 51.42 66 ASP A N 11
ATOM 13000 C CA . ASP A 1 74 ? -1.751 -2.041 -8.781 1.00 63.02 66 ASP A CA 11
ATOM 13001 C C . ASP A 1 74 ? -0.301 -1.718 -9.180 1.00 61.34 66 ASP A C 11
ATOM 13002 O O . ASP A 1 74 ? 0.230 -2.341 -10.097 1.00 43.04 66 ASP A O 11
ATOM 13011 N N . PHE A 1 75 ? 0.340 -0.775 -8.447 1.00 35.21 67 PHE A N 11
ATOM 13012 C CA . PHE A 1 75 ? 1.731 -0.370 -8.724 1.00 4.21 67 PHE A CA 11
ATOM 13013 C C . PHE A 1 75 ? 2.707 -1.511 -8.357 1.00 65.02 67 PHE A C 11
ATOM 13014 O O . PHE A 1 75 ? 3.614 -1.828 -9.141 1.00 24.11 67 PHE A O 11
ATOM 13031 N N . LEU A 1 76 ? 2.505 -2.104 -7.157 1.00 31.15 68 LEU A N 11
ATOM 13032 C CA . LEU A 1 76 ? 3.358 -3.198 -6.630 1.00 21.02 68 LEU A CA 11
ATOM 13033 C C . LEU A 1 76 ? 3.365 -4.392 -7.592 1.00 45.21 68 LEU A C 11
ATOM 13034 O O . LEU A 1 76 ? 4.418 -4.897 -7.964 1.00 3.43 68 LEU A O 11
ATOM 13050 N N . GLU A 1 77 ? 2.155 -4.796 -7.995 1.00 13.25 69 GLU A N 11
ATOM 13051 C CA . GLU A 1 77 ? 1.911 -5.975 -8.842 1.00 15.03 69 GLU A CA 11
ATOM 13052 C C . GLU A 1 77 ? 2.278 -5.705 -10.318 1.00 24.12 69 GLU A C 11
ATOM 13053 O O . GLU A 1 77 ? 2.539 -6.648 -11.070 1.00 50.21 69 GLU A O 11
ATOM 13065 N N . SER A 1 78 ? 2.299 -4.416 -10.719 1.00 41.22 70 SER A N 11
ATOM 13066 C CA . SER A 1 78 ? 2.748 -3.995 -12.060 1.00 62.42 70 SER A CA 11
ATOM 13067 C C . SER A 1 78 ? 4.273 -4.164 -12.188 1.00 12.03 70 SER A C 11
ATOM 13068 O O . SER A 1 78 ? 4.766 -4.745 -13.162 1.00 24.35 70 SER A O 11
ATOM 13076 N N . LYS A 1 79 ? 5.005 -3.652 -11.182 1.00 10.34 71 LYS A N 11
ATOM 13077 C CA . LYS A 1 79 ? 6.480 -3.612 -11.174 1.00 52.01 71 LYS A CA 11
ATOM 13078 C C . LYS A 1 79 ? 7.040 -4.798 -10.362 1.00 43.13 71 LYS A C 11
ATOM 13079 O O . LYS A 1 79 ? 6.969 -4.780 -9.130 1.00 61.44 71 LYS A O 11
ATOM 13098 N N . PRO A 1 80 ? 7.580 -5.870 -11.036 1.00 24.44 72 PRO A N 11
ATOM 13099 C CA . PRO A 1 80 ? 8.077 -7.086 -10.356 1.00 73.22 72 PRO A CA 11
ATOM 13100 C C . PRO A 1 80 ? 9.497 -6.871 -9.760 1.00 65.45 72 PRO A C 11
ATOM 13101 O O . PRO A 1 80 ? 10.503 -7.128 -10.456 1.00 34.51 72 PRO A O 11
ATOM 13113 N N . GLY A 1 9 ? 16.803 -6.747 7.705 1.00 74.02 1 GLY A N 12
ATOM 13114 C CA . GLY A 1 9 ? 15.602 -5.875 7.820 1.00 23.44 1 GLY A CA 12
ATOM 13115 C C . GLY A 1 9 ? 14.637 -6.058 6.657 1.00 5.21 1 GLY A C 12
ATOM 13116 O O . GLY A 1 9 ? 14.935 -6.807 5.716 1.00 41.10 1 GLY A O 12
ATOM 13120 N N . SER A 1 10 ? 13.477 -5.374 6.722 1.00 34.21 2 SER A N 12
ATOM 13121 C CA . SER A 1 10 ? 12.435 -5.449 5.685 1.00 40.11 2 SER A CA 12
ATOM 13122 C C . SER A 1 10 ? 12.858 -4.646 4.440 1.00 32.45 2 SER A C 12
ATOM 13123 O O . SER A 1 10 ? 13.011 -3.422 4.505 1.00 72.24 2 SER A O 12
ATOM 13131 N N . VAL A 1 11 ? 13.011 -5.347 3.311 1.00 42.11 3 VAL A N 12
ATOM 13132 C CA . VAL A 1 11 ? 13.441 -4.745 2.034 1.00 3.04 3 VAL A CA 12
ATOM 13133 C C . VAL A 1 11 ? 12.251 -4.069 1.332 1.00 62.15 3 VAL A C 12
ATOM 13134 O O . VAL A 1 11 ? 12.421 -3.074 0.647 1.00 32.44 3 VAL A O 12
ATOM 13147 N N . VAL A 1 12 ? 11.037 -4.586 1.565 1.00 63.44 4 VAL A N 12
ATOM 13148 C CA . VAL A 1 12 ? 9.812 -4.086 0.911 1.00 44.30 4 VAL A CA 12
ATOM 13149 C C . VAL A 1 12 ? 9.536 -2.589 1.203 1.00 41.15 4 VAL A C 12
ATOM 13150 O O . VAL A 1 12 ? 8.881 -1.919 0.401 1.00 50.30 4 VAL A O 12
ATOM 13163 N N . LYS A 1 13 ? 10.056 -2.090 2.347 1.00 21.51 5 LYS A N 12
ATOM 13164 C CA . LYS A 1 13 ? 9.920 -0.686 2.765 1.00 62.24 5 LYS A CA 12
ATOM 13165 C C . LYS A 1 13 ? 10.323 0.263 1.624 1.00 14.13 5 LYS A C 12
ATOM 13166 O O . LYS A 1 13 ? 9.566 1.174 1.282 1.00 65.44 5 LYS A O 12
ATOM 13185 N N . GLU A 1 14 ? 11.490 -0.022 0.990 1.00 24.22 6 GLU A N 12
ATOM 13186 C CA . GLU A 1 14 ? 12.032 0.842 -0.070 1.00 1.32 6 GLU A CA 12
ATOM 13187 C C . GLU A 1 14 ? 11.150 0.797 -1.327 1.00 31.23 6 GLU A C 12
ATOM 13188 O O . GLU A 1 14 ? 10.993 1.813 -1.987 1.00 11.20 6 GLU A O 12
ATOM 13200 N N . LYS A 1 15 ? 10.539 -0.374 -1.610 1.00 12.10 7 LYS A N 12
ATOM 13201 C CA . LYS A 1 15 ? 9.667 -0.572 -2.792 1.00 3.43 7 LYS A CA 12
ATOM 13202 C C . LYS A 1 15 ? 8.353 0.210 -2.657 1.00 3.51 7 LYS A C 12
ATOM 13203 O O . LYS A 1 15 ? 7.875 0.826 -3.622 1.00 15.14 7 LYS A O 12
ATOM 13222 N N . LEU A 1 16 ? 7.788 0.168 -1.438 1.00 21.45 8 LEU A N 12
ATOM 13223 C CA . LEU A 1 16 ? 6.530 0.843 -1.107 1.00 54.23 8 LEU A CA 12
ATOM 13224 C C . LEU A 1 16 ? 6.707 2.374 -1.176 1.00 72.22 8 LEU A C 12
ATOM 13225 O O . LEU A 1 16 ? 5.774 3.081 -1.542 1.00 11.22 8 LEU A O 12
ATOM 13241 N N . GLU A 1 17 ? 7.931 2.859 -0.847 1.00 64.52 9 GLU A N 12
ATOM 13242 C CA . GLU A 1 17 ? 8.295 4.296 -0.934 1.00 35.24 9 GLU A CA 12
ATOM 13243 C C . GLU A 1 17 ? 8.276 4.812 -2.393 1.00 2.02 9 GLU A C 12
ATOM 13244 O O . GLU A 1 17 ? 8.049 6.005 -2.611 1.00 14.14 9 GLU A O 12
ATOM 13256 N N . LYS A 1 18 ? 8.527 3.925 -3.389 1.00 2.10 10 LYS A N 12
ATOM 13257 C CA . LYS A 1 18 ? 8.325 4.269 -4.820 1.00 11.25 10 LYS A CA 12
ATOM 13258 C C . LYS A 1 18 ? 6.827 4.371 -5.105 1.00 62.54 10 LYS A C 12
ATOM 13259 O O . LYS A 1 18 ? 6.336 5.437 -5.485 1.00 62.55 10 LYS A O 12
ATOM 13278 N N . ALA A 1 19 ? 6.125 3.241 -4.853 1.00 43.04 11 ALA A N 12
ATOM 13279 C CA . ALA A 1 19 ? 4.702 3.053 -5.186 1.00 64.25 11 ALA A CA 12
ATOM 13280 C C . ALA A 1 19 ? 3.817 4.181 -4.633 1.00 44.11 11 ALA A C 12
ATOM 13281 O O . ALA A 1 19 ? 2.891 4.618 -5.312 1.00 42.31 11 ALA A O 12
ATOM 13288 N N . LEU A 1 20 ? 4.143 4.637 -3.400 1.00 1.50 12 LEU A N 12
ATOM 13289 C CA . LEU A 1 20 ? 3.484 5.773 -2.731 1.00 2.54 12 LEU A CA 12
ATOM 13290 C C . LEU A 1 20 ? 3.534 7.044 -3.605 1.00 21.43 12 LEU A C 12
ATOM 13291 O O . LEU A 1 20 ? 2.493 7.630 -3.902 1.00 63.31 12 LEU A O 12
ATOM 13307 N N . ILE A 1 21 ? 4.754 7.437 -4.024 1.00 52.31 13 ILE A N 12
ATOM 13308 C CA . ILE A 1 21 ? 4.993 8.690 -4.780 1.00 34.13 13 ILE A CA 12
ATOM 13309 C C . ILE A 1 21 ? 4.337 8.627 -6.179 1.00 45.34 13 ILE A C 12
ATOM 13310 O O . ILE A 1 21 ? 3.766 9.618 -6.655 1.00 31.33 13 ILE A O 12
ATOM 13326 N N . GLU A 1 22 ? 4.369 7.440 -6.797 1.00 72.14 14 GLU A N 12
ATOM 13327 C CA . GLU A 1 22 ? 3.826 7.237 -8.154 1.00 4.42 14 GLU A CA 12
ATOM 13328 C C . GLU A 1 22 ? 2.295 7.380 -8.168 1.00 22.02 14 GLU A C 12
ATOM 13329 O O . GLU A 1 22 ? 1.721 7.975 -9.085 1.00 73.23 14 GLU A O 12
ATOM 13341 N N . VAL A 1 23 ? 1.637 6.840 -7.126 1.00 14.11 15 VAL A N 12
ATOM 13342 C CA . VAL A 1 23 ? 0.166 6.930 -6.982 1.00 44.30 15 VAL A CA 12
ATOM 13343 C C . VAL A 1 23 ? -0.254 8.164 -6.155 1.00 1.41 15 VAL A C 12
ATOM 13344 O O . VAL A 1 23 ? -1.445 8.388 -5.980 1.00 60.23 15 VAL A O 12
ATOM 13357 N N . ARG A 1 24 ? 0.733 8.966 -5.683 1.00 42.02 16 ARG A N 12
ATOM 13358 C CA . ARG A 1 24 ? 0.508 10.145 -4.797 1.00 42.30 16 ARG A CA 12
ATOM 13359 C C . ARG A 1 24 ? -0.540 11.166 -5.363 1.00 10.42 16 ARG A C 12
ATOM 13360 O O . ARG A 1 24 ? -1.438 11.565 -4.615 1.00 70.20 16 ARG A O 12
ATOM 13381 N N . PRO A 1 25 ? -0.470 11.606 -6.678 1.00 32.22 17 PRO A N 12
ATOM 13382 C CA . PRO A 1 25 ? -1.485 12.541 -7.248 1.00 52.15 17 PRO A CA 12
ATOM 13383 C C . PRO A 1 25 ? -2.819 11.850 -7.625 1.00 42.23 17 PRO A C 12
ATOM 13384 O O . PRO A 1 25 ? -3.725 12.506 -8.140 1.00 14.22 17 PRO A O 12
ATOM 13395 N N . TYR A 1 26 ? -2.921 10.532 -7.373 1.00 51.44 18 TYR A N 12
ATOM 13396 C CA . TYR A 1 26 ? -4.129 9.728 -7.672 1.00 70.31 18 TYR A CA 12
ATOM 13397 C C . TYR A 1 26 ? -4.872 9.308 -6.391 1.00 64.42 18 TYR A C 12
ATOM 13398 O O . TYR A 1 26 ? -6.097 9.136 -6.415 1.00 51.14 18 TYR A O 12
ATOM 13416 N N . VAL A 1 27 ? -4.130 9.104 -5.282 1.00 64.03 19 VAL A N 12
ATOM 13417 C CA . VAL A 1 27 ? -4.713 8.644 -4.008 1.00 22.11 19 VAL A CA 12
ATOM 13418 C C . VAL A 1 27 ? -5.003 9.832 -3.077 1.00 73.11 19 VAL A C 12
ATOM 13419 O O . VAL A 1 27 ? -4.158 10.719 -2.857 1.00 32.41 19 VAL A O 12
ATOM 13432 N N . GLU A 1 28 ? -6.234 9.866 -2.585 1.00 24.30 20 GLU A N 12
ATOM 13433 C CA . GLU A 1 28 ? -6.632 10.711 -1.468 1.00 3.34 20 GLU A CA 12
ATOM 13434 C C . GLU A 1 28 ? -6.531 9.848 -0.200 1.00 73.00 20 GLU A C 12
ATOM 13435 O O . GLU A 1 28 ? -6.703 8.628 -0.294 1.00 12.34 20 GLU A O 12
ATOM 13447 N N . TYR A 1 29 ? -6.272 10.488 0.967 1.00 4.41 21 TYR A N 12
ATOM 13448 C CA . TYR A 1 29 ? -5.954 9.801 2.243 1.00 3.01 21 TYR A CA 12
ATOM 13449 C C . TYR A 1 29 ? -4.567 9.139 2.139 1.00 74.43 21 TYR A C 12
ATOM 13450 O O . TYR A 1 29 ? -4.314 8.099 2.733 1.00 11.04 21 TYR A O 12
ATOM 13468 N N . TYR A 1 30 ? -3.662 9.815 1.398 1.00 22.21 22 TYR A N 12
ATOM 13469 C CA . TYR A 1 30 ? -2.257 9.402 1.220 1.00 70.54 22 TYR A CA 12
ATOM 13470 C C . TYR A 1 30 ? -1.491 9.434 2.562 1.00 50.12 22 TYR A C 12
ATOM 13471 O O . TYR A 1 30 ? -0.528 8.702 2.734 1.00 24.32 22 TYR A O 12
ATOM 13489 N N . ASN A 1 31 ? -1.927 10.303 3.492 1.00 53.41 23 ASN A N 12
ATOM 13490 C CA . ASN A 1 31 ? -1.380 10.371 4.870 1.00 32.22 23 ASN A CA 12
ATOM 13491 C C . ASN A 1 31 ? -1.777 9.125 5.683 1.00 44.13 23 ASN A C 12
ATOM 13492 O O . ASN A 1 31 ? -1.014 8.656 6.542 1.00 64.32 23 ASN A O 12
ATOM 13503 N N . GLU A 1 32 ? -2.977 8.591 5.387 1.00 14.31 24 GLU A N 12
ATOM 13504 C CA . GLU A 1 32 ? -3.487 7.348 5.997 1.00 41.13 24 GLU A CA 12
ATOM 13505 C C . GLU A 1 32 ? -2.760 6.131 5.396 1.00 24.23 24 GLU A C 12
ATOM 13506 O O . GLU A 1 32 ? -2.383 5.208 6.120 1.00 65.53 24 GLU A O 12
ATOM 13518 N N . LEU A 1 33 ? -2.567 6.165 4.060 1.00 72.31 25 LEU A N 12
ATOM 13519 C CA . LEU A 1 33 ? -1.877 5.104 3.303 1.00 61.13 25 LEU A CA 12
ATOM 13520 C C . LEU A 1 33 ? -0.408 5.001 3.738 1.00 43.45 25 LEU A C 12
ATOM 13521 O O . LEU A 1 33 ? 0.115 3.918 3.899 1.00 3.51 25 LEU A O 12
ATOM 13537 N N . LYS A 1 34 ? 0.213 6.173 3.933 1.00 21.53 26 LYS A N 12
ATOM 13538 C CA . LYS A 1 34 ? 1.598 6.331 4.412 1.00 4.50 26 LYS A CA 12
ATOM 13539 C C . LYS A 1 34 ? 1.780 5.694 5.806 1.00 63.41 26 LYS A C 12
ATOM 13540 O O . LYS A 1 34 ? 2.789 5.035 6.076 1.00 32.43 26 LYS A O 12
ATOM 13559 N N . ALA A 1 35 ? 0.770 5.903 6.674 1.00 73.00 27 ALA A N 12
ATOM 13560 C CA . ALA A 1 35 ? 0.733 5.340 8.031 1.00 63.32 27 ALA A CA 12
ATOM 13561 C C . ALA A 1 35 ? 0.543 3.812 7.994 1.00 10.02 27 ALA A C 12
ATOM 13562 O O . ALA A 1 35 ? 1.146 3.091 8.795 1.00 0.32 27 ALA A O 12
ATOM 13569 N N . LEU A 1 36 ? -0.304 3.340 7.053 1.00 71.32 28 LEU A N 12
ATOM 13570 C CA . LEU A 1 36 ? -0.587 1.905 6.848 1.00 73.33 28 LEU A CA 12
ATOM 13571 C C . LEU A 1 36 ? 0.659 1.182 6.287 1.00 73.30 28 LEU A C 12
ATOM 13572 O O . LEU A 1 36 ? 0.928 0.050 6.651 1.00 71.40 28 LEU A O 12
ATOM 13588 N N . VAL A 1 37 ? 1.419 1.876 5.422 1.00 62.30 29 VAL A N 12
ATOM 13589 C CA . VAL A 1 37 ? 2.659 1.360 4.811 1.00 64.23 29 VAL A CA 12
ATOM 13590 C C . VAL A 1 37 ? 3.767 1.236 5.871 1.00 74.25 29 VAL A C 12
ATOM 13591 O O . VAL A 1 37 ? 4.459 0.216 5.935 1.00 64.32 29 VAL A O 12
ATOM 13604 N N . SER A 1 38 ? 3.905 2.278 6.707 1.00 24.13 30 SER A N 12
ATOM 13605 C CA . SER A 1 38 ? 4.878 2.311 7.814 1.00 30.24 30 SER A CA 12
ATOM 13606 C C . SER A 1 38 ? 4.524 1.261 8.898 1.00 21.43 30 SER A C 12
ATOM 13607 O O . SER A 1 38 ? 5.413 0.738 9.585 1.00 61.10 30 SER A O 12
ATOM 13615 N N . LYS A 1 39 ? 3.213 0.963 9.019 1.00 35.02 31 LYS A N 12
ATOM 13616 C CA . LYS A 1 39 ? 2.689 -0.079 9.915 1.00 61.11 31 LYS A CA 12
ATOM 13617 C C . LYS A 1 39 ? 3.088 -1.474 9.387 1.00 71.40 31 LYS A C 12
ATOM 13618 O O . LYS A 1 39 ? 3.821 -2.211 10.057 1.00 74.31 31 LYS A O 12
ATOM 13637 N N . ILE A 1 40 ? 2.645 -1.799 8.152 1.00 43.01 32 ILE A N 12
ATOM 13638 C CA . ILE A 1 40 ? 2.782 -3.155 7.588 1.00 64.21 32 ILE A CA 12
ATOM 13639 C C . ILE A 1 40 ? 4.256 -3.539 7.397 1.00 60.23 32 ILE A C 12
ATOM 13640 O O . ILE A 1 40 ? 4.610 -4.670 7.671 1.00 53.24 32 ILE A O 12
ATOM 13656 N N . SER A 1 41 ? 5.110 -2.566 6.994 1.00 5.52 33 SER A N 12
ATOM 13657 C CA . SER A 1 41 ? 6.540 -2.803 6.698 1.00 42.32 33 SER A CA 12
ATOM 13658 C C . SER A 1 41 ? 7.315 -3.266 7.942 1.00 73.41 33 SER A C 12
ATOM 13659 O O . SER A 1 41 ? 8.340 -3.944 7.825 1.00 41.21 33 SER A O 12
ATOM 13667 N N . SER A 1 42 ? 6.791 -2.916 9.132 1.00 62.00 34 SER A N 12
ATOM 13668 C CA . SER A 1 42 ? 7.402 -3.274 10.418 1.00 14.04 34 SER A CA 12
ATOM 13669 C C . SER A 1 42 ? 7.177 -4.770 10.766 1.00 44.21 34 SER A C 12
ATOM 13670 O O . SER A 1 42 ? 7.780 -5.284 11.713 1.00 61.34 34 SER A O 12
ATOM 13678 N N . SER A 1 43 ? 6.308 -5.459 9.998 1.00 4.12 35 SER A N 12
ATOM 13679 C CA . SER A 1 43 ? 5.978 -6.887 10.212 1.00 73.43 35 SER A CA 12
ATOM 13680 C C . SER A 1 43 ? 6.226 -7.733 8.938 1.00 24.43 35 SER A C 12
ATOM 13681 O O . SER A 1 43 ? 6.502 -8.934 9.028 1.00 53.30 35 SER A O 12
ATOM 13689 N N . VAL A 1 44 ? 6.124 -7.102 7.752 1.00 22.21 36 VAL A N 12
ATOM 13690 C CA . VAL A 1 44 ? 6.284 -7.791 6.455 1.00 20.34 36 VAL A CA 12
ATOM 13691 C C . VAL A 1 44 ? 7.738 -7.655 5.983 1.00 2.01 36 VAL A C 12
ATOM 13692 O O . VAL A 1 44 ? 8.346 -6.588 6.117 1.00 63.45 36 VAL A O 12
ATOM 13705 N N . ASN A 1 45 ? 8.287 -8.750 5.444 1.00 44.41 37 ASN A N 12
ATOM 13706 C CA . ASN A 1 45 ? 9.731 -8.869 5.154 1.00 40.53 37 ASN A CA 12
ATOM 13707 C C . ASN A 1 45 ? 10.052 -8.424 3.723 1.00 74.44 37 ASN A C 12
ATOM 13708 O O . ASN A 1 45 ? 10.995 -7.658 3.490 1.00 73.40 37 ASN A O 12
ATOM 13719 N N . ASP A 1 46 ? 9.231 -8.883 2.772 1.00 15.54 38 ASP A N 12
ATOM 13720 C CA . ASP A 1 46 ? 9.463 -8.662 1.335 1.00 63.53 38 ASP A CA 12
ATOM 13721 C C . ASP A 1 46 ? 8.144 -8.290 0.634 1.00 22.14 38 ASP A C 12
ATOM 13722 O O . ASP A 1 46 ? 7.084 -8.214 1.284 1.00 1.21 38 ASP A O 12
ATOM 13731 N N . LEU A 1 47 ? 8.233 -8.037 -0.693 1.00 75.14 39 LEU A N 12
ATOM 13732 C CA . LEU A 1 47 ? 7.128 -7.487 -1.499 1.00 55.32 39 LEU A CA 12
ATOM 13733 C C . LEU A 1 47 ? 5.892 -8.397 -1.462 1.00 62.42 39 LEU A C 12
ATOM 13734 O O . LEU A 1 47 ? 4.775 -7.896 -1.341 1.00 33.01 39 LEU A O 12
ATOM 13750 N N . GLU A 1 48 ? 6.116 -9.731 -1.505 1.00 54.35 40 GLU A N 12
ATOM 13751 C CA . GLU A 1 48 ? 5.029 -10.730 -1.461 1.00 65.22 40 GLU A CA 12
ATOM 13752 C C . GLU A 1 48 ? 4.196 -10.589 -0.178 1.00 62.34 40 GLU A C 12
ATOM 13753 O O . GLU A 1 48 ? 2.966 -10.624 -0.230 1.00 64.14 40 GLU A O 12
ATOM 13765 N N . GLU A 1 49 ? 4.891 -10.394 0.958 1.00 61.12 41 GLU A N 12
ATOM 13766 C CA . GLU A 1 49 ? 4.256 -10.262 2.278 1.00 23.44 41 GLU A CA 12
ATOM 13767 C C . GLU A 1 49 ? 3.368 -9.007 2.366 1.00 55.13 41 GLU A C 12
ATOM 13768 O O . GLU A 1 49 ? 2.225 -9.085 2.835 1.00 51.34 41 GLU A O 12
ATOM 13780 N N . ALA A 1 50 ? 3.897 -7.859 1.889 1.00 51.41 42 ALA A N 12
ATOM 13781 C CA . ALA A 1 50 ? 3.172 -6.573 1.919 1.00 1.13 42 ALA A CA 12
ATOM 13782 C C . ALA A 1 50 ? 1.915 -6.618 1.046 1.00 53.14 42 ALA A C 12
ATOM 13783 O O . ALA A 1 50 ? 0.892 -6.057 1.419 1.00 11.11 42 ALA A O 12
ATOM 13790 N N . ILE A 1 51 ? 2.028 -7.289 -0.120 1.00 1.14 43 ILE A N 12
ATOM 13791 C CA . ILE A 1 51 ? 0.918 -7.460 -1.072 1.00 14.43 43 ILE A CA 12
ATOM 13792 C C . ILE A 1 51 ? -0.218 -8.284 -0.439 1.00 73.31 43 ILE A C 12
ATOM 13793 O O . ILE A 1 51 ? -1.371 -7.868 -0.511 1.00 31.43 43 ILE A O 12
ATOM 13809 N N . VAL A 1 52 ? 0.138 -9.420 0.212 1.00 41.25 44 VAL A N 12
ATOM 13810 C CA . VAL A 1 52 ? -0.816 -10.270 0.969 1.00 22.41 44 VAL A CA 12
ATOM 13811 C C . VAL A 1 52 ? -1.640 -9.420 1.961 1.00 62.41 44 VAL A C 12
ATOM 13812 O O . VAL A 1 52 ? -2.872 -9.542 2.028 1.00 54.23 44 VAL A O 12
ATOM 13825 N N . VAL A 1 53 ? -0.941 -8.519 2.673 1.00 34.12 45 VAL A N 12
ATOM 13826 C CA . VAL A 1 53 ? -1.559 -7.640 3.668 1.00 65.42 45 VAL A CA 12
ATOM 13827 C C . VAL A 1 53 ? -2.427 -6.548 3.004 1.00 65.31 45 VAL A C 12
ATOM 13828 O O . VAL A 1 53 ? -3.517 -6.276 3.477 1.00 54.44 45 VAL A O 12
ATOM 13841 N N . LEU A 1 54 ? -1.968 -5.963 1.883 1.00 20.04 46 LEU A N 12
ATOM 13842 C CA . LEU A 1 54 ? -2.733 -4.915 1.162 1.00 45.20 46 LEU A CA 12
ATOM 13843 C C . LEU A 1 54 ? -4.029 -5.486 0.549 1.00 61.13 46 LEU A C 12
ATOM 13844 O O . LEU A 1 54 ? -5.005 -4.752 0.373 1.00 44.24 46 LEU A O 12
ATOM 13860 N N . ARG A 1 55 ? -4.023 -6.800 0.234 1.00 53.44 47 ARG A N 12
ATOM 13861 C CA . ARG A 1 55 ? -5.215 -7.509 -0.261 1.00 33.11 47 ARG A CA 12
ATOM 13862 C C . ARG A 1 55 ? -6.264 -7.599 0.862 1.00 52.41 47 ARG A C 12
ATOM 13863 O O . ARG A 1 55 ? -7.368 -7.070 0.721 1.00 33.15 47 ARG A O 12
ATOM 13884 N N . GLU A 1 56 ? -5.873 -8.205 2.004 1.00 33.55 48 GLU A N 12
ATOM 13885 C CA . GLU A 1 56 ? -6.783 -8.447 3.149 1.00 31.21 48 GLU A CA 12
ATOM 13886 C C . GLU A 1 56 ? -7.263 -7.133 3.814 1.00 5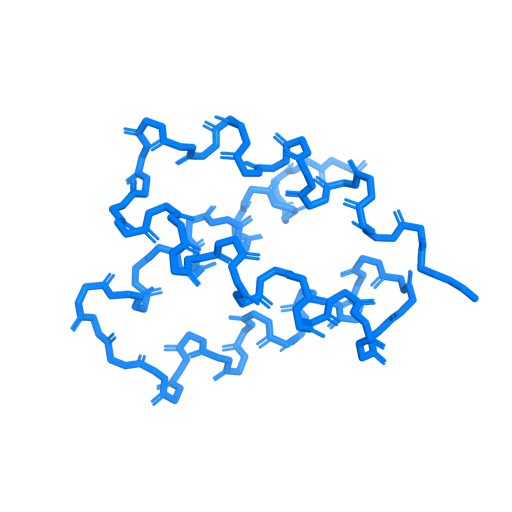3.40 48 GLU A C 12
ATOM 13887 O O . GLU A 1 56 ? -8.372 -7.091 4.362 1.00 33.15 48 GLU A O 12
ATOM 13899 N N . GLU A 1 57 ? -6.422 -6.072 3.763 1.00 11.32 49 GLU A N 12
ATOM 13900 C CA . GLU A 1 57 ? -6.810 -4.726 4.220 1.00 63.21 49 GLU A CA 12
ATOM 13901 C C . GLU A 1 57 ? -7.948 -4.192 3.343 1.00 24.34 49 GLU A C 12
ATOM 13902 O O . GLU A 1 57 ? -8.971 -3.762 3.857 1.00 40.35 49 GLU A O 12
ATOM 13914 N N . GLU A 1 58 ? -7.752 -4.274 2.016 1.00 51.32 50 GLU A N 12
ATOM 13915 C CA . GLU A 1 58 ? -8.701 -3.750 1.014 1.00 74.44 50 GLU A CA 12
ATOM 13916 C C . GLU A 1 58 ? -10.045 -4.516 1.039 1.00 75.53 50 GLU A C 12
ATOM 13917 O O . GLU A 1 58 ? -11.107 -3.915 0.793 1.00 53.55 50 GLU A O 12
ATOM 13929 N N . LYS A 1 59 ? -9.983 -5.833 1.344 1.00 51.44 51 LYS A N 12
ATOM 13930 C CA . LYS A 1 59 ? -11.173 -6.711 1.429 1.00 12.34 51 LYS A CA 12
ATOM 13931 C C . LYS A 1 59 ? -12.160 -6.215 2.505 1.00 10.12 51 LYS A C 12
ATOM 13932 O O . LYS A 1 59 ? -13.369 -6.113 2.261 1.00 11.14 51 LYS A O 12
ATOM 13951 N N . LYS A 1 60 ? -11.621 -5.922 3.697 1.00 24.21 52 LYS A N 12
ATOM 13952 C CA . LYS A 1 60 ? -12.425 -5.512 4.865 1.00 52.42 52 LYS A CA 12
ATOM 13953 C C . LYS A 1 60 ? -12.671 -3.990 4.875 1.00 5.15 52 LYS A C 12
ATOM 13954 O O . LYS A 1 60 ? -13.618 -3.520 5.516 1.00 40.30 52 LYS A O 12
ATOM 13973 N N . ALA A 1 61 ? -11.814 -3.228 4.164 1.00 23.54 53 ALA A N 12
ATOM 13974 C CA . ALA A 1 61 ? -11.907 -1.758 4.100 1.00 40.44 53 ALA A CA 12
ATOM 13975 C C . ALA A 1 61 ? -12.969 -1.337 3.088 1.00 62.12 53 ALA A C 12
ATOM 13976 O O . ALA A 1 61 ? -13.057 -1.917 2.000 1.00 25.43 53 ALA A O 12
ATOM 13983 N N . SER A 1 62 ? -13.774 -0.341 3.457 1.00 32.11 54 SER A N 12
ATOM 13984 C CA . SER A 1 62 ? -14.717 0.310 2.547 1.00 1.31 54 SER A CA 12
ATOM 13985 C C . SER A 1 62 ? -14.111 1.630 2.043 1.00 20.23 54 SER A C 12
ATOM 13986 O O . SER A 1 62 ? -13.265 2.244 2.710 1.00 3.31 54 SER A O 12
ATOM 13994 N N . GLU A 1 63 ? -14.515 2.022 0.826 1.00 40.40 55 GLU A N 12
ATOM 13995 C CA . GLU A 1 63 ? -14.035 3.246 0.162 1.00 71.35 55 GLU A CA 12
ATOM 13996 C C . GLU A 1 63 ? -14.582 4.507 0.882 1.00 41.44 55 GLU A C 12
ATOM 13997 O O . GLU A 1 63 ? -15.637 4.425 1.525 1.00 3.54 55 GLU A O 12
ATOM 14009 N N . PRO A 1 64 ? -13.909 5.708 0.790 1.00 23.32 56 PRO A N 12
ATOM 14010 C CA . PRO A 1 64 ? -12.737 5.990 -0.103 1.00 13.14 56 PRO A CA 12
ATOM 14011 C C . PRO A 1 64 ? -11.354 5.483 0.390 1.00 12.40 56 PRO A C 12
ATOM 14012 O O . PRO A 1 64 ? -10.369 5.638 -0.336 1.00 65.23 56 PRO A O 12
ATOM 14023 N N . PHE A 1 65 ? -11.275 4.877 1.593 1.00 13.54 57 PHE A N 12
ATOM 14024 C CA . PHE A 1 65 ? -9.993 4.323 2.103 1.00 54.21 57 PHE A CA 12
ATOM 14025 C C . PHE A 1 65 ? -9.589 3.065 1.297 1.00 35.35 57 PHE A C 12
ATOM 14026 O O . PHE A 1 65 ? -8.414 2.862 1.006 1.00 31.33 57 PHE A O 12
ATOM 14043 N N . LYS A 1 66 ? -10.590 2.237 0.941 1.00 43.30 58 LYS A N 12
ATOM 14044 C CA . LYS A 1 66 ? -10.407 1.058 0.069 1.00 4.34 58 LYS A CA 12
ATOM 14045 C C . LYS A 1 66 ? -9.812 1.467 -1.290 1.00 41.11 58 LYS A C 12
ATOM 14046 O O . LYS A 1 66 ? -8.898 0.801 -1.780 1.00 54.31 58 LYS A O 12
ATOM 14065 N N . THR A 1 67 ? -10.352 2.577 -1.871 1.00 52.10 59 THR A N 12
ATOM 14066 C CA . THR A 1 67 ? -9.883 3.165 -3.148 1.00 64.25 59 THR A CA 12
ATOM 14067 C C . THR A 1 67 ? -8.359 3.404 -3.100 1.00 44.34 59 THR A C 12
ATOM 14068 O O . THR A 1 67 ? -7.606 2.917 -3.942 1.00 11.34 59 THR A O 12
ATOM 14079 N N . ASP A 1 68 ? -7.953 4.096 -2.039 1.00 41.24 60 ASP A N 12
ATOM 14080 C CA . ASP A 1 68 ? -6.561 4.454 -1.716 1.00 74.51 60 ASP A CA 12
ATOM 14081 C C . ASP A 1 68 ? -5.609 3.211 -1.679 1.00 33.20 60 ASP A C 12
ATOM 14082 O O . ASP A 1 68 ? -4.494 3.238 -2.254 1.00 22.33 60 ASP A O 12
ATOM 14091 N N . ILE A 1 69 ? -6.113 2.082 -1.121 1.00 34.03 61 ILE A N 12
ATOM 14092 C CA . ILE A 1 69 ? -5.290 0.871 -0.892 1.00 2.30 61 ILE A CA 12
ATOM 14093 C C . ILE A 1 69 ? -5.068 0.130 -2.223 1.00 60.32 61 ILE A C 12
ATOM 14094 O O . ILE A 1 69 ? -3.944 -0.270 -2.549 1.00 53.52 61 ILE A O 12
ATOM 14110 N N . ARG A 1 70 ? -6.162 -0.031 -2.986 1.00 53.03 62 ARG A N 12
ATOM 14111 C CA . ARG A 1 70 ? -6.165 -0.827 -4.226 1.00 73.10 62 ARG A CA 12
ATOM 14112 C C . ARG A 1 70 ? -5.473 -0.108 -5.390 1.00 41.11 62 ARG A C 12
ATOM 14113 O O . ARG A 1 70 ? -5.093 -0.775 -6.341 1.00 51.30 62 ARG A O 12
ATOM 14134 N N . ILE A 1 71 ? -5.329 1.243 -5.323 1.00 71.40 63 ILE A N 12
ATOM 14135 C CA . ILE A 1 71 ? -4.528 2.005 -6.313 1.00 14.21 63 ILE A CA 12
ATOM 14136 C C . ILE A 1 71 ? -3.024 1.759 -6.056 1.00 31.53 63 ILE A C 12
ATOM 14137 O O . ILE A 1 71 ? -2.254 1.555 -7.011 1.00 51.33 63 ILE A O 12
ATOM 14153 N N . LEU A 1 72 ? -2.613 1.780 -4.758 1.00 65.11 64 LEU A N 12
ATOM 14154 C CA . LEU A 1 72 ? -1.231 1.425 -4.357 1.00 42.21 64 LEU A CA 12
ATOM 14155 C C . LEU A 1 72 ? -0.878 -0.005 -4.841 1.00 13.12 64 LEU A C 12
ATOM 14156 O O . LEU A 1 72 ? 0.096 -0.213 -5.578 1.00 23.13 64 LEU A O 12
ATOM 14172 N N . LEU A 1 73 ? -1.739 -0.962 -4.437 1.00 41.55 65 LEU A N 12
ATOM 14173 C CA . LEU A 1 73 ? -1.597 -2.396 -4.739 1.00 13.13 65 LEU A CA 12
ATOM 14174 C C . LEU A 1 73 ? -1.621 -2.655 -6.260 1.00 72.42 65 LEU A C 12
ATOM 14175 O O . LEU A 1 73 ? -0.911 -3.543 -6.759 1.00 53.50 65 LEU A O 12
ATOM 14191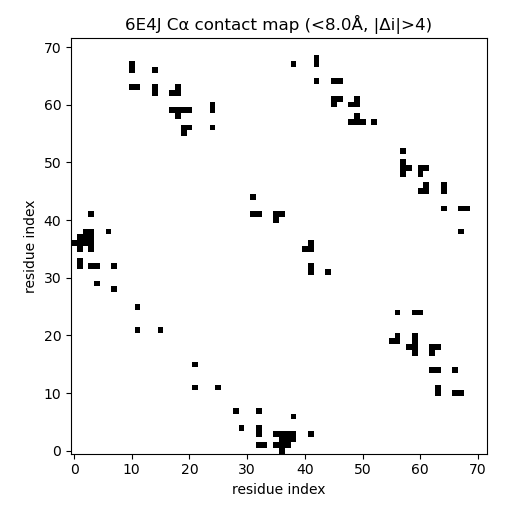 N N . ASP A 1 74 ? -2.435 -1.850 -6.986 1.00 10.52 66 ASP A N 12
ATOM 14192 C CA . ASP A 1 74 ? -2.550 -1.916 -8.455 1.00 3.05 66 ASP A CA 12
ATOM 14193 C C . ASP A 1 74 ? -1.204 -1.614 -9.110 1.00 1.41 66 ASP A C 12
ATOM 14194 O O . ASP A 1 74 ? -0.825 -2.294 -10.060 1.00 12.20 66 ASP A O 12
ATOM 14203 N N . PHE A 1 75 ? -0.485 -0.602 -8.576 1.00 31.25 67 PHE A N 12
ATOM 14204 C CA . PHE A 1 75 ? 0.788 -0.154 -9.150 1.00 74.15 67 PHE A CA 12
ATOM 14205 C C . PHE A 1 75 ? 1.874 -1.228 -8.962 1.00 71.22 67 PHE A C 12
ATOM 14206 O O . PHE A 1 75 ? 2.690 -1.448 -9.868 1.00 61.33 67 PHE A O 12
ATOM 14223 N N . LEU A 1 76 ? 1.881 -1.872 -7.776 1.00 4.40 68 LEU A N 12
ATOM 14224 C CA . LEU A 1 76 ? 2.792 -2.996 -7.479 1.00 13.21 68 LEU A CA 12
ATOM 14225 C C . LEU A 1 76 ? 2.624 -4.134 -8.513 1.00 14.13 68 LEU A C 12
ATOM 14226 O O . LEU A 1 76 ? 3.612 -4.690 -9.004 1.00 75.33 68 LEU A O 12
ATOM 14242 N N . GLU A 1 77 ? 1.364 -4.449 -8.856 1.00 33.44 69 GLU A N 12
ATOM 14243 C CA . GLU A 1 77 ? 1.032 -5.516 -9.828 1.00 22.14 69 GLU A CA 12
ATOM 14244 C C . GLU A 1 77 ? 1.174 -5.049 -11.299 1.00 51.43 69 GLU A C 12
ATOM 14245 O O . GLU A 1 77 ? 1.266 -5.881 -12.214 1.00 33.25 69 GLU A O 12
ATOM 14257 N N . SER A 1 78 ? 1.193 -3.721 -11.512 1.00 24.44 70 SER A N 12
ATOM 14258 C CA . SER A 1 78 ? 1.240 -3.113 -12.852 1.00 73.22 70 SER A CA 12
ATOM 14259 C C . SER A 1 78 ? 2.688 -3.058 -13.357 1.00 73.21 70 SER A C 12
ATOM 14260 O O . SER A 1 78 ? 3.020 -3.653 -14.387 1.00 42.11 70 SER A O 12
ATOM 14268 N N . LYS A 1 79 ? 3.548 -2.360 -12.589 1.00 3.53 71 LYS A N 12
ATOM 14269 C CA . LYS A 1 79 ? 4.947 -2.113 -12.961 1.00 51.40 71 LYS A CA 12
ATOM 14270 C C . LYS A 1 79 ? 5.778 -3.401 -12.782 1.00 75.14 71 LYS A C 12
ATOM 14271 O O . LYS A 1 79 ? 5.780 -3.960 -11.674 1.00 23.44 71 LYS A O 12
ATOM 14290 N N . PRO A 1 80 ? 6.458 -3.911 -13.856 1.00 0.12 72 PRO A N 12
ATOM 14291 C CA . PRO A 1 80 ? 7.409 -5.045 -13.735 1.00 3.20 72 PRO A CA 12
ATOM 14292 C C . PRO A 1 80 ? 8.548 -4.721 -12.730 1.00 4.15 72 PRO A C 12
ATOM 14293 O O . PRO A 1 80 ? 9.300 -3.750 -12.962 1.00 62.21 72 PRO A O 12
ATOM 14305 N N . GLY A 1 9 ? 17.003 -3.079 5.970 1.00 31.41 1 GLY A N 13
ATOM 14306 C CA . GLY A 1 9 ? 15.662 -3.429 6.496 1.00 61.23 1 GLY A CA 13
ATOM 14307 C C . GLY A 1 9 ? 14.825 -4.181 5.474 1.00 35.03 1 GLY A C 13
ATOM 14308 O O . GLY A 1 9 ? 15.372 -4.896 4.625 1.00 34.21 1 GLY A O 13
ATOM 14312 N N . SER A 1 10 ? 13.495 -4.015 5.567 1.00 12.22 2 SER A N 13
ATOM 14313 C CA . SER A 1 10 ? 12.529 -4.626 4.649 1.00 1.52 2 SER A CA 13
ATOM 14314 C C . SER A 1 10 ? 12.660 -4.028 3.236 1.00 62.11 2 SER A C 13
ATOM 14315 O O . SER A 1 10 ? 12.550 -2.814 3.068 1.00 34.23 2 SER A O 13
ATOM 14323 N N . VAL A 1 11 ? 12.894 -4.891 2.228 1.00 13.32 3 VAL A N 13
ATOM 14324 C CA . VAL A 1 11 ? 13.006 -4.462 0.814 1.00 61.11 3 VAL A CA 13
ATOM 14325 C C . VAL A 1 11 ? 11.659 -3.884 0.318 1.00 60.44 3 VAL A C 13
ATOM 14326 O O . VAL A 1 11 ? 11.621 -2.949 -0.482 1.00 63.50 3 VAL A O 13
ATOM 14339 N N . VAL A 1 12 ? 10.557 -4.408 0.879 1.00 44.15 4 VAL A N 13
ATOM 14340 C CA . VAL A 1 12 ? 9.200 -3.942 0.566 1.00 15.00 4 VAL A CA 13
ATOM 14341 C C . VAL A 1 12 ? 9.019 -2.444 0.904 1.00 53.32 4 VAL A C 13
ATOM 14342 O O . VAL A 1 12 ? 8.289 -1.741 0.212 1.00 61.13 4 VAL A O 13
ATOM 14355 N N . LYS A 1 13 ? 9.745 -1.973 1.942 1.00 54.24 5 LYS A N 13
ATOM 14356 C CA . LYS A 1 13 ? 9.638 -0.597 2.462 1.00 53.31 5 LYS A CA 13
ATOM 14357 C C . LYS A 1 13 ? 9.931 0.435 1.364 1.00 22.13 5 LYS A C 13
ATOM 14358 O O . LYS A 1 13 ? 9.229 1.447 1.257 1.00 31.53 5 LYS A O 13
ATOM 14377 N N . GLU A 1 14 ? 10.942 0.139 0.514 1.00 33.43 6 GLU A N 13
ATOM 14378 C CA . GLU A 1 14 ? 11.366 1.075 -0.539 1.00 52.04 6 GLU A CA 13
ATOM 14379 C C . GLU A 1 14 ? 10.401 1.003 -1.731 1.00 12.32 6 GLU A C 13
ATOM 14380 O O . GLU A 1 14 ? 10.152 2.001 -2.389 1.00 62.53 6 GLU A O 13
ATOM 14392 N N . LYS A 1 15 ? 9.811 -0.182 -1.951 1.00 34.24 7 LYS A N 13
ATOM 14393 C CA . LYS A 1 15 ? 8.837 -0.406 -3.041 1.00 22.33 7 LYS A CA 13
ATOM 14394 C C . LYS A 1 15 ? 7.515 0.333 -2.759 1.00 2.13 7 LYS A C 13
ATOM 14395 O O . LYS A 1 15 ? 6.883 0.865 -3.674 1.00 73.35 7 LYS A O 13
ATOM 14414 N N . LEU A 1 16 ? 7.128 0.353 -1.470 1.00 51.24 8 LEU A N 13
ATOM 14415 C CA . LEU A 1 16 ? 5.878 0.972 -0.999 1.00 1.33 8 LEU A CA 13
ATOM 14416 C C . LEU A 1 16 ? 5.987 2.505 -1.006 1.00 63.33 8 LEU A C 13
ATOM 14417 O O . LEU A 1 16 ? 5.081 3.180 -1.479 1.00 2.45 8 LEU A O 13
ATOM 14433 N N . GLU A 1 17 ? 7.107 3.031 -0.465 1.00 61.42 9 GLU A N 13
ATOM 14434 C CA . GLU A 1 17 ? 7.362 4.488 -0.385 1.00 45.15 9 GLU A CA 13
ATOM 14435 C C . GLU A 1 17 ? 7.523 5.112 -1.785 1.00 2.24 9 GLU A C 13
ATOM 14436 O O . GLU A 1 17 ? 7.080 6.239 -2.020 1.00 53.05 9 GLU A O 13
ATOM 14448 N N . LYS A 1 18 ? 8.147 4.357 -2.712 1.00 74.35 10 LYS A N 13
ATOM 14449 C CA . LYS A 1 18 ? 8.250 4.757 -4.130 1.00 11.13 10 LYS A CA 13
ATOM 14450 C C . LYS A 1 18 ? 6.855 4.742 -4.790 1.00 74.44 10 LYS A C 13
ATOM 14451 O O . LYS A 1 18 ? 6.493 5.699 -5.486 1.00 23.34 10 LYS A O 13
ATOM 14470 N N . ALA A 1 19 ? 6.075 3.666 -4.522 1.00 33.13 11 ALA A N 13
ATOM 14471 C CA . ALA A 1 19 ? 4.704 3.494 -5.048 1.00 24.54 11 ALA A CA 13
ATOM 14472 C C . ALA A 1 19 ? 3.823 4.682 -4.653 1.00 61.20 11 ALA A C 13
ATOM 14473 O O . ALA A 1 19 ? 3.134 5.253 -5.495 1.00 13.30 11 ALA A O 13
ATOM 14480 N N . LEU A 1 20 ? 3.942 5.067 -3.363 1.00 15.12 12 LEU A N 13
ATOM 14481 C CA . LEU A 1 20 ? 3.205 6.177 -2.740 1.00 21.02 12 LEU A CA 13
ATOM 14482 C C . LEU A 1 20 ? 3.364 7.484 -3.528 1.00 0.42 12 LEU A C 13
ATOM 14483 O O . LEU A 1 20 ? 2.372 8.070 -3.949 1.00 12.31 12 LEU A O 13
ATOM 14499 N N . ILE A 1 21 ? 4.627 7.908 -3.738 1.00 43.13 13 ILE A N 13
ATOM 14500 C CA . ILE A 1 21 ? 4.946 9.202 -4.372 1.00 74.12 13 ILE A CA 13
ATOM 14501 C C . ILE A 1 21 ? 4.440 9.232 -5.839 1.00 31.23 13 ILE A C 13
ATOM 14502 O O . ILE A 1 21 ? 3.869 10.240 -6.288 1.00 54.43 13 ILE A O 13
ATOM 14518 N N . GLU A 1 22 ? 4.588 8.088 -6.548 1.00 4.34 14 GLU A N 13
ATOM 14519 C CA . GLU A 1 22 ? 4.104 7.930 -7.941 1.00 54.21 14 GLU A CA 13
ATOM 14520 C C . GLU A 1 22 ? 2.582 8.124 -8.015 1.00 20.45 14 GLU A C 13
ATOM 14521 O O . GLU A 1 22 ? 2.075 8.905 -8.830 1.00 11.45 14 GLU A O 13
ATOM 14533 N N . VAL A 1 23 ? 1.870 7.424 -7.125 1.00 44.03 15 VAL A N 13
ATOM 14534 C CA . VAL A 1 23 ? 0.402 7.430 -7.110 1.00 44.13 15 VAL A CA 13
ATOM 14535 C C . VAL A 1 23 ? -0.151 8.562 -6.214 1.00 32.52 15 VAL A C 13
ATOM 14536 O O . VAL A 1 23 ? -1.357 8.661 -6.050 1.00 33.20 15 VAL A O 13
ATOM 14549 N N . ARG A 1 24 ? 0.740 9.441 -5.683 1.00 34.32 16 ARG A N 13
ATOM 14550 C CA . ARG A 1 24 ? 0.361 10.521 -4.730 1.00 5.23 16 ARG A CA 13
ATOM 14551 C C . ARG A 1 24 ? -0.712 11.496 -5.302 1.00 12.45 16 ARG A C 13
ATOM 14552 O O . ARG A 1 24 ? -1.702 11.758 -4.613 1.00 1.40 16 ARG A O 13
ATOM 14573 N N . PRO A 1 25 ? -0.573 12.041 -6.570 1.00 35.32 17 PRO A N 13
ATOM 14574 C CA . PRO A 1 25 ? -1.623 12.920 -7.168 1.00 65.33 17 PRO A CA 13
ATOM 14575 C C . PRO A 1 25 ? -2.898 12.153 -7.596 1.00 72.30 17 PRO A C 13
ATOM 14576 O O . PRO A 1 25 ? -3.823 12.751 -8.153 1.00 14.51 17 PRO A O 13
ATOM 14587 N N . TYR A 1 26 ? -2.932 10.828 -7.336 1.00 25.31 18 TYR A N 13
ATOM 14588 C CA . TYR A 1 26 ? -4.065 9.951 -7.698 1.00 13.43 18 TYR A CA 13
ATOM 14589 C C . TYR A 1 26 ? -4.760 9.365 -6.446 1.00 41.41 18 TYR A C 13
ATOM 14590 O O . TYR A 1 26 ? -5.931 8.971 -6.516 1.00 64.13 18 TYR A O 13
ATOM 14608 N N . VAL A 1 27 ? -4.032 9.291 -5.313 1.00 42.14 19 VAL A N 13
ATOM 14609 C CA . VAL A 1 27 ? -4.555 8.714 -4.059 1.00 62.13 19 VAL A CA 13
ATOM 14610 C C . VAL A 1 27 ? -4.848 9.812 -3.030 1.00 41.14 19 VAL A C 13
ATOM 14611 O O . VAL A 1 27 ? -4.068 10.757 -2.841 1.00 63.41 19 VAL A O 13
ATOM 14624 N N . GLU A 1 28 ? -6.016 9.692 -2.423 1.00 44.11 20 GLU A N 13
ATOM 14625 C CA . GLU A 1 28 ? -6.444 10.489 -1.279 1.00 52.54 20 GLU A CA 13
ATOM 14626 C C . GLU A 1 28 ? -6.034 9.811 0.029 1.00 11.41 20 GLU A C 13
ATOM 14627 O O . GLU A 1 28 ? -5.573 8.664 0.030 1.00 31.00 20 GLU A O 13
ATOM 14639 N N . TYR A 1 29 ? -6.131 10.587 1.127 1.00 43.45 21 TYR A N 13
ATOM 14640 C CA . TYR A 1 29 ? -5.825 10.117 2.489 1.00 1.23 21 TYR A CA 13
ATOM 14641 C C . TYR A 1 29 ? -4.348 9.666 2.569 1.00 72.20 21 TYR A C 13
ATOM 14642 O O . TYR A 1 29 ? -4.015 8.764 3.325 1.00 1.24 21 TYR A O 13
ATOM 14660 N N . TYR A 1 30 ? -3.488 10.337 1.783 1.00 32.24 22 TYR A N 13
ATOM 14661 C CA . TYR A 1 30 ? -2.088 9.927 1.522 1.00 41.20 22 TYR A CA 13
ATOM 14662 C C . TYR A 1 30 ? -1.273 9.713 2.818 1.00 45.54 22 TYR A C 13
ATOM 14663 O O . TYR A 1 30 ? -0.409 8.837 2.875 1.00 1.21 22 TYR A O 13
ATOM 14681 N N . ASN A 1 31 ? -1.579 10.520 3.841 1.00 54.03 23 ASN A N 13
ATOM 14682 C CA . ASN A 1 31 ? -0.900 10.488 5.151 1.00 53.23 23 ASN A CA 13
ATOM 14683 C C . ASN A 1 31 ? -1.342 9.249 5.968 1.00 1.11 23 ASN A C 13
ATOM 14684 O O . ASN A 1 31 ? -0.544 8.657 6.707 1.00 45.32 23 ASN A O 13
ATOM 14695 N N . GLU A 1 32 ? -2.619 8.852 5.800 1.00 74.20 24 GLU A N 13
ATOM 14696 C CA . GLU A 1 32 ? -3.201 7.654 6.444 1.00 41.44 24 GLU A CA 13
ATOM 14697 C C . GLU A 1 32 ? -2.703 6.378 5.734 1.00 41.33 24 GLU A C 13
ATOM 14698 O O . GLU A 1 32 ? -2.380 5.375 6.374 1.00 23.22 24 GLU A O 13
ATOM 14710 N N . LEU A 1 33 ? -2.631 6.464 4.396 1.00 14.22 25 LEU A N 13
ATOM 14711 C CA . LEU A 1 33 ? -2.161 5.379 3.519 1.00 3.33 25 LEU A CA 13
ATOM 14712 C C . LEU A 1 33 ? -0.654 5.140 3.740 1.00 3.54 25 LEU A C 13
ATOM 14713 O O . LEU A 1 33 ? -0.176 4.012 3.644 1.00 51.54 25 LEU A O 13
ATOM 14729 N N . LYS A 1 34 ? 0.069 6.232 4.061 1.00 12.55 26 LYS A N 13
ATOM 14730 C CA . LYS A 1 34 ? 1.487 6.186 4.468 1.00 64.04 26 LYS A CA 13
ATOM 14731 C C . LYS A 1 34 ? 1.663 5.410 5.779 1.00 71.55 26 LYS A C 13
ATOM 14732 O O . LYS A 1 34 ? 2.620 4.649 5.932 1.00 13.54 26 LYS A O 13
ATOM 14751 N N . ALA A 1 35 ? 0.757 5.665 6.735 1.00 13.31 27 ALA A N 13
ATOM 14752 C CA . ALA A 1 35 ? 0.797 5.025 8.050 1.00 63.13 27 ALA A CA 13
ATOM 14753 C C . ALA A 1 35 ? 0.467 3.524 7.921 1.00 1.11 27 ALA A C 13
ATOM 14754 O O . ALA A 1 35 ? 1.010 2.699 8.654 1.00 74.40 27 ALA A O 13
ATOM 14761 N N . LEU A 1 36 ? -0.425 3.197 6.956 1.00 71.42 28 LEU A N 13
ATOM 14762 C CA . LEU A 1 36 ? -0.754 1.805 6.582 1.00 51.13 28 LEU A CA 13
ATOM 14763 C C . LEU A 1 36 ? 0.469 1.113 5.945 1.00 44.04 28 LEU A C 13
ATOM 14764 O O . LEU A 1 36 ? 0.721 -0.059 6.199 1.00 64.14 28 LEU A O 13
ATOM 14780 N N . VAL A 1 37 ? 1.219 1.864 5.126 1.00 32.21 29 VAL A N 13
ATOM 14781 C CA . VAL A 1 37 ? 2.465 1.389 4.487 1.00 23.32 29 VAL A CA 13
ATOM 14782 C C . VAL A 1 37 ? 3.533 1.062 5.541 1.00 70.03 29 VAL A C 13
ATOM 14783 O O . VAL A 1 37 ? 4.137 -0.012 5.508 1.00 54.30 29 VAL A O 13
ATOM 14796 N N . SER A 1 38 ? 3.727 1.990 6.486 1.00 62.15 30 SER A N 13
ATOM 14797 C CA . SER A 1 38 ? 4.727 1.847 7.556 1.00 24.34 30 SER A CA 13
ATOM 14798 C C . SER A 1 38 ? 4.306 0.740 8.551 1.00 12.24 30 SER A C 13
ATOM 14799 O O . SER A 1 38 ? 5.152 0.128 9.206 1.00 2.12 30 SER A O 13
ATOM 14807 N N . LYS A 1 39 ? 2.982 0.489 8.620 1.00 2.50 31 LYS A N 13
ATOM 14808 C CA . LYS A 1 39 ? 2.391 -0.608 9.399 1.00 1.02 31 LYS A CA 13
ATOM 14809 C C . LYS A 1 39 ? 2.765 -1.974 8.776 1.00 3.03 31 LYS A C 13
ATOM 14810 O O . LYS A 1 39 ? 3.454 -2.789 9.407 1.00 54.15 31 LYS A O 13
ATOM 14829 N N . ILE A 1 40 ? 2.356 -2.172 7.501 1.00 34.50 32 ILE A N 13
ATOM 14830 C CA . ILE A 1 40 ? 2.490 -3.468 6.797 1.00 21.42 32 ILE A CA 13
ATOM 14831 C C . ILE A 1 40 ? 3.971 -3.815 6.540 1.00 0.44 32 ILE A C 13
ATOM 14832 O O . ILE A 1 40 ? 4.344 -4.984 6.563 1.00 75.01 32 ILE A O 13
ATOM 14848 N N . SER A 1 41 ? 4.803 -2.777 6.334 1.00 60.14 33 SER A N 13
ATOM 14849 C CA . SER A 1 41 ? 6.240 -2.931 6.067 1.00 33.10 33 SER A CA 13
ATOM 14850 C C . SER A 1 41 ? 7.006 -3.265 7.352 1.00 2.33 33 SER A C 13
ATOM 14851 O O . SER A 1 41 ? 8.097 -3.832 7.295 1.00 31.31 33 SER A O 13
ATOM 14859 N N . SER A 1 42 ? 6.438 -2.889 8.514 1.00 40.32 34 SER A N 13
ATOM 14860 C CA . SER A 1 42 ? 7.033 -3.209 9.823 1.00 12.34 34 SER A CA 13
ATOM 14861 C C . SER A 1 42 ? 6.580 -4.615 10.276 1.00 64.54 34 SER A C 13
ATOM 14862 O O . SER A 1 42 ? 7.049 -5.134 11.295 1.00 42.42 34 SER A O 13
ATOM 14870 N N . SER A 1 43 ? 5.636 -5.197 9.517 1.00 41.34 35 SER A N 13
ATOM 14871 C CA . SER A 1 43 ? 5.122 -6.554 9.740 1.00 55.20 35 SER A CA 13
ATOM 14872 C C . SER A 1 43 ? 5.839 -7.561 8.808 1.00 24.14 35 SER A C 13
ATOM 14873 O O . SER A 1 43 ? 6.223 -8.655 9.240 1.00 53.21 35 SER A O 13
ATOM 14881 N N . VAL A 1 44 ? 6.023 -7.165 7.531 1.00 12.53 36 VAL A N 13
ATOM 14882 C CA . VAL A 1 44 ? 6.607 -8.026 6.476 1.00 62.11 36 VAL A CA 13
ATOM 14883 C C . VAL A 1 44 ? 7.961 -7.464 6.017 1.00 4.24 36 VAL A C 13
ATOM 14884 O O . VAL A 1 44 ? 8.339 -6.347 6.371 1.00 14.21 36 VAL A O 13
ATOM 14897 N N . ASN A 1 45 ? 8.675 -8.261 5.221 1.00 0.32 37 ASN A N 13
ATOM 14898 C CA . ASN A 1 45 ? 10.016 -7.918 4.704 1.00 40.33 37 ASN A CA 13
ATOM 14899 C C . ASN A 1 45 ? 9.975 -7.854 3.173 1.00 62.14 37 ASN A C 13
ATOM 14900 O O . ASN A 1 45 ? 10.643 -7.016 2.554 1.00 4.00 37 ASN A O 13
ATOM 14911 N N . ASP A 1 46 ? 9.152 -8.736 2.577 1.00 24.11 38 ASP A N 13
ATOM 14912 C CA . ASP A 1 46 ? 9.035 -8.888 1.117 1.00 32.15 38 ASP A CA 13
ATOM 14913 C C . ASP A 1 46 ? 7.679 -8.379 0.614 1.00 23.31 38 ASP A C 13
ATOM 14914 O O . ASP A 1 46 ? 6.657 -8.442 1.321 1.00 12.42 38 ASP A O 13
ATOM 14923 N N . LEU A 1 47 ? 7.707 -7.889 -0.634 1.00 2.14 39 LEU A N 13
ATOM 14924 C CA . LEU A 1 47 ? 6.537 -7.377 -1.361 1.00 24.12 39 LEU A CA 13
ATOM 14925 C C . LEU A 1 47 ? 5.526 -8.513 -1.602 1.00 43.01 39 LEU A C 13
ATOM 14926 O O . LEU A 1 47 ? 4.313 -8.265 -1.596 1.00 5.04 39 LEU A O 13
ATOM 14942 N N . GLU A 1 48 ? 6.055 -9.752 -1.767 1.00 50.21 40 GLU A N 13
ATOM 14943 C CA . GLU A 1 48 ? 5.260 -10.999 -1.872 1.00 34.44 40 GLU A CA 13
ATOM 14944 C C . GLU A 1 48 ? 4.142 -11.033 -0.809 1.00 0.15 40 GLU A C 13
ATOM 14945 O O . GLU A 1 48 ? 2.959 -11.218 -1.121 1.00 53.14 40 GLU A O 13
ATOM 14957 N N . GLU A 1 49 ? 4.560 -10.793 0.442 1.00 30.41 41 GLU A N 13
ATOM 14958 C CA . GLU A 1 49 ? 3.687 -10.822 1.617 1.00 72.35 41 GLU A CA 13
ATOM 14959 C C . GLU A 1 49 ? 2.764 -9.593 1.646 1.00 31.21 41 GLU A C 13
ATOM 14960 O O . GLU A 1 49 ? 1.562 -9.727 1.877 1.00 24.32 41 GLU A O 13
ATOM 14972 N N . ALA A 1 50 ? 3.351 -8.403 1.375 1.00 13.52 42 ALA A N 13
ATOM 14973 C CA . ALA A 1 50 ? 2.644 -7.097 1.463 1.00 2.03 42 ALA A CA 13
ATOM 14974 C C . ALA A 1 50 ? 1.414 -7.001 0.540 1.00 25.14 42 ALA A C 13
ATOM 14975 O O . ALA A 1 50 ? 0.498 -6.224 0.821 1.00 50.04 42 ALA A O 13
ATOM 14982 N N . ILE A 1 51 ? 1.418 -7.777 -0.563 1.00 44.12 43 ILE A N 13
ATOM 14983 C CA . ILE A 1 51 ? 0.255 -7.894 -1.466 1.00 2.44 43 ILE A CA 13
ATOM 14984 C C . ILE A 1 51 ? -0.924 -8.545 -0.729 1.00 44.33 43 ILE A C 13
ATOM 14985 O O . ILE A 1 51 ? -2.043 -8.019 -0.736 1.00 74.05 43 ILE A O 13
ATOM 15001 N N . VAL A 1 52 ? -0.632 -9.665 -0.047 1.00 12.01 44 VAL A N 13
ATOM 15002 C CA . VAL A 1 52 ? -1.629 -10.429 0.719 1.00 71.22 44 VAL A CA 13
ATOM 15003 C C . VAL A 1 52 ? -2.135 -9.598 1.920 1.00 0.33 44 VAL A C 13
ATOM 15004 O O . VAL A 1 52 ? -3.323 -9.657 2.268 1.00 23.14 44 VAL A O 13
ATOM 15017 N N . VAL A 1 53 ? -1.224 -8.789 2.519 1.00 5.35 45 VAL A N 13
ATOM 15018 C CA . VAL A 1 53 ? -1.570 -7.921 3.661 1.00 25.32 45 VAL A CA 13
ATOM 15019 C C . VAL A 1 53 ? -2.504 -6.786 3.200 1.00 14.45 45 VAL A C 13
ATOM 15020 O O . VAL A 1 53 ? -3.539 -6.567 3.803 1.00 34.12 45 VAL A O 13
ATOM 15033 N N . LEU A 1 54 ? -2.151 -6.099 2.092 1.00 71.25 46 LEU A N 13
ATOM 15034 C CA . LEU A 1 54 ? -2.995 -5.012 1.528 1.00 43.12 46 LEU A CA 13
ATOM 15035 C C . LEU A 1 54 ? -4.387 -5.528 1.127 1.00 10.33 46 LEU A C 13
ATOM 15036 O O . LEU A 1 54 ? -5.352 -4.772 1.153 1.00 12.50 46 LEU A O 13
ATOM 15052 N N . ARG A 1 55 ? -4.476 -6.822 0.779 1.00 34.44 47 ARG A N 13
ATOM 15053 C CA . ARG A 1 55 ? -5.746 -7.462 0.402 1.00 3.50 47 ARG A CA 13
ATOM 15054 C C . ARG A 1 55 ? -6.602 -7.821 1.625 1.00 54.21 47 ARG A C 13
ATOM 15055 O O . ARG A 1 55 ? -7.821 -7.704 1.559 1.00 43.44 47 ARG A O 13
ATOM 15076 N N . GLU A 1 56 ? -5.981 -8.241 2.745 1.00 33.03 48 GLU A N 13
ATOM 15077 C CA . GLU A 1 56 ? -6.743 -8.555 3.976 1.00 12.43 48 GLU A CA 13
ATOM 15078 C C . GLU A 1 56 ? -7.176 -7.247 4.683 1.00 54.20 48 GLU A C 13
ATOM 15079 O O . GLU A 1 56 ? -8.253 -7.195 5.291 1.00 63.31 48 GLU A O 13
ATOM 15091 N N . GLU A 1 57 ? -6.347 -6.185 4.552 1.00 53.01 49 GLU A N 13
ATOM 15092 C CA . GLU A 1 57 ? -6.702 -4.833 5.025 1.00 33.01 49 GLU A CA 13
ATOM 15093 C C . GLU A 1 57 ? -7.888 -4.306 4.195 1.00 2.54 49 GLU A C 13
ATOM 15094 O O . GLU A 1 57 ? -8.838 -3.750 4.743 1.00 0.10 49 GLU A O 13
ATOM 15106 N N . GLU A 1 58 ? -7.820 -4.552 2.873 1.00 1.10 50 GLU A N 13
ATOM 15107 C CA . GLU A 1 58 ? -8.857 -4.170 1.897 1.00 53.03 50 GLU A CA 13
ATOM 15108 C C . GLU A 1 58 ? -10.214 -4.817 2.252 1.00 42.14 50 GLU A C 13
ATOM 15109 O O . GLU A 1 58 ? -11.204 -4.114 2.408 1.00 62.35 50 GLU A O 13
ATOM 15121 N N . LYS A 1 59 ? -10.226 -6.153 2.443 1.00 22.03 51 LYS A N 13
ATOM 15122 C CA . LYS A 1 59 ? -11.470 -6.938 2.684 1.00 2.04 51 LYS A CA 13
ATOM 15123 C C . LYS A 1 59 ? -12.293 -6.413 3.885 1.00 32.11 51 LYS A C 13
ATOM 15124 O O . LYS A 1 59 ? -13.527 -6.456 3.862 1.00 11.42 51 LYS A O 13
ATOM 15143 N N . LYS A 1 60 ? -11.599 -5.935 4.930 1.00 42.04 52 LYS A N 13
ATOM 15144 C CA . LYS A 1 60 ? -12.246 -5.425 6.163 1.00 43.12 52 LYS A CA 13
ATOM 15145 C C . LYS A 1 60 ? -12.405 -3.884 6.136 1.00 2.11 52 LYS A C 13
ATOM 15146 O O . LYS A 1 60 ? -13.125 -3.316 6.963 1.00 63.04 52 LYS A O 13
ATOM 15165 N N . ALA A 1 61 ? -11.714 -3.221 5.192 1.00 13.31 53 ALA A N 13
ATOM 15166 C CA . ALA A 1 61 ? -11.830 -1.762 4.975 1.00 50.43 53 ALA A CA 13
ATOM 15167 C C . ALA A 1 61 ? -13.003 -1.433 4.036 1.00 32.45 53 ALA A C 13
ATOM 15168 O O . ALA A 1 61 ? -13.679 -2.330 3.506 1.00 4.20 53 ALA A O 13
ATOM 15175 N N . SER A 1 62 ? -13.243 -0.132 3.861 1.00 23.50 54 SER A N 13
ATOM 15176 C CA . SER A 1 62 ? -14.213 0.409 2.900 1.00 3.34 54 SER A CA 13
ATOM 15177 C C . SER A 1 62 ? -13.525 1.471 2.024 1.00 53.43 54 SER A C 13
ATOM 15178 O O . SER A 1 62 ? -12.474 2.015 2.397 1.00 32.30 54 SER A O 13
ATOM 15186 N N . GLU A 1 63 ? -14.092 1.724 0.840 1.00 22.04 55 GLU A N 13
ATOM 15187 C CA . GLU A 1 63 ? -13.637 2.796 -0.067 1.00 23.44 55 GLU A CA 13
ATOM 15188 C C . GLU A 1 63 ? -14.393 4.105 0.273 1.00 34.21 55 GLU A C 13
ATOM 15189 O O . GLU A 1 63 ? -15.473 4.029 0.875 1.00 1.40 55 GLU A O 13
ATOM 15201 N N . PRO A 1 64 ? -13.881 5.333 -0.084 1.00 5.22 56 PRO A N 13
ATOM 15202 C CA . PRO A 1 64 ? -12.755 5.572 -1.040 1.00 4.32 56 PRO A CA 13
ATOM 15203 C C . PRO A 1 64 ? -11.315 5.345 -0.501 1.00 33.34 56 PRO A C 13
ATOM 15204 O O . PRO A 1 64 ? -10.367 5.462 -1.285 1.00 41.35 56 PRO A O 13
ATOM 15215 N N . PHE A 1 65 ? -11.137 5.000 0.795 1.00 62.45 57 PHE A N 13
ATOM 15216 C CA . PHE A 1 65 ? -9.782 4.703 1.336 1.00 4.02 57 PHE A CA 13
ATOM 15217 C C . PHE A 1 65 ? -9.218 3.407 0.702 1.00 3.24 57 PHE A C 13
ATOM 15218 O O . PHE A 1 65 ? -8.028 3.320 0.378 1.00 24.20 57 PHE A O 13
ATOM 15235 N N . LYS A 1 66 ? -10.106 2.409 0.532 1.00 51.44 58 LYS A N 13
ATOM 15236 C CA . LYS A 1 66 ? -9.795 1.134 -0.155 1.00 54.44 58 LYS A CA 13
ATOM 15237 C C . LYS A 1 66 ? -9.324 1.363 -1.599 1.00 42.41 58 LYS A C 13
ATOM 15238 O O . LYS A 1 66 ? -8.458 0.629 -2.094 1.00 1.53 58 LYS A O 13
ATOM 15257 N N . THR A 1 67 ? -9.901 2.387 -2.257 1.00 34.41 59 THR A N 13
ATOM 15258 C CA . THR A 1 67 ? -9.518 2.781 -3.620 1.00 63.34 59 THR A CA 13
ATOM 15259 C C . THR A 1 67 ? -8.021 3.141 -3.669 1.00 62.21 59 THR A C 13
ATOM 15260 O O . THR A 1 67 ? -7.295 2.684 -4.548 1.00 73.31 59 THR A O 13
ATOM 15271 N N . ASP A 1 68 ? -7.573 3.883 -2.651 1.00 74.34 60 ASP A N 13
ATOM 15272 C CA . ASP A 1 68 ? -6.172 4.322 -2.510 1.00 20.31 60 ASP A CA 13
ATOM 15273 C C . ASP A 1 68 ? -5.229 3.124 -2.257 1.00 11.40 60 ASP A C 13
ATOM 15274 O O . ASP A 1 68 ? -4.097 3.092 -2.762 1.00 14.12 60 ASP A O 13
ATOM 15283 N N . ILE A 1 69 ? -5.743 2.128 -1.504 1.00 3.43 61 ILE A N 13
ATOM 15284 C CA . ILE A 1 69 ? -5.017 0.879 -1.171 1.00 34.20 61 ILE A CA 13
ATOM 15285 C C . ILE A 1 69 ? -4.690 0.085 -2.449 1.00 25.42 61 ILE A C 13
ATOM 15286 O O . ILE A 1 69 ? -3.556 -0.352 -2.655 1.00 33.53 61 ILE A O 13
ATOM 15302 N N . ARG A 1 70 ? -5.710 -0.066 -3.305 1.00 24.31 62 ARG A N 13
ATOM 15303 C CA . ARG A 1 70 ? -5.651 -0.933 -4.493 1.00 1.11 62 ARG A CA 13
ATOM 15304 C C . ARG A 1 70 ? -5.011 -0.226 -5.704 1.00 12.41 62 ARG A C 13
ATOM 15305 O O . ARG A 1 70 ? -4.633 -0.900 -6.655 1.00 42.43 62 ARG A O 13
ATOM 15326 N N . ILE A 1 71 ? -4.929 1.131 -5.681 1.00 70.41 63 ILE A N 13
ATOM 15327 C CA . ILE A 1 71 ? -4.115 1.913 -6.657 1.00 41.01 63 ILE A CA 13
ATOM 15328 C C . ILE A 1 71 ? -2.613 1.691 -6.363 1.00 41.32 63 ILE A C 13
ATOM 15329 O O . ILE A 1 71 ? -1.797 1.510 -7.281 1.00 31.40 63 ILE A O 13
ATOM 15345 N N . LEU A 1 72 ? -2.273 1.714 -5.059 1.00 52.40 64 LEU A N 13
ATOM 15346 C CA . LEU A 1 72 ? -0.912 1.437 -4.558 1.00 53.25 64 LEU A CA 13
ATOM 15347 C C . LEU A 1 72 ? -0.530 -0.009 -4.948 1.00 5.32 64 LEU A C 13
ATOM 15348 O O . LEU A 1 72 ? 0.494 -0.242 -5.596 1.00 41.10 64 LEU A O 13
ATOM 15364 N N . LEU A 1 73 ? -1.422 -0.952 -4.584 1.00 55.23 65 LEU A N 13
ATOM 15365 C CA . LEU A 1 73 ? -1.243 -2.397 -4.821 1.00 41.32 65 LEU A CA 13
ATOM 15366 C C . LEU A 1 73 ? -1.187 -2.719 -6.332 1.00 11.31 65 LEU A C 13
ATOM 15367 O O . LEU A 1 73 ? -0.489 -3.654 -6.757 1.00 21.34 65 LEU A O 13
ATOM 15383 N N . ASP A 1 74 ? -1.927 -1.917 -7.126 1.00 32.24 66 ASP A N 13
ATOM 15384 C CA . ASP A 1 74 ? -1.909 -1.983 -8.598 1.00 72.21 66 ASP A CA 13
ATOM 15385 C C . ASP A 1 74 ? -0.491 -1.733 -9.122 1.00 42.15 66 ASP A C 13
ATOM 15386 O O . ASP A 1 74 ? -0.006 -2.483 -9.964 1.00 72.02 66 ASP A O 13
ATOM 15395 N N . PHE A 1 75 ? 0.179 -0.699 -8.555 1.00 53.05 67 PHE A N 13
ATOM 15396 C CA . PHE A 1 75 ? 1.546 -0.302 -8.949 1.00 5.50 67 PHE A CA 13
ATOM 15397 C C . PHE A 1 75 ? 2.555 -1.410 -8.595 1.00 5.31 67 PHE A C 13
ATOM 15398 O O . PHE A 1 75 ? 3.463 -1.702 -9.379 1.00 42.04 67 PHE A O 13
ATOM 15415 N N . LEU A 1 76 ? 2.359 -2.034 -7.414 1.00 12.33 68 LEU A N 13
ATOM 15416 C CA . LEU A 1 76 ? 3.243 -3.100 -6.896 1.00 74.43 68 LEU A CA 13
ATOM 15417 C C . LEU A 1 76 ? 3.260 -4.313 -7.849 1.00 22.15 68 LEU A C 13
ATOM 15418 O O . LEU A 1 76 ? 4.323 -4.766 -8.276 1.00 44.13 68 LEU A O 13
ATOM 15434 N N . GLU A 1 77 ? 2.059 -4.795 -8.213 1.00 53.13 69 GLU A N 13
ATOM 15435 C CA . GLU A 1 77 ? 1.898 -5.935 -9.140 1.00 42.45 69 GLU A CA 13
ATOM 15436 C C . GLU A 1 77 ? 2.239 -5.535 -10.595 1.00 51.23 69 GLU A C 13
ATOM 15437 O O . GLU A 1 77 ? 2.565 -6.389 -11.423 1.00 20.32 69 GLU A O 13
ATOM 15449 N N . SER A 1 78 ? 2.158 -4.228 -10.885 1.00 1.12 70 SER A N 13
ATOM 15450 C CA . SER A 1 78 ? 2.527 -3.655 -12.197 1.00 55.55 70 SER A CA 13
ATOM 15451 C C . SER A 1 78 ? 4.060 -3.526 -12.337 1.00 74.13 70 SER A C 13
ATOM 15452 O O . SER A 1 78 ? 4.572 -3.334 -13.444 1.00 71.00 70 SER A O 13
ATOM 15460 N N . LYS A 1 79 ? 4.782 -3.595 -11.203 1.00 63.42 71 LYS A N 13
ATOM 15461 C CA . LYS A 1 79 ? 6.257 -3.637 -11.185 1.00 73.50 71 LYS A CA 13
ATOM 15462 C C . LYS A 1 79 ? 6.741 -5.102 -11.182 1.00 71.41 71 LYS A C 13
ATOM 15463 O O . LYS A 1 79 ? 6.455 -5.827 -10.222 1.00 23.13 71 LYS A O 13
ATOM 15482 N N . PRO A 1 80 ? 7.480 -5.561 -12.250 1.00 12.02 72 PRO A N 13
ATOM 15483 C CA . PRO A 1 80 ? 7.948 -6.967 -12.358 1.00 21.03 72 PRO A CA 13
ATOM 15484 C C . PRO A 1 80 ? 8.942 -7.342 -11.219 1.00 42.42 72 PRO A C 13
ATOM 15485 O O . PRO A 1 80 ? 8.579 -8.151 -10.344 1.00 10.13 72 PRO A O 13
ATOM 15497 N N . GLY A 1 9 ? 16.688 -5.949 7.461 1.00 44.41 1 GLY A N 14
ATOM 15498 C CA . GLY A 1 9 ? 15.323 -5.377 7.629 1.00 34.12 1 GLY A CA 14
ATOM 15499 C C . GLY A 1 9 ? 14.378 -5.813 6.515 1.00 54.24 1 GLY A C 14
ATOM 15500 O O . GLY A 1 9 ? 14.608 -6.849 5.884 1.00 4.32 1 GLY A O 14
ATOM 15504 N N . SER A 1 10 ? 13.296 -5.031 6.294 1.00 14.54 2 SER A N 14
ATOM 15505 C CA . SER A 1 10 ? 12.315 -5.287 5.221 1.00 24.02 2 SER A CA 14
ATOM 15506 C C . SER A 1 10 ? 12.682 -4.499 3.951 1.00 2.34 2 SER A C 14
ATOM 15507 O O . SER A 1 10 ? 12.732 -3.269 3.984 1.00 1.51 2 SER A O 14
ATOM 15515 N N . VAL A 1 11 ? 12.904 -5.219 2.837 1.00 64.01 3 VAL A N 14
ATOM 15516 C CA . VAL A 1 11 ? 13.275 -4.610 1.538 1.00 73.05 3 VAL A CA 14
ATOM 15517 C C . VAL A 1 11 ? 12.079 -3.873 0.911 1.00 61.44 3 VAL A C 14
ATOM 15518 O O . VAL A 1 11 ? 12.248 -2.812 0.320 1.00 45.31 3 VAL A O 14
ATOM 15531 N N . VAL A 1 12 ? 10.876 -4.435 1.115 1.00 42.42 4 VAL A N 14
ATOM 15532 C CA . VAL A 1 12 ? 9.614 -3.984 0.490 1.00 72.21 4 VAL A CA 14
ATOM 15533 C C . VAL A 1 12 ? 9.329 -2.471 0.663 1.00 12.43 4 VAL A C 14
ATOM 15534 O O . VAL A 1 12 ? 8.670 -1.864 -0.186 1.00 41.32 4 VAL A O 14
ATOM 15547 N N . LYS A 1 13 ? 9.850 -1.882 1.753 1.00 40.21 5 LYS A N 14
ATOM 15548 C CA . LYS A 1 13 ? 9.585 -0.488 2.125 1.00 31.40 5 LYS A CA 14
ATOM 15549 C C . LYS A 1 13 ? 10.044 0.491 1.015 1.00 32.33 5 LYS A C 14
ATOM 15550 O O . LYS A 1 13 ? 9.392 1.499 0.794 1.00 2.21 5 LYS A O 14
ATOM 15569 N N . GLU A 1 14 ? 11.120 0.129 0.267 1.00 73.41 6 GLU A N 14
ATOM 15570 C CA . GLU A 1 14 ? 11.604 0.926 -0.891 1.00 33.31 6 GLU A CA 14
ATOM 15571 C C . GLU A 1 14 ? 10.504 1.051 -1.980 1.00 25.42 6 GLU A C 14
ATOM 15572 O O . GLU A 1 14 ? 10.308 2.114 -2.565 1.00 15.01 6 GLU A O 14
ATOM 15584 N N . LYS A 1 15 ? 9.776 -0.061 -2.189 1.00 20.31 7 LYS A N 14
ATOM 15585 C CA . LYS A 1 15 ? 8.767 -0.198 -3.254 1.00 14.42 7 LYS A CA 14
ATOM 15586 C C . LYS A 1 15 ? 7.504 0.563 -2.861 1.00 72.43 7 LYS A C 14
ATOM 15587 O O . LYS A 1 15 ? 6.885 1.218 -3.693 1.00 52.55 7 LYS A O 14
ATOM 15606 N N . LEU A 1 16 ? 7.177 0.475 -1.556 1.00 33.31 8 LEU A N 14
ATOM 15607 C CA . LEU A 1 16 ? 5.979 1.075 -0.965 1.00 65.02 8 LEU A CA 14
ATOM 15608 C C . LEU A 1 16 ? 6.094 2.610 -0.940 1.00 31.43 8 LEU A C 14
ATOM 15609 O O . LEU A 1 16 ? 5.181 3.284 -1.396 1.00 60.52 8 LEU A O 14
ATOM 15625 N N . GLU A 1 17 ? 7.243 3.138 -0.438 1.00 53.22 9 GLU A N 14
ATOM 15626 C CA . GLU A 1 17 ? 7.494 4.606 -0.345 1.00 73.30 9 GLU A CA 14
ATOM 15627 C C . GLU A 1 17 ? 7.471 5.273 -1.733 1.00 24.02 9 GLU A C 14
ATOM 15628 O O . GLU A 1 17 ? 6.844 6.317 -1.923 1.00 61.02 9 GLU A O 14
ATOM 15640 N N . LYS A 1 18 ? 8.182 4.649 -2.687 1.00 0.30 10 LYS A N 14
ATOM 15641 C CA . LYS A 1 18 ? 8.266 5.128 -4.078 1.00 63.25 10 LYS A CA 14
ATOM 15642 C C . LYS A 1 18 ? 6.903 5.012 -4.790 1.00 4.23 10 LYS A C 14
ATOM 15643 O O . LYS A 1 18 ? 6.559 5.869 -5.606 1.00 72.34 10 LYS A O 14
ATOM 15662 N N . ALA A 1 19 ? 6.129 3.954 -4.454 1.00 73.41 11 ALA A N 14
ATOM 15663 C CA . ALA A 1 19 ? 4.773 3.752 -5.001 1.00 73.44 11 ALA A CA 14
ATOM 15664 C C . ALA A 1 19 ? 3.847 4.863 -4.511 1.00 64.11 11 ALA A C 14
ATOM 15665 O O . ALA A 1 19 ? 3.097 5.408 -5.301 1.00 1.22 11 ALA A O 14
ATOM 15672 N N . LEU A 1 20 ? 3.983 5.216 -3.209 1.00 35.52 12 LEU A N 14
ATOM 15673 C CA . LEU A 1 20 ? 3.226 6.301 -2.554 1.00 23.44 12 LEU A CA 14
ATOM 15674 C C . LEU A 1 20 ? 3.407 7.638 -3.302 1.00 4.02 12 LEU A C 14
ATOM 15675 O O . LEU A 1 20 ? 2.440 8.367 -3.502 1.00 15.02 12 LEU A O 14
ATOM 15691 N N . ILE A 1 21 ? 4.656 7.918 -3.720 1.00 43.43 13 ILE A N 14
ATOM 15692 C CA . ILE A 1 21 ? 5.022 9.135 -4.467 1.00 3.34 13 ILE A CA 14
ATOM 15693 C C . ILE A 1 21 ? 4.312 9.160 -5.843 1.00 54.31 13 ILE A C 14
ATOM 15694 O O . ILE A 1 21 ? 3.604 10.121 -6.172 1.00 43.53 13 ILE A O 14
ATOM 15710 N N . GLU A 1 22 ? 4.458 8.058 -6.600 1.00 1.34 14 GLU A N 14
ATOM 15711 C CA . GLU A 1 22 ? 3.940 7.949 -7.978 1.00 61.01 14 GLU A CA 14
ATOM 15712 C C . GLU A 1 22 ? 2.400 7.985 -8.007 1.00 14.11 14 GLU A C 14
ATOM 15713 O O . GLU A 1 22 ? 1.802 8.587 -8.901 1.00 20.45 14 GLU A O 14
ATOM 15725 N N . VAL A 1 23 ? 1.773 7.350 -7.003 1.00 52.02 15 VAL A N 14
ATOM 15726 C CA . VAL A 1 23 ? 0.306 7.248 -6.925 1.00 35.32 15 VAL A CA 14
ATOM 15727 C C . VAL A 1 23 ? -0.299 8.399 -6.109 1.00 4.03 15 VAL A C 14
ATOM 15728 O O . VAL A 1 23 ? -1.524 8.497 -6.057 1.00 23.12 15 VAL A O 14
ATOM 15741 N N . ARG A 1 24 ? 0.555 9.271 -5.497 1.00 22.31 16 ARG A N 14
ATOM 15742 C CA . ARG A 1 24 ? 0.089 10.365 -4.595 1.00 51.22 16 ARG A CA 14
ATOM 15743 C C . ARG A 1 24 ? -1.005 11.260 -5.242 1.00 10.32 16 ARG A C 14
ATOM 15744 O O . ARG A 1 24 ? -2.052 11.438 -4.608 1.00 35.32 16 ARG A O 14
ATOM 15765 N N . PRO A 1 25 ? -0.821 11.798 -6.519 1.00 75.12 17 PRO A N 14
ATOM 15766 C CA . PRO A 1 25 ? -1.865 12.631 -7.181 1.00 64.34 17 PRO A CA 14
ATOM 15767 C C . PRO A 1 25 ? -3.237 11.935 -7.263 1.00 23.21 17 PRO A C 14
ATOM 15768 O O . PRO A 1 25 ? -4.287 12.577 -7.183 1.00 73.14 17 PRO A O 14
ATOM 15779 N N . TYR A 1 26 ? -3.192 10.603 -7.384 1.00 10.35 18 TYR A N 14
ATOM 15780 C CA . TYR A 1 26 ? -4.362 9.771 -7.682 1.00 22.15 18 TYR A CA 14
ATOM 15781 C C . TYR A 1 26 ? -5.066 9.296 -6.398 1.00 43.11 18 TYR A C 14
ATOM 15782 O O . TYR A 1 26 ? -6.303 9.240 -6.353 1.00 62.13 18 TYR A O 14
ATOM 15800 N N . VAL A 1 27 ? -4.281 8.979 -5.344 1.00 71.50 19 VAL A N 14
ATOM 15801 C CA . VAL A 1 27 ? -4.814 8.394 -4.095 1.00 12.52 19 VAL A CA 14
ATOM 15802 C C . VAL A 1 27 ? -5.234 9.474 -3.098 1.00 64.33 19 VAL A C 14
ATOM 15803 O O . VAL A 1 27 ? -4.678 10.584 -3.060 1.00 73.31 19 VAL A O 14
ATOM 15816 N N . GLU A 1 28 ? -6.265 9.126 -2.334 1.00 63.33 20 GLU A N 14
ATOM 15817 C CA . GLU A 1 28 ? -6.812 9.911 -1.228 1.00 14.20 20 GLU A CA 14
ATOM 15818 C C . GLU A 1 28 ? -6.172 9.416 0.091 1.00 51.11 20 GLU A C 14
ATOM 15819 O O . GLU A 1 28 ? -5.604 8.314 0.123 1.00 5.30 20 GLU A O 14
ATOM 15831 N N . TYR A 1 29 ? -6.214 10.251 1.150 1.00 22.02 21 TYR A N 14
ATOM 15832 C CA . TYR A 1 29 ? -5.729 9.899 2.508 1.00 12.21 21 TYR A CA 14
ATOM 15833 C C . TYR A 1 29 ? -4.245 9.458 2.496 1.00 63.34 21 TYR A C 14
ATOM 15834 O O . TYR A 1 29 ? -3.866 8.594 3.271 1.00 72.32 21 TYR A O 14
ATOM 15852 N N . TYR A 1 30 ? -3.428 10.095 1.626 1.00 2.52 22 TYR A N 14
ATOM 15853 C CA . TYR A 1 30 ? -1.986 9.775 1.434 1.00 43.13 22 TYR A CA 14
ATOM 15854 C C . TYR A 1 30 ? -1.216 9.655 2.773 1.00 21.12 22 TYR A C 14
ATOM 15855 O O . TYR A 1 30 ? -0.327 8.818 2.895 1.00 44.51 22 TYR A O 14
ATOM 15873 N N . ASN A 1 31 ? -1.592 10.491 3.761 1.00 34.22 23 ASN A N 14
ATOM 15874 C CA . ASN A 1 31 ? -0.990 10.486 5.112 1.00 64.01 23 ASN A CA 14
ATOM 15875 C C . ASN A 1 31 ? -1.282 9.152 5.840 1.00 52.52 23 ASN A C 14
ATOM 15876 O O . ASN A 1 31 ? -0.371 8.498 6.362 1.00 73.30 23 ASN A O 14
ATOM 15887 N N . GLU A 1 32 ? -2.565 8.749 5.810 1.00 1.35 24 GLU A N 14
ATOM 15888 C CA . GLU A 1 32 ? -3.078 7.552 6.514 1.00 31.43 24 GLU A CA 14
ATOM 15889 C C . GLU A 1 32 ? -2.671 6.261 5.769 1.00 51.33 24 GLU A C 14
ATOM 15890 O O . GLU A 1 32 ? -2.546 5.193 6.374 1.00 53.22 24 GLU A O 14
ATOM 15902 N N . LEU A 1 33 ? -2.472 6.399 4.451 1.00 22.02 25 LEU A N 14
ATOM 15903 C CA . LEU A 1 33 ? -2.034 5.318 3.560 1.00 23.23 25 LEU A CA 14
ATOM 15904 C C . LEU A 1 33 ? -0.516 5.098 3.729 1.00 23.43 25 LEU A C 14
ATOM 15905 O O . LEU A 1 33 ? -0.029 3.974 3.615 1.00 43.31 25 LEU A O 14
ATOM 15921 N N . LYS A 1 34 ? 0.205 6.201 4.025 1.00 52.15 26 LYS A N 14
ATOM 15922 C CA . LYS A 1 34 ? 1.644 6.168 4.353 1.00 71.34 26 LYS A CA 14
ATOM 15923 C C . LYS A 1 34 ? 1.838 5.541 5.746 1.00 44.34 26 LYS A C 14
ATOM 15924 O O . LYS A 1 34 ? 2.811 4.833 5.974 1.00 24.10 26 LYS A O 14
ATOM 15943 N N . ALA A 1 35 ? 0.877 5.800 6.659 1.00 75.40 27 ALA A N 14
ATOM 15944 C CA . ALA A 1 35 ? 0.855 5.190 8.003 1.00 10.54 27 ALA A CA 14
ATOM 15945 C C . ALA A 1 35 ? 0.587 3.681 7.909 1.00 24.13 27 ALA A C 14
ATOM 15946 O O . ALA A 1 35 ? 1.184 2.887 8.645 1.00 74.15 27 ALA A O 14
ATOM 15953 N N . LEU A 1 36 ? -0.336 3.313 6.994 1.00 72.53 28 LEU A N 14
ATOM 15954 C CA . LEU A 1 36 ? -0.651 1.914 6.669 1.00 41.24 28 LEU A CA 14
ATOM 15955 C C . LEU A 1 36 ? 0.605 1.194 6.137 1.00 55.20 28 LEU A C 14
ATOM 15956 O O . LEU A 1 36 ? 0.908 0.092 6.568 1.00 73.53 28 LEU A O 14
ATOM 15972 N N . VAL A 1 37 ? 1.341 1.869 5.235 1.00 34.15 29 VAL A N 14
ATOM 15973 C CA . VAL A 1 37 ? 2.624 1.383 4.690 1.00 42.11 29 VAL A CA 14
ATOM 15974 C C . VAL A 1 37 ? 3.686 1.211 5.807 1.00 54.24 29 VAL A C 14
ATOM 15975 O O . VAL A 1 37 ? 4.398 0.198 5.840 1.00 62.11 29 VAL A O 14
ATOM 15988 N N . SER A 1 38 ? 3.749 2.188 6.727 1.00 62.31 30 SER A N 14
ATOM 15989 C CA . SER A 1 38 ? 4.686 2.173 7.865 1.00 52.35 30 SER A CA 14
ATOM 15990 C C . SER A 1 38 ? 4.428 0.953 8.779 1.00 41.44 30 SER A C 14
ATOM 15991 O O . SER A 1 38 ? 5.364 0.330 9.300 1.00 61.33 30 SER A O 14
ATOM 15999 N N . LYS A 1 39 ? 3.135 0.613 8.914 1.00 52.02 31 LYS A N 14
ATOM 16000 C CA . LYS A 1 39 ? 2.655 -0.475 9.767 1.00 50.12 31 LYS A CA 14
ATOM 16001 C C . LYS A 1 39 ? 2.948 -1.837 9.104 1.00 41.02 31 LYS A C 14
ATOM 16002 O O . LYS A 1 39 ? 3.580 -2.707 9.718 1.00 21.01 31 LYS A O 14
ATOM 16021 N N . ILE A 1 40 ? 2.512 -2.001 7.838 1.00 75.31 32 ILE A N 14
ATOM 16022 C CA . ILE A 1 40 ? 2.584 -3.307 7.144 1.00 23.32 32 ILE A CA 14
ATOM 16023 C C . ILE A 1 40 ? 4.043 -3.737 6.894 1.00 41.42 32 ILE A C 14
ATOM 16024 O O . ILE A 1 40 ? 4.346 -4.916 6.991 1.00 53.22 32 ILE A O 14
ATOM 16040 N N . SER A 1 41 ? 4.942 -2.766 6.610 1.00 31.34 33 SER A N 14
ATOM 16041 C CA . SER A 1 41 ? 6.370 -3.045 6.356 1.00 50.01 33 SER A CA 14
ATOM 16042 C C . SER A 1 41 ? 7.087 -3.490 7.651 1.00 32.20 33 SER A C 14
ATOM 16043 O O . SER A 1 41 ? 8.109 -4.175 7.598 1.00 21.02 33 SER A O 14
ATOM 16051 N N . SER A 1 42 ? 6.508 -3.100 8.808 1.00 74.23 34 SER A N 14
ATOM 16052 C CA . SER A 1 42 ? 7.005 -3.490 10.141 1.00 30.33 34 SER A CA 14
ATOM 16053 C C . SER A 1 42 ? 6.546 -4.927 10.507 1.00 60.34 34 SER A C 14
ATOM 16054 O O . SER A 1 42 ? 7.049 -5.528 11.464 1.00 12.15 34 SER A O 14
ATOM 16062 N N . SER A 1 43 ? 5.576 -5.454 9.733 1.00 74.44 35 SER A N 14
ATOM 16063 C CA . SER A 1 43 ? 4.986 -6.794 9.950 1.00 1.40 35 SER A CA 14
ATOM 16064 C C . SER A 1 43 ? 5.477 -7.810 8.889 1.00 1.23 35 SER A C 14
ATOM 16065 O O . SER A 1 43 ? 5.535 -9.019 9.148 1.00 0.03 35 SER A O 14
ATOM 16073 N N . VAL A 1 44 ? 5.824 -7.304 7.694 1.00 22.54 36 VAL A N 14
ATOM 16074 C CA . VAL A 1 44 ? 6.265 -8.128 6.540 1.00 21.44 36 VAL A CA 14
ATOM 16075 C C . VAL A 1 44 ? 7.781 -7.970 6.327 1.00 1.40 36 VAL A C 14
ATOM 16076 O O . VAL A 1 44 ? 8.414 -7.165 7.014 1.00 52.44 36 VAL A O 14
ATOM 16089 N N . ASN A 1 45 ? 8.351 -8.740 5.373 1.00 62.31 37 ASN A N 14
ATOM 16090 C CA . ASN A 1 45 ? 9.777 -8.606 4.968 1.00 0.44 37 ASN A CA 14
ATOM 16091 C C . ASN A 1 45 ? 9.867 -8.174 3.498 1.00 74.34 37 ASN A C 14
ATOM 16092 O O . ASN A 1 45 ? 10.600 -7.239 3.142 1.00 44.21 37 ASN A O 14
ATOM 16103 N N . ASP A 1 46 ? 9.074 -8.852 2.653 1.00 32.34 38 ASP A N 14
ATOM 16104 C CA . ASP A 1 46 ? 9.129 -8.703 1.184 1.00 71.21 38 ASP A CA 14
ATOM 16105 C C . ASP A 1 46 ? 7.771 -8.293 0.629 1.00 31.35 38 ASP A C 14
ATOM 16106 O O . ASP A 1 46 ? 6.764 -8.266 1.358 1.00 35.31 38 ASP A O 14
ATOM 16115 N N . LEU A 1 47 ? 7.767 -7.979 -0.684 1.00 35.13 39 LEU A N 14
ATOM 16116 C CA . LEU A 1 47 ? 6.576 -7.503 -1.402 1.00 61.12 39 LEU A CA 14
ATOM 16117 C C . LEU A 1 47 ? 5.511 -8.611 -1.486 1.00 34.31 39 LEU A C 14
ATOM 16118 O O . LEU A 1 47 ? 4.325 -8.309 -1.519 1.00 1.40 39 LEU A O 14
ATOM 16134 N N . GLU A 1 48 ? 5.964 -9.892 -1.472 1.00 12.31 40 GLU A N 14
ATOM 16135 C CA . GLU A 1 48 ? 5.073 -11.077 -1.471 1.00 55.03 40 GLU A CA 14
ATOM 16136 C C . GLU A 1 48 ? 4.036 -11.003 -0.333 1.00 12.21 40 GLU A C 14
ATOM 16137 O O . GLU A 1 48 ? 2.836 -11.164 -0.569 1.00 22.45 40 GLU A O 14
ATOM 16149 N N . GLU A 1 49 ? 4.513 -10.720 0.896 1.00 14.20 41 GLU A N 14
ATOM 16150 C CA . GLU A 1 49 ? 3.642 -10.637 2.077 1.00 71.42 41 GLU A CA 14
ATOM 16151 C C . GLU A 1 49 ? 2.827 -9.334 2.045 1.00 43.24 41 GLU A C 14
ATOM 16152 O O . GLU A 1 49 ? 1.613 -9.371 2.234 1.00 4.24 41 GLU A O 14
ATOM 16164 N N . ALA A 1 50 ? 3.516 -8.203 1.760 1.00 64.43 42 ALA A N 14
ATOM 16165 C CA . ALA A 1 50 ? 2.926 -6.840 1.809 1.00 54.54 42 ALA A CA 14
ATOM 16166 C C . ALA A 1 50 ? 1.707 -6.688 0.885 1.00 55.02 42 ALA A C 14
ATOM 16167 O O . ALA A 1 50 ? 0.750 -5.993 1.238 1.00 30.51 42 ALA A O 14
ATOM 16174 N N . ILE A 1 51 ? 1.768 -7.350 -0.290 1.00 15.31 43 ILE A N 14
ATOM 16175 C CA . ILE A 1 51 ? 0.656 -7.391 -1.250 1.00 70.12 43 ILE A CA 14
ATOM 16176 C C . ILE A 1 51 ? -0.559 -8.110 -0.623 1.00 74.22 43 ILE A C 14
ATOM 16177 O O . ILE A 1 51 ? -1.640 -7.537 -0.568 1.00 50.12 43 ILE A O 14
ATOM 16193 N N . VAL A 1 52 ? -0.333 -9.337 -0.100 1.00 23.10 44 VAL A N 14
ATOM 16194 C CA . VAL A 1 52 ? -1.396 -10.172 0.521 1.00 10.12 44 VAL A CA 14
ATOM 16195 C C . VAL A 1 52 ? -2.034 -9.451 1.740 1.00 63.42 44 VAL A C 14
ATOM 16196 O O . VAL A 1 52 ? -3.248 -9.556 1.974 1.00 13.20 44 VAL A O 14
ATOM 16209 N N . VAL A 1 53 ? -1.201 -8.691 2.477 1.00 12.43 45 VAL A N 14
ATOM 16210 C CA . VAL A 1 53 ? -1.642 -7.894 3.632 1.00 41.04 45 VAL A CA 14
ATOM 16211 C C . VAL A 1 53 ? -2.562 -6.763 3.168 1.00 2.13 45 VAL A C 14
ATOM 16212 O O . VAL A 1 53 ? -3.655 -6.631 3.685 1.00 1.15 45 VAL A O 14
ATOM 16225 N N . LEU A 1 54 ? -2.122 -5.991 2.159 1.00 25.53 46 LEU A N 14
ATOM 16226 C CA . LEU A 1 54 ? -2.937 -4.906 1.581 1.00 20.34 46 LEU A CA 14
ATOM 16227 C C . LEU A 1 54 ? -4.239 -5.451 0.952 1.00 73.44 46 LEU A C 14
ATOM 16228 O O . LEU A 1 54 ? -5.244 -4.756 0.932 1.00 51.03 46 LEU A O 14
ATOM 16244 N N . ARG A 1 55 ? -4.206 -6.706 0.467 1.00 32.33 47 ARG A N 14
ATOM 16245 C CA . ARG A 1 55 ? -5.393 -7.383 -0.085 1.00 21.12 47 ARG A CA 14
ATOM 16246 C C . ARG A 1 55 ? -6.461 -7.589 1.004 1.00 42.04 47 ARG A C 14
ATOM 16247 O O . ARG A 1 55 ? -7.640 -7.330 0.761 1.00 11.33 47 ARG A O 14
ATOM 16268 N N . GLU A 1 56 ? -6.043 -8.018 2.219 1.00 72.43 48 GLU A N 14
ATOM 16269 C CA . GLU A 1 56 ? -6.990 -8.200 3.344 1.00 25.21 48 GLU A CA 14
ATOM 16270 C C . GLU A 1 56 ? -7.372 -6.834 3.937 1.00 63.15 48 GLU A C 14
ATOM 16271 O O . GLU A 1 56 ? -8.498 -6.657 4.391 1.00 55.34 48 GLU A O 14
ATOM 16283 N N . GLU A 1 57 ? -6.418 -5.866 3.890 1.00 72.25 49 GLU A N 14
ATOM 16284 C CA . GLU A 1 57 ? -6.650 -4.484 4.338 1.00 24.33 49 GLU A CA 14
ATOM 16285 C C . GLU A 1 57 ? -7.697 -3.805 3.451 1.00 4.42 49 GLU A C 14
ATOM 16286 O O . GLU A 1 57 ? -8.460 -2.971 3.918 1.00 43.32 49 GLU A O 14
ATOM 16298 N N . GLU A 1 58 ? -7.724 -4.201 2.175 1.00 73.12 50 GLU A N 14
ATOM 16299 C CA . GLU A 1 58 ? -8.700 -3.715 1.196 1.00 14.42 50 GLU A CA 14
ATOM 16300 C C . GLU A 1 58 ? -10.093 -4.306 1.509 1.00 44.41 50 GLU A C 14
ATOM 16301 O O . GLU A 1 58 ? -11.112 -3.643 1.330 1.00 32.44 50 GLU A O 14
ATOM 16313 N N . LYS A 1 59 ? -10.110 -5.549 2.022 1.00 53.42 51 LYS A N 14
ATOM 16314 C CA . LYS A 1 59 ? -11.360 -6.264 2.366 1.00 42.43 51 LYS A CA 14
ATOM 16315 C C . LYS A 1 59 ? -11.994 -5.721 3.678 1.00 0.50 51 LYS A C 14
ATOM 16316 O O . LYS A 1 59 ? -13.221 -5.607 3.774 1.00 71.40 51 LYS A O 14
ATOM 16335 N N . LYS A 1 60 ? -11.146 -5.394 4.678 1.00 63.14 52 LYS A N 14
ATOM 16336 C CA . LYS A 1 60 ? -11.612 -4.932 6.020 1.00 4.34 52 LYS A CA 14
ATOM 16337 C C . LYS A 1 60 ? -11.880 -3.420 6.034 1.00 54.22 52 LYS A C 14
ATOM 16338 O O . LYS A 1 60 ? -12.639 -2.929 6.880 1.00 14.00 52 LYS A O 14
ATOM 16357 N N . ALA A 1 61 ? -11.242 -2.678 5.110 1.00 41.33 53 ALA A N 14
ATOM 16358 C CA . ALA A 1 61 ? -11.423 -1.217 4.983 1.00 53.13 53 ALA A CA 14
ATOM 16359 C C . ALA A 1 61 ? -12.448 -0.898 3.892 1.00 42.43 53 ALA A C 14
ATOM 16360 O O . ALA A 1 61 ? -12.644 -1.684 2.957 1.00 44.54 53 ALA A O 14
ATOM 16367 N N . SER A 1 62 ? -13.106 0.261 4.032 1.00 63.02 54 SER A N 14
ATOM 16368 C CA . SER A 1 62 ? -14.107 0.754 3.075 1.00 32.22 54 SER A CA 14
ATOM 16369 C C . SER A 1 62 ? -13.545 1.954 2.284 1.00 3.21 54 SER A C 14
ATOM 16370 O O . SER A 1 62 ? -12.656 2.674 2.766 1.00 63.12 54 SER A O 14
ATOM 16378 N N . GLU A 1 63 ? -14.045 2.139 1.057 1.00 21.33 55 GLU A N 14
ATOM 16379 C CA . GLU A 1 63 ? -13.563 3.184 0.135 1.00 4.00 55 GLU A CA 14
ATOM 16380 C C . GLU A 1 63 ? -14.091 4.591 0.536 1.00 70.34 55 GLU A C 14
ATOM 16381 O O . GLU A 1 63 ? -15.077 4.669 1.273 1.00 33.13 55 GLU A O 14
ATOM 16393 N N . PRO A 1 64 ? -13.452 5.745 0.098 1.00 72.45 56 PRO A N 14
ATOM 16394 C CA . PRO A 1 64 ? -12.320 5.816 -0.886 1.00 73.05 56 PRO A CA 14
ATOM 16395 C C . PRO A 1 64 ? -10.962 5.221 -0.418 1.00 63.14 56 PRO A C 14
ATOM 16396 O O . PRO A 1 64 ? -10.102 4.993 -1.264 1.00 61.02 56 PRO A O 14
ATOM 16407 N N . PHE A 1 65 ? -10.790 4.931 0.897 1.00 54.52 57 PHE A N 14
ATOM 16408 C CA . PHE A 1 65 ? -9.501 4.394 1.429 1.00 63.34 57 PHE A CA 14
ATOM 16409 C C . PHE A 1 65 ? -9.171 2.996 0.834 1.00 13.43 57 PHE A C 14
ATOM 16410 O O . PHE A 1 65 ? -8.036 2.745 0.415 1.00 73.03 57 PHE A O 14
ATOM 16427 N N . LYS A 1 66 ? -10.192 2.113 0.791 1.00 20.05 58 LYS A N 14
ATOM 16428 C CA . LYS A 1 66 ? -10.135 0.771 0.140 1.00 4.24 58 LYS A CA 14
ATOM 16429 C C . LYS A 1 66 ? -9.695 0.871 -1.340 1.00 50.32 58 LYS A C 14
ATOM 16430 O O . LYS A 1 66 ? -8.923 0.035 -1.824 1.00 40.11 58 LYS A O 14
ATOM 16449 N N . THR A 1 67 ? -10.187 1.924 -2.021 1.00 22.33 59 THR A N 14
ATOM 16450 C CA . THR A 1 67 ? -9.841 2.223 -3.420 1.00 50.33 59 THR A CA 14
ATOM 16451 C C . THR A 1 67 ? -8.335 2.552 -3.558 1.00 4.21 59 THR A C 14
ATOM 16452 O O . THR A 1 67 ? -7.668 2.058 -4.469 1.00 40.04 59 THR A O 14
ATOM 16463 N N . ASP A 1 68 ? -7.808 3.326 -2.601 1.00 51.04 60 ASP A N 14
ATOM 16464 C CA . ASP A 1 68 ? -6.394 3.779 -2.613 1.00 3.42 60 ASP A CA 14
ATOM 16465 C C . ASP A 1 68 ? -5.426 2.617 -2.404 1.00 25.23 60 ASP A C 14
ATOM 16466 O O . ASP A 1 68 ? -4.317 2.611 -2.954 1.00 5.23 60 ASP A O 14
ATOM 16475 N N . ILE A 1 69 ? -5.883 1.637 -1.606 1.00 63.43 61 ILE A N 14
ATOM 16476 C CA . ILE A 1 69 ? -5.128 0.418 -1.281 1.00 24.45 61 ILE A CA 14
ATOM 16477 C C . ILE A 1 69 ? -4.898 -0.428 -2.551 1.00 55.24 61 ILE A C 14
ATOM 16478 O O . ILE A 1 69 ? -3.777 -0.863 -2.820 1.00 3.51 61 ILE A O 14
ATOM 16494 N N . ARG A 1 70 ? -5.976 -0.620 -3.332 1.00 31.04 62 ARG A N 14
ATOM 16495 C CA . ARG A 1 70 ? -5.968 -1.487 -4.532 1.00 44.24 62 ARG A CA 14
ATOM 16496 C C . ARG A 1 70 ? -5.354 -0.771 -5.759 1.00 72.42 62 ARG A C 14
ATOM 16497 O O . ARG A 1 70 ? -4.989 -1.433 -6.735 1.00 24.43 62 ARG A O 14
ATOM 16518 N N . ILE A 1 71 ? -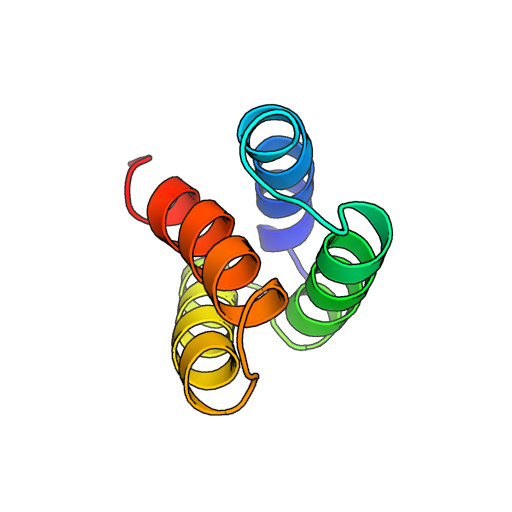5.275 0.578 -5.707 1.00 24.52 63 ILE A N 14
ATOM 16519 C CA . ILE A 1 71 ? -4.507 1.398 -6.684 1.00 14.04 63 ILE A CA 14
ATOM 16520 C C . ILE A 1 71 ? -2.999 1.242 -6.418 1.00 52.32 63 ILE A C 14
ATOM 16521 O O . ILE A 1 71 ? -2.200 1.105 -7.357 1.00 53.12 63 ILE A O 14
ATOM 16537 N N . LEU A 1 72 ? -2.637 1.259 -5.120 1.00 53.40 64 LEU A N 14
ATOM 16538 C CA . LEU A 1 72 ? -1.256 1.048 -4.657 1.00 14.22 64 LEU A CA 14
ATOM 16539 C C . LEU A 1 72 ? -0.813 -0.371 -5.105 1.00 33.32 64 LEU A C 14
ATOM 16540 O O . LEU A 1 72 ? 0.241 -0.528 -5.718 1.00 51.03 64 LEU A O 14
ATOM 16556 N N . LEU A 1 73 ? -1.698 -1.365 -4.856 1.00 61.50 65 LEU A N 14
ATOM 16557 C CA . LEU A 1 73 ? -1.501 -2.776 -5.253 1.00 3.32 65 LEU A CA 14
ATOM 16558 C C . LEU A 1 73 ? -1.348 -2.936 -6.770 1.00 30.11 65 LEU A C 14
ATOM 16559 O O . LEU A 1 73 ? -0.486 -3.692 -7.233 1.00 3.34 65 LEU A O 14
ATOM 16575 N N . ASP A 1 74 ? -2.191 -2.206 -7.525 1.00 71.34 66 ASP A N 14
ATOM 16576 C CA . ASP A 1 74 ? -2.138 -2.185 -8.996 1.00 61.00 66 ASP A CA 14
ATOM 16577 C C . ASP A 1 74 ? -0.755 -1.721 -9.464 1.00 52.11 66 ASP A C 14
ATOM 16578 O O . ASP A 1 74 ? -0.204 -2.285 -10.404 1.00 0.41 66 ASP A O 14
ATOM 16587 N N . PHE A 1 75 ? -0.187 -0.730 -8.745 1.00 33.33 67 PHE A N 14
ATOM 16588 C CA . PHE A 1 75 ? 1.083 -0.109 -9.126 1.00 41.42 67 PHE A CA 14
ATOM 16589 C C . PHE A 1 75 ? 2.258 -1.059 -8.829 1.00 74.14 67 PHE A C 14
ATOM 16590 O O . PHE A 1 75 ? 3.110 -1.280 -9.699 1.00 51.32 67 PHE A O 14
ATOM 16607 N N . LEU A 1 76 ? 2.261 -1.632 -7.599 1.00 52.54 68 LEU A N 14
ATOM 16608 C CA . LEU A 1 76 ? 3.281 -2.601 -7.135 1.00 12.30 68 LEU A CA 14
ATOM 16609 C C . LEU A 1 76 ? 3.390 -3.777 -8.126 1.00 72.43 68 LEU A C 14
ATOM 16610 O O . LEU A 1 76 ? 4.462 -4.060 -8.665 1.00 72.33 68 LEU A O 14
ATOM 16626 N N . GLU A 1 77 ? 2.226 -4.393 -8.393 1.00 62.15 69 GLU A N 14
ATOM 16627 C CA . GLU A 1 77 ? 2.097 -5.603 -9.226 1.00 61.14 69 GLU A CA 14
ATOM 16628 C C . GLU A 1 77 ? 2.237 -5.309 -10.736 1.00 12.24 69 GLU A C 14
ATOM 16629 O O . GLU A 1 77 ? 2.488 -6.231 -11.521 1.00 61.33 69 GLU A O 14
ATOM 16641 N N . SER A 1 78 ? 2.067 -4.035 -11.136 1.00 23.41 70 SER A N 14
ATOM 16642 C CA . SER A 1 78 ? 2.300 -3.605 -12.533 1.00 61.22 70 SER A CA 14
ATOM 16643 C C . SER A 1 78 ? 3.810 -3.602 -12.825 1.00 71.40 70 SER A C 14
ATOM 16644 O O . SER A 1 78 ? 4.246 -4.008 -13.910 1.00 64.52 70 SER A O 14
ATOM 16652 N N . LYS A 1 79 ? 4.593 -3.160 -11.822 1.00 25.34 71 LYS A N 14
ATOM 16653 C CA . LYS A 1 79 ? 6.057 -3.062 -11.931 1.00 74.11 71 LYS A CA 14
ATOM 16654 C C . LYS A 1 79 ? 6.705 -4.465 -11.926 1.00 24.22 71 LYS A C 14
ATOM 16655 O O . LYS A 1 79 ? 6.403 -5.262 -11.032 1.00 14.11 71 LYS A O 14
ATOM 16674 N N . PRO A 1 80 ? 7.565 -4.804 -12.946 1.00 53.24 72 PRO A N 14
ATOM 16675 C CA . PRO A 1 80 ? 8.411 -6.019 -12.911 1.00 61.45 72 PRO A CA 14
ATOM 16676 C C . PRO A 1 80 ? 9.479 -5.912 -11.788 1.00 40.21 72 PRO A C 14
ATOM 16677 O O . PRO A 1 80 ? 10.428 -5.115 -11.936 1.00 44.02 72 PRO A O 14
ATOM 16689 N N . GLY A 1 9 ? 13.260 -3.049 8.859 1.00 31.25 1 GLY A N 15
ATOM 16690 C CA . GLY A 1 9 ? 14.329 -3.040 7.835 1.00 3.14 1 GLY A CA 15
ATOM 16691 C C . GLY A 1 9 ? 13.972 -3.930 6.654 1.00 22.12 1 GLY A C 15
ATOM 16692 O O . GLY A 1 9 ? 14.726 -4.839 6.294 1.00 41.10 1 GLY A O 15
ATOM 16696 N N . SER A 1 10 ? 12.790 -3.675 6.082 1.00 53.12 2 SER A N 15
ATOM 16697 C CA . SER A 1 10 ? 12.219 -4.453 4.967 1.00 14.54 2 SER A CA 15
ATOM 16698 C C . SER A 1 10 ? 12.600 -3.851 3.600 1.00 2.15 2 SER A C 15
ATOM 16699 O O . SER A 1 10 ? 12.666 -2.628 3.465 1.00 3.11 2 SER A O 15
ATOM 16707 N N . VAL A 1 11 ? 12.820 -4.720 2.586 1.00 41.54 3 VAL A N 15
ATOM 16708 C CA . VAL A 1 11 ? 13.086 -4.280 1.191 1.00 12.31 3 VAL A CA 15
ATOM 16709 C C . VAL A 1 11 ? 11.798 -3.726 0.545 1.00 42.05 3 VAL A C 15
ATOM 16710 O O . VAL A 1 11 ? 11.846 -2.805 -0.270 1.00 45.34 3 VAL A O 15
ATOM 16723 N N . VAL A 1 12 ? 10.640 -4.266 0.970 1.00 12.11 4 VAL A N 15
ATOM 16724 C CA . VAL A 1 12 ? 9.333 -3.846 0.453 1.00 45.40 4 VAL A CA 15
ATOM 16725 C C . VAL A 1 12 ? 9.059 -2.363 0.752 1.00 42.41 4 VAL A C 15
ATOM 16726 O O . VAL A 1 12 ? 8.367 -1.714 -0.004 1.00 51.14 4 VAL A O 15
ATOM 16739 N N . LYS A 1 13 ? 9.655 -1.834 1.841 1.00 52.44 5 LYS A N 15
ATOM 16740 C CA . LYS A 1 13 ? 9.417 -0.453 2.279 1.00 51.43 5 LYS A CA 15
ATOM 16741 C C . LYS A 1 13 ? 9.916 0.566 1.232 1.00 13.54 5 LYS A C 15
ATOM 16742 O O . LYS A 1 13 ? 9.286 1.603 1.048 1.00 61.45 5 LYS A O 15
ATOM 16761 N N . GLU A 1 14 ? 11.025 0.262 0.518 1.00 71.13 6 GLU A N 15
ATOM 16762 C CA . GLU A 1 14 ? 11.569 1.198 -0.493 1.00 31.22 6 GLU A CA 15
ATOM 16763 C C . GLU A 1 14 ? 10.719 1.152 -1.778 1.00 53.45 6 GLU A C 15
ATOM 16764 O O . GLU A 1 14 ? 10.697 2.114 -2.548 1.00 54.30 6 GLU A O 15
ATOM 16776 N N . LYS A 1 15 ? 10.008 0.022 -1.976 1.00 73.13 7 LYS A N 15
ATOM 16777 C CA . LYS A 1 15 ? 8.997 -0.121 -3.040 1.00 61.03 7 LYS A CA 15
ATOM 16778 C C . LYS A 1 15 ? 7.745 0.726 -2.685 1.00 72.45 7 LYS A C 15
ATOM 16779 O O . LYS A 1 15 ? 7.287 1.531 -3.487 1.00 51.12 7 LYS A O 15
ATOM 16798 N N . LEU A 1 16 ? 7.258 0.529 -1.432 1.00 61.44 8 LEU A N 15
ATOM 16799 C CA . LEU A 1 16 ? 6.005 1.107 -0.896 1.00 65.33 8 LEU A CA 15
ATOM 16800 C C . LEU A 1 16 ? 6.068 2.645 -0.840 1.00 64.21 8 LEU A C 15
ATOM 16801 O O . LEU A 1 16 ? 5.247 3.317 -1.452 1.00 53.23 8 LEU A O 15
ATOM 16817 N N . GLU A 1 17 ? 7.070 3.161 -0.095 1.00 51.43 9 GLU A N 15
ATOM 16818 C CA . GLU A 1 17 ? 7.271 4.605 0.158 1.00 13.42 9 GLU A CA 15
ATOM 16819 C C . GLU A 1 17 ? 7.375 5.422 -1.137 1.00 4.23 9 GLU A C 15
ATOM 16820 O O . GLU A 1 17 ? 6.830 6.522 -1.232 1.00 54.04 9 GLU A O 15
ATOM 16832 N N . LYS A 1 18 ? 8.102 4.876 -2.115 1.00 42.54 10 LYS A N 15
ATOM 16833 C CA . LYS A 1 18 ? 8.295 5.524 -3.415 1.00 20.32 10 LYS A CA 15
ATOM 16834 C C . LYS A 1 18 ? 7.025 5.387 -4.282 1.00 24.21 10 LYS A C 15
ATOM 16835 O O . LYS A 1 18 ? 6.658 6.327 -4.992 1.00 13.12 10 LYS A O 15
ATOM 16854 N N . ALA A 1 19 ? 6.336 4.229 -4.170 1.00 3.12 11 ALA A N 15
ATOM 16855 C CA . ALA A 1 19 ? 5.085 3.960 -4.910 1.00 41.05 11 ALA A CA 15
ATOM 16856 C C . ALA A 1 19 ? 3.982 4.939 -4.471 1.00 31.41 11 ALA A C 15
ATOM 16857 O O . ALA A 1 19 ? 3.181 5.354 -5.292 1.00 14.22 11 ALA A O 15
ATOM 16864 N N . LEU A 1 20 ? 4.008 5.313 -3.168 1.00 50.24 12 LEU A N 15
ATOM 16865 C CA . LEU A 1 20 ? 3.103 6.315 -2.566 1.00 73.15 12 LEU A CA 15
ATOM 16866 C C . LEU A 1 20 ? 3.185 7.660 -3.322 1.00 24.15 12 LEU A C 15
ATOM 16867 O O . LEU A 1 20 ? 2.166 8.283 -3.595 1.00 12.30 12 LEU A O 15
ATOM 16883 N N . ILE A 1 21 ? 4.429 8.064 -3.646 1.00 22.53 13 ILE A N 15
ATOM 16884 C CA . ILE A 1 21 ? 4.737 9.324 -4.354 1.00 32.24 13 ILE A CA 15
ATOM 16885 C C . ILE A 1 21 ? 4.279 9.218 -5.834 1.00 10.35 13 ILE A C 15
ATOM 16886 O O . ILE A 1 21 ? 3.683 10.149 -6.386 1.00 11.11 13 ILE A O 15
ATOM 16902 N N . GLU A 1 22 ? 4.534 8.041 -6.444 1.00 40.12 14 GLU A N 15
ATOM 16903 C CA . GLU A 1 22 ? 4.215 7.771 -7.864 1.00 40.03 14 GLU A CA 15
ATOM 16904 C C . GLU A 1 22 ? 2.698 7.778 -8.118 1.00 72.50 14 GLU A C 15
ATOM 16905 O O . GLU A 1 22 ? 2.231 8.313 -9.126 1.00 1.22 14 GLU A O 15
ATOM 16917 N N . VAL A 1 23 ? 1.931 7.192 -7.187 1.00 2.41 15 VAL A N 15
ATOM 16918 C CA . VAL A 1 23 ? 0.455 7.158 -7.290 1.00 24.43 15 VAL A CA 15
ATOM 16919 C C . VAL A 1 23 ? -0.193 8.231 -6.401 1.00 54.34 15 VAL A C 15
ATOM 16920 O O . VAL A 1 23 ? -1.397 8.191 -6.187 1.00 50.44 15 VAL A O 15
ATOM 16933 N N . ARG A 1 24 ? 0.608 9.199 -5.914 1.00 42.14 16 ARG A N 15
ATOM 16934 C CA . ARG A 1 24 ? 0.103 10.329 -5.095 1.00 74.34 16 ARG A CA 15
ATOM 16935 C C . ARG A 1 24 ? -0.994 11.171 -5.831 1.00 12.03 16 ARG A C 15
ATOM 16936 O O . ARG A 1 24 ? -2.009 11.481 -5.208 1.00 22.11 16 ARG A O 15
ATOM 16957 N N . PRO A 1 25 ? -0.846 11.539 -7.168 1.00 30.23 17 PRO A N 15
ATOM 16958 C CA . PRO A 1 25 ? -1.928 12.262 -7.906 1.00 44.12 17 PRO A CA 15
ATOM 16959 C C . PRO A 1 25 ? -3.112 11.343 -8.297 1.00 5.25 17 PRO A C 15
ATOM 16960 O O . PRO A 1 25 ? -4.064 11.798 -8.939 1.00 31.24 17 PRO A O 15
ATOM 16971 N N . TYR A 1 26 ? -3.034 10.057 -7.903 1.00 31.22 18 TYR A N 15
ATOM 16972 C CA . TYR A 1 26 ? -4.065 9.049 -8.204 1.00 1.41 18 TYR A CA 15
ATOM 16973 C C . TYR A 1 26 ? -4.855 8.665 -6.933 1.00 73.42 18 TYR A C 15
ATOM 16974 O O . TYR A 1 26 ? -6.052 8.377 -7.008 1.00 20.11 18 TYR A O 15
ATOM 16992 N N . VAL A 1 27 ? -4.176 8.682 -5.765 1.00 31.23 19 VAL A N 15
ATOM 16993 C CA . VAL A 1 27 ? -4.764 8.246 -4.479 1.00 51.31 19 VAL A CA 15
ATOM 16994 C C . VAL A 1 27 ? -5.199 9.450 -3.634 1.00 22.31 19 VAL A C 15
ATOM 16995 O O . VAL A 1 27 ? -4.582 10.525 -3.666 1.00 71.43 19 VAL A O 15
ATOM 17008 N N . GLU A 1 28 ? -6.291 9.246 -2.908 1.00 15.20 20 GLU A N 15
ATOM 17009 C CA . GLU A 1 28 ? -6.786 10.156 -1.878 1.00 34.13 20 GLU A CA 15
ATOM 17010 C C . GLU A 1 28 ? -6.152 9.754 -0.527 1.00 32.12 20 GLU A C 15
ATOM 17011 O O . GLU A 1 28 ? -5.769 8.597 -0.344 1.00 3.43 20 GLU A O 15
ATOM 17023 N N . TYR A 1 29 ? -5.996 10.738 0.375 1.00 42.51 21 TYR A N 15
ATOM 17024 C CA . TYR A 1 29 ? -5.481 10.543 1.747 1.00 63.10 21 TYR A CA 15
ATOM 17025 C C . TYR A 1 29 ? -4.080 9.883 1.752 1.00 21.15 21 TYR A C 15
ATOM 17026 O O . TYR A 1 29 ? -3.941 8.697 2.087 1.00 2.40 21 TYR A O 15
ATOM 17044 N N . TYR A 1 30 ? -3.058 10.663 1.334 1.00 42.30 22 TYR A N 15
ATOM 17045 C CA . TYR A 1 30 ? -1.651 10.207 1.275 1.00 3.23 22 TYR A CA 15
ATOM 17046 C C . TYR A 1 30 ? -1.163 9.724 2.658 1.00 25.05 22 TYR A C 15
ATOM 17047 O O . TYR A 1 30 ? -0.507 8.689 2.749 1.00 53.33 22 TYR A O 15
ATOM 17065 N N . ASN A 1 31 ? -1.493 10.501 3.711 1.00 14.42 23 ASN A N 15
ATOM 17066 C CA . ASN A 1 31 ? -1.051 10.237 5.103 1.00 44.32 23 ASN A CA 15
ATOM 17067 C C . ASN A 1 31 ? -1.578 8.886 5.610 1.00 31.50 23 ASN A C 15
ATOM 17068 O O . ASN A 1 31 ? -0.836 8.106 6.209 1.00 64.31 23 ASN A O 15
ATOM 17079 N N . GLU A 1 32 ? -2.870 8.634 5.338 1.00 62.13 24 GLU A N 15
ATOM 17080 C CA . GLU A 1 32 ? -3.585 7.435 5.800 1.00 41.20 24 GLU A CA 15
ATOM 17081 C C . GLU A 1 32 ? -3.014 6.174 5.129 1.00 15.34 24 GLU A C 15
ATOM 17082 O O . GLU A 1 32 ? -2.753 5.162 5.793 1.00 34.23 24 GLU A O 15
ATOM 17094 N N . LEU A 1 33 ? -2.819 6.270 3.795 1.00 31.12 25 LEU A N 15
ATOM 17095 C CA . LEU A 1 33 ? -2.281 5.173 2.971 1.00 73.32 25 LEU A CA 15
ATOM 17096 C C . LEU A 1 33 ? -0.815 4.870 3.349 1.00 71.35 25 LEU A C 15
ATOM 17097 O O . LEU A 1 33 ? -0.398 3.706 3.386 1.00 65.02 25 LEU A O 15
ATOM 17113 N N . LYS A 1 34 ? -0.066 5.940 3.663 1.00 52.23 26 LYS A N 15
ATOM 17114 C CA . LYS A 1 34 ? 1.331 5.854 4.107 1.00 33.42 26 LYS A CA 15
ATOM 17115 C C . LYS A 1 34 ? 1.424 5.216 5.508 1.00 75.03 26 LYS A C 15
ATOM 17116 O O . LYS A 1 34 ? 2.365 4.465 5.798 1.00 34.41 26 LYS A O 15
ATOM 17135 N N . ALA A 1 35 ? 0.440 5.525 6.370 1.00 74.45 27 ALA A N 15
ATOM 17136 C CA . ALA A 1 35 ? 0.388 4.989 7.737 1.00 70.31 27 ALA A CA 15
ATOM 17137 C C . ALA A 1 35 ? 0.154 3.463 7.701 1.00 4.21 27 ALA A C 15
ATOM 17138 O O . ALA A 1 35 ? 0.665 2.725 8.553 1.00 45.12 27 ALA A O 15
ATOM 17145 N N . LEU A 1 36 ? -0.624 3.018 6.690 1.00 40.45 28 LEU A N 15
ATOM 17146 C CA . LEU A 1 36 ? -0.878 1.590 6.418 1.00 72.44 28 LEU A CA 15
ATOM 17147 C C . LEU A 1 36 ? 0.405 0.901 5.891 1.00 60.14 28 LEU A C 15
ATOM 17148 O O . LEU A 1 36 ? 0.676 -0.247 6.232 1.00 50.33 28 LEU A O 15
ATOM 17164 N N . VAL A 1 37 ? 1.174 1.625 5.053 1.00 14.33 29 VAL A N 15
ATOM 17165 C CA . VAL A 1 37 ? 2.511 1.193 4.576 1.00 45.33 29 VAL A CA 15
ATOM 17166 C C . VAL A 1 37 ? 3.480 0.955 5.760 1.00 32.41 29 VAL A C 15
ATOM 17167 O O . VAL A 1 37 ? 4.205 -0.048 5.787 1.00 42.20 29 VAL A O 15
ATOM 17180 N N . SER A 1 38 ? 3.448 1.875 6.737 1.00 73.25 30 SER A N 15
ATOM 17181 C CA . SER A 1 38 ? 4.266 1.791 7.958 1.00 42.33 30 SER A CA 15
ATOM 17182 C C . SER A 1 38 ? 3.885 0.551 8.797 1.00 44.32 30 SER A C 15
ATOM 17183 O O . SER A 1 38 ? 4.760 -0.128 9.350 1.00 33.11 30 SER A O 15
ATOM 17191 N N . LYS A 1 39 ? 2.567 0.261 8.833 1.00 34.33 31 LYS A N 15
ATOM 17192 C CA . LYS A 1 39 ? 1.998 -0.899 9.536 1.00 14.30 31 LYS A CA 15
ATOM 17193 C C . LYS A 1 39 ? 2.512 -2.218 8.913 1.00 44.33 31 LYS A C 15
ATOM 17194 O O . LYS A 1 39 ? 3.217 -2.992 9.572 1.00 0.23 31 LYS A O 15
ATOM 17213 N N . ILE A 1 40 ? 2.205 -2.415 7.611 1.00 43.24 32 ILE A N 15
ATOM 17214 C CA . ILE A 1 40 ? 2.414 -3.701 6.915 1.00 63.24 32 ILE A CA 15
ATOM 17215 C C . ILE A 1 40 ? 3.913 -4.050 6.799 1.00 13.00 32 ILE A C 15
ATOM 17216 O O . ILE A 1 40 ? 4.283 -5.204 6.988 1.00 63.51 32 ILE A O 15
ATOM 17232 N N . SER A 1 41 ? 4.765 -3.030 6.535 1.00 53.03 33 SER A N 15
ATOM 17233 C CA . SER A 1 41 ? 6.217 -3.212 6.343 1.00 1.42 33 SER A CA 15
ATOM 17234 C C . SER A 1 41 ? 6.908 -3.576 7.670 1.00 24.32 33 SER A C 15
ATOM 17235 O O . SER A 1 41 ? 8.001 -4.141 7.667 1.00 62.42 33 SER A O 15
ATOM 17243 N N . SER A 1 42 ? 6.250 -3.261 8.806 1.00 73.42 34 SER A N 15
ATOM 17244 C CA . SER A 1 42 ? 6.758 -3.614 10.144 1.00 45.02 34 SER A CA 15
ATOM 17245 C C . SER A 1 42 ? 6.557 -5.126 10.436 1.00 40.14 34 SER A C 15
ATOM 17246 O O . SER A 1 42 ? 7.052 -5.639 11.445 1.00 54.22 34 SER A O 15
ATOM 17254 N N . SER A 1 43 ? 5.846 -5.828 9.523 1.00 62.31 35 SER A N 15
ATOM 17255 C CA . SER A 1 43 ? 5.545 -7.271 9.630 1.00 12.11 35 SER A CA 15
ATOM 17256 C C . SER A 1 43 ? 6.195 -8.055 8.462 1.00 23.32 35 SER A C 15
ATOM 17257 O O . SER A 1 43 ? 6.841 -9.087 8.671 1.00 71.23 35 SER A O 15
ATOM 17265 N N . VAL A 1 44 ? 6.031 -7.530 7.232 1.00 2.14 36 VAL A N 15
ATOM 17266 C CA . VAL A 1 44 ? 6.472 -8.196 5.990 1.00 43.22 36 VAL A CA 15
ATOM 17267 C C . VAL A 1 44 ? 7.795 -7.586 5.512 1.00 0.44 36 VAL A C 15
ATOM 17268 O O . VAL A 1 44 ? 8.023 -6.381 5.660 1.00 13.11 36 VAL A O 15
ATOM 17281 N N . ASN A 1 45 ? 8.666 -8.443 4.968 1.00 34.41 37 ASN A N 15
ATOM 17282 C CA . ASN A 1 45 ? 9.994 -8.045 4.472 1.00 43.05 37 ASN A CA 15
ATOM 17283 C C . ASN A 1 45 ? 9.958 -7.785 2.960 1.00 65.00 37 ASN A C 15
ATOM 17284 O O . ASN A 1 45 ? 10.593 -6.843 2.482 1.00 21.53 37 ASN A O 15
ATOM 17295 N N . ASP A 1 46 ? 9.200 -8.621 2.219 1.00 4.01 38 ASP A N 15
ATOM 17296 C CA . ASP A 1 46 ? 9.166 -8.582 0.732 1.00 3.22 38 ASP A CA 15
ATOM 17297 C C . ASP A 1 46 ? 7.779 -8.188 0.193 1.00 55.41 38 ASP A C 15
ATOM 17298 O O . ASP A 1 46 ? 6.787 -8.122 0.939 1.00 31.12 38 ASP A O 15
ATOM 17307 N N . LEU A 1 47 ? 7.746 -7.972 -1.140 1.00 50.22 39 LEU A N 15
ATOM 17308 C CA . LEU A 1 47 ? 6.588 -7.439 -1.863 1.00 52.10 39 LEU A CA 15
ATOM 17309 C C . LEU A 1 47 ? 5.406 -8.418 -1.851 1.00 12.14 39 LEU A C 15
ATOM 17310 O O . LEU A 1 47 ? 4.294 -8.013 -1.531 1.00 65.34 39 LEU A O 15
ATOM 17326 N N . GLU A 1 48 ? 5.667 -9.708 -2.173 1.00 71.13 40 GLU A N 15
ATOM 17327 C CA . GLU A 1 48 ? 4.609 -10.735 -2.347 1.00 24.25 40 GLU A CA 15
ATOM 17328 C C . GLU A 1 48 ? 3.801 -10.952 -1.058 1.00 11.14 40 GLU A C 15
ATOM 17329 O O . GLU A 1 48 ? 2.604 -11.246 -1.109 1.00 60.34 40 GLU A O 15
ATOM 17341 N N . GLU A 1 49 ? 4.460 -10.775 0.088 1.00 2.22 41 GLU A N 15
ATOM 17342 C CA . GLU A 1 49 ? 3.796 -10.823 1.391 1.00 3.11 41 GLU A CA 15
ATOM 17343 C C . GLU A 1 49 ? 2.929 -9.564 1.601 1.00 23.33 41 GLU A C 15
ATOM 17344 O O . GLU A 1 49 ? 1.764 -9.673 1.988 1.00 40.31 41 GLU A O 15
ATOM 17356 N N . ALA A 1 50 ? 3.501 -8.373 1.287 1.00 35.30 42 ALA A N 15
ATOM 17357 C CA . ALA A 1 50 ? 2.791 -7.075 1.408 1.00 61.42 42 ALA A CA 15
ATOM 17358 C C . ALA A 1 50 ? 1.525 -7.009 0.530 1.00 4.12 42 ALA A C 15
ATOM 17359 O O . ALA A 1 50 ? 0.575 -6.315 0.877 1.00 44.33 42 ALA A O 15
ATOM 17366 N N . ILE A 1 51 ? 1.559 -7.727 -0.615 1.00 32.52 43 ILE A N 15
ATOM 17367 C CA . ILE A 1 51 ? 0.425 -7.847 -1.547 1.00 4.10 43 ILE A CA 15
ATOM 17368 C C . ILE A 1 51 ? -0.761 -8.531 -0.839 1.00 41.15 43 ILE A C 15
ATOM 17369 O O . ILE A 1 51 ? -1.849 -7.966 -0.767 1.00 42.40 43 ILE A O 15
ATOM 17385 N N . VAL A 1 52 ? -0.491 -9.728 -0.272 1.00 2.01 44 VAL A N 15
ATOM 17386 C CA . VAL A 1 52 ? -1.496 -10.545 0.444 1.00 10.52 44 VAL A CA 15
ATOM 17387 C C . VAL A 1 52 ? -2.118 -9.755 1.616 1.00 33.34 44 VAL A C 15
ATOM 17388 O O . VAL A 1 52 ? -3.348 -9.745 1.784 1.00 4.12 44 VAL A O 15
ATOM 17401 N N . VAL A 1 53 ? -1.250 -9.049 2.380 1.00 51.05 45 VAL A N 15
ATOM 17402 C CA . VAL A 1 53 ? -1.682 -8.230 3.524 1.00 0.45 45 VAL A CA 15
ATOM 17403 C C . VAL A 1 53 ? -2.587 -7.083 3.049 1.00 4.13 45 VAL A C 15
ATOM 17404 O O . VAL A 1 53 ? -3.655 -6.916 3.579 1.00 70.33 45 VAL A O 15
ATOM 17417 N N . LEU A 1 54 ? -2.169 -6.347 2.008 1.00 4.21 46 LEU A N 15
ATOM 17418 C CA . LEU A 1 54 ? -2.946 -5.200 1.476 1.00 13.23 46 LEU A CA 15
ATOM 17419 C C . LEU A 1 54 ? -4.277 -5.647 0.833 1.00 71.43 46 LEU A C 15
ATOM 17420 O O . LEU A 1 54 ? -5.220 -4.861 0.773 1.00 40.24 46 LEU A O 15
ATOM 17436 N N . ARG A 1 55 ? -4.341 -6.901 0.350 1.00 73.32 47 ARG A N 15
ATOM 17437 C CA . ARG A 1 55 ? -5.576 -7.463 -0.232 1.00 71.15 47 ARG A CA 15
ATOM 17438 C C . ARG A 1 55 ? -6.639 -7.692 0.863 1.00 71.31 47 ARG A C 15
ATOM 17439 O O . ARG A 1 55 ? -7.818 -7.384 0.662 1.00 14.31 47 ARG A O 15
ATOM 17460 N N . GLU A 1 56 ? -6.219 -8.217 2.034 1.00 54.02 48 GLU A N 15
ATOM 17461 C CA . GLU A 1 56 ? -7.146 -8.423 3.168 1.00 62.12 48 GLU A CA 15
ATOM 17462 C C . GLU A 1 56 ? -7.427 -7.084 3.885 1.00 31.31 48 GLU A C 15
ATOM 17463 O O . GLU A 1 56 ? -8.551 -6.855 4.330 1.00 12.14 48 GLU A O 15
ATOM 17475 N N . GLU A 1 57 ? -6.406 -6.191 3.928 1.00 44.31 49 GLU A N 15
ATOM 17476 C CA . GLU A 1 57 ? -6.520 -4.835 4.508 1.00 31.01 49 GLU A CA 15
ATOM 17477 C C . GLU A 1 57 ? -7.532 -3.999 3.718 1.00 64.22 49 GLU A C 15
ATOM 17478 O O . GLU A 1 57 ? -8.257 -3.194 4.296 1.00 43.35 49 GLU A O 15
ATOM 17490 N N . GLU A 1 58 ? -7.580 -4.230 2.392 1.00 32.33 50 GLU A N 15
ATOM 17491 C CA . GLU A 1 58 ? -8.579 -3.616 1.508 1.00 21.21 50 GLU A CA 15
ATOM 17492 C C . GLU A 1 58 ? -9.985 -4.051 1.971 1.00 72.42 50 GLU A C 15
ATOM 17493 O O . GLU A 1 58 ? -10.778 -3.223 2.399 1.00 0.34 50 GLU A O 15
ATOM 17505 N N . LYS A 1 59 ? -10.211 -5.374 2.015 1.00 20.14 51 LYS A N 15
ATOM 17506 C CA . LYS A 1 59 ? -11.548 -5.958 2.298 1.00 32.54 51 LYS A CA 15
ATOM 17507 C C . LYS A 1 59 ? -12.107 -5.583 3.702 1.00 51.22 51 LYS A C 15
ATOM 17508 O O . LYS A 1 59 ? -13.326 -5.483 3.872 1.00 34.02 51 LYS A O 15
ATOM 17527 N N . LYS A 1 60 ? -11.210 -5.372 4.689 1.00 72.12 52 LYS A N 15
ATOM 17528 C CA . LYS A 1 60 ? -11.609 -4.981 6.069 1.00 2.42 52 LYS A CA 15
ATOM 17529 C C . LYS A 1 60 ? -11.692 -3.448 6.221 1.00 50.02 52 LYS A C 15
ATOM 17530 O O . LYS A 1 60 ? -12.291 -2.961 7.182 1.00 52.51 52 LYS A O 15
ATOM 17549 N N . ALA A 1 61 ? -11.079 -2.697 5.280 1.00 33.42 53 ALA A N 15
ATOM 17550 C CA . ALA A 1 61 ? -11.148 -1.216 5.261 1.00 75.24 53 ALA A CA 15
ATOM 17551 C C . ALA A 1 61 ? -12.448 -0.724 4.600 1.00 63.10 53 ALA A C 15
ATOM 17552 O O . ALA A 1 61 ? -13.232 -1.519 4.071 1.00 63.21 53 ALA A O 15
ATOM 17559 N N . SER A 1 62 ? -12.652 0.601 4.645 1.00 33.03 54 SER A N 15
ATOM 17560 C CA . SER A 1 62 ? -13.804 1.281 4.033 1.00 73.44 54 SER A CA 15
ATOM 17561 C C . SER A 1 62 ? -13.317 2.357 3.046 1.00 4.14 54 SER A C 15
ATOM 17562 O O . SER A 1 62 ? -12.289 3.004 3.280 1.00 72.43 54 SER A O 15
ATOM 17570 N N . GLU A 1 63 ? -14.041 2.513 1.926 1.00 62.33 55 GLU A N 15
ATOM 17571 C CA . GLU A 1 63 ? -13.701 3.484 0.858 1.00 52.44 55 GLU A CA 15
ATOM 17572 C C . GLU A 1 63 ? -13.998 4.942 1.324 1.00 72.25 55 GLU A C 15
ATOM 17573 O O . GLU A 1 63 ? -14.794 5.115 2.246 1.00 0.31 55 GLU A O 15
ATOM 17585 N N . PRO A 1 64 ? -13.381 6.030 0.729 1.00 74.42 56 PRO A N 15
ATOM 17586 C CA . PRO A 1 64 ? -12.445 5.979 -0.440 1.00 22.00 56 PRO A CA 15
ATOM 17587 C C . PRO A 1 64 ? -11.030 5.434 -0.118 1.00 52.45 56 PRO A C 15
ATOM 17588 O O . PRO A 1 64 ? -10.291 5.105 -1.040 1.00 24.33 56 PRO A O 15
ATOM 17599 N N . PHE A 1 65 ? -10.684 5.323 1.184 1.00 71.10 57 PHE A N 15
ATOM 17600 C CA . PHE A 1 65 ? -9.363 4.809 1.635 1.00 24.55 57 PHE A CA 15
ATOM 17601 C C . PHE A 1 65 ? -9.082 3.382 1.090 1.00 34.24 57 PHE A C 15
ATOM 17602 O O . PHE A 1 65 ? -7.961 3.082 0.666 1.00 45.02 57 PHE A O 15
ATOM 17619 N N . LYS A 1 66 ? -10.129 2.533 1.102 1.00 73.43 58 LYS A N 15
ATOM 17620 C CA . LYS A 1 66 ? -10.086 1.139 0.605 1.00 41.04 58 LYS A CA 15
ATOM 17621 C C . LYS A 1 66 ? -9.662 1.072 -0.882 1.00 21.23 58 LYS A C 15
ATOM 17622 O O . LYS A 1 66 ? -8.936 0.162 -1.298 1.00 20.01 58 LYS A O 15
ATOM 17641 N N . THR A 1 67 ? -10.122 2.075 -1.654 1.00 1.43 59 THR A N 15
ATOM 17642 C CA . THR A 1 67 ? -9.765 2.260 -3.071 1.00 31.25 59 THR A CA 15
ATOM 17643 C C . THR A 1 67 ? -8.253 2.509 -3.218 1.00 22.01 59 THR A C 15
ATOM 17644 O O . THR A 1 67 ? -7.590 1.902 -4.054 1.00 31.43 59 THR A O 15
ATOM 17655 N N . ASP A 1 68 ? -7.730 3.369 -2.343 1.00 72.33 60 ASP A N 15
ATOM 17656 C CA . ASP A 1 68 ? -6.326 3.833 -2.386 1.00 1.30 60 ASP A CA 15
ATOM 17657 C C . ASP A 1 68 ? -5.341 2.726 -2.027 1.00 42.22 60 ASP A C 15
ATOM 17658 O O . ASP A 1 68 ? -4.200 2.733 -2.503 1.00 52.34 60 ASP A O 15
ATOM 17667 N N . ILE A 1 69 ? -5.812 1.769 -1.205 1.00 44.44 61 ILE A N 15
ATOM 17668 C CA . ILE A 1 69 ? -5.040 0.575 -0.813 1.00 61.30 61 ILE A CA 15
ATOM 17669 C C . ILE A 1 69 ? -4.708 -0.254 -2.062 1.00 64.44 61 ILE A C 15
ATOM 17670 O O . ILE A 1 69 ? -3.552 -0.615 -2.296 1.00 51.13 61 ILE A O 15
ATOM 17686 N N . ARG A 1 70 ? -5.751 -0.502 -2.870 1.00 14.22 62 ARG A N 15
ATOM 17687 C CA . ARG A 1 70 ? -5.684 -1.397 -4.029 1.00 34.23 62 ARG A CA 15
ATOM 17688 C C . ARG A 1 70 ? -5.146 -0.691 -5.299 1.00 71.33 62 ARG A C 15
ATOM 17689 O O . ARG A 1 70 ? -4.745 -1.373 -6.238 1.00 5.41 62 ARG A O 15
ATOM 17710 N N . ILE A 1 71 ? -5.166 0.668 -5.322 1.00 1.23 63 ILE A N 15
ATOM 17711 C CA . ILE A 1 71 ? -4.497 1.474 -6.384 1.00 70.24 63 ILE A CA 15
ATOM 17712 C C . ILE A 1 71 ? -2.970 1.419 -6.186 1.00 32.01 63 ILE A C 15
ATOM 17713 O O . ILE A 1 71 ? -2.212 1.205 -7.146 1.00 1.35 63 ILE A O 15
ATOM 17729 N N . LEU A 1 72 ? -2.537 1.616 -4.921 1.00 2.33 64 LEU A N 15
ATOM 17730 C CA . LEU A 1 72 ? -1.131 1.457 -4.518 1.00 11.43 64 LEU A CA 15
ATOM 17731 C C . LEU A 1 72 ? -0.657 0.034 -4.873 1.00 32.12 64 LEU A C 15
ATOM 17732 O O . LEU A 1 72 ? 0.340 -0.140 -5.572 1.00 52.13 64 LEU A O 15
ATOM 17748 N N . LEU A 1 73 ? -1.462 -0.953 -4.430 1.00 54.21 65 LEU A N 15
ATOM 17749 C CA . LEU A 1 73 ? -1.227 -2.398 -4.626 1.00 2.12 65 LEU A CA 15
ATOM 17750 C C . LEU A 1 73 ? -1.086 -2.745 -6.129 1.00 62.11 65 LEU A C 15
ATOM 17751 O O . LEU A 1 73 ? -0.201 -3.513 -6.520 1.00 1.32 65 LEU A O 15
ATOM 17767 N N . ASP A 1 74 ? -1.976 -2.154 -6.940 1.00 32.13 66 ASP A N 15
ATOM 17768 C CA . ASP A 1 74 ? -2.000 -2.330 -8.402 1.00 32.44 66 ASP A CA 15
ATOM 17769 C C . ASP A 1 74 ? -0.657 -1.924 -9.033 1.00 63.11 66 ASP A C 15
ATOM 17770 O O . ASP A 1 74 ? -0.141 -2.614 -9.917 1.00 44.20 66 ASP A O 15
ATOM 17779 N N . PHE A 1 75 ? -0.082 -0.830 -8.508 1.00 10.22 67 PHE A N 15
ATOM 17780 C CA . PHE A 1 75 ? 1.196 -0.282 -8.981 1.00 5.32 67 PHE A CA 15
ATOM 17781 C C . PHE A 1 75 ? 2.373 -1.160 -8.490 1.00 54.11 67 PHE A C 15
ATOM 17782 O O . PHE A 1 75 ? 3.346 -1.362 -9.223 1.00 34.43 67 PHE A O 15
ATOM 17799 N N . LEU A 1 76 ? 2.242 -1.695 -7.253 1.00 35.21 68 LEU A N 15
ATOM 17800 C CA . LEU A 1 76 ? 3.267 -2.548 -6.610 1.00 41.01 68 LEU A CA 15
ATOM 17801 C C . LEU A 1 76 ? 3.496 -3.837 -7.422 1.00 73.52 68 LEU A C 15
ATOM 17802 O O . LEU A 1 76 ? 4.636 -4.180 -7.747 1.00 12.44 68 LEU A O 15
ATOM 17818 N N . GLU A 1 77 ? 2.384 -4.525 -7.758 1.00 44.33 69 GLU A N 15
ATOM 17819 C CA . GLU A 1 77 ? 2.409 -5.761 -8.568 1.00 21.14 69 GLU A CA 15
ATOM 17820 C C . GLU A 1 77 ? 2.826 -5.456 -10.021 1.00 54.44 69 GLU A C 15
ATOM 17821 O O . GLU A 1 77 ? 3.434 -6.300 -10.690 1.00 33.44 69 GLU A O 15
ATOM 17833 N N . SER A 1 78 ? 2.497 -4.238 -10.494 1.00 43.44 70 SER A N 15
ATOM 17834 C CA . SER A 1 78 ? 2.872 -3.776 -11.841 1.00 71.43 70 SER A CA 15
ATOM 17835 C C . SER A 1 78 ? 4.386 -3.499 -11.940 1.00 23.32 70 SER A C 15
ATOM 17836 O O . SER A 1 78 ? 4.936 -3.479 -13.042 1.00 14.35 70 SER A O 15
ATOM 17844 N N . LYS A 1 79 ? 5.041 -3.272 -10.782 1.00 61.55 71 LYS A N 15
ATOM 17845 C CA . LYS A 1 79 ? 6.498 -3.077 -10.699 1.00 40.55 71 LYS A CA 15
ATOM 17846 C C . LYS A 1 79 ? 7.194 -4.410 -10.317 1.00 11.43 71 LYS A C 15
ATOM 17847 O O . LYS A 1 79 ? 7.123 -4.819 -9.154 1.00 63.41 71 LYS A O 15
ATOM 17866 N N . PRO A 1 80 ? 7.848 -5.121 -11.300 1.00 52.32 72 PRO A N 15
ATOM 17867 C CA . PRO A 1 80 ? 8.603 -6.366 -11.020 1.00 21.03 72 PRO A CA 15
ATOM 17868 C C . PRO A 1 80 ? 9.945 -6.079 -10.269 1.00 65.21 72 PRO A C 15
ATOM 17869 O O . PRO A 1 80 ? 10.896 -5.548 -10.887 1.00 65.10 72 PRO A O 15
ATOM 17881 N N . GLY A 1 9 ? 16.273 -4.333 7.710 1.00 42.44 1 GLY A N 16
ATOM 17882 C CA . GLY A 1 9 ? 14.873 -3.873 7.543 1.00 65.41 1 GLY A CA 16
ATOM 17883 C C . GLY A 1 9 ? 14.228 -4.431 6.286 1.00 15.03 1 GLY A C 16
ATOM 17884 O O . GLY A 1 9 ? 14.927 -4.949 5.404 1.00 4.31 1 GLY A O 16
ATOM 17888 N N . SER A 1 10 ? 12.894 -4.318 6.199 1.00 60.55 2 SER A N 16
ATOM 17889 C CA . SER A 1 10 ? 12.096 -4.865 5.093 1.00 22.15 2 SER A CA 16
ATOM 17890 C C . SER A 1 10 ? 12.325 -4.071 3.796 1.00 44.23 2 SER A C 16
ATOM 17891 O O . SER A 1 10 ? 12.087 -2.854 3.753 1.00 21.21 2 SER A O 16
ATOM 17899 N N . VAL A 1 11 ? 12.797 -4.781 2.753 1.00 72.51 3 VAL A N 16
ATOM 17900 C CA . VAL A 1 11 ? 13.060 -4.204 1.413 1.00 2.43 3 VAL A CA 16
ATOM 17901 C C . VAL A 1 11 ? 11.782 -3.605 0.792 1.00 32.30 3 VAL A C 16
ATOM 17902 O O . VAL A 1 11 ? 11.840 -2.605 0.080 1.00 42.33 3 VAL A O 16
ATOM 17915 N N . VAL A 1 12 ? 10.625 -4.202 1.120 1.00 64.51 4 VAL A N 16
ATOM 17916 C CA . VAL A 1 12 ? 9.328 -3.790 0.574 1.00 12.53 4 VAL A CA 16
ATOM 17917 C C . VAL A 1 12 ? 8.994 -2.307 0.888 1.00 74.45 4 VAL A C 16
ATOM 17918 O O . VAL A 1 12 ? 8.266 -1.670 0.129 1.00 31.34 4 VAL A O 16
ATOM 17931 N N . LYS A 1 13 ? 9.578 -1.765 1.981 1.00 34.04 5 LYS A N 16
ATOM 17932 C CA . LYS A 1 13 ? 9.348 -0.374 2.413 1.00 62.32 5 LYS A CA 16
ATOM 17933 C C . LYS A 1 13 ? 9.668 0.628 1.286 1.00 62.42 5 LYS A C 16
ATOM 17934 O O . LYS A 1 13 ? 8.899 1.568 1.067 1.00 33.21 5 LYS A O 16
ATOM 17953 N N . GLU A 1 14 ? 10.771 0.389 0.543 1.00 40.13 6 GLU A N 16
ATOM 17954 C CA . GLU A 1 14 ? 11.187 1.289 -0.552 1.00 34.33 6 GLU A CA 16
ATOM 17955 C C . GLU A 1 14 ? 10.205 1.207 -1.732 1.00 74.53 6 GLU A C 16
ATOM 17956 O O . GLU A 1 14 ? 9.963 2.196 -2.405 1.00 63.24 6 GLU A O 16
ATOM 17968 N N . LYS A 1 15 ? 9.623 0.018 -1.937 1.00 12.35 7 LYS A N 16
ATOM 17969 C CA . LYS A 1 15 ? 8.651 -0.246 -3.024 1.00 33.11 7 LYS A CA 16
ATOM 17970 C C . LYS A 1 15 ? 7.327 0.473 -2.752 1.00 24.33 7 LYS A C 16
ATOM 17971 O O . LYS A 1 15 ? 6.705 1.022 -3.661 1.00 53.12 7 LYS A O 16
ATOM 17990 N N . LEU A 1 16 ? 6.932 0.447 -1.474 1.00 72.20 8 LEU A N 16
ATOM 17991 C CA . LEU A 1 16 ? 5.701 1.060 -0.970 1.00 53.44 8 LEU A CA 16
ATOM 17992 C C . LEU A 1 16 ? 5.813 2.594 -1.005 1.00 74.15 8 LEU A C 16
ATOM 17993 O O . LEU A 1 16 ? 4.899 3.273 -1.463 1.00 23.45 8 LEU A O 16
ATOM 18009 N N . GLU A 1 17 ? 6.963 3.112 -0.528 1.00 4.23 9 GLU A N 16
ATOM 18010 C CA . GLU A 1 17 ? 7.240 4.562 -0.448 1.00 21.10 9 GLU A CA 16
ATOM 18011 C C . GLU A 1 17 ? 7.402 5.192 -1.843 1.00 3.23 9 GLU A C 16
ATOM 18012 O O . GLU A 1 17 ? 6.973 6.331 -2.062 1.00 62.24 9 GLU A O 16
ATOM 18024 N N . LYS A 1 18 ? 8.024 4.451 -2.782 1.00 43.24 10 LYS A N 16
ATOM 18025 C CA . LYS A 1 18 ? 8.102 4.880 -4.193 1.00 5.33 10 LYS A CA 16
ATOM 18026 C C . LYS A 1 18 ? 6.695 4.891 -4.804 1.00 42.31 10 LYS A C 16
ATOM 18027 O O . LYS A 1 18 ? 6.289 5.899 -5.388 1.00 74.55 10 LYS A O 16
ATOM 18046 N N . ALA A 1 19 ? 5.951 3.775 -4.599 1.00 31.33 11 ALA A N 16
ATOM 18047 C CA . ALA A 1 19 ? 4.585 3.593 -5.126 1.00 50.32 11 ALA A CA 16
ATOM 18048 C C . ALA A 1 19 ? 3.669 4.740 -4.689 1.00 4.13 11 ALA A C 16
ATOM 18049 O O . ALA A 1 19 ? 2.899 5.234 -5.499 1.00 65.11 11 ALA A O 16
ATOM 18056 N N . LEU A 1 20 ? 3.824 5.169 -3.409 1.00 42.34 12 LEU A N 16
ATOM 18057 C CA . LEU A 1 20 ? 3.097 6.315 -2.815 1.00 52.41 12 LEU A CA 16
ATOM 18058 C C . LEU A 1 20 ? 3.258 7.576 -3.678 1.00 70.23 12 LEU A C 16
ATOM 18059 O O . LEU A 1 20 ? 2.272 8.138 -4.141 1.00 3.52 12 LEU A O 16
ATOM 18075 N N . ILE A 1 21 ? 4.527 7.970 -3.898 1.00 74.11 13 ILE A N 16
ATOM 18076 C CA . ILE A 1 21 ? 4.895 9.197 -4.640 1.00 74.30 13 ILE A CA 16
ATOM 18077 C C . ILE A 1 21 ? 4.315 9.166 -6.073 1.00 41.41 13 ILE A C 16
ATOM 18078 O O . ILE A 1 21 ? 3.778 10.162 -6.566 1.00 13.11 13 ILE A O 16
ATOM 18094 N N . GLU A 1 22 ? 4.381 7.986 -6.696 1.00 52.32 14 GLU A N 16
ATOM 18095 C CA . GLU A 1 22 ? 3.897 7.765 -8.070 1.00 73.33 14 GLU A CA 16
ATOM 18096 C C . GLU A 1 22 ? 2.370 7.908 -8.145 1.00 31.34 14 GLU A C 16
ATOM 18097 O O . GLU A 1 22 ? 1.838 8.559 -9.051 1.00 65.03 14 GLU A O 16
ATOM 18109 N N . VAL A 1 23 ? 1.675 7.319 -7.160 1.00 55.54 15 VAL A N 16
ATOM 18110 C CA . VAL A 1 23 ? 0.212 7.368 -7.083 1.00 42.30 15 VAL A CA 16
ATOM 18111 C C . VAL A 1 23 ? -0.262 8.541 -6.202 1.00 5.41 15 VAL A C 16
ATOM 18112 O O . VAL A 1 23 ? -1.436 8.586 -5.840 1.00 4.05 15 VAL A O 16
ATOM 18125 N N . ARG A 1 24 ? 0.652 9.508 -5.897 1.00 4.34 16 ARG A N 16
ATOM 18126 C CA . ARG A 1 24 ? 0.336 10.684 -5.037 1.00 34.05 16 ARG A CA 16
ATOM 18127 C C . ARG A 1 24 ? -0.927 11.450 -5.504 1.00 34.35 16 ARG A C 16
ATOM 18128 O O . ARG A 1 24 ? -1.878 11.544 -4.729 1.00 62.44 16 ARG A O 16
ATOM 18149 N N . PRO A 1 25 ? -1.014 11.968 -6.782 1.00 60.22 17 PRO A N 16
ATOM 18150 C CA . PRO A 1 25 ? -2.212 12.725 -7.229 1.00 52.21 17 PRO A CA 16
ATOM 18151 C C . PRO A 1 25 ? -3.399 11.794 -7.568 1.00 4.42 17 PRO A C 16
ATOM 18152 O O . PRO A 1 25 ? -4.440 12.259 -8.028 1.00 71.14 17 PRO A O 16
ATOM 18163 N N . TYR A 1 26 ? -3.215 10.481 -7.336 1.00 11.32 18 TYR A N 16
ATOM 18164 C CA . TYR A 1 26 ? -4.187 9.431 -7.673 1.00 44.15 18 TYR A CA 16
ATOM 18165 C C . TYR A 1 26 ? -4.853 8.820 -6.424 1.00 44.54 18 TYR A C 16
ATOM 18166 O O . TYR A 1 26 ? -5.888 8.158 -6.553 1.00 22.13 18 TYR A O 16
ATOM 18184 N N . VAL A 1 27 ? -4.251 9.016 -5.226 1.00 1.43 19 VAL A N 16
ATOM 18185 C CA . VAL A 1 27 ? -4.791 8.475 -3.954 1.00 14.52 19 VAL A CA 16
ATOM 18186 C C . VAL A 1 27 ? -5.288 9.586 -3.021 1.00 72.23 19 VAL A C 16
ATOM 18187 O O . VAL A 1 27 ? -4.697 10.667 -2.935 1.00 33.21 19 VAL A O 16
ATOM 18200 N N . GLU A 1 28 ? -6.410 9.299 -2.367 1.00 73.24 20 GLU A N 16
ATOM 18201 C CA . GLU A 1 28 ? -6.950 10.087 -1.257 1.00 62.22 20 GLU A CA 16
ATOM 18202 C C . GLU A 1 28 ? -6.280 9.616 0.053 1.00 60.01 20 GLU A C 16
ATOM 18203 O O . GLU A 1 28 ? -5.839 8.458 0.138 1.00 44.31 20 GLU A O 16
ATOM 18215 N N . TYR A 1 29 ? -6.182 10.524 1.055 1.00 53.04 21 TYR A N 16
ATOM 18216 C CA . TYR A 1 29 ? -5.567 10.226 2.371 1.00 51.15 21 TYR A CA 16
ATOM 18217 C C . TYR A 1 29 ? -4.124 9.703 2.210 1.00 22.01 21 TYR A C 16
ATOM 18218 O O . TYR A 1 29 ? -3.796 8.613 2.696 1.00 4.33 21 TYR A O 16
ATOM 18236 N N . TYR A 1 30 ? -3.285 10.486 1.505 1.00 20.54 22 TYR A N 16
ATOM 18237 C CA . TYR A 1 30 ? -1.872 10.129 1.232 1.00 11.50 22 TYR A CA 16
ATOM 18238 C C . TYR A 1 30 ? -1.108 9.814 2.536 1.00 71.51 22 TYR A C 16
ATOM 18239 O O . TYR A 1 30 ? -0.316 8.868 2.588 1.00 63.12 22 TYR A O 16
ATOM 18257 N N . ASN A 1 31 ? -1.374 10.627 3.569 1.00 21.32 23 ASN A N 16
ATOM 18258 C CA . ASN A 1 31 ? -0.726 10.523 4.893 1.00 55.31 23 ASN A CA 16
ATOM 18259 C C . ASN A 1 31 ? -1.123 9.213 5.586 1.00 52.54 23 ASN A C 16
ATOM 18260 O O . ASN A 1 31 ? -0.286 8.528 6.167 1.00 75.14 23 ASN A O 16
ATOM 18271 N N . GLU A 1 32 ? -2.412 8.871 5.483 1.00 60.11 24 GLU A N 16
ATOM 18272 C CA . GLU A 1 32 ? -2.998 7.707 6.169 1.00 61.35 24 GLU A CA 16
ATOM 18273 C C . GLU A 1 32 ? -2.592 6.410 5.463 1.00 60.42 24 GLU A C 16
ATOM 18274 O O . GLU A 1 32 ? -2.440 5.362 6.098 1.00 21.54 24 GLU A O 16
ATOM 18286 N N . LEU A 1 33 ? -2.421 6.510 4.134 1.00 2.41 25 LEU A N 16
ATOM 18287 C CA . LEU A 1 33 ? -1.991 5.396 3.279 1.00 53.32 25 LEU A CA 16
ATOM 18288 C C . LEU A 1 33 ? -0.499 5.131 3.483 1.00 41.33 25 LEU A C 16
ATOM 18289 O O . LEU A 1 33 ? -0.064 3.982 3.490 1.00 3.31 25 LEU A O 16
ATOM 18305 N N . LYS A 1 34 ? 0.265 6.221 3.676 1.00 65.42 26 LYS A N 16
ATOM 18306 C CA . LYS A 1 34 ? 1.687 6.155 4.036 1.00 54.23 26 LYS A CA 16
ATOM 18307 C C . LYS A 1 34 ? 1.846 5.564 5.448 1.00 60.34 26 LYS A C 16
ATOM 18308 O O . LYS A 1 34 ? 2.819 4.870 5.735 1.00 25.45 26 LYS A O 16
ATOM 18327 N N . ALA A 1 35 ? 0.876 5.855 6.330 1.00 2.44 27 ALA A N 16
ATOM 18328 C CA . ALA A 1 35 ? 0.873 5.327 7.699 1.00 1.32 27 ALA A CA 16
ATOM 18329 C C . ALA A 1 35 ? 0.567 3.818 7.677 1.00 65.52 27 ALA A C 16
ATOM 18330 O O . ALA A 1 35 ? 1.111 3.055 8.479 1.00 41.11 27 ALA A O 16
ATOM 18337 N N . LEU A 1 36 ? -0.301 3.401 6.725 1.00 71.44 28 LEU A N 16
ATOM 18338 C CA . LEU A 1 36 ? -0.587 1.974 6.471 1.00 1.51 28 LEU A CA 16
ATOM 18339 C C . LEU A 1 36 ? 0.659 1.280 5.889 1.00 75.12 28 LEU A C 16
ATOM 18340 O O . LEU A 1 36 ? 0.905 0.123 6.174 1.00 51.34 28 LEU A O 16
ATOM 18356 N N . VAL A 1 37 ? 1.427 2.018 5.072 1.00 25.23 29 VAL A N 16
ATOM 18357 C CA . VAL A 1 37 ? 2.720 1.561 4.523 1.00 14.44 29 VAL A CA 16
ATOM 18358 C C . VAL A 1 37 ? 3.733 1.306 5.648 1.00 21.13 29 VAL A C 16
ATOM 18359 O O . VAL A 1 37 ? 4.396 0.269 5.665 1.00 31.31 29 VAL A O 16
ATOM 18372 N N . SER A 1 38 ? 3.808 2.260 6.594 1.00 64.41 30 SER A N 16
ATOM 18373 C CA . SER A 1 38 ? 4.678 2.181 7.776 1.00 64.02 30 SER A CA 16
ATOM 18374 C C . SER A 1 38 ? 4.304 0.942 8.626 1.00 70.42 30 SER A C 16
ATOM 18375 O O . SER A 1 38 ? 5.178 0.212 9.109 1.00 3.03 30 SER A O 16
ATOM 18383 N N . LYS A 1 39 ? 2.982 0.718 8.736 1.00 71.33 31 LYS A N 16
ATOM 18384 C CA . LYS A 1 39 ? 2.383 -0.402 9.477 1.00 54.22 31 LYS A CA 16
ATOM 18385 C C . LYS A 1 39 ? 2.784 -1.746 8.830 1.00 55.45 31 LYS A C 16
ATOM 18386 O O . LYS A 1 39 ? 3.438 -2.580 9.468 1.00 14.15 31 LYS A O 16
ATOM 18405 N N . ILE A 1 40 ? 2.442 -1.919 7.539 1.00 72.45 32 ILE A N 16
ATOM 18406 C CA . ILE A 1 40 ? 2.595 -3.209 6.836 1.00 44.05 32 ILE A CA 16
ATOM 18407 C C . ILE A 1 40 ? 4.071 -3.555 6.584 1.00 62.22 32 ILE A C 16
ATOM 18408 O O . ILE A 1 40 ? 4.401 -4.719 6.544 1.00 5.13 32 ILE A O 16
ATOM 18424 N N . SER A 1 41 ? 4.956 -2.541 6.455 1.00 5.22 33 SER A N 16
ATOM 18425 C CA . SER A 1 41 ? 6.406 -2.778 6.237 1.00 73.13 33 SER A CA 16
ATOM 18426 C C . SER A 1 41 ? 7.075 -3.291 7.526 1.00 45.43 33 SER A C 16
ATOM 18427 O O . SER A 1 41 ? 8.159 -3.869 7.481 1.00 43.42 33 SER A O 16
ATOM 18435 N N . SER A 1 42 ? 6.423 -3.051 8.676 1.00 72.50 34 SER A N 16
ATOM 18436 C CA . SER A 1 42 ? 6.863 -3.588 9.977 1.00 33.20 34 SER A CA 16
ATOM 18437 C C . SER A 1 42 ? 6.281 -5.000 10.201 1.00 2.03 34 SER A C 16
ATOM 18438 O O . SER A 1 42 ? 6.813 -5.784 10.987 1.00 52.44 34 SER A O 16
ATOM 18446 N N . SER A 1 43 ? 5.166 -5.293 9.503 1.00 2.23 35 SER A N 16
ATOM 18447 C CA . SER A 1 43 ? 4.454 -6.583 9.586 1.00 60.51 35 SER A CA 16
ATOM 18448 C C . SER A 1 43 ? 5.107 -7.630 8.656 1.00 45.34 35 SER A C 16
ATOM 18449 O O . SER A 1 43 ? 5.256 -8.795 9.026 1.00 1.20 35 SER A O 16
ATOM 18457 N N . VAL A 1 44 ? 5.504 -7.186 7.450 1.00 11.13 36 VAL A N 16
ATOM 18458 C CA . VAL A 1 44 ? 5.984 -8.058 6.358 1.00 10.33 36 VAL A CA 16
ATOM 18459 C C . VAL A 1 44 ? 7.451 -7.736 6.041 1.00 54.41 36 VAL A C 16
ATOM 18460 O O . VAL A 1 44 ? 7.877 -6.580 6.146 1.00 64.31 36 VAL A O 16
ATOM 18473 N N . ASN A 1 45 ? 8.216 -8.771 5.675 1.00 34.24 37 ASN A N 16
ATOM 18474 C CA . ASN A 1 45 ? 9.653 -8.655 5.354 1.00 13.33 37 ASN A CA 16
ATOM 18475 C C . ASN A 1 45 ? 9.867 -8.316 3.870 1.00 53.03 37 ASN A C 16
ATOM 18476 O O . ASN A 1 45 ? 10.814 -7.600 3.507 1.00 32.52 37 ASN A O 16
ATOM 18487 N N . ASP A 1 46 ? 8.960 -8.829 3.020 1.00 13.52 38 ASP A N 16
ATOM 18488 C CA . ASP A 1 46 ? 9.109 -8.784 1.551 1.00 32.21 38 ASP A CA 16
ATOM 18489 C C . ASP A 1 46 ? 7.801 -8.391 0.854 1.00 0.25 38 ASP A C 16
ATOM 18490 O O . ASP A 1 46 ? 6.738 -8.278 1.487 1.00 63.33 38 ASP A O 16
ATOM 18499 N N . LEU A 1 47 ? 7.923 -8.195 -0.471 1.00 5.44 39 LEU A N 16
ATOM 18500 C CA . LEU A 1 47 ? 6.850 -7.700 -1.336 1.00 41.43 39 LEU A CA 16
ATOM 18501 C C . LEU A 1 47 ? 5.707 -8.712 -1.477 1.00 75.15 39 LEU A C 16
ATOM 18502 O O . LEU A 1 47 ? 4.550 -8.311 -1.530 1.00 50.32 39 LEU A O 16
ATOM 18518 N N . GLU A 1 48 ? 6.039 -10.016 -1.524 1.00 32.05 40 GLU A N 16
ATOM 18519 C CA . GLU A 1 48 ? 5.034 -11.083 -1.704 1.00 43.43 40 GLU A CA 16
ATOM 18520 C C . GLU A 1 48 ? 4.060 -11.107 -0.517 1.00 75.15 40 GLU A C 16
ATOM 18521 O O . GLU A 1 48 ? 2.839 -11.156 -0.708 1.00 24.14 40 GLU A O 16
ATOM 18533 N N . GLU A 1 49 ? 4.622 -11.022 0.703 1.00 51.41 41 GLU A N 16
ATOM 18534 C CA . GLU A 1 49 ? 3.826 -10.911 1.939 1.00 44.11 41 GLU A CA 16
ATOM 18535 C C . GLU A 1 49 ? 2.994 -9.611 1.949 1.00 71.14 41 GLU A C 16
ATOM 18536 O O . GLU A 1 49 ? 1.865 -9.594 2.449 1.00 65.31 41 GLU A O 16
ATOM 18548 N N . ALA A 1 50 ? 3.572 -8.528 1.383 1.00 12.24 42 ALA A N 16
ATOM 18549 C CA . ALA A 1 50 ? 2.910 -7.210 1.309 1.00 23.13 42 ALA A CA 16
ATOM 18550 C C . ALA A 1 50 ? 1.697 -7.211 0.372 1.00 75.21 42 ALA A C 16
ATOM 18551 O O . ALA A 1 50 ? 0.722 -6.505 0.621 1.00 63.54 42 ALA A O 16
ATOM 18558 N N . ILE A 1 51 ? 1.785 -7.987 -0.719 1.00 30.45 43 ILE A N 16
ATOM 18559 C CA . ILE A 1 51 ? 0.682 -8.147 -1.672 1.00 3.35 43 ILE A CA 16
ATOM 18560 C C . ILE A 1 51 ? -0.497 -8.839 -0.968 1.00 3.43 43 ILE A C 16
ATOM 18561 O O . ILE A 1 51 ? -1.629 -8.375 -1.060 1.00 42.14 43 ILE A O 16
ATOM 18577 N N . VAL A 1 52 ? -0.182 -9.890 -0.189 1.00 31.52 44 VAL A N 16
ATOM 18578 C CA . VAL A 1 52 ? -1.184 -10.656 0.579 1.00 64.04 44 VAL A CA 16
ATOM 18579 C C . VAL A 1 52 ? -1.878 -9.766 1.637 1.00 33.03 44 VAL A C 16
ATOM 18580 O O . VAL A 1 52 ? -3.113 -9.790 1.754 1.00 31.20 44 VAL A O 16
ATOM 18593 N N . VAL A 1 53 ? -1.082 -8.957 2.380 1.00 5.54 45 VAL A N 16
ATOM 18594 C CA . VAL A 1 53 ? -1.631 -8.101 3.453 1.00 65.15 45 VAL A CA 16
ATOM 18595 C C . VAL A 1 53 ? -2.465 -6.940 2.863 1.00 52.32 45 VAL A C 16
ATOM 18596 O O . VAL A 1 53 ? -3.447 -6.533 3.452 1.00 21.32 45 VAL A O 16
ATOM 18609 N N . LEU A 1 54 ? -2.094 -6.440 1.668 1.00 54.41 46 LEU A N 16
ATOM 18610 C CA . LEU A 1 54 ? -2.849 -5.358 0.992 1.00 1.52 46 LEU A CA 16
ATOM 18611 C C . LEU A 1 54 ? -4.159 -5.884 0.373 1.00 53.44 46 LEU A C 16
ATOM 18612 O O . LEU A 1 54 ? -5.118 -5.126 0.240 1.00 34.52 46 LEU A O 16
ATOM 18628 N N . ARG A 1 55 ? -4.194 -7.183 0.005 1.00 22.14 47 ARG A N 16
ATOM 18629 C CA . ARG A 1 55 ? -5.430 -7.837 -0.489 1.00 15.53 47 ARG A CA 16
ATOM 18630 C C . ARG A 1 55 ? -6.467 -7.936 0.645 1.00 3.12 47 ARG A C 16
ATOM 18631 O O . ARG A 1 55 ? -7.627 -7.562 0.463 1.00 3.35 47 ARG A O 16
ATOM 18652 N N . GLU A 1 56 ? -6.028 -8.410 1.832 1.00 73.42 48 GLU A N 16
ATOM 18653 C CA . GLU A 1 56 ? -6.934 -8.603 2.981 1.00 5.50 48 GLU A CA 16
ATOM 18654 C C . GLU A 1 56 ? -7.364 -7.247 3.577 1.00 44.43 48 GLU A C 16
ATOM 18655 O O . GLU A 1 56 ? -8.552 -7.057 3.852 1.00 54.32 48 GLU A O 16
ATOM 18667 N N . GLU A 1 57 ? -6.392 -6.297 3.715 1.00 71.03 49 GLU A N 16
ATOM 18668 C CA . GLU A 1 57 ? -6.650 -4.924 4.221 1.00 75.21 49 GLU A CA 16
ATOM 18669 C C . GLU A 1 57 ? -7.718 -4.223 3.370 1.00 12.04 49 GLU A C 16
ATOM 18670 O O . GLU A 1 57 ? -8.579 -3.529 3.910 1.00 3.11 49 GLU A O 16
ATOM 18682 N N . GLU A 1 58 ? -7.641 -4.445 2.046 1.00 52.14 50 GLU A N 16
ATOM 18683 C CA . GLU A 1 58 ? -8.602 -3.927 1.068 1.00 33.44 50 GLU A CA 16
ATOM 18684 C C . GLU A 1 58 ? -10.027 -4.418 1.423 1.00 71.04 50 GLU A C 16
ATOM 18685 O O . GLU A 1 58 ? -10.931 -3.621 1.631 1.00 12.45 50 GLU A O 16
ATOM 18697 N N . LYS A 1 59 ? -10.168 -5.741 1.585 1.00 43.13 51 LYS A N 16
ATOM 18698 C CA . LYS A 1 59 ? -11.479 -6.402 1.786 1.00 34.12 51 LYS A CA 16
ATOM 18699 C C . LYS A 1 59 ? -12.195 -5.946 3.082 1.00 61.33 51 LYS A C 16
ATOM 18700 O O . LYS A 1 59 ? -13.420 -5.792 3.097 1.00 3.41 51 LYS A O 16
ATOM 18719 N N . LYS A 1 60 ? -11.417 -5.714 4.153 1.00 14.13 52 LYS A N 16
ATOM 18720 C CA . LYS A 1 60 ? -11.947 -5.273 5.474 1.00 11.23 52 LYS A CA 16
ATOM 18721 C C . LYS A 1 60 ? -12.056 -3.742 5.579 1.00 52.41 52 LYS A C 16
ATOM 18722 O O . LYS A 1 60 ? -12.700 -3.236 6.495 1.00 32.42 52 LYS A O 16
ATOM 18741 N N . ALA A 1 61 ? -11.415 -3.005 4.652 1.00 44.44 53 ALA A N 16
ATOM 18742 C CA . ALA A 1 61 ? -11.466 -1.528 4.634 1.00 4.20 53 ALA A CA 16
ATOM 18743 C C . ALA A 1 61 ? -12.757 -1.007 3.976 1.00 24.33 53 ALA A C 16
ATOM 18744 O O . ALA A 1 61 ? -13.555 -1.776 3.427 1.00 5.24 53 ALA A O 16
ATOM 18751 N N . SER A 1 62 ? -12.929 0.320 4.040 1.00 23.12 54 SER A N 16
ATOM 18752 C CA . SER A 1 62 ? -14.055 1.041 3.425 1.00 63.12 54 SER A CA 16
ATOM 18753 C C . SER A 1 62 ? -13.507 2.252 2.656 1.00 55.05 54 SER A C 16
ATOM 18754 O O . SER A 1 62 ? -12.395 2.727 2.941 1.00 13.14 54 SER A O 16
ATOM 18762 N N . GLU A 1 63 ? -14.278 2.742 1.676 1.00 44.01 55 GLU A N 16
ATOM 18763 C CA . GLU A 1 63 ? -13.845 3.843 0.799 1.00 23.32 55 GLU A CA 16
ATOM 18764 C C . GLU A 1 63 ? -13.867 5.179 1.582 1.00 54.24 55 GLU A C 16
ATOM 18765 O O . GLU A 1 63 ? -14.636 5.303 2.540 1.00 52.04 55 GLU A O 16
ATOM 18777 N N . PRO A 1 64 ? -13.044 6.211 1.199 1.00 1.44 56 PRO A N 16
ATOM 18778 C CA . PRO A 1 64 ? -12.149 6.208 0.004 1.00 54.53 56 PRO A CA 16
ATOM 18779 C C . PRO A 1 64 ? -10.869 5.371 0.183 1.00 1.33 56 PRO A C 16
ATOM 18780 O O . PRO A 1 64 ? -10.292 4.910 -0.801 1.00 54.02 56 PRO A O 16
ATOM 18791 N N . PHE A 1 65 ? -10.488 5.143 1.447 1.00 21.13 57 PHE A N 16
ATOM 18792 C CA . PHE A 1 65 ? -9.179 4.580 1.812 1.00 74.43 57 PHE A CA 16
ATOM 18793 C C . PHE A 1 65 ? -8.950 3.160 1.234 1.00 54.22 57 PHE A C 16
ATOM 18794 O O . PHE A 1 65 ? -7.815 2.810 0.889 1.00 54.15 57 PHE A O 16
ATOM 18811 N N . LYS A 1 66 ? -10.040 2.368 1.112 1.00 43.41 58 LYS A N 16
ATOM 18812 C CA . LYS A 1 66 ? -9.998 1.003 0.530 1.00 75.34 58 LYS A CA 16
ATOM 18813 C C . LYS A 1 66 ? -9.486 1.035 -0.921 1.00 31.44 58 LYS A C 16
ATOM 18814 O O . LYS A 1 66 ? -8.681 0.188 -1.337 1.00 61.24 58 LYS A O 16
ATOM 18833 N N . THR A 1 67 ? -9.982 2.039 -1.660 1.00 13.23 59 THR A N 16
ATOM 18834 C CA . THR A 1 67 ? -9.621 2.287 -3.058 1.00 1.12 59 THR A CA 16
ATOM 18835 C C . THR A 1 67 ? -8.115 2.553 -3.172 1.00 43.44 59 THR A C 16
ATOM 18836 O O . THR A 1 67 ? -7.446 2.012 -4.039 1.00 33.14 59 THR A O 16
ATOM 18847 N N . ASP A 1 68 ? -7.598 3.335 -2.224 1.00 61.23 60 ASP A N 16
ATOM 18848 C CA . ASP A 1 68 ? -6.195 3.799 -2.213 1.00 51.11 60 ASP A CA 16
ATOM 18849 C C . ASP A 1 68 ? -5.217 2.665 -1.854 1.00 64.42 60 ASP A C 16
ATOM 18850 O O . ASP A 1 68 ? -4.052 2.675 -2.283 1.00 51.11 60 ASP A O 16
ATOM 18859 N N . ILE A 1 69 ? -5.725 1.674 -1.085 1.00 72.05 61 ILE A N 16
ATOM 18860 C CA . ILE A 1 69 ? -4.984 0.437 -0.749 1.00 74.13 61 ILE A CA 16
ATOM 18861 C C . ILE A 1 69 ? -4.678 -0.349 -2.033 1.00 1.42 61 ILE A C 16
ATOM 18862 O O . ILE A 1 69 ? -3.532 -0.732 -2.290 1.00 71.43 61 ILE A O 16
ATOM 18878 N N . ARG A 1 70 ? -5.727 -0.540 -2.848 1.00 40.24 62 ARG A N 16
ATOM 18879 C CA . ARG A 1 70 ? -5.666 -1.367 -4.060 1.00 64.24 62 ARG A CA 16
ATOM 18880 C C . ARG A 1 70 ? -5.069 -0.601 -5.254 1.00 73.30 62 ARG A C 16
ATOM 18881 O O . ARG A 1 70 ? -4.666 -1.225 -6.225 1.00 34.51 62 ARG A O 16
ATOM 18902 N N . ILE A 1 71 ? -5.041 0.754 -5.185 1.00 5.32 63 ILE A N 16
ATOM 18903 C CA . ILE A 1 71 ? -4.299 1.599 -6.163 1.00 21.43 63 ILE A CA 16
ATOM 18904 C C . ILE A 1 71 ? -2.784 1.381 -5.983 1.00 72.24 63 ILE A C 16
ATOM 18905 O O . ILE A 1 71 ? -2.050 1.137 -6.954 1.00 24.33 63 ILE A O 16
ATOM 18921 N N . LEU A 1 72 ? -2.338 1.451 -4.711 1.00 23.52 64 LEU A N 16
ATOM 18922 C CA . LEU A 1 72 ? -0.928 1.245 -4.327 1.00 10.03 64 LEU A CA 16
ATOM 18923 C C . LEU A 1 72 ? -0.504 -0.185 -4.715 1.00 73.31 64 LEU A C 16
ATOM 18924 O O . LEU A 1 72 ? 0.515 -0.382 -5.391 1.00 44.41 64 LEU A O 16
ATOM 18940 N N . LEU A 1 73 ? -1.334 -1.161 -4.300 1.00 13.12 65 LEU A N 16
ATOM 18941 C CA . LEU A 1 73 ? -1.115 -2.598 -4.550 1.00 13.42 65 LEU A CA 16
ATOM 18942 C C . LEU A 1 73 ? -1.013 -2.906 -6.056 1.00 41.20 65 LEU A C 16
ATOM 18943 O O . LEU A 1 73 ? -0.106 -3.630 -6.491 1.00 21.31 65 LEU A O 16
ATOM 18959 N N . ASP A 1 74 ? -1.935 -2.313 -6.838 1.00 54.34 66 ASP A N 16
ATOM 18960 C CA . ASP A 1 74 ? -1.983 -2.470 -8.310 1.00 53.43 66 ASP A CA 16
ATOM 18961 C C . ASP A 1 74 ? -0.680 -1.969 -8.959 1.00 23.20 66 ASP A C 16
ATOM 18962 O O . ASP A 1 74 ? -0.228 -2.521 -9.968 1.00 2.43 66 ASP A O 16
ATOM 18971 N N . PHE A 1 75 ? -0.064 -0.937 -8.343 1.00 72.23 67 PHE A N 16
ATOM 18972 C CA . PHE A 1 75 ? 1.175 -0.327 -8.858 1.00 3.32 67 PHE A CA 16
ATOM 18973 C C . PHE A 1 75 ? 2.390 -1.226 -8.550 1.00 63.23 67 PHE A C 16
ATOM 18974 O O . PHE A 1 75 ? 3.319 -1.308 -9.359 1.00 44.44 67 PHE A O 16
ATOM 18991 N N . LEU A 1 76 ? 2.361 -1.901 -7.380 1.00 33.32 68 LEU A N 16
ATOM 18992 C CA . LEU A 1 76 ? 3.406 -2.876 -6.981 1.00 31.13 68 LEU A CA 16
ATOM 18993 C C . LEU A 1 76 ? 3.430 -4.065 -7.954 1.00 60.51 68 LEU A C 16
ATOM 18994 O O . LEU A 1 76 ? 4.490 -4.548 -8.343 1.00 31.23 68 LEU A O 16
ATOM 19010 N N . GLU A 1 77 ? 2.227 -4.509 -8.337 1.00 22.10 69 GLU A N 16
ATOM 19011 C CA . GLU A 1 77 ? 2.032 -5.630 -9.271 1.00 51.31 69 GLU A CA 16
ATOM 19012 C C . GLU A 1 77 ? 2.329 -5.204 -10.720 1.00 45.11 69 GLU A C 16
ATOM 19013 O O . GLU A 1 77 ? 2.667 -6.042 -11.559 1.00 1.43 69 GLU A O 16
ATOM 19025 N N . SER A 1 78 ? 2.189 -3.891 -10.998 1.00 43.01 70 SER A N 16
ATOM 19026 C CA . SER A 1 78 ? 2.549 -3.297 -12.299 1.00 21.12 70 SER A CA 16
ATOM 19027 C C . SER A 1 78 ? 4.083 -3.177 -12.418 1.00 62.10 70 SER A C 16
ATOM 19028 O O . SER A 1 78 ? 4.628 -3.182 -13.523 1.00 31.31 70 SER A O 16
ATOM 19036 N N . LYS A 1 79 ? 4.760 -3.053 -11.260 1.00 72.11 71 LYS A N 16
ATOM 19037 C CA . LYS A 1 79 ? 6.226 -3.173 -11.160 1.00 75.52 71 LYS A CA 16
ATOM 19038 C C . LYS A 1 79 ? 6.627 -4.671 -11.274 1.00 1.53 71 LYS A C 16
ATOM 19039 O O . LYS A 1 79 ? 5.825 -5.539 -10.897 1.00 11.04 71 LYS A O 16
ATOM 19058 N N . PRO A 1 80 ? 7.861 -5.000 -11.789 1.00 12.31 72 PRO A N 16
ATOM 19059 C CA . PRO A 1 80 ? 8.391 -6.389 -11.783 1.00 24.03 72 PRO A CA 16
ATOM 19060 C C . PRO A 1 80 ? 8.850 -6.834 -10.358 1.00 73.45 72 PRO A C 16
ATOM 19061 O O . PRO A 1 80 ? 9.978 -6.490 -9.929 1.00 30.52 72 PRO A O 16
ATOM 19073 N N . GLY A 1 9 ? 15.632 -7.070 7.525 1.00 42.42 1 GLY A N 17
ATOM 19074 C CA . GLY A 1 9 ? 14.650 -5.966 7.377 1.00 55.51 1 GLY A CA 17
ATOM 19075 C C . GLY A 1 9 ? 13.772 -6.154 6.151 1.00 20.34 1 GLY A C 17
ATOM 19076 O O . GLY A 1 9 ? 14.053 -7.015 5.306 1.00 45.32 1 GLY A O 17
ATOM 19080 N N . SER A 1 10 ? 12.708 -5.337 6.042 1.00 42.53 2 SER A N 17
ATOM 19081 C CA . SER A 1 10 ? 11.744 -5.426 4.943 1.00 32.40 2 SER A CA 17
ATOM 19082 C C . SER A 1 10 ? 12.320 -4.765 3.687 1.00 52.05 2 SER A C 17
ATOM 19083 O O . SER A 1 10 ? 12.542 -3.547 3.667 1.00 22.54 2 SER A O 17
ATOM 19091 N N . VAL A 1 11 ? 12.539 -5.577 2.639 1.00 3.42 3 VAL A N 17
ATOM 19092 C CA . VAL A 1 11 ? 13.051 -5.101 1.346 1.00 71.22 3 VAL A CA 17
ATOM 19093 C C . VAL A 1 11 ? 11.938 -4.347 0.596 1.00 65.32 3 VAL A C 17
ATOM 19094 O O . VAL A 1 11 ? 12.197 -3.344 -0.062 1.00 52.20 3 VAL A O 17
ATOM 19107 N N . VAL A 1 12 ? 10.678 -4.800 0.776 1.00 0.23 4 VAL A N 17
ATOM 19108 C CA . VAL A 1 12 ? 9.509 -4.218 0.092 1.00 51.11 4 VAL A CA 17
ATOM 19109 C C . VAL A 1 12 ? 9.284 -2.742 0.464 1.00 14.32 4 VAL A C 17
ATOM 19110 O O . VAL A 1 12 ? 8.684 -1.994 -0.312 1.00 54.54 4 VAL A O 17
ATOM 19123 N N . LYS A 1 13 ? 9.793 -2.320 1.640 1.00 34.21 5 LYS A N 17
ATOM 19124 C CA . LYS A 1 13 ? 9.605 -0.949 2.130 1.00 61.23 5 LYS A CA 17
ATOM 19125 C C . LYS A 1 13 ? 10.174 0.089 1.134 1.00 54.14 5 LYS A C 17
ATOM 19126 O O . LYS A 1 13 ? 9.561 1.139 0.944 1.00 52.54 5 LYS A O 17
ATOM 19145 N N . GLU A 1 14 ? 11.300 -0.253 0.448 1.00 34.03 6 GLU A N 17
ATOM 19146 C CA . GLU A 1 14 ? 11.928 0.642 -0.561 1.00 50.44 6 GLU A CA 17
ATOM 19147 C C . GLU A 1 14 ? 10.960 0.870 -1.743 1.00 50.21 6 GLU A C 17
ATOM 19148 O O . GLU A 1 14 ? 10.891 1.962 -2.297 1.00 51.54 6 GLU A O 17
ATOM 19160 N N . LYS A 1 15 ? 10.184 -0.182 -2.074 1.00 13.43 7 LYS A N 17
ATOM 19161 C CA . LYS A 1 15 ? 9.196 -0.172 -3.168 1.00 42.23 7 LYS A CA 17
ATOM 19162 C C . LYS A 1 15 ? 7.994 0.682 -2.770 1.00 22.52 7 LYS A C 17
ATOM 19163 O O . LYS A 1 15 ? 7.412 1.374 -3.603 1.00 31.30 7 LYS A O 17
ATOM 19182 N N . LEU A 1 16 ? 7.648 0.609 -1.472 1.00 72.24 8 LEU A N 17
ATOM 19183 C CA . LEU A 1 16 ? 6.522 1.342 -0.877 1.00 24.13 8 LEU A CA 17
ATOM 19184 C C . LEU A 1 16 ? 6.790 2.860 -0.862 1.00 42.22 8 LEU A C 17
ATOM 19185 O O . LEU A 1 16 ? 5.851 3.647 -0.974 1.00 1.31 8 LEU A O 17
ATOM 19201 N N . GLU A 1 17 ? 8.082 3.249 -0.728 1.00 30.31 9 GLU A N 17
ATOM 19202 C CA . GLU A 1 17 ? 8.508 4.668 -0.736 1.00 71.42 9 GLU A CA 17
ATOM 19203 C C . GLU A 1 17 ? 8.175 5.316 -2.089 1.00 63.24 9 GLU A C 17
ATOM 19204 O O . GLU A 1 17 ? 7.517 6.364 -2.150 1.00 4.22 9 GLU A O 17
ATOM 19216 N N . LYS A 1 18 ? 8.634 4.648 -3.171 1.00 3.11 10 LYS A N 17
ATOM 19217 C CA . LYS A 1 18 ? 8.408 5.106 -4.555 1.00 4.13 10 LYS A CA 17
ATOM 19218 C C . LYS A 1 18 ? 6.920 5.029 -4.893 1.00 25.15 10 LYS A C 17
ATOM 19219 O O . LYS A 1 18 ? 6.383 5.944 -5.513 1.00 43.25 10 LYS A O 17
ATOM 19238 N N . ALA A 1 19 ? 6.272 3.938 -4.430 1.00 20.13 11 ALA A N 17
ATOM 19239 C CA . ALA A 1 19 ? 4.848 3.649 -4.689 1.00 3.11 11 ALA A CA 17
ATOM 19240 C C . ALA A 1 19 ? 3.965 4.802 -4.214 1.00 61.52 11 ALA A C 17
ATOM 19241 O O . ALA A 1 19 ? 3.155 5.303 -4.982 1.00 61.22 11 ALA A O 17
ATOM 19248 N N . LEU A 1 20 ? 4.195 5.236 -2.956 1.00 11.44 12 LEU A N 17
ATOM 19249 C CA . LEU A 1 20 ? 3.474 6.357 -2.319 1.00 3.51 12 LEU A CA 17
ATOM 19250 C C . LEU A 1 20 ? 3.522 7.626 -3.181 1.00 4.32 12 LEU A C 17
ATOM 19251 O O . LEU A 1 20 ? 2.479 8.191 -3.520 1.00 61.22 12 LEU A O 17
ATOM 19267 N N . ILE A 1 21 ? 4.752 8.041 -3.533 1.00 14.25 13 ILE A N 17
ATOM 19268 C CA . ILE A 1 21 ? 4.996 9.280 -4.286 1.00 44.14 13 ILE A CA 17
ATOM 19269 C C . ILE A 1 21 ? 4.313 9.215 -5.667 1.00 42.34 13 ILE A C 17
ATOM 19270 O O . ILE A 1 21 ? 3.572 10.125 -6.043 1.00 74.42 13 ILE A O 17
ATOM 19286 N N . GLU A 1 22 ? 4.516 8.100 -6.380 1.00 15.32 14 GLU A N 17
ATOM 19287 C CA . GLU A 1 22 ? 4.011 7.915 -7.752 1.00 13.50 14 GLU A CA 17
ATOM 19288 C C . GLU A 1 22 ? 2.474 7.895 -7.806 1.00 10.01 14 GLU A C 17
ATOM 19289 O O . GLU A 1 22 ? 1.877 8.497 -8.713 1.00 43.43 14 GLU A O 17
ATOM 19301 N N . VAL A 1 23 ? 1.836 7.227 -6.828 1.00 5.32 15 VAL A N 17
ATOM 19302 C CA . VAL A 1 23 ? 0.362 7.103 -6.787 1.00 22.11 15 VAL A CA 17
ATOM 19303 C C . VAL A 1 23 ? -0.289 8.286 -6.055 1.00 64.33 15 VAL A C 17
ATOM 19304 O O . VAL A 1 23 ? -1.508 8.358 -6.038 1.00 34.32 15 VAL A O 17
ATOM 19317 N N . ARG A 1 24 ? 0.525 9.213 -5.478 1.00 53.52 16 ARG A N 17
ATOM 19318 C CA . ARG A 1 24 ? 0.008 10.366 -4.687 1.00 12.15 16 ARG A CA 17
ATOM 19319 C C . ARG A 1 24 ? -1.043 11.214 -5.480 1.00 14.51 16 ARG A C 17
ATOM 19320 O O . ARG A 1 24 ? -2.123 11.481 -4.932 1.00 73.43 16 ARG A O 17
ATOM 19341 N N . PRO A 1 25 ? -0.785 11.636 -6.786 1.00 63.23 17 PRO A N 17
ATOM 19342 C CA . PRO A 1 25 ? -1.788 12.412 -7.582 1.00 12.43 17 PRO A CA 17
ATOM 19343 C C . PRO A 1 25 ? -3.073 11.611 -7.917 1.00 62.32 17 PRO A C 17
ATOM 19344 O O . PRO A 1 25 ? -4.073 12.193 -8.351 1.00 33.12 17 PRO A O 17
ATOM 19355 N N . TYR A 1 26 ? -3.026 10.278 -7.726 1.00 64.05 18 TYR A N 17
ATOM 19356 C CA . TYR A 1 26 ? -4.101 9.342 -8.139 1.00 34.03 18 TYR A CA 17
ATOM 19357 C C . TYR A 1 26 ? -4.853 8.758 -6.924 1.00 63.14 18 TYR A C 17
ATOM 19358 O O . TYR A 1 26 ? -5.931 8.167 -7.090 1.00 61.33 18 TYR A O 17
ATOM 19376 N N . VAL A 1 27 ? -4.297 8.916 -5.706 1.00 74.13 19 VAL A N 17
ATOM 19377 C CA . VAL A 1 27 ? -4.949 8.460 -4.459 1.00 71.43 19 VAL A CA 17
ATOM 19378 C C . VAL A 1 27 ? -5.477 9.651 -3.653 1.00 15.31 19 VAL A C 17
ATOM 19379 O O . VAL A 1 27 ? -5.024 10.787 -3.812 1.00 43.14 19 VAL A O 17
ATOM 19392 N N . GLU A 1 28 ? -6.475 9.356 -2.837 1.00 64.42 20 GLU A N 17
ATOM 19393 C CA . GLU A 1 28 ? -6.967 10.215 -1.764 1.00 52.44 20 GLU A CA 17
ATOM 19394 C C . GLU A 1 28 ? -6.339 9.712 -0.439 1.00 3.50 20 GLU A C 17
ATOM 19395 O O . GLU A 1 28 ? -5.815 8.591 -0.395 1.00 44.55 20 GLU A O 17
ATOM 19407 N N . TYR A 1 29 ? -6.327 10.572 0.597 1.00 35.01 21 TYR A N 17
ATOM 19408 C CA . TYR A 1 29 ? -5.843 10.232 1.953 1.00 0.25 21 TYR A CA 17
ATOM 19409 C C . TYR A 1 29 ? -4.382 9.731 1.913 1.00 11.11 21 TYR A C 17
ATOM 19410 O O . TYR A 1 29 ? -4.075 8.658 2.448 1.00 71.20 21 TYR A O 17
ATOM 19428 N N . TYR A 1 30 ? -3.495 10.508 1.259 1.00 1.20 22 TYR A N 17
ATOM 19429 C CA . TYR A 1 30 ? -2.075 10.134 1.080 1.00 33.21 22 TYR A CA 17
ATOM 19430 C C . TYR A 1 30 ? -1.398 9.807 2.427 1.00 52.44 22 TYR A C 17
ATOM 19431 O O . TYR A 1 30 ? -0.641 8.848 2.510 1.00 2.11 22 TYR A O 17
ATOM 19449 N N . ASN A 1 31 ? -1.683 10.616 3.464 1.00 12.02 23 ASN A N 17
ATOM 19450 C CA . ASN A 1 31 ? -1.079 10.453 4.808 1.00 44.41 23 ASN A CA 17
ATOM 19451 C C . ASN A 1 31 ? -1.570 9.167 5.490 1.00 54.31 23 ASN A C 17
ATOM 19452 O O . ASN A 1 31 ? -0.814 8.524 6.215 1.00 10.05 23 ASN A O 17
ATOM 19463 N N . GLU A 1 32 ? -2.829 8.801 5.224 1.00 60.41 24 GLU A N 17
ATOM 19464 C CA . GLU A 1 32 ? -3.467 7.592 5.780 1.00 52.53 24 GLU A CA 17
ATOM 19465 C C . GLU A 1 32 ? -2.917 6.328 5.090 1.00 63.32 24 GLU A C 17
ATOM 19466 O O . GLU A 1 32 ? -2.731 5.291 5.731 1.00 74.40 24 GLU A O 17
ATOM 19478 N N . LEU A 1 33 ? -2.648 6.448 3.777 1.00 33.14 25 LEU A N 17
ATOM 19479 C CA . LEU A 1 33 ? -2.053 5.373 2.958 1.00 0.23 25 LEU A CA 17
ATOM 19480 C C . LEU A 1 33 ? -0.558 5.205 3.309 1.00 1.40 25 LEU A C 17
ATOM 19481 O O . LEU A 1 33 ? -0.015 4.098 3.285 1.00 41.05 25 LEU A O 17
ATOM 19497 N N . LYS A 1 34 ? 0.080 6.335 3.654 1.00 2.31 26 LYS A N 17
ATOM 19498 C CA . LYS A 1 34 ? 1.484 6.404 4.093 1.00 51.24 26 LYS A CA 17
ATOM 19499 C C . LYS A 1 34 ? 1.624 5.765 5.482 1.00 33.14 26 LYS A C 17
ATOM 19500 O O . LYS A 1 34 ? 2.605 5.069 5.770 1.00 51.43 26 LYS A O 17
ATOM 19519 N N . ALA A 1 35 ? 0.607 6.004 6.325 1.00 63.14 27 ALA A N 17
ATOM 19520 C CA . ALA A 1 35 ? 0.507 5.420 7.669 1.00 4.12 27 ALA A CA 17
ATOM 19521 C C . ALA A 1 35 ? 0.272 3.903 7.575 1.00 61.32 27 ALA A C 17
ATOM 19522 O O . ALA A 1 35 ? 0.763 3.138 8.410 1.00 62.44 27 ALA A O 17
ATOM 19529 N N . LEU A 1 36 ? -0.476 3.494 6.530 1.00 21.34 28 LEU A N 17
ATOM 19530 C CA . LEU A 1 36 ? -0.726 2.079 6.214 1.00 44.35 28 LEU A CA 17
ATOM 19531 C C . LEU A 1 36 ? 0.574 1.393 5.746 1.00 13.03 28 LEU A C 17
ATOM 19532 O O . LEU A 1 36 ? 0.797 0.234 6.056 1.00 60.23 28 LEU A O 17
ATOM 19548 N N . VAL A 1 37 ? 1.423 2.131 4.999 1.00 71.22 29 VAL A N 17
ATOM 19549 C CA . VAL A 1 37 ? 2.755 1.650 4.570 1.00 64.31 29 VAL A CA 17
ATOM 19550 C C . VAL A 1 37 ? 3.677 1.431 5.782 1.00 30.32 29 VAL A C 17
ATOM 19551 O O . VAL A 1 37 ? 4.358 0.406 5.859 1.00 44.33 29 VAL A O 17
ATOM 19564 N N . SER A 1 38 ? 3.664 2.396 6.723 1.00 11.05 30 SER A N 17
ATOM 19565 C CA . SER A 1 38 ? 4.420 2.309 7.988 1.00 55.22 30 SER A CA 17
ATOM 19566 C C . SER A 1 38 ? 3.991 1.051 8.768 1.00 31.32 30 SER A C 17
ATOM 19567 O O . SER A 1 38 ? 4.834 0.291 9.274 1.00 40.23 30 SER A O 17
ATOM 19575 N N . LYS A 1 39 ? 2.663 0.838 8.798 1.00 43.52 31 LYS A N 17
ATOM 19576 C CA . LYS A 1 39 ? 2.014 -0.281 9.478 1.00 10.52 31 LYS A CA 17
ATOM 19577 C C . LYS A 1 39 ? 2.462 -1.634 8.883 1.00 63.40 31 LYS A C 17
ATOM 19578 O O . LYS A 1 39 ? 3.063 -2.460 9.585 1.00 55.30 31 LYS A O 17
ATOM 19597 N N . ILE A 1 40 ? 2.223 -1.814 7.568 1.00 14.21 32 ILE A N 17
ATOM 19598 C CA . ILE A 1 40 ? 2.398 -3.111 6.890 1.00 74.22 32 ILE A CA 17
ATOM 19599 C C . ILE A 1 40 ? 3.872 -3.532 6.836 1.00 63.35 32 ILE A C 17
ATOM 19600 O O . ILE A 1 40 ? 4.165 -4.703 7.005 1.00 22.13 32 ILE A O 17
ATOM 19616 N N . SER A 1 41 ? 4.796 -2.560 6.655 1.00 61.01 33 SER A N 17
ATOM 19617 C CA . SER A 1 41 ? 6.247 -2.842 6.528 1.00 22.03 33 SER A CA 17
ATOM 19618 C C . SER A 1 41 ? 6.857 -3.309 7.869 1.00 31.33 33 SER A C 17
ATOM 19619 O O . SER A 1 41 ? 7.959 -3.856 7.897 1.00 3.33 33 SER A O 17
ATOM 19627 N N . SER A 1 42 ? 6.124 -3.085 8.981 1.00 13.23 34 SER A N 17
ATOM 19628 C CA . SER A 1 42 ? 6.531 -3.561 10.316 1.00 40.32 34 SER A CA 17
ATOM 19629 C C . SER A 1 42 ? 6.181 -5.056 10.503 1.00 73.43 34 SER A C 17
ATOM 19630 O O . SER A 1 42 ? 6.693 -5.707 11.421 1.00 73.41 34 SER A O 17
ATOM 19638 N N . SER A 1 43 ? 5.306 -5.581 9.625 1.00 24.12 35 SER A N 17
ATOM 19639 C CA . SER A 1 43 ? 4.864 -6.985 9.649 1.00 12.03 35 SER A CA 17
ATOM 19640 C C . SER A 1 43 ? 5.538 -7.800 8.530 1.00 24.52 35 SER A C 17
ATOM 19641 O O . SER A 1 43 ? 6.075 -8.885 8.776 1.00 44.44 35 SER A O 17
ATOM 19649 N N . VAL A 1 44 ? 5.515 -7.252 7.303 1.00 34.43 36 VAL A N 17
ATOM 19650 C CA . VAL A 1 44 ? 5.863 -7.993 6.078 1.00 54.22 36 VAL A CA 17
ATOM 19651 C C . VAL A 1 44 ? 7.253 -7.590 5.567 1.00 11.31 36 VAL A C 17
ATOM 19652 O O . VAL A 1 44 ? 7.622 -6.410 5.601 1.00 10.54 36 VAL A O 17
ATOM 19665 N N . ASN A 1 45 ? 8.014 -8.587 5.093 1.00 13.24 37 ASN A N 17
ATOM 19666 C CA . ASN A 1 45 ? 9.406 -8.412 4.631 1.00 12.21 37 ASN A CA 17
ATOM 19667 C C . ASN A 1 45 ? 9.471 -8.310 3.099 1.00 13.23 37 ASN A C 17
ATOM 19668 O O . ASN A 1 45 ? 10.192 -7.469 2.546 1.00 74.00 37 ASN A O 17
ATOM 19679 N N . ASP A 1 46 ? 8.694 -9.177 2.429 1.00 4.10 38 ASP A N 17
ATOM 19680 C CA . ASP A 1 46 ? 8.779 -9.396 0.966 1.00 55.22 38 ASP A CA 17
ATOM 19681 C C . ASP A 1 46 ? 7.681 -8.622 0.229 1.00 73.22 38 ASP A C 17
ATOM 19682 O O . ASP A 1 46 ? 6.719 -8.145 0.853 1.00 62.01 38 ASP A O 17
ATOM 19691 N N . LEU A 1 47 ? 7.821 -8.520 -1.112 1.00 62.53 39 LEU A N 17
ATOM 19692 C CA . LEU A 1 47 ? 6.851 -7.818 -1.976 1.00 21.50 39 LEU A CA 17
ATOM 19693 C C . LEU A 1 47 ? 5.506 -8.544 -1.981 1.00 55.32 39 LEU A C 17
ATOM 19694 O O . LEU A 1 47 ? 4.469 -7.919 -1.772 1.00 61.25 39 LEU A O 17
ATOM 19710 N N . GLU A 1 48 ? 5.549 -9.866 -2.207 1.00 61.44 40 GLU A N 17
ATOM 19711 C CA . GLU A 1 48 ? 4.349 -10.723 -2.236 1.00 12.33 40 GLU A CA 17
ATOM 19712 C C . GLU A 1 48 ? 3.653 -10.774 -0.866 1.00 14.14 40 GLU A C 17
ATOM 19713 O O . GLU A 1 48 ? 2.450 -10.997 -0.792 1.00 44.42 40 GLU A O 17
ATOM 19725 N N . GLU A 1 49 ? 4.426 -10.531 0.206 1.00 73.21 41 GLU A N 17
ATOM 19726 C CA . GLU A 1 49 ? 3.890 -10.394 1.569 1.00 14.41 41 GLU A CA 17
ATOM 19727 C C . GLU A 1 49 ? 3.098 -9.080 1.706 1.00 1.11 41 GLU A C 17
ATOM 19728 O O . GLU A 1 49 ? 2.040 -9.058 2.339 1.00 15.25 41 GLU A O 17
ATOM 19740 N N . ALA A 1 50 ? 3.623 -7.992 1.091 1.00 33.34 42 ALA A N 17
ATOM 19741 C CA . ALA A 1 50 ? 2.939 -6.684 1.046 1.00 25.52 42 ALA A CA 17
ATOM 19742 C C . ALA A 1 50 ? 1.686 -6.752 0.164 1.00 1.34 42 ALA A C 17
ATOM 19743 O O . ALA A 1 50 ? 0.725 -6.032 0.402 1.00 75.22 42 ALA A O 17
ATOM 19750 N N . ILE A 1 51 ? 1.715 -7.635 -0.849 1.00 1.22 43 ILE A N 17
ATOM 19751 C CA . ILE A 1 51 ? 0.567 -7.886 -1.720 1.00 50.05 43 ILE A CA 17
ATOM 19752 C C . ILE A 1 51 ? -0.571 -8.528 -0.909 1.00 1.14 43 ILE A C 17
ATOM 19753 O O . ILE A 1 51 ? -1.693 -8.015 -0.903 1.00 54.42 43 ILE A O 17
ATOM 19769 N N . VAL A 1 52 ? -0.240 -9.628 -0.204 1.00 72.34 44 VAL A N 17
ATOM 19770 C CA . VAL A 1 52 ? -1.195 -10.383 0.631 1.00 1.11 44 VAL A CA 17
ATOM 19771 C C . VAL A 1 52 ? -1.818 -9.488 1.718 1.00 4.23 44 VAL A C 17
ATOM 19772 O O . VAL A 1 52 ? -3.049 -9.491 1.896 1.00 32.42 44 VAL A O 17
ATOM 19785 N N . VAL A 1 53 ? -0.970 -8.706 2.419 1.00 21.14 45 VAL A N 17
ATOM 19786 C CA . VAL A 1 53 ? -1.429 -7.870 3.534 1.00 54.22 45 VAL A CA 17
ATOM 19787 C C . VAL A 1 53 ? -2.291 -6.702 3.016 1.00 1.44 45 VAL A C 17
ATOM 19788 O O . VAL A 1 53 ? -3.327 -6.449 3.583 1.00 1.40 45 VAL A O 17
ATOM 19801 N N . LEU A 1 54 ? -1.905 -6.037 1.899 1.00 43.44 46 LEU A N 17
ATOM 19802 C CA . LEU A 1 54 ? -2.715 -4.929 1.322 1.00 54.21 46 LEU A CA 17
ATOM 19803 C C . LEU A 1 54 ? -4.077 -5.428 0.837 1.00 64.13 46 LEU A C 17
ATOM 19804 O O . LEU A 1 54 ? -5.051 -4.686 0.881 1.00 32.21 46 LEU A O 17
ATOM 19820 N N . ARG A 1 55 ? -4.130 -6.695 0.393 1.00 13.55 47 ARG A N 17
ATOM 19821 C CA . ARG A 1 55 ? -5.381 -7.331 -0.026 1.00 1.32 47 ARG A CA 17
ATOM 19822 C C . ARG A 1 55 ? -6.296 -7.586 1.175 1.00 61.42 47 ARG A C 17
ATOM 19823 O O . ARG A 1 55 ? -7.474 -7.275 1.097 1.00 10.21 47 ARG A O 17
ATOM 19844 N N . GLU A 1 56 ? -5.752 -8.108 2.304 1.00 75.21 48 GLU A N 17
ATOM 19845 C CA . GLU A 1 56 ? -6.576 -8.379 3.505 1.00 33.14 48 GLU A CA 17
ATOM 19846 C C . GLU A 1 56 ? -7.034 -7.052 4.150 1.00 40.04 48 GLU A C 17
ATOM 19847 O O . GLU A 1 56 ? -8.163 -6.970 4.631 1.00 23.51 48 GLU A O 17
ATOM 19859 N N . GLU A 1 57 ? -6.143 -6.017 4.124 1.00 3.31 49 GLU A N 17
ATOM 19860 C CA . GLU A 1 57 ? -6.449 -4.650 4.599 1.00 11.43 49 GLU A CA 17
ATOM 19861 C C . GLU A 1 57 ? -7.660 -4.119 3.839 1.00 52.43 49 GLU A C 17
ATOM 19862 O O . GLU A 1 57 ? -8.644 -3.723 4.443 1.00 62.43 49 GLU A O 17
ATOM 19874 N N . GLU A 1 58 ? -7.558 -4.202 2.501 1.00 40.13 50 GLU A N 17
ATOM 19875 C CA . GLU A 1 58 ? -8.597 -3.787 1.543 1.00 53.02 50 GLU A CA 17
ATOM 19876 C C . GLU A 1 58 ? -9.948 -4.472 1.850 1.00 74.10 50 GLU A C 17
ATOM 19877 O O . GLU A 1 58 ? -10.960 -3.796 2.044 1.00 41.32 50 GLU A O 17
ATOM 19889 N N . LYS A 1 59 ? -9.928 -5.811 1.955 1.00 12.24 51 LYS A N 17
ATOM 19890 C CA . LYS A 1 59 ? -11.145 -6.644 2.114 1.00 23.54 51 LYS A CA 17
ATOM 19891 C C . LYS A 1 59 ? -11.931 -6.313 3.390 1.00 4.34 51 LYS A C 17
ATOM 19892 O O . LYS A 1 59 ? -13.158 -6.427 3.407 1.00 74.44 51 LYS A O 17
ATOM 19911 N N . LYS A 1 60 ? -11.225 -5.906 4.459 1.00 33.31 52 LYS A N 17
ATOM 19912 C CA . LYS A 1 60 ? -11.854 -5.567 5.760 1.00 33.35 52 LYS A CA 17
ATOM 19913 C C . LYS A 1 60 ? -11.924 -4.036 5.974 1.00 63.03 52 LYS A C 17
ATOM 19914 O O . LYS A 1 60 ? -12.422 -3.578 7.007 1.00 5.23 52 LYS A O 17
ATOM 19933 N N . ALA A 1 61 ? -11.413 -3.249 5.003 1.00 11.14 53 ALA A N 17
ATOM 19934 C CA . ALA A 1 61 ? -11.450 -1.768 5.048 1.00 12.41 53 ALA A CA 17
ATOM 19935 C C . ALA A 1 61 ? -12.765 -1.234 4.453 1.00 21.31 53 ALA A C 17
ATOM 19936 O O . ALA A 1 61 ? -13.573 -1.997 3.903 1.00 42.43 53 ALA A O 17
ATOM 19943 N N . SER A 1 62 ? -12.954 0.086 4.567 1.00 3.35 54 SER A N 17
ATOM 19944 C CA . SER A 1 62 ? -14.097 0.802 3.981 1.00 63.55 54 SER A CA 17
ATOM 19945 C C . SER A 1 62 ? -13.590 1.858 2.990 1.00 64.43 54 SER A C 17
ATOM 19946 O O . SER A 1 62 ? -12.531 2.471 3.204 1.00 30.21 54 SER A O 17
ATOM 19954 N N . GLU A 1 63 ? -14.328 2.034 1.885 1.00 62.13 55 GLU A N 17
ATOM 19955 C CA . GLU A 1 63 ? -14.023 3.051 0.864 1.00 73.32 55 GLU A CA 17
ATOM 19956 C C . GLU A 1 63 ? -14.515 4.445 1.345 1.00 32.33 55 GLU A C 17
ATOM 19957 O O . GLU A 1 63 ? -15.433 4.504 2.168 1.00 42.31 55 GLU A O 17
ATOM 19969 N N . PRO A 1 64 ? -13.951 5.600 0.841 1.00 64.21 56 PRO A N 17
ATOM 19970 C CA . PRO A 1 64 ? -12.983 5.659 -0.281 1.00 34.04 56 PRO A CA 17
ATOM 19971 C C . PRO A 1 64 ? -11.506 5.354 0.074 1.00 73.01 56 PRO A C 17
ATOM 19972 O O . PRO A 1 64 ? -10.656 5.462 -0.805 1.00 13.14 56 PRO A O 17
ATOM 19983 N N . PHE A 1 65 ? -11.200 4.942 1.322 1.00 33.21 57 PHE A N 17
ATOM 19984 C CA . PHE A 1 65 ? -9.812 4.553 1.695 1.00 74.41 57 PHE A CA 17
ATOM 19985 C C . PHE A 1 65 ? -9.442 3.185 1.074 1.00 71.31 57 PHE A C 17
ATOM 19986 O O . PHE A 1 65 ? -8.314 2.989 0.608 1.00 14.10 57 PHE A O 17
ATOM 20003 N N . LYS A 1 66 ? -10.418 2.248 1.070 1.00 23.22 58 LYS A N 17
ATOM 20004 C CA . LYS A 1 66 ? -10.268 0.900 0.460 1.00 34.33 58 LYS A CA 17
ATOM 20005 C C . LYS A 1 66 ? -9.877 1.014 -1.032 1.00 11.32 58 LYS A C 17
ATOM 20006 O O . LYS A 1 66 ? -9.111 0.197 -1.562 1.00 70.30 58 LYS A O 17
ATOM 20025 N N . THR A 1 67 ? -10.417 2.066 -1.667 1.00 70.03 59 THR A N 17
ATOM 20026 C CA . THR A 1 67 ? -10.127 2.441 -3.050 1.00 70.02 59 THR A CA 17
ATOM 20027 C C . THR A 1 67 ? -8.621 2.744 -3.226 1.00 43.24 59 THR A C 17
ATOM 20028 O O . THR A 1 67 ? -7.987 2.238 -4.146 1.00 42.34 59 THR A O 17
ATOM 20039 N N . ASP A 1 68 ? -8.058 3.525 -2.289 1.00 23.13 60 ASP A N 17
ATOM 20040 C CA . ASP A 1 68 ? -6.654 4.007 -2.343 1.00 11.34 60 ASP A CA 17
ATOM 20041 C C . ASP A 1 68 ? -5.654 2.884 -2.078 1.00 61.14 60 ASP A C 17
ATOM 20042 O O . ASP A 1 68 ? -4.523 2.905 -2.604 1.00 2.13 60 ASP A O 17
ATOM 20051 N N . ILE A 1 69 ? -6.094 1.896 -1.273 1.00 24.31 61 ILE A N 17
ATOM 20052 C CA . ILE A 1 69 ? -5.288 0.714 -0.920 1.00 72.32 61 ILE A CA 17
ATOM 20053 C C . ILE A 1 69 ? -4.915 -0.071 -2.185 1.00 34.43 61 ILE A C 17
ATOM 20054 O O . ILE A 1 69 ? -3.744 -0.385 -2.408 1.00 1.43 61 ILE A O 17
ATOM 20070 N N . ARG A 1 70 ? -5.938 -0.350 -3.011 1.00 11.42 62 ARG A N 17
ATOM 20071 C CA . ARG A 1 70 ? -5.806 -1.210 -4.195 1.00 5.05 62 ARG A CA 17
ATOM 20072 C C . ARG A 1 70 ? -5.004 -0.500 -5.311 1.00 62.23 62 ARG A C 17
ATOM 20073 O O . ARG A 1 70 ? -4.478 -1.164 -6.194 1.00 72.14 62 ARG A O 17
ATOM 20094 N N . ILE A 1 71 ? -4.922 0.856 -5.251 1.00 62.34 63 ILE A N 17
ATOM 20095 C CA . ILE A 1 71 ? -4.126 1.670 -6.205 1.00 35.14 63 ILE A CA 17
ATOM 20096 C C . ILE A 1 71 ? -2.624 1.542 -5.875 1.00 4.12 63 ILE A C 17
ATOM 20097 O O . ILE A 1 71 ? -1.790 1.357 -6.772 1.00 75.52 63 ILE A O 17
ATOM 20113 N N . LEU A 1 72 ? -2.306 1.620 -4.567 1.00 75.23 64 LEU A N 17
ATOM 20114 C CA . LEU A 1 72 ? -0.932 1.420 -4.043 1.00 23.42 64 LEU A CA 17
ATOM 20115 C C . LEU A 1 72 ? -0.468 -0.008 -4.416 1.00 70.33 64 LEU A C 17
ATOM 20116 O O . LEU A 1 72 ? 0.593 -0.207 -5.026 1.00 4.33 64 LEU A O 17
ATOM 20132 N N . LEU A 1 73 ? -1.335 -0.975 -4.062 1.00 44.11 65 LEU A N 17
ATOM 20133 C CA . LEU A 1 73 ? -1.168 -2.412 -4.346 1.00 15.44 65 LEU A CA 17
ATOM 20134 C C . LEU A 1 73 ? -0.917 -2.673 -5.842 1.00 71.20 65 LEU A C 17
ATOM 20135 O O . LEU A 1 73 ? -0.006 -3.427 -6.209 1.00 53.54 65 LEU A O 17
ATOM 20151 N N . ASP A 1 74 ? -1.725 -2.008 -6.688 1.00 64.14 66 ASP A N 17
ATOM 20152 C CA . ASP A 1 74 ? -1.672 -2.149 -8.152 1.00 33.42 66 ASP A CA 17
ATOM 20153 C C . ASP A 1 74 ? -0.319 -1.685 -8.710 1.00 74.11 66 ASP A C 17
ATOM 20154 O O . ASP A 1 74 ? 0.181 -2.275 -9.667 1.00 14.34 66 ASP A O 17
ATOM 20163 N N . PHE A 1 75 ? 0.283 -0.648 -8.078 1.00 42.43 67 PHE A N 17
ATOM 20164 C CA . PHE A 1 75 ? 1.592 -0.121 -8.501 1.00 21.41 67 PHE A CA 17
ATOM 20165 C C . PHE A 1 75 ? 2.678 -1.178 -8.228 1.00 75.41 67 PHE A C 17
ATOM 20166 O O . PHE A 1 75 ? 3.531 -1.435 -9.086 1.00 70.52 67 PHE A O 17
ATOM 20183 N N . LEU A 1 76 ? 2.613 -1.783 -7.019 1.00 63.42 68 LEU A N 17
ATOM 20184 C CA . LEU A 1 76 ? 3.577 -2.810 -6.567 1.00 11.40 68 LEU A CA 17
ATOM 20185 C C . LEU A 1 76 ? 3.600 -4.009 -7.525 1.00 0.40 68 LEU A C 17
ATOM 20186 O O . LEU A 1 76 ? 4.671 -4.470 -7.927 1.00 25.43 68 LEU A O 17
ATOM 20202 N N . GLU A 1 77 ? 2.396 -4.484 -7.890 1.00 23.13 69 GLU A N 17
ATOM 20203 C CA . GLU A 1 77 ? 2.222 -5.672 -8.743 1.00 50.32 69 GLU A CA 17
ATOM 20204 C C . GLU A 1 77 ? 2.501 -5.349 -10.229 1.00 4.33 69 GLU A C 17
ATOM 20205 O O . GLU A 1 77 ? 2.852 -6.242 -11.005 1.00 15.42 69 GLU A O 17
ATOM 20217 N N . SER A 1 78 ? 2.344 -4.065 -10.615 1.00 4.01 70 SER A N 17
ATOM 20218 C CA . SER A 1 78 ? 2.583 -3.608 -11.998 1.00 63.23 70 SER A CA 17
ATOM 20219 C C . SER A 1 78 ? 4.092 -3.527 -12.283 1.00 11.40 70 SER A C 17
ATOM 20220 O O . SER A 1 78 ? 4.547 -3.907 -13.366 1.00 14.40 70 SER A O 17
ATOM 20228 N N . LYS A 1 79 ? 4.845 -3.024 -11.293 1.00 22.33 71 LYS A N 17
ATOM 20229 C CA . LYS A 1 79 ? 6.298 -2.813 -11.383 1.00 53.41 71 LYS A CA 17
ATOM 20230 C C . LYS A 1 79 ? 7.056 -4.089 -10.938 1.00 24.41 71 LYS A C 17
ATOM 20231 O O . LYS A 1 79 ? 7.090 -4.385 -9.740 1.00 10.30 71 LYS A O 17
ATOM 20250 N N . PRO A 1 80 ? 7.674 -4.862 -11.897 1.00 1.13 72 PRO A N 17
ATOM 20251 C CA . PRO A 1 80 ? 8.370 -6.132 -11.579 1.00 41.33 72 PRO A CA 17
ATOM 20252 C C . PRO A 1 80 ? 9.765 -5.892 -10.909 1.00 2.32 72 PRO A C 17
ATOM 20253 O O . PRO A 1 80 ? 9.806 -5.708 -9.675 1.00 52.34 72 PRO A O 17
ATOM 20265 N N . GLY A 1 9 ? 14.419 -5.088 9.428 1.00 45.43 1 GLY A N 18
ATOM 20266 C CA . GLY A 1 9 ? 15.006 -4.706 8.121 1.00 4.41 1 GLY A CA 18
ATOM 20267 C C . GLY A 1 9 ? 14.160 -5.225 6.970 1.00 5.12 1 GLY A C 18
ATOM 20268 O O . GLY A 1 9 ? 14.514 -6.226 6.340 1.00 22.05 1 GLY A O 18
ATOM 20272 N N . SER A 1 10 ? 13.020 -4.561 6.719 1.00 12.35 2 SER A N 18
ATOM 20273 C CA . SER A 1 10 ? 12.063 -4.957 5.675 1.00 53.01 2 SER A CA 18
ATOM 20274 C C . SER A 1 10 ? 12.474 -4.367 4.318 1.00 35.15 2 SER A C 18
ATOM 20275 O O . SER A 1 10 ? 12.530 -3.139 4.172 1.00 11.35 2 SER A O 18
ATOM 20283 N N . VAL A 1 11 ? 12.737 -5.244 3.338 1.00 22.42 3 VAL A N 18
ATOM 20284 C CA . VAL A 1 11 ? 13.184 -4.838 1.987 1.00 34.52 3 VAL A CA 18
ATOM 20285 C C . VAL A 1 11 ? 12.021 -4.194 1.205 1.00 60.25 3 VAL A C 18
ATOM 20286 O O . VAL A 1 11 ? 12.220 -3.243 0.450 1.00 61.32 3 VAL A O 18
ATOM 20299 N N . VAL A 1 12 ? 10.802 -4.690 1.469 1.00 62.33 4 VAL A N 18
ATOM 20300 C CA . VAL A 1 12 ? 9.572 -4.293 0.762 1.00 60.20 4 VAL A CA 18
ATOM 20301 C C . VAL A 1 12 ? 9.322 -2.773 0.789 1.00 61.44 4 VAL A C 18
ATOM 20302 O O . VAL A 1 12 ? 8.824 -2.208 -0.198 1.00 1.34 4 VAL A O 18
ATOM 20315 N N . LYS A 1 13 ? 9.697 -2.121 1.913 1.00 70.31 5 LYS A N 18
ATOM 20316 C CA . LYS A 1 13 ? 9.340 -0.727 2.161 1.00 33.31 5 LYS A CA 18
ATOM 20317 C C . LYS A 1 13 ? 9.964 0.203 1.117 1.00 22.34 5 LYS A C 18
ATOM 20318 O O . LYS A 1 13 ? 9.333 1.179 0.739 1.00 3.23 5 LYS A O 18
ATOM 20337 N N . GLU A 1 14 ? 11.172 -0.153 0.597 1.00 73.42 6 GLU A N 18
ATOM 20338 C CA . GLU A 1 14 ? 11.891 0.675 -0.404 1.00 4.20 6 GLU A CA 18
ATOM 20339 C C . GLU A 1 14 ? 11.016 0.886 -1.663 1.00 33.12 6 GLU A C 18
ATOM 20340 O O . GLU A 1 14 ? 11.038 1.943 -2.279 1.00 14.51 6 GLU A O 18
ATOM 20352 N N . LYS A 1 15 ? 10.212 -0.143 -1.979 1.00 32.42 7 LYS A N 18
ATOM 20353 C CA . LYS A 1 15 ? 9.340 -0.199 -3.169 1.00 63.05 7 LYS A CA 18
ATOM 20354 C C . LYS A 1 15 ? 8.058 0.584 -2.890 1.00 11.33 7 LYS A C 18
ATOM 20355 O O . LYS A 1 15 ? 7.556 1.312 -3.751 1.00 74.12 7 LYS A O 18
ATOM 20374 N N . LEU A 1 16 ? 7.559 0.427 -1.649 1.00 73.03 8 LEU A N 18
ATOM 20375 C CA . LEU A 1 16 ? 6.371 1.132 -1.143 1.00 4.41 8 LEU A CA 18
ATOM 20376 C C . LEU A 1 16 ? 6.604 2.664 -1.117 1.00 74.33 8 LEU A C 18
ATOM 20377 O O . LEU A 1 16 ? 5.673 3.422 -1.366 1.00 24.11 8 LEU A O 18
ATOM 20393 N N . GLU A 1 17 ? 7.867 3.085 -0.854 1.00 40.52 9 GLU A N 18
ATOM 20394 C CA . GLU A 1 17 ? 8.265 4.511 -0.796 1.00 24.45 9 GLU A CA 18
ATOM 20395 C C . GLU A 1 17 ? 8.016 5.219 -2.143 1.00 13.01 9 GLU A C 18
ATOM 20396 O O . GLU A 1 17 ? 7.338 6.251 -2.181 1.00 71.52 9 GLU A O 18
ATOM 20408 N N . LYS A 1 18 ? 8.569 4.643 -3.235 1.00 13.05 10 LYS A N 18
ATOM 20409 C CA . LYS A 1 18 ? 8.376 5.171 -4.607 1.00 54.45 10 LYS A CA 18
ATOM 20410 C C . LYS A 1 18 ? 6.893 5.077 -4.997 1.00 62.30 10 LYS A C 18
ATOM 20411 O O . LYS A 1 18 ? 6.334 6.032 -5.533 1.00 62.40 10 LYS A O 18
ATOM 20430 N N . ALA A 1 19 ? 6.274 3.918 -4.659 1.00 3.12 11 ALA A N 18
ATOM 20431 C CA . ALA A 1 19 ? 4.878 3.593 -5.009 1.00 11.35 11 ALA A CA 18
ATOM 20432 C C . ALA A 1 19 ? 3.909 4.669 -4.509 1.00 0.35 11 ALA A C 18
ATOM 20433 O O . ALA A 1 19 ? 3.030 5.089 -5.254 1.00 14.52 11 ALA A O 18
ATOM 20440 N N . LEU A 1 20 ? 4.133 5.130 -3.256 1.00 52.54 12 LEU A N 18
ATOM 20441 C CA . LEU A 1 20 ? 3.347 6.199 -2.611 1.00 3.31 12 LEU A CA 18
ATOM 20442 C C . LEU A 1 20 ? 3.405 7.505 -3.413 1.00 14.21 12 LEU A C 18
ATOM 20443 O O . LEU A 1 20 ? 2.366 8.094 -3.721 1.00 64.53 12 LEU A O 18
ATOM 20459 N N . ILE A 1 21 ? 4.639 7.928 -3.744 1.00 24.01 13 ILE A N 18
ATOM 20460 C CA . ILE A 1 21 ? 4.917 9.179 -4.474 1.00 74.40 13 ILE A CA 18
ATOM 20461 C C . ILE A 1 21 ? 4.226 9.159 -5.856 1.00 42.11 13 ILE A C 18
ATOM 20462 O O . ILE A 1 21 ? 3.548 10.120 -6.247 1.00 34.22 13 ILE A O 18
ATOM 20478 N N . GLU A 1 22 ? 4.343 8.017 -6.547 1.00 63.22 14 GLU A N 18
ATOM 20479 C CA . GLU A 1 22 ? 3.812 7.848 -7.906 1.00 34.22 14 GLU A CA 18
ATOM 20480 C C . GLU A 1 22 ? 2.267 7.836 -7.906 1.00 22.13 14 GLU A C 18
ATOM 20481 O O . GLU A 1 22 ? 1.641 8.457 -8.774 1.00 72.50 14 GLU A O 18
ATOM 20493 N N . VAL A 1 23 ? 1.659 7.160 -6.917 1.00 44.35 15 VAL A N 18
ATOM 20494 C CA . VAL A 1 23 ? 0.181 7.086 -6.803 1.00 44.41 15 VAL A CA 18
ATOM 20495 C C . VAL A 1 23 ? -0.385 8.273 -6.000 1.00 11.01 15 VAL A C 18
ATOM 20496 O O . VAL A 1 23 ? -1.601 8.369 -5.846 1.00 21.21 15 VAL A O 18
ATOM 20509 N N . ARG A 1 24 ? 0.494 9.184 -5.507 1.00 3.31 16 ARG A N 18
ATOM 20510 C CA . ARG A 1 24 ? 0.091 10.333 -4.650 1.00 60.42 16 ARG A CA 18
ATOM 20511 C C . ARG A 1 24 ? -1.026 11.219 -5.287 1.00 65.41 16 ARG A C 18
ATOM 20512 O O . ARG A 1 24 ? -2.037 11.470 -4.623 1.00 12.31 16 ARG A O 18
ATOM 20533 N N . PRO A 1 25 ? -0.909 11.684 -6.583 1.00 31.55 17 PRO A N 18
ATOM 20534 C CA . PRO A 1 25 ? -1.972 12.501 -7.224 1.00 51.22 17 PRO A CA 18
ATOM 20535 C C . PRO A 1 25 ? -3.144 11.642 -7.753 1.00 33.54 17 PRO A C 18
ATOM 20536 O O . PRO A 1 25 ? -3.948 12.109 -8.561 1.00 31.05 17 PRO A O 18
ATOM 20547 N N . TYR A 1 26 ? -3.236 10.390 -7.271 1.00 70.31 18 TYR A N 18
ATOM 20548 C CA . TYR A 1 26 ? -4.285 9.430 -7.656 1.00 54.54 18 TYR A CA 18
ATOM 20549 C C . TYR A 1 26 ? -5.017 8.878 -6.417 1.00 33.23 18 TYR A C 18
ATOM 20550 O O . TYR A 1 26 ? -6.129 8.366 -6.535 1.00 44.00 18 TYR A O 18
ATOM 20568 N N . VAL A 1 27 ? -4.373 8.964 -5.238 1.00 62.00 19 VAL A N 18
ATOM 20569 C CA . VAL A 1 27 ? -4.921 8.421 -3.974 1.00 43.21 19 VAL A CA 18
ATOM 20570 C C . VAL A 1 27 ? -5.337 9.544 -3.010 1.00 64.44 19 VAL A C 18
ATOM 20571 O O . VAL A 1 27 ? -4.639 10.559 -2.843 1.00 0.31 19 VAL A O 18
ATOM 20584 N N . GLU A 1 28 ? -6.514 9.360 -2.427 1.00 23.44 20 GLU A N 18
ATOM 20585 C CA . GLU A 1 28 ? -7.020 10.162 -1.317 1.00 4.42 20 GLU A CA 18
ATOM 20586 C C . GLU A 1 28 ? -6.317 9.705 -0.016 1.00 41.11 20 GLU A C 18
ATOM 20587 O O . GLU A 1 28 ? -5.902 8.548 0.081 1.00 41.21 20 GLU A O 18
ATOM 20599 N N . TYR A 1 29 ? -6.136 10.638 0.945 1.00 33.02 21 TYR A N 18
ATOM 20600 C CA . TYR A 1 29 ? -5.521 10.353 2.259 1.00 11.03 21 TYR A CA 18
ATOM 20601 C C . TYR A 1 29 ? -4.090 9.782 2.096 1.00 72.13 21 TYR A C 18
ATOM 20602 O O . TYR A 1 29 ? -3.814 8.645 2.500 1.00 33.04 21 TYR A O 18
ATOM 20620 N N . TYR A 1 30 ? -3.202 10.585 1.477 1.00 74.53 22 TYR A N 18
ATOM 20621 C CA . TYR A 1 30 ? -1.803 10.192 1.192 1.00 3.13 22 TYR A CA 18
ATOM 20622 C C . TYR A 1 30 ? -1.054 9.803 2.482 1.00 53.32 22 TYR A C 18
ATOM 20623 O O . TYR A 1 30 ? -0.306 8.826 2.494 1.00 30.45 22 TYR A O 18
ATOM 20641 N N . ASN A 1 31 ? -1.280 10.578 3.560 1.00 72.40 23 ASN A N 18
ATOM 20642 C CA . ASN A 1 31 ? -0.637 10.354 4.869 1.00 42.31 23 ASN A CA 18
ATOM 20643 C C . ASN A 1 31 ? -1.148 9.063 5.534 1.00 3.31 23 ASN A C 18
ATOM 20644 O O . ASN A 1 31 ? -0.404 8.415 6.263 1.00 42.52 23 ASN A O 18
ATOM 20655 N N . GLU A 1 32 ? -2.419 8.699 5.268 1.00 4.32 24 GLU A N 18
ATOM 20656 C CA . GLU A 1 32 ? -3.049 7.482 5.828 1.00 61.32 24 GLU A CA 18
ATOM 20657 C C . GLU A 1 32 ? -2.593 6.223 5.079 1.00 32.23 24 GLU A C 18
ATOM 20658 O O . GLU A 1 32 ? -2.415 5.167 5.691 1.00 0.11 24 GLU A O 18
ATOM 20670 N N . LEU A 1 33 ? -2.414 6.347 3.752 1.00 21.54 25 LEU A N 18
ATOM 20671 C CA . LEU A 1 33 ? -1.907 5.250 2.907 1.00 10.12 25 LEU A CA 18
ATOM 20672 C C . LEU A 1 33 ? -0.406 5.021 3.189 1.00 52.33 25 LEU A C 18
ATOM 20673 O O . LEU A 1 33 ? 0.087 3.891 3.157 1.00 4.44 25 LEU A O 18
ATOM 20689 N N . LYS A 1 34 ? 0.297 6.128 3.482 1.00 52.33 26 LYS A N 18
ATOM 20690 C CA . LYS A 1 34 ? 1.713 6.124 3.890 1.00 70.25 26 LYS A CA 18
ATOM 20691 C C . LYS A 1 34 ? 1.859 5.563 5.316 1.00 53.33 26 LYS A C 18
ATOM 20692 O O . LYS A 1 34 ? 2.829 4.863 5.621 1.00 0.21 26 LYS A O 18
ATOM 20711 N N . ALA A 1 35 ? 0.876 5.875 6.177 1.00 42.31 27 ALA A N 18
ATOM 20712 C CA . ALA A 1 35 ? 0.807 5.338 7.546 1.00 43.32 27 ALA A CA 18
ATOM 20713 C C . ALA A 1 35 ? 0.477 3.841 7.506 1.00 13.34 27 ALA A C 18
ATOM 20714 O O . ALA A 1 35 ? 0.911 3.078 8.370 1.00 51.53 27 ALA A O 18
ATOM 20721 N N . LEU A 1 36 ? -0.286 3.436 6.469 1.00 45.10 28 LEU A N 18
ATOM 20722 C CA . LEU A 1 36 ? -0.608 2.030 6.201 1.00 52.21 28 LEU A CA 18
ATOM 20723 C C . LEU A 1 36 ? 0.657 1.283 5.748 1.00 21.14 28 LEU A C 18
ATOM 20724 O O . LEU A 1 36 ? 0.876 0.153 6.150 1.00 74.11 28 LEU A O 18
ATOM 20740 N N . VAL A 1 37 ? 1.485 1.943 4.917 1.00 12.21 29 VAL A N 18
ATOM 20741 C CA . VAL A 1 37 ? 2.806 1.428 4.501 1.00 2.40 29 VAL A CA 18
ATOM 20742 C C . VAL A 1 37 ? 3.729 1.245 5.717 1.00 21.44 29 VAL A C 18
ATOM 20743 O O . VAL A 1 37 ? 4.384 0.211 5.839 1.00 34.33 29 VAL A O 18
ATOM 20756 N N . SER A 1 38 ? 3.722 2.236 6.627 1.00 11.32 30 SER A N 18
ATOM 20757 C CA . SER A 1 38 ? 4.508 2.203 7.875 1.00 63.40 30 SER A CA 18
ATOM 20758 C C . SER A 1 38 ? 4.068 1.016 8.762 1.00 40.44 30 SER A C 18
ATOM 20759 O O . SER A 1 38 ? 4.900 0.312 9.353 1.00 44.33 30 SER A O 18
ATOM 20767 N N . LYS A 1 39 ? 2.745 0.798 8.786 1.00 35.55 31 LYS A N 18
ATOM 20768 C CA . LYS A 1 39 ? 2.094 -0.265 9.553 1.00 2.23 31 LYS A CA 18
ATOM 20769 C C . LYS A 1 39 ? 2.500 -1.647 9.014 1.00 42.30 31 LYS A C 18
ATOM 20770 O O . LYS A 1 39 ? 3.074 -2.470 9.739 1.00 13.33 31 LYS A O 18
ATOM 20789 N N . ILE A 1 40 ? 2.256 -1.869 7.710 1.00 55.34 32 ILE A N 18
ATOM 20790 C CA . ILE A 1 40 ? 2.415 -3.190 7.086 1.00 15.25 32 ILE A CA 18
ATOM 20791 C C . ILE A 1 40 ? 3.892 -3.597 6.997 1.00 32.42 32 ILE A C 18
ATOM 20792 O O . ILE A 1 40 ? 4.198 -4.767 7.165 1.00 52.55 32 ILE A O 18
ATOM 20808 N N . SER A 1 41 ? 4.802 -2.616 6.790 1.00 74.14 33 SER A N 18
ATOM 20809 C CA . SER A 1 41 ? 6.255 -2.873 6.707 1.00 50.44 33 SER A CA 18
ATOM 20810 C C . SER A 1 41 ? 6.831 -3.277 8.079 1.00 32.43 33 SER A C 18
ATOM 20811 O O . SER A 1 41 ? 7.896 -3.886 8.150 1.00 75.13 33 SER A O 18
ATOM 20819 N N . SER A 1 42 ? 6.116 -2.927 9.168 1.00 62.14 34 SER A N 18
ATOM 20820 C CA . SER A 1 42 ? 6.487 -3.345 10.529 1.00 35.41 34 SER A CA 18
ATOM 20821 C C . SER A 1 42 ? 6.149 -4.840 10.737 1.00 40.11 34 SER A C 18
ATOM 20822 O O . SER A 1 42 ? 6.769 -5.517 11.559 1.00 2.51 34 SER A O 18
ATOM 20830 N N . SER A 1 43 ? 5.168 -5.336 9.966 1.00 11.33 35 SER A N 18
ATOM 20831 C CA . SER A 1 43 ? 4.638 -6.707 10.088 1.00 35.33 35 SER A CA 18
ATOM 20832 C C . SER A 1 43 ? 5.281 -7.663 9.050 1.00 62.01 35 SER A C 18
ATOM 20833 O O . SER A 1 43 ? 5.412 -8.869 9.303 1.00 54.22 35 SER A O 18
ATOM 20841 N N . VAL A 1 44 ? 5.668 -7.114 7.881 1.00 44.44 36 VAL A N 18
ATOM 20842 C CA . VAL A 1 44 ? 6.161 -7.903 6.719 1.00 15.32 36 VAL A CA 18
ATOM 20843 C C . VAL A 1 44 ? 7.621 -7.558 6.401 1.00 31.43 36 VAL A C 18
ATOM 20844 O O . VAL A 1 44 ? 8.108 -6.490 6.778 1.00 24.23 36 VAL A O 18
ATOM 20857 N N . ASN A 1 45 ? 8.307 -8.480 5.708 1.00 70.33 37 ASN A N 18
ATOM 20858 C CA . ASN A 1 45 ? 9.717 -8.303 5.286 1.00 35.40 37 ASN A CA 18
ATOM 20859 C C . ASN A 1 45 ? 9.808 -8.121 3.762 1.00 64.35 37 ASN A C 18
ATOM 20860 O O . ASN A 1 45 ? 10.505 -7.225 3.279 1.00 14.14 37 ASN A O 18
ATOM 20871 N N . ASP A 1 46 ? 9.061 -8.947 3.019 1.00 11.14 38 ASP A N 18
ATOM 20872 C CA . ASP A 1 46 ? 9.196 -9.063 1.544 1.00 23.31 38 ASP A CA 18
ATOM 20873 C C . ASP A 1 46 ? 7.931 -8.539 0.838 1.00 61.24 38 ASP A C 18
ATOM 20874 O O . ASP A 1 46 ? 6.873 -8.388 1.471 1.00 34.23 38 ASP A O 18
ATOM 20883 N N . LEU A 1 47 ? 8.062 -8.256 -0.477 1.00 53.40 39 LEU A N 18
ATOM 20884 C CA . LEU A 1 47 ? 6.981 -7.691 -1.303 1.00 51.32 39 LEU A CA 18
ATOM 20885 C C . LEU A 1 47 ? 5.769 -8.619 -1.362 1.00 70.33 39 LEU A C 18
ATOM 20886 O O . LEU A 1 47 ? 4.643 -8.151 -1.204 1.00 44.23 39 LEU A O 18
ATOM 20902 N N . GLU A 1 48 ? 6.021 -9.937 -1.545 1.00 14.24 40 GLU A N 18
ATOM 20903 C CA . GLU A 1 48 ? 4.953 -10.957 -1.659 1.00 41.51 40 GLU A CA 18
ATOM 20904 C C . GLU A 1 48 ? 4.036 -10.919 -0.431 1.00 2.22 40 GLU A C 18
ATOM 20905 O O . GLU A 1 48 ? 2.818 -11.045 -0.549 1.00 14.42 40 GLU A O 18
ATOM 20917 N N . GLU A 1 49 ? 4.659 -10.692 0.736 1.00 51.22 41 GLU A N 18
ATOM 20918 C CA . GLU A 1 49 ? 3.964 -10.609 2.020 1.00 24.53 41 GLU A CA 18
ATOM 20919 C C . GLU A 1 49 ? 3.025 -9.389 2.038 1.00 42.24 41 GLU A C 18
ATOM 20920 O O . GLU A 1 49 ? 1.838 -9.517 2.351 1.00 73.33 41 GLU A O 18
ATOM 20932 N N . ALA A 1 50 ? 3.572 -8.216 1.648 1.00 63.20 42 ALA A N 18
ATOM 20933 C CA . ALA A 1 50 ? 2.821 -6.944 1.614 1.00 52.11 42 ALA A CA 18
ATOM 20934 C C . ALA A 1 50 ? 1.682 -6.965 0.577 1.00 24.34 42 ALA A C 18
ATOM 20935 O O . ALA A 1 50 ? 0.703 -6.253 0.746 1.00 65.44 42 ALA A O 18
ATOM 20942 N N . ILE A 1 51 ? 1.830 -7.783 -0.486 1.00 13.40 43 ILE A N 18
ATOM 20943 C CA . ILE A 1 51 ? 0.795 -7.964 -1.524 1.00 71.23 43 ILE A CA 18
ATOM 20944 C C . ILE A 1 51 ? -0.437 -8.661 -0.917 1.00 4.01 43 ILE A C 18
ATOM 20945 O O . ILE A 1 51 ? -1.568 -8.179 -1.065 1.00 53.35 43 ILE A O 18
ATOM 20961 N N . VAL A 1 52 ? -0.181 -9.765 -0.181 1.00 35.23 44 VAL A N 18
ATOM 20962 C CA . VAL A 1 52 ? -1.225 -10.537 0.524 1.00 34.03 44 VAL A CA 18
ATOM 20963 C C . VAL A 1 52 ? -1.942 -9.639 1.560 1.00 12.12 44 VAL A C 18
ATOM 20964 O O . VAL A 1 52 ? -3.181 -9.606 1.628 1.00 35.13 44 VAL A O 18
ATOM 20977 N N . VAL A 1 53 ? -1.138 -8.874 2.326 1.00 74.11 45 VAL A N 18
ATOM 20978 C CA . VAL A 1 53 ? -1.642 -7.964 3.369 1.00 22.12 45 VAL A CA 18
ATOM 20979 C C . VAL A 1 53 ? -2.535 -6.867 2.765 1.00 63.41 45 VAL A C 18
ATOM 20980 O O . VAL A 1 53 ? -3.659 -6.704 3.205 1.00 23.34 45 VAL A O 18
ATOM 20993 N N . LEU A 1 54 ? -2.043 -6.160 1.725 1.00 75.42 46 LEU A N 18
ATOM 20994 C CA . LEU A 1 54 ? -2.800 -5.067 1.058 1.00 30.32 46 LEU A CA 18
ATOM 20995 C C . LEU A 1 54 ? -4.142 -5.568 0.477 1.00 31.52 46 LEU A C 18
ATOM 20996 O O . LEU A 1 54 ? -5.091 -4.799 0.359 1.00 13.21 46 LEU A O 18
ATOM 21012 N N . ARG A 1 55 ? -4.214 -6.865 0.135 1.00 52.52 47 ARG A N 18
ATOM 21013 C CA . ARG A 1 55 ? -5.471 -7.502 -0.301 1.00 52.12 47 ARG A CA 18
ATOM 21014 C C . ARG A 1 55 ? -6.494 -7.586 0.840 1.00 22.35 47 ARG A C 18
ATOM 21015 O O . ARG A 1 55 ? -7.661 -7.219 0.649 1.00 54.01 47 ARG A O 18
ATOM 21036 N N . GLU A 1 56 ? -6.061 -8.061 2.034 1.00 3.41 48 GLU A N 18
ATOM 21037 C CA . GLU A 1 56 ? -6.979 -8.174 3.187 1.00 60.43 48 GLU A CA 18
ATOM 21038 C C . GLU A 1 56 ? -7.356 -6.778 3.706 1.00 73.32 48 GLU A C 18
ATOM 21039 O O . GLU A 1 56 ? -8.501 -6.562 4.096 1.00 41.34 48 GLU A O 18
ATOM 21051 N N . GLU A 1 57 ? -6.384 -5.835 3.661 1.00 63.11 49 GLU A N 18
ATOM 21052 C CA . GLU A 1 57 ? -6.573 -4.456 4.118 1.00 33.22 49 GLU A CA 18
ATOM 21053 C C . GLU A 1 57 ? -7.651 -3.778 3.271 1.00 44.20 49 GLU A C 18
ATOM 21054 O O . GLU A 1 57 ? -8.520 -3.101 3.811 1.00 54.43 49 GLU A O 18
ATOM 21066 N N . GLU A 1 58 ? -7.586 -4.006 1.942 1.00 12.22 50 GLU A N 18
ATOM 21067 C CA . GLU A 1 58 ? -8.584 -3.518 0.978 1.00 72.31 50 GLU A CA 18
ATOM 21068 C C . GLU A 1 58 ? -9.984 -4.013 1.371 1.00 25.21 50 GLU A C 18
ATOM 21069 O O . GLU A 1 58 ? -10.883 -3.199 1.613 1.00 55.14 50 GLU A O 18
ATOM 21081 N N . LYS A 1 59 ? -10.119 -5.352 1.516 1.00 23.51 51 LYS A N 18
ATOM 21082 C CA . LYS A 1 59 ? -11.418 -6.019 1.737 1.00 72.31 51 LYS A CA 18
ATOM 21083 C C . LYS A 1 59 ? -12.075 -5.580 3.053 1.00 71.00 51 LYS A C 18
ATOM 21084 O O . LYS A 1 59 ? -13.253 -5.204 3.073 1.00 40.14 51 LYS A O 18
ATOM 21103 N N . LYS A 1 60 ? -11.281 -5.609 4.136 1.00 4.04 52 LYS A N 18
ATOM 21104 C CA . LYS A 1 60 ? -11.772 -5.357 5.501 1.00 31.45 52 LYS A CA 18
ATOM 21105 C C . LYS A 1 60 ? -12.052 -3.865 5.723 1.00 22.30 52 LYS A C 18
ATOM 21106 O O . LYS A 1 60 ? -12.879 -3.504 6.566 1.00 71.11 52 LYS A O 18
ATOM 21125 N N . ALA A 1 61 ? -11.358 -3.003 4.962 1.00 31.42 53 ALA A N 18
ATOM 21126 C CA . ALA A 1 61 ? -11.568 -1.549 5.021 1.00 62.21 53 ALA A CA 18
ATOM 21127 C C . ALA A 1 61 ? -12.750 -1.145 4.148 1.00 73.43 53 ALA A C 18
ATOM 21128 O O . ALA A 1 61 ? -13.244 -1.932 3.335 1.00 24.25 53 ALA A O 18
ATOM 21135 N N . SER A 1 62 ? -13.195 0.094 4.330 1.00 62.13 54 SER A N 18
ATOM 21136 C CA . SER A 1 62 ? -14.271 0.702 3.549 1.00 43.04 54 SER A CA 18
ATOM 21137 C C . SER A 1 62 ? -13.697 1.863 2.707 1.00 44.41 54 SER A C 18
ATOM 21138 O O . SER A 1 62 ? -12.615 2.385 3.013 1.00 75.43 54 SER A O 18
ATOM 21146 N N . GLU A 1 63 ? -14.423 2.241 1.645 1.00 10.25 55 GLU A N 18
ATOM 21147 C CA . GLU A 1 63 ? -14.050 3.359 0.760 1.00 21.02 55 GLU A CA 18
ATOM 21148 C C . GLU A 1 63 ? -14.121 4.715 1.525 1.00 52.23 55 GLU A C 18
ATOM 21149 O O . GLU A 1 63 ? -14.931 4.847 2.454 1.00 41.23 55 GLU A O 18
ATOM 21161 N N . PRO A 1 64 ? -13.285 5.748 1.167 1.00 72.40 56 PRO A N 18
ATOM 21162 C CA . PRO A 1 64 ? -12.340 5.716 0.018 1.00 54.03 56 PRO A CA 18
ATOM 21163 C C . PRO A 1 64 ? -10.990 5.029 0.325 1.00 1.30 56 PRO A C 18
ATOM 21164 O O . PRO A 1 64 ? -10.190 4.846 -0.595 1.00 43.54 56 PRO A O 18
ATOM 21175 N N . PHE A 1 65 ? -10.775 4.610 1.595 1.00 41.02 57 PHE A N 18
ATOM 21176 C CA . PHE A 1 65 ? -9.507 3.984 2.033 1.00 32.30 57 PHE A CA 18
ATOM 21177 C C . PHE A 1 65 ? -9.244 2.683 1.243 1.00 31.50 57 PHE A C 18
ATOM 21178 O O . PHE A 1 65 ? -8.158 2.510 0.700 1.00 21.11 57 PHE A O 18
ATOM 21195 N N . LYS A 1 66 ? -10.286 1.814 1.147 1.00 50.40 58 LYS A N 18
ATOM 21196 C CA . LYS A 1 66 ? -10.288 0.567 0.328 1.00 35.42 58 LYS A CA 18
ATOM 21197 C C . LYS A 1 66 ? -9.729 0.809 -1.092 1.00 2.20 58 LYS A C 18
ATOM 21198 O O . LYS A 1 66 ? -8.876 0.047 -1.579 1.00 13.41 58 LYS A O 18
ATOM 21217 N N . THR A 1 67 ? -10.210 1.909 -1.709 1.00 4.50 59 THR A N 18
ATOM 21218 C CA . THR A 1 67 ? -9.846 2.320 -3.069 1.00 54.35 59 THR A CA 18
ATOM 21219 C C . THR A 1 67 ? -8.329 2.593 -3.158 1.00 22.21 59 THR A C 18
ATOM 21220 O O . THR A 1 67 ? -7.649 2.082 -4.045 1.00 72.23 59 THR A O 18
ATOM 21231 N N . ASP A 1 68 ? -7.808 3.332 -2.169 1.00 3.00 60 ASP A N 18
ATOM 21232 C CA . ASP A 1 68 ? -6.391 3.757 -2.123 1.00 21.51 60 ASP A CA 18
ATOM 21233 C C . ASP A 1 68 ? -5.429 2.571 -1.963 1.00 12.03 60 ASP A C 18
ATOM 21234 O O . ASP A 1 68 ? -4.289 2.624 -2.444 1.00 32.43 60 ASP A O 18
ATOM 21243 N N . ILE A 1 69 ? -5.920 1.482 -1.339 1.00 32.31 61 ILE A N 18
ATOM 21244 C CA . ILE A 1 69 ? -5.073 0.333 -0.937 1.00 64.34 61 ILE A CA 18
ATOM 21245 C C . ILE A 1 69 ? -4.802 -0.554 -2.158 1.00 43.13 61 ILE A C 18
ATOM 21246 O O . ILE A 1 69 ? -3.671 -0.994 -2.397 1.00 45.22 61 ILE A O 18
ATOM 21262 N N . ARG A 1 70 ? -5.867 -0.776 -2.942 1.00 45.12 62 ARG A N 18
ATOM 21263 C CA . ARG A 1 70 ? -5.824 -1.600 -4.160 1.00 1.14 62 ARG A CA 18
ATOM 21264 C C . ARG A 1 70 ? -5.210 -0.827 -5.347 1.00 53.05 62 ARG A C 18
ATOM 21265 O O . ARG A 1 70 ? -4.795 -1.452 -6.309 1.00 1.23 62 ARG A O 18
ATOM 21286 N N . ILE A 1 71 ? -5.174 0.528 -5.273 1.00 2.11 63 ILE A N 18
ATOM 21287 C CA . ILE A 1 71 ? -4.484 1.384 -6.280 1.00 22.23 63 ILE A CA 18
ATOM 21288 C C . ILE A 1 71 ? -2.959 1.354 -6.041 1.00 71.32 63 ILE A C 18
ATOM 21289 O O . ILE A 1 71 ? -2.170 1.248 -6.994 1.00 41.11 63 ILE A O 18
ATOM 21305 N N . LEU A 1 72 ? -2.562 1.437 -4.752 1.00 42.51 64 LEU A N 18
ATOM 21306 C CA . LEU A 1 72 ? -1.155 1.311 -4.328 1.00 4.32 64 LEU A CA 18
ATOM 21307 C C . LEU A 1 72 ? -0.602 -0.064 -4.763 1.00 31.43 64 LEU A C 18
ATOM 21308 O O . LEU A 1 72 ? 0.431 -0.161 -5.439 1.00 41.23 64 LEU A O 18
ATOM 21324 N N . LEU A 1 73 ? -1.358 -1.116 -4.391 1.00 21.03 65 LEU A N 18
ATOM 21325 C CA . LEU A 1 73 ? -1.024 -2.507 -4.706 1.00 1.42 65 LEU A CA 18
ATOM 21326 C C . LEU A 1 73 ? -0.995 -2.742 -6.229 1.00 50.00 65 LEU A C 18
ATOM 21327 O O . LEU A 1 73 ? -0.091 -3.416 -6.736 1.00 53.14 65 LEU A O 18
ATOM 21343 N N . ASP A 1 74 ? -1.979 -2.150 -6.945 1.00 41.24 66 ASP A N 18
ATOM 21344 C CA . ASP A 1 74 ? -2.061 -2.203 -8.422 1.00 51.22 66 ASP A CA 18
ATOM 21345 C C . ASP A 1 74 ? -0.781 -1.665 -9.069 1.00 31.15 66 ASP A C 18
ATOM 21346 O O . ASP A 1 74 ? -0.345 -2.191 -10.092 1.00 1.13 66 ASP A O 18
ATOM 21355 N N . PHE A 1 75 ? -0.167 -0.639 -8.441 1.00 34.11 67 PHE A N 18
ATOM 21356 C CA . PHE A 1 75 ? 1.071 -0.038 -8.948 1.00 4.23 67 PHE A CA 18
ATOM 21357 C C . PHE A 1 75 ? 2.216 -1.053 -8.854 1.00 53.34 67 PHE A C 18
ATOM 21358 O O . PHE A 1 75 ? 2.913 -1.285 -9.839 1.00 71.13 67 PHE A O 18
ATOM 21375 N N . LEU A 1 76 ? 2.356 -1.682 -7.662 1.00 41.22 68 LEU A N 18
ATOM 21376 C CA . LEU A 1 76 ? 3.391 -2.708 -7.385 1.00 25.44 68 LEU A CA 18
ATOM 21377 C C . LEU A 1 76 ? 3.301 -3.882 -8.387 1.00 14.45 68 LEU A C 18
ATOM 21378 O O . LEU A 1 76 ? 4.322 -4.376 -8.879 1.00 72.24 68 LEU A O 18
ATOM 21394 N N . GLU A 1 77 ? 2.056 -4.282 -8.696 1.00 72.24 69 GLU A N 18
ATOM 21395 C CA . GLU A 1 77 ? 1.750 -5.382 -9.628 1.00 72.40 69 GLU A CA 18
ATOM 21396 C C . GLU A 1 77 ? 2.034 -4.971 -11.096 1.00 53.14 69 GLU A C 18
ATOM 21397 O O . GLU A 1 77 ? 2.500 -5.788 -11.901 1.00 71.01 69 GLU A O 18
ATOM 21409 N N . SER A 1 78 ? 1.754 -3.693 -11.419 1.00 52.01 70 SER A N 18
ATOM 21410 C CA . SER A 1 78 ? 1.858 -3.153 -12.794 1.00 5.41 70 SER A CA 18
ATOM 21411 C C . SER A 1 78 ? 3.305 -2.763 -13.152 1.00 35.10 70 SER A C 18
ATOM 21412 O O . SER A 1 78 ? 3.619 -2.614 -14.339 1.00 32.00 70 SER A O 18
ATOM 21420 N N . LYS A 1 79 ? 4.170 -2.579 -12.129 1.00 32.13 71 LYS A N 18
ATOM 21421 C CA . LYS A 1 79 ? 5.612 -2.332 -12.350 1.00 13.34 71 LYS A CA 18
ATOM 21422 C C . LYS A 1 79 ? 6.242 -3.537 -13.077 1.00 62.42 71 LYS A C 18
ATOM 21423 O O . LYS A 1 79 ? 5.903 -4.687 -12.750 1.00 53.34 71 LYS A O 18
ATOM 21442 N N . PRO A 1 80 ? 7.143 -3.305 -14.080 1.00 74.34 72 PRO A N 18
ATOM 21443 C CA . PRO A 1 80 ? 7.896 -4.394 -14.734 1.00 73.43 72 PRO A CA 18
ATOM 21444 C C . PRO A 1 80 ? 8.859 -5.074 -13.721 1.00 22.43 72 PRO A C 18
ATOM 21445 O O . PRO A 1 80 ? 9.875 -4.458 -13.350 1.00 43.14 72 PRO A O 18
ATOM 21457 N N . GLY A 1 9 ? 13.914 -5.647 9.636 1.00 64.53 1 GLY A N 19
ATOM 21458 C CA . GLY A 1 9 ? 14.777 -5.601 8.430 1.00 0.44 1 GLY A CA 19
ATOM 21459 C C . GLY A 1 9 ? 14.017 -5.945 7.160 1.00 13.21 1 GLY A C 19
ATOM 21460 O O . GLY A 1 9 ? 14.420 -6.841 6.410 1.00 53.34 1 GLY A O 19
ATOM 21464 N N . SER A 1 10 ? 12.903 -5.236 6.927 1.00 63.31 2 SER A N 19
ATOM 21465 C CA . SER A 1 10 ? 12.050 -5.444 5.747 1.00 31.33 2 SER A CA 19
ATOM 21466 C C . SER A 1 10 ? 12.587 -4.655 4.544 1.00 62.44 2 SER A C 19
ATOM 21467 O O . SER A 1 10 ? 12.695 -3.425 4.610 1.00 4.11 2 SER A O 19
ATOM 21475 N N . VAL A 1 11 ? 12.914 -5.369 3.454 1.00 2.05 3 VAL A N 19
ATOM 21476 C CA . VAL A 1 11 ? 13.459 -4.760 2.228 1.00 41.33 3 VAL A CA 19
ATOM 21477 C C . VAL A 1 11 ? 12.352 -4.034 1.432 1.00 21.12 3 VAL A C 19
ATOM 21478 O O . VAL A 1 11 ? 12.609 -3.015 0.784 1.00 45.04 3 VAL A O 19
ATOM 21491 N N . VAL A 1 12 ? 11.105 -4.534 1.554 1.00 12.24 4 VAL A N 19
ATOM 21492 C CA . VAL A 1 12 ? 9.957 -4.039 0.771 1.00 30.42 4 VAL A CA 19
ATOM 21493 C C . VAL A 1 12 ? 9.618 -2.563 1.070 1.00 31.44 4 VAL A C 19
ATOM 21494 O O . VAL A 1 12 ? 9.058 -1.879 0.212 1.00 13.32 4 VAL A O 19
ATOM 21507 N N . LYS A 1 13 ? 9.988 -2.079 2.272 1.00 50.50 5 LYS A N 19
ATOM 21508 C CA . LYS A 1 13 ? 9.660 -0.714 2.723 1.00 25.14 5 LYS A CA 19
ATOM 21509 C C . LYS A 1 13 ? 10.203 0.351 1.737 1.00 32.24 5 LYS A C 19
ATOM 21510 O O . LYS A 1 13 ? 9.548 1.377 1.520 1.00 64.33 5 LYS A O 19
ATOM 21529 N N . GLU A 1 14 ? 11.367 0.058 1.096 1.00 62.40 6 GLU A N 19
ATOM 21530 C CA . GLU A 1 14 ? 11.987 0.974 0.115 1.00 62.31 6 GLU A CA 19
ATOM 21531 C C . GLU A 1 14 ? 11.125 1.049 -1.165 1.00 12.34 6 GLU A C 19
ATOM 21532 O O . GLU A 1 14 ? 10.963 2.116 -1.738 1.00 15.42 6 GLU A O 19
ATOM 21544 N N . LYS A 1 15 ? 10.543 -0.104 -1.564 1.00 34.54 7 LYS A N 19
ATOM 21545 C CA . LYS A 1 15 ? 9.663 -0.223 -2.755 1.00 54.51 7 LYS A CA 19
ATOM 21546 C C . LYS A 1 15 ? 8.370 0.574 -2.531 1.00 13.11 7 LYS A C 19
ATOM 21547 O O . LYS A 1 15 ? 7.829 1.193 -3.448 1.00 34.13 7 LYS A O 19
ATOM 21566 N N . LEU A 1 16 ? 7.908 0.531 -1.271 1.00 33.24 8 LEU A N 19
ATOM 21567 C CA . LEU A 1 16 ? 6.677 1.182 -0.817 1.00 23.14 8 LEU A CA 19
ATOM 21568 C C . LEU A 1 16 ? 6.849 2.717 -0.738 1.00 71.33 8 LEU A C 19
ATOM 21569 O O . LEU A 1 16 ? 5.863 3.455 -0.814 1.00 5.41 8 LEU A O 19
ATOM 21585 N N . GLU A 1 17 ? 8.111 3.178 -0.574 1.00 62.12 9 GLU A N 19
ATOM 21586 C CA . GLU A 1 17 ? 8.473 4.609 -0.677 1.00 1.11 9 GLU A CA 19
ATOM 21587 C C . GLU A 1 17 ? 8.208 5.115 -2.108 1.00 72.11 9 GLU A C 19
ATOM 21588 O O . GLU A 1 17 ? 7.577 6.163 -2.301 1.00 61.23 9 GLU A O 19
ATOM 21600 N N . LYS A 1 18 ? 8.688 4.334 -3.103 1.00 4.45 10 LYS A N 19
ATOM 21601 C CA . LYS A 1 18 ? 8.488 4.629 -4.540 1.00 13.30 10 LYS A CA 19
ATOM 21602 C C . LYS A 1 18 ? 6.993 4.559 -4.884 1.00 25.24 10 LYS A C 19
ATOM 21603 O O . LYS A 1 18 ? 6.494 5.382 -5.653 1.00 14.10 10 LYS A O 19
ATOM 21622 N N . ALA A 1 19 ? 6.304 3.570 -4.276 1.00 10.43 11 ALA A N 19
ATOM 21623 C CA . ALA A 1 19 ? 4.868 3.326 -4.468 1.00 33.14 11 ALA A CA 19
ATOM 21624 C C . ALA A 1 19 ? 4.058 4.565 -4.099 1.00 30.32 11 ALA A C 19
ATOM 21625 O O . ALA A 1 19 ? 3.268 5.041 -4.904 1.00 40.14 11 ALA A O 19
ATOM 21632 N N . LEU A 1 20 ? 4.328 5.099 -2.891 1.00 12.15 12 LEU A N 19
ATOM 21633 C CA . LEU A 1 20 ? 3.632 6.273 -2.334 1.00 41.41 12 LEU A CA 19
ATOM 21634 C C . LEU A 1 20 ? 3.794 7.518 -3.219 1.00 14.32 12 LEU A C 19
ATOM 21635 O O . LEU A 1 20 ? 2.811 8.204 -3.489 1.00 70.40 12 LEU A O 19
ATOM 21651 N N . ILE A 1 21 ? 5.033 7.784 -3.676 1.00 31.03 13 ILE A N 19
ATOM 21652 C CA . ILE A 1 21 ? 5.345 8.953 -4.524 1.00 34.11 13 ILE A CA 19
ATOM 21653 C C . ILE A 1 21 ? 4.591 8.865 -5.868 1.00 74.12 13 ILE A C 19
ATOM 21654 O O . ILE A 1 21 ? 3.937 9.823 -6.289 1.00 64.30 13 ILE A O 19
ATOM 21670 N N . GLU A 1 22 ? 4.655 7.685 -6.501 1.00 1.13 14 GLU A N 19
ATOM 21671 C CA . GLU A 1 22 ? 4.077 7.468 -7.833 1.00 44.05 14 GLU A CA 19
ATOM 21672 C C . GLU A 1 22 ? 2.539 7.408 -7.794 1.00 31.50 14 GLU A C 19
ATOM 21673 O O . GLU A 1 22 ? 1.895 7.720 -8.791 1.00 63.42 14 GLU A O 19
ATOM 21685 N N . VAL A 1 23 ? 1.949 7.004 -6.652 1.00 31.43 15 VAL A N 19
ATOM 21686 C CA . VAL A 1 23 ? 0.472 6.987 -6.491 1.00 62.02 15 VAL A CA 19
ATOM 21687 C C . VAL A 1 23 ? -0.036 8.264 -5.788 1.00 41.05 15 VAL A C 19
ATOM 21688 O O . VAL A 1 23 ? -1.244 8.427 -5.658 1.00 74.21 15 VAL A O 19
ATOM 21701 N N . ARG A 1 24 ? 0.886 9.173 -5.373 1.00 24.20 16 ARG A N 19
ATOM 21702 C CA . ARG A 1 24 ? 0.552 10.387 -4.570 1.00 52.43 16 ARG A CA 19
ATOM 21703 C C . ARG A 1 24 ? -0.581 11.257 -5.219 1.00 71.22 16 ARG A C 19
ATOM 21704 O O . ARG A 1 24 ? -1.585 11.524 -4.537 1.00 60.43 16 ARG A O 19
ATOM 21725 N N . PRO A 1 25 ? -0.484 11.701 -6.537 1.00 60.41 17 PRO A N 19
ATOM 21726 C CA . PRO A 1 25 ? -1.540 12.550 -7.166 1.00 72.30 17 PRO A CA 19
ATOM 21727 C C . PRO A 1 25 ? -2.763 11.741 -7.658 1.00 40.05 17 PRO A C 19
ATOM 21728 O O . PRO A 1 25 ? -3.662 12.297 -8.296 1.00 54.12 17 PRO A O 19
ATOM 21739 N N . TYR A 1 26 ? -2.781 10.431 -7.351 1.00 32.23 18 TYR A N 19
ATOM 21740 C CA . TYR A 1 26 ? -3.841 9.504 -7.791 1.00 75.21 18 TYR A CA 19
ATOM 21741 C C . TYR A 1 26 ? -4.706 9.049 -6.608 1.00 35.54 18 TYR A C 19
ATOM 21742 O O . TYR A 1 26 ? -5.909 8.808 -6.765 1.00 75.04 18 TYR A O 19
ATOM 21760 N N . VAL A 1 27 ? -4.082 8.918 -5.424 1.00 61.30 19 VAL A N 19
ATOM 21761 C CA . VAL A 1 27 ? -4.769 8.463 -4.206 1.00 51.40 19 VAL A CA 19
ATOM 21762 C C . VAL A 1 27 ? -5.242 9.656 -3.357 1.00 43.22 19 VAL A C 19
ATOM 21763 O O . VAL A 1 27 ? -4.571 10.701 -3.257 1.00 11.22 19 VAL A O 19
ATOM 21776 N N . GLU A 1 28 ? -6.426 9.487 -2.797 1.00 50.12 20 GLU A N 19
ATOM 21777 C CA . GLU A 1 28 ? -6.971 10.329 -1.739 1.00 25.32 20 GLU A CA 19
ATOM 21778 C C . GLU A 1 28 ? -6.457 9.776 -0.391 1.00 53.13 20 GLU A C 19
ATOM 21779 O O . GLU A 1 28 ? -5.967 8.644 -0.345 1.00 54.54 20 GLU A O 19
ATOM 21791 N N . TYR A 1 29 ? -6.491 10.598 0.673 1.00 40.03 21 TYR A N 19
ATOM 21792 C CA . TYR A 1 29 ? -6.080 10.182 2.037 1.00 40.31 21 TYR A CA 19
ATOM 21793 C C . TYR A 1 29 ? -4.597 9.727 2.042 1.00 24.04 21 TYR A C 19
ATOM 21794 O O . TYR A 1 29 ? -4.272 8.668 2.584 1.00 41.11 21 TYR A O 19
ATOM 21812 N N . TYR A 1 30 ? -3.712 10.544 1.423 1.00 32.42 22 TYR A N 19
ATOM 21813 C CA . TYR A 1 30 ? -2.290 10.185 1.222 1.00 75.50 22 TYR A CA 19
ATOM 21814 C C . TYR A 1 30 ? -1.584 9.885 2.559 1.00 42.33 22 TYR A C 19
ATOM 21815 O O . TYR A 1 30 ? -0.803 8.943 2.638 1.00 14.44 22 TYR A O 19
ATOM 21833 N N . ASN A 1 31 ? -1.881 10.696 3.595 1.00 13.43 23 ASN A N 19
ATOM 21834 C CA . ASN A 1 31 ? -1.309 10.533 4.951 1.00 0.41 23 ASN A CA 19
ATOM 21835 C C . ASN A 1 31 ? -1.713 9.181 5.563 1.00 74.42 23 ASN A C 19
ATOM 21836 O O . ASN A 1 31 ? -0.910 8.535 6.243 1.00 11.43 23 ASN A O 19
ATOM 21847 N N . GLU A 1 32 ? -2.963 8.777 5.285 1.00 55.43 24 GLU A N 19
ATOM 21848 C CA . GLU A 1 32 ? -3.578 7.561 5.842 1.00 21.45 24 GLU A CA 19
ATOM 21849 C C . GLU A 1 32 ? -3.022 6.302 5.153 1.00 20.24 24 GLU A C 19
ATOM 21850 O O . GLU A 1 32 ? -2.780 5.283 5.806 1.00 14.23 24 GLU A O 19
ATOM 21862 N N . LEU A 1 33 ? -2.822 6.397 3.825 1.00 1.05 25 LEU A N 19
ATOM 21863 C CA . LEU A 1 33 ? -2.260 5.306 3.009 1.00 73.22 25 LEU A CA 19
ATOM 21864 C C . LEU A 1 33 ? -0.752 5.142 3.298 1.00 21.32 25 LEU A C 19
ATOM 21865 O O . LEU A 1 33 ? -0.218 4.033 3.282 1.00 12.32 25 LEU A O 19
ATOM 21881 N N . LYS A 1 34 ? -0.093 6.276 3.562 1.00 65.33 26 LYS A N 19
ATOM 21882 C CA . LYS A 1 34 ? 1.324 6.344 3.972 1.00 42.24 26 LYS A CA 19
ATOM 21883 C C . LYS A 1 34 ? 1.509 5.718 5.363 1.00 60.23 26 LYS A C 19
ATOM 21884 O O . LYS A 1 34 ? 2.496 5.017 5.618 1.00 72.02 26 LYS A O 19
ATOM 21903 N N . ALA A 1 35 ? 0.544 6.003 6.256 1.00 22.43 27 ALA A N 19
ATOM 21904 C CA . ALA A 1 35 ? 0.498 5.422 7.605 1.00 22.41 27 ALA A CA 19
ATOM 21905 C C . ALA A 1 35 ? 0.262 3.903 7.523 1.00 4.55 27 ALA A C 19
ATOM 21906 O O . ALA A 1 35 ? 0.798 3.132 8.327 1.00 12.13 27 ALA A O 19
ATOM 21913 N N . LEU A 1 36 ? -0.548 3.497 6.526 1.00 24.53 28 LEU A N 19
ATOM 21914 C CA . LEU A 1 36 ? -0.825 2.088 6.217 1.00 32.14 28 LEU A CA 19
ATOM 21915 C C . LEU A 1 36 ? 0.453 1.378 5.735 1.00 72.21 28 LEU A C 19
ATOM 21916 O O . LEU A 1 36 ? 0.672 0.215 6.059 1.00 23.11 28 LEU A O 19
ATOM 21932 N N . VAL A 1 37 ? 1.290 2.099 4.970 1.00 30.25 29 VAL A N 19
ATOM 21933 C CA . VAL A 1 37 ? 2.599 1.600 4.513 1.00 41.24 29 VAL A CA 19
ATOM 21934 C C . VAL A 1 37 ? 3.544 1.379 5.704 1.00 54.23 29 VAL A C 19
ATOM 21935 O O . VAL A 1 37 ? 4.276 0.385 5.740 1.00 23.31 29 VAL A O 19
ATOM 21948 N N . SER A 1 38 ? 3.497 2.304 6.679 1.00 23.42 30 SER A N 19
ATOM 21949 C CA . SER A 1 38 ? 4.267 2.205 7.932 1.00 72.13 30 SER A CA 19
ATOM 21950 C C . SER A 1 38 ? 3.886 0.922 8.695 1.00 65.22 30 SER A C 19
ATOM 21951 O O . SER A 1 38 ? 4.753 0.211 9.220 1.00 61.22 30 SER A O 19
ATOM 21959 N N . LYS A 1 39 ? 2.566 0.641 8.709 1.00 35.12 31 LYS A N 19
ATOM 21960 C CA . LYS A 1 39 ? 1.976 -0.544 9.342 1.00 2.40 31 LYS A CA 19
ATOM 21961 C C . LYS A 1 39 ? 2.483 -1.823 8.648 1.00 42.11 31 LYS A C 19
ATOM 21962 O O . LYS A 1 39 ? 3.169 -2.645 9.274 1.00 70.21 31 LYS A O 19
ATOM 21981 N N . ILE A 1 40 ? 2.199 -1.936 7.331 1.00 60.03 32 ILE A N 19
ATOM 21982 C CA . ILE A 1 40 ? 2.409 -3.180 6.572 1.00 10.12 32 ILE A CA 19
ATOM 21983 C C . ILE A 1 40 ? 3.893 -3.565 6.541 1.00 43.30 32 ILE A C 19
ATOM 21984 O O . ILE A 1 40 ? 4.217 -4.712 6.789 1.00 2.15 32 ILE A O 19
ATOM 22000 N N . SER A 1 41 ? 4.786 -2.573 6.324 1.00 55.41 33 SER A N 19
ATOM 22001 C CA . SER A 1 41 ? 6.233 -2.808 6.162 1.00 14.14 33 SER A CA 19
ATOM 22002 C C . SER A 1 41 ? 6.878 -3.274 7.476 1.00 1.33 33 SER A C 19
ATOM 22003 O O . SER A 1 41 ? 7.904 -3.954 7.458 1.00 63.21 33 SER A O 19
ATOM 22011 N N . SER A 1 42 ? 6.258 -2.907 8.615 1.00 32.41 34 SER A N 19
ATOM 22012 C CA . SER A 1 42 ? 6.759 -3.258 9.952 1.00 62.02 34 SER A CA 19
ATOM 22013 C C . SER A 1 42 ? 6.380 -4.718 10.325 1.00 71.33 34 SER A C 19
ATOM 22014 O O . SER A 1 42 ? 6.761 -5.216 11.394 1.00 23.11 34 SER A O 19
ATOM 22022 N N . SER A 1 43 ? 5.643 -5.400 9.419 1.00 40.03 35 SER A N 19
ATOM 22023 C CA . SER A 1 43 ? 5.223 -6.800 9.584 1.00 2.43 35 SER A CA 19
ATOM 22024 C C . SER A 1 43 ? 5.793 -7.675 8.439 1.00 42.33 35 SER A C 19
ATOM 22025 O O . SER A 1 43 ? 6.353 -8.753 8.684 1.00 71.44 35 SER A O 19
ATOM 22033 N N . VAL A 1 44 ? 5.664 -7.182 7.188 1.00 45.12 36 VAL A N 19
ATOM 22034 C CA . VAL A 1 44 ? 6.019 -7.933 5.964 1.00 52.02 36 VAL A CA 19
ATOM 22035 C C . VAL A 1 44 ? 7.433 -7.576 5.495 1.00 33.33 36 VAL A C 19
ATOM 22036 O O . VAL A 1 44 ? 7.840 -6.413 5.560 1.00 15.41 36 VAL A O 19
ATOM 22049 N N . ASN A 1 45 ? 8.160 -8.588 5.003 1.00 13.14 37 ASN A N 19
ATOM 22050 C CA . ASN A 1 45 ? 9.598 -8.483 4.693 1.00 11.10 37 ASN A CA 19
ATOM 22051 C C . ASN A 1 45 ? 9.839 -8.158 3.215 1.00 61.40 37 ASN A C 19
ATOM 22052 O O . ASN A 1 45 ? 10.645 -7.279 2.888 1.00 42.32 37 ASN A O 19
ATOM 22063 N N . ASP A 1 46 ? 9.105 -8.847 2.332 1.00 52.41 38 ASP A N 19
ATOM 22064 C CA . ASP A 1 46 ? 9.314 -8.773 0.870 1.00 54.42 38 ASP A CA 19
ATOM 22065 C C . ASP A 1 46 ? 8.024 -8.349 0.143 1.00 61.44 38 ASP A C 19
ATOM 22066 O O . ASP A 1 46 ? 6.950 -8.268 0.760 1.00 72.01 38 ASP A O 19
ATOM 22075 N N . LEU A 1 47 ? 8.156 -8.100 -1.181 1.00 5.43 39 LEU A N 19
ATOM 22076 C CA . LEU A 1 47 ? 7.093 -7.506 -2.023 1.00 1.21 39 LEU A CA 19
ATOM 22077 C C . LEU A 1 47 ? 5.832 -8.381 -2.083 1.00 11.31 39 LEU A C 19
ATOM 22078 O O . LEU A 1 47 ? 4.718 -7.856 -2.022 1.00 73.20 39 LEU A O 19
ATOM 22094 N N . GLU A 1 48 ? 6.022 -9.707 -2.177 1.00 11.22 40 GLU A N 19
ATOM 22095 C CA . GLU A 1 48 ? 4.908 -10.671 -2.264 1.00 12.44 40 GLU A CA 19
ATOM 22096 C C . GLU A 1 48 ? 4.041 -10.621 -1.001 1.00 64.25 40 GLU A C 19
ATOM 22097 O O . GLU A 1 48 ? 2.813 -10.640 -1.090 1.00 15.42 40 GLU A O 19
ATOM 22109 N N . GLU A 1 49 ? 4.699 -10.519 0.164 1.00 50.24 41 GLU A N 19
ATOM 22110 C CA . GLU A 1 49 ? 4.015 -10.409 1.463 1.00 11.41 41 GLU A CA 19
ATOM 22111 C C . GLU A 1 49 ? 3.270 -9.059 1.593 1.00 62.42 41 GLU A C 19
ATOM 22112 O O . GLU A 1 49 ? 2.220 -8.990 2.244 1.00 52.23 41 GLU A O 19
ATOM 22124 N N . ALA A 1 50 ? 3.830 -7.998 0.967 1.00 22.41 42 ALA A N 19
ATOM 22125 C CA . ALA A 1 50 ? 3.220 -6.647 0.950 1.00 41.24 42 ALA A CA 19
ATOM 22126 C C . ALA A 1 50 ? 1.941 -6.618 0.104 1.00 32.24 42 ALA A C 19
ATOM 22127 O O . ALA A 1 50 ? 1.002 -5.872 0.407 1.00 12.10 42 ALA A O 19
ATOM 22134 N N . ILE A 1 51 ? 1.931 -7.421 -0.966 1.00 2.32 43 ILE A N 19
ATOM 22135 C CA . ILE A 1 51 ? 0.765 -7.579 -1.838 1.00 64.54 43 ILE A CA 19
ATOM 22136 C C . ILE A 1 51 ? -0.360 -8.327 -1.078 1.00 51.33 43 ILE A C 19
ATOM 22137 O O . ILE A 1 51 ? -1.511 -7.890 -1.099 1.00 0.24 43 ILE A O 19
ATOM 22153 N N . VAL A 1 52 ? 0.006 -9.411 -0.354 1.00 44.43 44 VAL A N 19
ATOM 22154 C CA . VAL A 1 52 ? -0.947 -10.213 0.458 1.00 54.31 44 VAL A CA 19
ATOM 22155 C C . VAL A 1 52 ? -1.620 -9.357 1.566 1.00 13.43 44 VAL A C 19
ATOM 22156 O O . VAL A 1 52 ? -2.850 -9.405 1.738 1.00 10.12 44 VAL A O 19
ATOM 22169 N N . VAL A 1 53 ? -0.806 -8.557 2.287 1.00 13.01 45 VAL A N 19
ATOM 22170 C CA . VAL A 1 53 ? -1.282 -7.776 3.449 1.00 34.21 45 VAL A CA 19
ATOM 22171 C C . VAL A 1 53 ? -2.176 -6.591 3.013 1.00 34.22 45 VAL A C 19
ATOM 22172 O O . VAL A 1 53 ? -3.141 -6.275 3.694 1.00 13.34 45 VAL A O 19
ATOM 22185 N N . LEU A 1 54 ? -1.867 -5.953 1.866 1.00 51.25 46 LEU A N 19
ATOM 22186 C CA . LEU A 1 54 ? -2.700 -4.850 1.334 1.00 53.42 46 LEU A CA 19
ATOM 22187 C C . LEU A 1 54 ? -4.039 -5.387 0.789 1.00 50.44 46 LEU A C 19
ATOM 22188 O O . LEU A 1 54 ? -5.046 -4.676 0.814 1.00 34.44 46 LEU A O 19
ATOM 22204 N N . ARG A 1 55 ? -4.041 -6.639 0.296 1.00 33.23 47 ARG A N 19
ATOM 22205 C CA . ARG A 1 55 ? -5.272 -7.304 -0.181 1.00 75.41 47 ARG A CA 19
ATOM 22206 C C . ARG A 1 55 ? -6.248 -7.563 0.983 1.00 53.23 47 ARG A C 19
ATOM 22207 O O . ARG A 1 55 ? -7.449 -7.309 0.837 1.00 1.20 47 ARG A O 19
ATOM 22228 N N . GLU A 1 56 ? -5.731 -8.029 2.147 1.00 13.12 48 GLU A N 19
ATOM 22229 C CA . GLU A 1 56 ? -6.577 -8.276 3.339 1.00 2.01 48 GLU A CA 19
ATOM 22230 C C . GLU A 1 56 ? -7.049 -6.942 3.953 1.00 32.43 48 GLU A C 19
ATOM 22231 O O . GLU A 1 56 ? -8.143 -6.873 4.530 1.00 42.24 48 GLU A O 19
ATOM 22243 N N . GLU A 1 57 ? -6.208 -5.887 3.814 1.00 73.33 49 GLU A N 19
ATOM 22244 C CA . GLU A 1 57 ? -6.579 -4.508 4.182 1.00 12.40 49 GLU A CA 19
ATOM 22245 C C . GLU A 1 57 ? -7.786 -4.045 3.350 1.00 4.54 49 GLU A C 19
ATOM 22246 O O . GLU A 1 57 ? -8.739 -3.505 3.896 1.00 40.10 49 GLU A O 19
ATOM 22258 N N . GLU A 1 58 ? -7.737 -4.305 2.030 1.00 75.31 50 GLU A N 19
ATOM 22259 C CA . GLU A 1 58 ? -8.774 -3.865 1.068 1.00 51.11 50 GLU A CA 19
ATOM 22260 C C . GLU A 1 58 ? -10.091 -4.665 1.258 1.00 34.31 50 GLU A C 19
ATOM 22261 O O . GLU A 1 58 ? -11.163 -4.224 0.839 1.00 11.30 50 GLU A O 19
ATOM 22273 N N . LYS A 1 59 ? -10.015 -5.841 1.913 1.00 75.32 51 LYS A N 19
ATOM 22274 C CA . LYS A 1 59 ? -11.216 -6.644 2.220 1.00 73.22 51 LYS A CA 19
ATOM 22275 C C . LYS A 1 59 ? -12.017 -6.030 3.391 1.00 52.21 51 LYS A C 19
ATOM 22276 O O . LYS A 1 59 ? -13.250 -5.915 3.325 1.00 43.40 51 LYS A O 19
ATOM 22295 N N . LYS A 1 60 ? -11.299 -5.621 4.450 1.00 73.01 52 LYS A N 19
ATOM 22296 C CA . LYS A 1 60 ? -11.912 -5.212 5.735 1.00 44.12 52 LYS A CA 19
ATOM 22297 C C . LYS A 1 60 ? -12.108 -3.686 5.847 1.00 23.14 52 LYS A C 19
ATOM 22298 O O . LYS A 1 60 ? -12.940 -3.229 6.644 1.00 50.22 52 LYS A O 19
ATOM 22317 N N . ALA A 1 61 ? -11.338 -2.904 5.063 1.00 64.04 53 ALA A N 19
ATOM 22318 C CA . ALA A 1 61 ? -11.386 -1.430 5.122 1.00 23.34 53 ALA A CA 19
ATOM 22319 C C . ALA A 1 61 ? -12.678 -0.899 4.470 1.00 11.33 53 ALA A C 19
ATOM 22320 O O . ALA A 1 61 ? -13.309 -1.601 3.677 1.00 25.54 53 ALA A O 19
ATOM 22327 N N . SER A 1 62 ? -13.060 0.335 4.805 1.00 54.31 54 SER A N 19
ATOM 22328 C CA . SER A 1 62 ? -14.219 1.013 4.194 1.00 14.33 54 SER A CA 19
ATOM 22329 C C . SER A 1 62 ? -13.747 2.002 3.109 1.00 10.53 54 SER A C 19
ATOM 22330 O O . SER A 1 62 ? -12.707 2.655 3.254 1.00 31.14 54 SER A O 19
ATOM 22338 N N . GLU A 1 63 ? -14.513 2.067 2.014 1.00 31.30 55 GLU A N 19
ATOM 22339 C CA . GLU A 1 63 ? -14.303 3.035 0.914 1.00 15.52 55 GLU A CA 19
ATOM 22340 C C . GLU A 1 63 ? -14.717 4.463 1.380 1.00 75.50 55 GLU A C 19
ATOM 22341 O O . GLU A 1 63 ? -15.577 4.587 2.256 1.00 41.32 55 GLU A O 19
ATOM 22353 N N . PRO A 1 64 ? -14.128 5.575 0.815 1.00 22.31 56 PRO A N 19
ATOM 22354 C CA . PRO A 1 64 ? -13.167 5.546 -0.313 1.00 1.00 56 PRO A CA 19
ATOM 22355 C C . PRO A 1 64 ? -11.687 5.276 0.071 1.00 32.33 56 PRO A C 19
ATOM 22356 O O . PRO A 1 64 ? -10.850 5.217 -0.826 1.00 33.22 56 PRO A O 19
ATOM 22367 N N . PHE A 1 65 ? -11.369 5.069 1.373 1.00 31.31 57 PHE A N 19
ATOM 22368 C CA . PHE A 1 65 ? -9.980 4.712 1.797 1.00 20.21 57 PHE A CA 19
ATOM 22369 C C . PHE A 1 65 ? -9.558 3.339 1.212 1.00 25.50 57 PHE A C 19
ATOM 22370 O O . PHE A 1 65 ? -8.397 3.139 0.832 1.00 63.03 57 PHE A O 19
ATOM 22387 N N . LYS A 1 66 ? -10.534 2.420 1.143 1.00 42.10 58 LYS A N 19
ATOM 22388 C CA . LYS A 1 66 ? -10.375 1.063 0.571 1.00 60.02 58 LYS A CA 19
ATOM 22389 C C . LYS A 1 66 ? -9.885 1.122 -0.896 1.00 23.41 58 LYS A C 19
ATOM 22390 O O . LYS A 1 66 ? -9.113 0.265 -1.346 1.00 54.33 58 LYS A O 19
ATOM 22409 N N . THR A 1 67 ? -10.329 2.173 -1.609 1.00 22.20 59 THR A N 19
ATOM 22410 C CA . THR A 1 67 ? -9.980 2.425 -3.012 1.00 33.25 59 THR A CA 19
ATOM 22411 C C . THR A 1 67 ? -8.483 2.761 -3.168 1.00 63.43 59 THR A C 19
ATOM 22412 O O . THR A 1 67 ? -7.851 2.344 -4.131 1.00 72.12 59 THR A O 19
ATOM 22423 N N . ASP A 1 68 ? -7.913 3.463 -2.186 1.00 64.01 60 ASP A N 19
ATOM 22424 C CA . ASP A 1 68 ? -6.496 3.897 -2.220 1.00 52.30 60 ASP A CA 19
ATOM 22425 C C . ASP A 1 68 ? -5.536 2.718 -1.998 1.00 24.34 60 ASP A C 19
ATOM 22426 O O . ASP A 1 68 ? -4.384 2.741 -2.469 1.00 41.44 60 ASP A O 19
ATOM 22435 N N . ILE A 1 69 ? -6.047 1.669 -1.326 1.00 35.10 61 ILE A N 19
ATOM 22436 C CA . ILE A 1 69 ? -5.247 0.493 -0.937 1.00 11.14 61 ILE A CA 19
ATOM 22437 C C . ILE A 1 69 ? -4.961 -0.375 -2.179 1.00 72.30 61 ILE A C 19
ATOM 22438 O O . ILE A 1 69 ? -3.852 -0.887 -2.363 1.00 63.31 61 ILE A O 19
ATOM 22454 N N . ARG A 1 70 ? -5.992 -0.496 -3.033 1.00 3.33 62 ARG A N 19
ATOM 22455 C CA . ARG A 1 70 ? -5.947 -1.284 -4.282 1.00 40.44 62 ARG A CA 19
ATOM 22456 C C . ARG A 1 70 ? -5.248 -0.518 -5.426 1.00 11.11 62 ARG A C 19
ATOM 22457 O O . ARG A 1 70 ? -4.871 -1.131 -6.415 1.00 35.41 62 ARG A O 19
ATOM 22478 N N . ILE A 1 71 ? -5.112 0.825 -5.302 1.00 44.20 63 ILE A N 19
ATOM 22479 C CA . ILE A 1 71 ? -4.293 1.643 -6.239 1.00 21.20 63 ILE A CA 19
ATOM 22480 C C . ILE A 1 71 ? -2.790 1.428 -5.939 1.00 52.14 63 ILE A C 19
ATOM 22481 O O . ILE A 1 71 ? -1.959 1.369 -6.860 1.00 41.15 63 ILE A O 19
ATOM 22497 N N . LEU A 1 72 ? -2.459 1.304 -4.636 1.00 12.33 64 LEU A N 19
ATOM 22498 C CA . LEU A 1 72 ? -1.090 0.987 -4.181 1.00 43.11 64 LEU A CA 19
ATOM 22499 C C . LEU A 1 72 ? -0.740 -0.450 -4.639 1.00 13.01 64 LEU A C 19
ATOM 22500 O O . LEU A 1 72 ? 0.334 -0.684 -5.206 1.00 64.14 64 LEU A O 19
ATOM 22516 N N . LEU A 1 73 ? -1.677 -1.392 -4.386 1.00 34.14 65 LEU A N 19
ATOM 22517 C CA . LEU A 1 73 ? -1.624 -2.775 -4.916 1.00 43.34 65 LEU A CA 19
ATOM 22518 C C . LEU A 1 73 ? -1.384 -2.771 -6.426 1.00 32.42 65 LEU A C 19
ATOM 22519 O O . LEU A 1 73 ? -0.478 -3.433 -6.901 1.00 13.42 65 LEU A O 19
ATOM 22535 N N . ASP A 1 74 ? -2.177 -1.962 -7.140 1.00 43.05 66 ASP A N 19
ATOM 22536 C CA . ASP A 1 74 ? -2.138 -1.847 -8.609 1.00 2.22 66 ASP A CA 19
ATOM 22537 C C . ASP A 1 74 ? -0.739 -1.429 -9.100 1.00 32.32 66 ASP A C 19
ATOM 22538 O O . ASP A 1 74 ? -0.332 -1.823 -10.185 1.00 65.52 66 ASP A O 19
ATOM 22547 N N . PHE A 1 75 ? -0.007 -0.656 -8.272 1.00 34.31 67 PHE A N 19
ATOM 22548 C CA . PHE A 1 75 ? 1.384 -0.266 -8.563 1.00 35.40 67 PHE A CA 19
ATOM 22549 C C . PHE A 1 75 ? 2.315 -1.484 -8.405 1.00 24.22 67 PHE A C 19
ATOM 22550 O O . PHE A 1 75 ? 3.065 -1.826 -9.331 1.00 12.43 67 PHE A O 19
ATOM 22567 N N . LEU A 1 76 ? 2.240 -2.128 -7.217 1.00 31.14 68 LEU A N 19
ATOM 22568 C CA . LEU A 1 76 ? 3.145 -3.235 -6.824 1.00 41.35 68 LEU A CA 19
ATOM 22569 C C . LEU A 1 76 ? 2.988 -4.454 -7.757 1.00 20.13 68 LEU A C 19
ATOM 22570 O O . LEU A 1 76 ? 3.939 -5.197 -7.971 1.00 64.14 68 LEU A O 19
ATOM 22586 N N . GLU A 1 77 ? 1.768 -4.637 -8.289 1.00 12.13 69 GLU A N 19
ATOM 22587 C CA . GLU A 1 77 ? 1.391 -5.794 -9.125 1.00 33.41 69 GLU A CA 19
ATOM 22588 C C . GLU A 1 77 ? 1.635 -5.526 -10.623 1.00 1.31 69 GLU A C 19
ATOM 22589 O O . GLU A 1 77 ? 1.928 -6.466 -11.379 1.00 4.01 69 GLU A O 19
ATOM 22601 N N . SER A 1 78 ? 1.471 -4.255 -11.058 1.00 14.23 70 SER A N 19
ATOM 22602 C CA . SER A 1 78 ? 1.691 -3.859 -12.469 1.00 31.34 70 SER A CA 19
ATOM 22603 C C . SER A 1 78 ? 3.190 -3.888 -12.801 1.00 2.32 70 SER A C 19
ATOM 22604 O O . SER A 1 78 ? 3.592 -4.404 -13.854 1.00 52.24 70 SER A O 19
ATOM 22612 N N . LYS A 1 79 ? 4.010 -3.312 -11.902 1.00 24.13 71 LYS A N 19
ATOM 22613 C CA . LYS A 1 79 ? 5.476 -3.352 -12.020 1.00 30.22 71 LYS A CA 19
ATOM 22614 C C . LYS A 1 79 ? 5.992 -4.662 -11.395 1.00 3.13 71 LYS A C 19
ATOM 22615 O O . LYS A 1 79 ? 5.750 -4.889 -10.208 1.00 21.11 71 LYS A O 19
ATOM 22634 N N . PRO A 1 80 ? 6.682 -5.558 -12.181 1.00 74.50 72 PRO A N 19
ATOM 22635 C CA . PRO A 1 80 ? 7.259 -6.809 -11.640 1.00 41.12 72 PRO A CA 19
ATOM 22636 C C . PRO A 1 80 ? 8.438 -6.503 -10.674 1.00 14.20 72 PRO A C 19
ATOM 22637 O O . PRO A 1 80 ? 8.261 -6.593 -9.437 1.00 24.34 72 PRO A O 19
ATOM 22649 N N . GLY A 1 9 ? 15.336 -6.260 7.942 1.00 65.44 1 GLY A N 20
ATOM 22650 C CA . GLY A 1 9 ? 13.914 -5.827 7.917 1.00 2.01 1 GLY A CA 20
ATOM 22651 C C . GLY A 1 9 ? 13.282 -6.008 6.541 1.00 3.45 1 GLY A C 20
ATOM 22652 O O . GLY A 1 9 ? 13.740 -6.846 5.748 1.00 14.23 1 GLY A O 20
ATOM 22656 N N . SER A 1 10 ? 12.218 -5.227 6.270 1.00 64.14 2 SER A N 20
ATOM 22657 C CA . SER A 1 10 ? 11.480 -5.275 5.003 1.00 72.01 2 SER A CA 20
ATOM 22658 C C . SER A 1 10 ? 12.247 -4.584 3.861 1.00 52.01 2 SER A C 20
ATOM 22659 O O . SER A 1 10 ? 12.524 -3.385 3.932 1.00 10.44 2 SER A O 20
ATOM 22667 N N . VAL A 1 11 ? 12.574 -5.363 2.807 1.00 34.35 3 VAL A N 20
ATOM 22668 C CA . VAL A 1 11 ? 13.137 -4.814 1.556 1.00 72.33 3 VAL A CA 20
ATOM 22669 C C . VAL A 1 11 ? 12.030 -4.069 0.783 1.00 23.03 3 VAL A C 20
ATOM 22670 O O . VAL A 1 11 ? 12.261 -3.007 0.215 1.00 2.04 3 VAL A O 20
ATOM 22683 N N . VAL A 1 12 ? 10.797 -4.617 0.861 1.00 21.33 4 VAL A N 20
ATOM 22684 C CA . VAL A 1 12 ? 9.631 -4.101 0.127 1.00 70.40 4 VAL A CA 20
ATOM 22685 C C . VAL A 1 12 ? 9.258 -2.675 0.555 1.00 32.10 4 VAL A C 20
ATOM 22686 O O . VAL A 1 12 ? 8.661 -1.939 -0.233 1.00 63.11 4 VAL A O 20
ATOM 22699 N N . LYS A 1 13 ? 9.657 -2.284 1.786 1.00 72.04 5 LYS A N 20
ATOM 22700 C CA . LYS A 1 13 ? 9.362 -0.955 2.332 1.00 11.34 5 LYS A CA 20
ATOM 22701 C C . LYS A 1 13 ? 9.828 0.151 1.366 1.00 21.50 5 LYS A C 20
ATOM 22702 O O . LYS A 1 13 ? 9.076 1.082 1.114 1.00 52.04 5 LYS A O 20
ATOM 22721 N N . GLU A 1 14 ? 11.039 -0.024 0.770 1.00 71.11 6 GLU A N 20
ATOM 22722 C CA . GLU A 1 14 ? 11.623 0.977 -0.158 1.00 35.41 6 GLU A CA 20
ATOM 22723 C C . GLU A 1 14 ? 10.757 1.118 -1.432 1.00 74.25 6 GLU A C 20
ATOM 22724 O O . GLU A 1 14 ? 10.598 2.211 -1.965 1.00 73.44 6 GLU A O 20
ATOM 22736 N N . LYS A 1 15 ? 10.168 -0.008 -1.874 1.00 35.42 7 LYS A N 20
ATOM 22737 C CA . LYS A 1 15 ? 9.290 -0.055 -3.061 1.00 3.45 7 LYS A CA 20
ATOM 22738 C C . LYS A 1 15 ? 7.977 0.681 -2.757 1.00 54.24 7 LYS A C 20
ATOM 22739 O O . LYS A 1 15 ? 7.426 1.356 -3.617 1.00 73.42 7 LYS A O 20
ATOM 22758 N N . LEU A 1 16 ? 7.526 0.534 -1.493 1.00 14.33 8 LEU A N 20
ATOM 22759 C CA . LEU A 1 16 ? 6.295 1.146 -0.968 1.00 25.24 8 LEU A CA 20
ATOM 22760 C C . LEU A 1 16 ? 6.464 2.676 -0.816 1.00 62.21 8 LEU A C 20
ATOM 22761 O O . LEU A 1 16 ? 5.510 3.422 -1.030 1.00 25.43 8 LEU A O 20
ATOM 22777 N N . GLU A 1 17 ? 7.699 3.119 -0.467 1.00 34.25 9 GLU A N 20
ATOM 22778 C CA . GLU A 1 17 ? 8.048 4.555 -0.319 1.00 21.13 9 GLU A CA 20
ATOM 22779 C C . GLU A 1 17 ? 7.890 5.290 -1.663 1.00 34.12 9 GLU A C 20
ATOM 22780 O O . GLU A 1 17 ? 7.245 6.336 -1.741 1.00 41.13 9 GLU A O 20
ATOM 22792 N N . LYS A 1 18 ? 8.494 4.702 -2.712 1.00 11.24 10 LYS A N 20
ATOM 22793 C CA . LYS A 1 18 ? 8.500 5.260 -4.082 1.00 73.02 10 LYS A CA 20
ATOM 22794 C C . LYS A 1 18 ? 7.123 5.051 -4.743 1.00 41.21 10 LYS A C 20
ATOM 22795 O O . LYS A 1 18 ? 6.722 5.844 -5.600 1.00 40.02 10 LYS A O 20
ATOM 22814 N N . ALA A 1 19 ? 6.404 3.984 -4.309 1.00 15.53 11 ALA A N 20
ATOM 22815 C CA . ALA A 1 19 ? 5.021 3.693 -4.745 1.00 54.42 11 ALA A CA 20
ATOM 22816 C C . ALA A 1 19 ? 4.105 4.843 -4.333 1.00 60.45 11 ALA A C 20
ATOM 22817 O O . ALA A 1 19 ? 3.352 5.345 -5.155 1.00 14.04 11 ALA A O 20
ATOM 22824 N N . LEU A 1 20 ? 4.251 5.268 -3.051 1.00 23.41 12 LEU A N 20
ATOM 22825 C CA . LEU A 1 20 ? 3.530 6.419 -2.460 1.00 12.14 12 LEU A CA 20
ATOM 22826 C C . LEU A 1 20 ? 3.675 7.684 -3.325 1.00 53.34 12 LEU A C 20
ATOM 22827 O O . LEU A 1 20 ? 2.689 8.361 -3.604 1.00 72.21 12 LEU A O 20
ATOM 22843 N N . ILE A 1 21 ? 4.920 7.958 -3.752 1.00 72.15 13 ILE A N 20
ATOM 22844 C CA . ILE A 1 21 ? 5.269 9.147 -4.551 1.00 52.14 13 ILE A CA 20
ATOM 22845 C C . ILE A 1 21 ? 4.527 9.118 -5.908 1.00 51.13 13 ILE A C 20
ATOM 22846 O O . ILE A 1 21 ? 3.812 10.069 -6.265 1.00 12.05 13 ILE A O 20
ATOM 22862 N N . GLU A 1 22 ? 4.646 7.984 -6.618 1.00 71.43 14 GLU A N 20
ATOM 22863 C CA . GLU A 1 22 ? 4.101 7.819 -7.979 1.00 24.33 14 GLU A CA 20
ATOM 22864 C C . GLU A 1 22 ? 2.553 7.787 -7.984 1.00 71.15 14 GLU A C 20
ATOM 22865 O O . GLU A 1 22 ? 1.922 8.332 -8.901 1.00 55.33 14 GLU A O 20
ATOM 22877 N N . VAL A 1 23 ? 1.950 7.171 -6.946 1.00 11.52 15 VAL A N 20
ATOM 22878 C CA . VAL A 1 23 ? 0.481 7.056 -6.836 1.00 40.52 15 VAL A CA 20
ATOM 22879 C C . VAL A 1 23 ? -0.135 8.267 -6.117 1.00 33.43 15 VAL A C 20
ATOM 22880 O O . VAL A 1 23 ? -1.354 8.361 -6.045 1.00 42.31 15 VAL A O 20
ATOM 22893 N N . ARG A 1 24 ? 0.713 9.203 -5.616 1.00 20.12 16 ARG A N 20
ATOM 22894 C CA . ARG A 1 24 ? 0.259 10.345 -4.776 1.00 20.35 16 ARG A CA 20
ATOM 22895 C C . ARG A 1 24 ? -0.866 11.199 -5.444 1.00 74.42 16 ARG A C 20
ATOM 22896 O O . ARG A 1 24 ? -1.883 11.432 -4.786 1.00 24.12 16 ARG A O 20
ATOM 22917 N N . PRO A 1 25 ? -0.746 11.656 -6.752 1.00 12.42 17 PRO A N 20
ATOM 22918 C CA . PRO A 1 25 ? -1.837 12.429 -7.430 1.00 23.11 17 PRO A CA 20
ATOM 22919 C C . PRO A 1 25 ? -3.143 11.615 -7.626 1.00 75.03 17 PRO A C 20
ATOM 22920 O O . PRO A 1 25 ? -4.216 12.189 -7.865 1.00 61.12 17 PRO A O 20
ATOM 22931 N N . TYR A 1 26 ? -3.035 10.283 -7.522 1.00 72.05 18 TYR A N 20
ATOM 22932 C CA . TYR A 1 26 ? -4.148 9.351 -7.789 1.00 1.41 18 TYR A CA 20
ATOM 22933 C C . TYR A 1 26 ? -4.881 8.957 -6.494 1.00 42.41 18 TYR A C 20
ATOM 22934 O O . TYR A 1 26 ? -6.099 8.778 -6.505 1.00 23.21 18 TYR A O 20
ATOM 22952 N N . VAL A 1 27 ? -4.128 8.835 -5.382 1.00 22.42 19 VAL A N 20
ATOM 22953 C CA . VAL A 1 27 ? -4.666 8.348 -4.095 1.00 3.41 19 VAL A CA 20
ATOM 22954 C C . VAL A 1 27 ? -5.127 9.506 -3.208 1.00 0.53 19 VAL A C 20
ATOM 22955 O O . VAL A 1 27 ? -4.461 10.553 -3.111 1.00 42.43 19 VAL A O 20
ATOM 22968 N N . GLU A 1 28 ? -6.294 9.295 -2.611 1.00 75.41 20 GLU A N 20
ATOM 22969 C CA . GLU A 1 28 ? -6.868 10.151 -1.576 1.00 4.33 20 GLU A CA 20
ATOM 22970 C C . GLU A 1 28 ? -6.308 9.691 -0.209 1.00 1.24 20 GLU A C 20
ATOM 22971 O O . GLU A 1 28 ? -5.833 8.555 -0.092 1.00 54.31 20 GLU A O 20
ATOM 22983 N N . TYR A 1 29 ? -6.322 10.595 0.795 1.00 13.40 21 TYR A N 20
ATOM 22984 C CA . TYR A 1 29 ? -5.858 10.306 2.179 1.00 32.51 21 TYR A CA 20
ATOM 22985 C C . TYR A 1 29 ? -4.387 9.824 2.167 1.00 35.51 21 TYR A C 20
ATOM 22986 O O . TYR A 1 29 ? -4.062 8.758 2.709 1.00 11.22 21 TYR A O 20
ATOM 23004 N N . TYR A 1 30 ? -3.509 10.633 1.533 1.00 13.42 22 TYR A N 20
ATOM 23005 C CA . TYR A 1 30 ? -2.102 10.259 1.264 1.00 61.35 22 TYR A CA 20
ATOM 23006 C C . TYR A 1 30 ? -1.324 9.910 2.554 1.00 32.33 22 TYR A C 20
ATOM 23007 O O . TYR A 1 30 ? -0.555 8.945 2.568 1.00 11.54 22 TYR A O 20
ATOM 23025 N N . ASN A 1 31 ? -1.531 10.703 3.617 1.00 24.41 23 ASN A N 20
ATOM 23026 C CA . ASN A 1 31 ? -0.878 10.485 4.932 1.00 3.33 23 ASN A CA 20
ATOM 23027 C C . ASN A 1 31 ? -1.368 9.184 5.598 1.00 12.12 23 ASN A C 20
ATOM 23028 O O . ASN A 1 31 ? -0.595 8.517 6.285 1.00 5.02 23 ASN A O 20
ATOM 23039 N N . GLU A 1 32 ? -2.649 8.838 5.375 1.00 72.32 24 GLU A N 20
ATOM 23040 C CA . GLU A 1 32 ? -3.273 7.625 5.941 1.00 44.22 24 GLU A CA 20
ATOM 23041 C C . GLU A 1 32 ? -2.759 6.365 5.213 1.00 41.40 24 GLU A C 20
ATOM 23042 O O . GLU A 1 32 ? -2.545 5.319 5.832 1.00 73.42 24 GLU A O 20
ATOM 23054 N N . LEU A 1 33 ? -2.565 6.487 3.883 1.00 33.04 25 LEU A N 20
ATOM 23055 C CA . LEU A 1 33 ? -2.022 5.402 3.041 1.00 52.15 25 LEU A CA 20
ATOM 23056 C C . LEU A 1 33 ? -0.522 5.199 3.330 1.00 62.10 25 LEU A C 20
ATOM 23057 O O . LEU A 1 33 ? -0.013 4.074 3.299 1.00 44.24 25 LEU A O 20
ATOM 23073 N N . LYS A 1 34 ? 0.157 6.316 3.631 1.00 3.24 26 LYS A N 20
ATOM 23074 C CA . LYS A 1 34 ? 1.570 6.345 4.054 1.00 1.25 26 LYS A CA 20
ATOM 23075 C C . LYS A 1 34 ? 1.717 5.678 5.435 1.00 74.14 26 LYS A C 20
ATOM 23076 O O . LYS A 1 34 ? 2.692 4.965 5.694 1.00 61.40 26 LYS A O 20
ATOM 23095 N N . ALA A 1 35 ? 0.713 5.921 6.301 1.00 32.51 27 ALA A N 20
ATOM 23096 C CA . ALA A 1 35 ? 0.625 5.320 7.638 1.00 64.33 27 ALA A CA 20
ATOM 23097 C C . ALA A 1 35 ? 0.345 3.814 7.531 1.00 72.32 27 ALA A C 20
ATOM 23098 O O . ALA A 1 35 ? 0.822 3.029 8.345 1.00 53.33 27 ALA A O 20
ATOM 23105 N N . LEU A 1 36 ? -0.439 3.438 6.496 1.00 70.31 28 LEU A N 20
ATOM 23106 C CA . LEU A 1 36 ? -0.758 2.030 6.176 1.00 5.04 28 LEU A CA 20
ATOM 23107 C C . LEU A 1 36 ? 0.503 1.287 5.687 1.00 65.13 28 LEU A C 20
ATOM 23108 O O . LEU A 1 36 ? 0.707 0.120 6.015 1.00 11.24 28 LEU A O 20
ATOM 23124 N N . VAL A 1 37 ? 1.338 1.985 4.898 1.00 2.34 29 VAL A N 20
ATOM 23125 C CA . VAL A 1 37 ? 2.646 1.475 4.441 1.00 21.51 29 VAL A CA 20
ATOM 23126 C C . VAL A 1 37 ? 3.579 1.225 5.642 1.00 5.25 29 VAL A C 20
ATOM 23127 O O . VAL A 1 37 ? 4.183 0.156 5.751 1.00 35.35 29 VAL A O 20
ATOM 23140 N N . SER A 1 38 ? 3.650 2.218 6.549 1.00 42.23 30 SER A N 20
ATOM 23141 C CA . SER A 1 38 ? 4.475 2.150 7.770 1.00 33.30 30 SER A CA 20
ATOM 23142 C C . SER A 1 38 ? 3.969 1.041 8.723 1.00 55.42 30 SER A C 20
ATOM 23143 O O . SER A 1 38 ? 4.758 0.427 9.452 1.00 73.32 30 SER A O 20
ATOM 23151 N N . LYS A 1 39 ? 2.650 0.796 8.665 1.00 31.32 31 LYS A N 20
ATOM 23152 C CA . LYS A 1 39 ? 1.967 -0.260 9.425 1.00 54.11 31 LYS A CA 20
ATOM 23153 C C . LYS A 1 39 ? 2.420 -1.647 8.939 1.00 25.15 31 LYS A C 20
ATOM 23154 O O . LYS A 1 39 ? 2.997 -2.429 9.704 1.00 73.13 31 LYS A O 20
ATOM 23173 N N . ILE A 1 40 ? 2.201 -1.913 7.635 1.00 31.32 32 ILE A N 20
ATOM 23174 C CA . ILE A 1 40 ? 2.420 -3.243 7.045 1.00 32.23 32 ILE A CA 20
ATOM 23175 C C . ILE A 1 40 ? 3.916 -3.600 6.998 1.00 12.25 32 ILE A C 20
ATOM 23176 O O . ILE A 1 40 ? 4.257 -4.763 7.133 1.00 33.51 32 ILE A O 20
ATOM 23192 N N . SER A 1 41 ? 4.800 -2.586 6.851 1.00 52.10 33 SER A N 20
ATOM 23193 C CA . SER A 1 41 ? 6.264 -2.799 6.752 1.00 11.32 33 SER A CA 20
ATOM 23194 C C . SER A 1 41 ? 6.885 -3.166 8.116 1.00 5.54 33 SER A C 20
ATOM 23195 O O . SER A 1 41 ? 8.051 -3.568 8.177 1.00 53.13 33 SER A O 20
ATOM 23203 N N . SER A 1 42 ? 6.100 -3.022 9.202 1.00 24.34 34 SER A N 20
ATOM 23204 C CA . SER A 1 42 ? 6.480 -3.511 10.547 1.00 35.21 34 SER A CA 20
ATOM 23205 C C . SER A 1 42 ? 6.288 -5.047 10.643 1.00 22.13 34 SER A C 20
ATOM 23206 O O . SER A 1 42 ? 6.908 -5.714 11.477 1.00 52.33 34 SER A O 20
ATOM 23214 N N . SER A 1 43 ? 5.417 -5.578 9.763 1.00 25.30 35 SER A N 20
ATOM 23215 C CA . SER A 1 43 ? 4.950 -6.983 9.794 1.00 73.01 35 SER A CA 20
ATOM 23216 C C . SER A 1 43 ? 5.588 -7.834 8.665 1.00 1.23 35 SER A C 20
ATOM 23217 O O . SER A 1 43 ? 5.971 -8.995 8.877 1.00 31.33 35 SER A O 20
ATOM 23225 N N . VAL A 1 44 ? 5.692 -7.230 7.465 1.00 43.34 36 VAL A N 20
ATOM 23226 C CA . VAL A 1 44 ? 6.123 -7.917 6.226 1.00 23.11 36 VAL A CA 20
ATOM 23227 C C . VAL A 1 44 ? 7.631 -7.759 6.036 1.00 11.44 36 VAL A C 20
ATOM 23228 O O . VAL A 1 44 ? 8.265 -6.957 6.727 1.00 21.34 36 VAL A O 20
ATOM 23241 N N . ASN A 1 45 ? 8.204 -8.531 5.096 1.00 13.03 37 ASN A N 20
ATOM 23242 C CA . ASN A 1 45 ? 9.626 -8.403 4.716 1.00 61.13 37 ASN A CA 20
ATOM 23243 C C . ASN A 1 45 ? 9.786 -8.392 3.185 1.00 20.11 37 ASN A C 20
ATOM 23244 O O . ASN A 1 45 ? 10.522 -7.558 2.640 1.00 32.12 37 ASN A O 20
ATOM 23255 N N . ASP A 1 46 ? 9.059 -9.284 2.499 1.00 22.21 38 ASP A N 20
ATOM 23256 C CA . ASP A 1 46 ? 9.192 -9.492 1.034 1.00 24.41 38 ASP A CA 20
ATOM 23257 C C . ASP A 1 46 ? 8.080 -8.757 0.276 1.00 11.05 38 ASP A C 20
ATOM 23258 O O . ASP A 1 46 ? 7.073 -8.346 0.876 1.00 34.33 38 ASP A O 20
ATOM 23267 N N . LEU A 1 47 ? 8.278 -8.628 -1.054 1.00 30.34 39 LEU A N 20
ATOM 23268 C CA . LEU A 1 47 ? 7.341 -7.941 -1.974 1.00 53.51 39 LEU A CA 20
ATOM 23269 C C . LEU A 1 47 ? 5.982 -8.659 -1.966 1.00 42.02 39 LEU A C 20
ATOM 23270 O O . LEU A 1 47 ? 4.927 -8.010 -1.857 1.00 60.54 39 LEU A O 20
ATOM 23286 N N . GLU A 1 48 ? 6.040 -10.000 -2.029 1.00 51.54 40 GLU A N 20
ATOM 23287 C CA . GLU A 1 48 ? 4.859 -10.871 -1.969 1.00 65.54 40 GLU A CA 20
ATOM 23288 C C . GLU A 1 48 ? 4.043 -10.618 -0.692 1.00 72.43 40 GLU A C 20
ATOM 23289 O O . GLU A 1 48 ? 2.823 -10.486 -0.749 1.00 72.01 40 GLU A O 20
ATOM 23301 N N . GLU A 1 49 ? 4.755 -10.502 0.444 1.00 0.21 41 GLU A N 20
ATOM 23302 C CA . GLU A 1 49 ? 4.141 -10.373 1.773 1.00 71.00 41 GLU A CA 20
ATOM 23303 C C . GLU A 1 49 ? 3.317 -9.076 1.881 1.00 65.14 41 GLU A C 20
ATOM 23304 O O . GLU A 1 49 ? 2.199 -9.090 2.403 1.00 3.02 41 GLU A O 20
ATOM 23316 N N . ALA A 1 50 ? 3.880 -7.970 1.348 1.00 62.12 42 ALA A N 20
ATOM 23317 C CA . ALA A 1 50 ? 3.227 -6.643 1.371 1.00 11.43 42 ALA A CA 20
ATOM 23318 C C . ALA A 1 50 ? 1.926 -6.647 0.558 1.00 40.54 42 ALA A C 20
ATOM 23319 O O . ALA A 1 50 ? 0.923 -6.088 0.995 1.00 3.20 42 ALA A O 20
ATOM 23326 N N . ILE A 1 51 ? 1.973 -7.304 -0.624 1.00 75.05 43 ILE A N 20
ATOM 23327 C CA . ILE A 1 51 ? 0.809 -7.457 -1.520 1.00 30.53 43 ILE A CA 20
ATOM 23328 C C . ILE A 1 51 ? -0.322 -8.253 -0.825 1.00 63.13 43 ILE A C 20
ATOM 23329 O O . ILE A 1 51 ? -1.464 -7.795 -0.801 1.00 14.35 43 ILE A O 20
ATOM 23345 N N . VAL A 1 52 ? 0.032 -9.413 -0.218 1.00 2.34 44 VAL A N 20
ATOM 23346 C CA . VAL A 1 52 ? -0.932 -10.302 0.481 1.00 44.24 44 VAL A CA 20
ATOM 23347 C C . VAL A 1 52 ? -1.661 -9.543 1.618 1.00 23.23 44 VAL A C 20
ATOM 23348 O O . VAL A 1 52 ? -2.901 -9.598 1.721 1.00 62.13 44 VAL A O 20
ATOM 23361 N N . VAL A 1 53 ? -0.884 -8.800 2.437 1.00 53.41 45 VAL A N 20
ATOM 23362 C CA . VAL A 1 53 ? -1.443 -8.004 3.549 1.00 0.24 45 VAL A CA 20
ATOM 23363 C C . VAL A 1 53 ? -2.350 -6.885 3.010 1.00 14.52 45 VAL A C 20
ATOM 23364 O O . VAL A 1 53 ? -3.487 -6.781 3.423 1.00 51.44 45 VAL A O 20
ATOM 23377 N N . LEU A 1 54 ? -1.848 -6.089 2.045 1.00 55.34 46 LEU A N 20
ATOM 23378 C CA . LEU A 1 54 ? -2.630 -4.991 1.415 1.00 75.23 46 LEU A CA 20
ATOM 23379 C C . LEU A 1 54 ? -3.970 -5.491 0.839 1.00 13.13 46 LEU A C 20
ATOM 23380 O O . LEU A 1 54 ? -4.949 -4.748 0.828 1.00 51.20 46 LEU A O 20
ATOM 23396 N N . ARG A 1 55 ? -3.994 -6.759 0.383 1.00 30.12 47 ARG A N 20
ATOM 23397 C CA . ARG A 1 55 ? -5.216 -7.409 -0.106 1.00 21.12 47 ARG A CA 20
ATOM 23398 C C . ARG A 1 55 ? -6.240 -7.594 1.040 1.00 25.34 47 ARG A C 20
ATOM 23399 O O . ARG A 1 55 ? -7.402 -7.232 0.876 1.00 51.05 47 ARG A O 20
ATOM 23420 N N . GLU A 1 56 ? -5.799 -8.113 2.217 1.00 53.02 48 GLU A N 20
ATOM 23421 C CA . GLU A 1 56 ? -6.721 -8.307 3.377 1.00 32.34 48 GLU A CA 20
ATOM 23422 C C . GLU A 1 56 ? -7.151 -6.948 3.975 1.00 1.42 48 GLU A C 20
ATOM 23423 O O . GLU A 1 56 ? -8.289 -6.817 4.438 1.00 63.41 48 GLU A O 20
ATOM 23435 N N . GLU A 1 57 ? -6.238 -5.951 3.924 1.00 42.14 49 GLU A N 20
ATOM 23436 C CA . GLU A 1 57 ? -6.511 -4.563 4.353 1.00 75.43 49 GLU A CA 20
ATOM 23437 C C . GLU A 1 57 ? -7.629 -3.959 3.488 1.00 34.33 49 GLU A C 20
ATOM 23438 O O . GLU A 1 57 ? -8.512 -3.265 3.982 1.00 71.21 49 GLU A O 20
ATOM 23450 N N . GLU A 1 58 ? -7.582 -4.293 2.196 1.00 31.32 50 GLU A N 20
ATOM 23451 C CA . GLU A 1 58 ? -8.525 -3.806 1.183 1.00 53.10 50 GLU A CA 20
ATOM 23452 C C . GLU A 1 58 ? -9.876 -4.551 1.287 1.00 73.34 50 GLU A C 20
ATOM 23453 O O . GLU A 1 58 ? -10.897 -4.059 0.833 1.00 41.20 50 GLU A O 20
ATOM 23465 N N . LYS A 1 59 ? -9.885 -5.742 1.900 1.00 55.11 51 LYS A N 20
ATOM 23466 C CA . LYS A 1 59 ? -11.135 -6.508 2.112 1.00 32.44 51 LYS A CA 20
ATOM 23467 C C . LYS A 1 59 ? -11.838 -6.090 3.422 1.00 23.13 51 LYS A C 20
ATOM 23468 O O . LYS A 1 59 ? -13.073 -6.104 3.497 1.00 72.51 51 LYS A O 20
ATOM 23487 N N . LYS A 1 60 ? -11.047 -5.702 4.441 1.00 44.33 52 LYS A N 20
ATOM 23488 C CA . LYS A 1 60 ? -11.581 -5.365 5.782 1.00 62.41 52 LYS A CA 20
ATOM 23489 C C . LYS A 1 60 ? -11.987 -3.882 5.863 1.00 52.32 52 LYS A C 20
ATOM 23490 O O . LYS A 1 60 ? -12.905 -3.524 6.605 1.00 61.01 52 LYS A O 20
ATOM 23509 N N . ALA A 1 61 ? -11.293 -3.030 5.089 1.00 14.11 53 ALA A N 20
ATOM 23510 C CA . ALA A 1 61 ? -11.595 -1.587 5.013 1.00 51.54 53 ALA A CA 20
ATOM 23511 C C . ALA A 1 61 ? -12.743 -1.324 4.036 1.00 33.30 53 ALA A C 20
ATOM 23512 O O . ALA A 1 61 ? -13.189 -2.228 3.319 1.00 12.01 53 ALA A O 20
ATOM 23519 N N . SER A 1 62 ? -13.199 -0.072 4.009 1.00 11.43 54 SER A N 20
ATOM 23520 C CA . SER A 1 62 ? -14.295 0.374 3.139 1.00 54.43 54 SER A CA 20
ATOM 23521 C C . SER A 1 62 ? -13.898 1.690 2.447 1.00 54.22 54 SER A C 20
ATOM 23522 O O . SER A 1 62 ? -12.991 2.404 2.906 1.00 62.30 54 SER A O 20
ATOM 23530 N N . GLU A 1 63 ? -14.544 1.964 1.300 1.00 15.12 55 GLU A N 20
ATOM 23531 C CA . GLU A 1 63 ? -14.299 3.180 0.495 1.00 4.51 55 GLU A CA 20
ATOM 23532 C C . GLU A 1 63 ? -14.590 4.481 1.318 1.00 22.53 55 GLU A C 20
ATOM 23533 O O . GLU A 1 63 ? -15.376 4.438 2.266 1.00 33.32 55 GLU A O 20
ATOM 23545 N N . PRO A 1 64 ? -13.948 5.658 0.998 1.00 43.44 56 PRO A N 20
ATOM 23546 C CA . PRO A 1 64 ? -13.083 5.874 -0.191 1.00 71.13 56 PRO A CA 20
ATOM 23547 C C . PRO A 1 64 ? -11.628 5.378 -0.014 1.00 3.44 56 PRO A C 20
ATOM 23548 O O . PRO A 1 64 ? -10.906 5.231 -1.004 1.00 75.43 56 PRO A O 20
ATOM 23559 N N . PHE A 1 65 ? -11.221 5.083 1.240 1.00 10.50 57 PHE A N 20
ATOM 23560 C CA . PHE A 1 65 ? -9.823 4.722 1.550 1.00 63.24 57 PHE A CA 20
ATOM 23561 C C . PHE A 1 65 ? -9.443 3.332 0.972 1.00 11.13 57 PHE A C 20
ATOM 23562 O O . PHE A 1 65 ? -8.291 3.113 0.592 1.00 50.23 57 PHE A O 20
ATOM 23579 N N . LYS A 1 66 ? -10.434 2.413 0.906 1.00 63.33 58 LYS A N 20
ATOM 23580 C CA . LYS A 1 66 ? -10.266 1.046 0.332 1.00 32.14 58 LYS A CA 20
ATOM 23581 C C . LYS A 1 66 ? -9.733 1.095 -1.118 1.00 31.33 58 LYS A C 20
ATOM 23582 O O . LYS A 1 66 ? -8.925 0.253 -1.528 1.00 4.03 58 LYS A O 20
ATOM 23601 N N . THR A 1 67 ? -10.194 2.118 -1.862 1.00 31.14 59 THR A N 20
ATOM 23602 C CA . THR A 1 67 ? -9.772 2.382 -3.244 1.00 25.34 59 THR A CA 20
ATOM 23603 C C . THR A 1 67 ? -8.272 2.735 -3.291 1.00 42.21 59 THR A C 20
ATOM 23604 O O . THR A 1 67 ? -7.534 2.224 -4.124 1.00 63.02 59 THR A O 20
ATOM 23615 N N . ASP A 1 68 ? -7.833 3.560 -2.332 1.00 11.23 60 ASP A N 20
ATOM 23616 C CA . ASP A 1 68 ? -6.444 4.078 -2.263 1.00 74.23 60 ASP A CA 20
ATOM 23617 C C . ASP A 1 68 ? -5.437 2.960 -1.949 1.00 2.52 60 ASP A C 20
ATOM 23618 O O . ASP A 1 68 ? -4.288 2.973 -2.442 1.00 71.20 60 ASP A O 20
ATOM 23627 N N . ILE A 1 69 ? -5.924 1.962 -1.178 1.00 22.31 61 ILE A N 20
ATOM 23628 C CA . ILE A 1 69 ? -5.155 0.766 -0.792 1.00 64.31 61 ILE A CA 20
ATOM 23629 C C . ILE A 1 69 ? -4.779 -0.016 -2.054 1.00 53.10 61 ILE A C 20
ATOM 23630 O O . ILE A 1 69 ? -3.609 -0.300 -2.304 1.00 14.24 61 ILE A O 20
ATOM 23646 N N . ARG A 1 70 ? -5.815 -0.297 -2.859 1.00 2.04 62 ARG A N 20
ATOM 23647 C CA . ARG A 1 70 ? -5.713 -1.128 -4.060 1.00 63.24 62 ARG A CA 20
ATOM 23648 C C . ARG A 1 70 ? -5.100 -0.385 -5.253 1.00 73.42 62 ARG A C 20
ATOM 23649 O O . ARG A 1 70 ? -4.739 -1.030 -6.220 1.00 52.20 62 ARG A O 20
ATOM 23670 N N . ILE A 1 71 ? -5.036 0.964 -5.209 1.00 11.32 63 ILE A N 20
ATOM 23671 C CA . ILE A 1 71 ? -4.279 1.758 -6.213 1.00 21.40 63 ILE A CA 20
ATOM 23672 C C . ILE A 1 71 ? -2.764 1.500 -6.043 1.00 73.41 63 ILE A C 20
ATOM 23673 O O . ILE A 1 71 ? -2.064 1.202 -7.019 1.00 25.41 63 ILE A O 20
ATOM 23689 N N . LEU A 1 72 ? -2.277 1.611 -4.784 1.00 43.00 64 LEU A N 20
ATOM 23690 C CA . LEU A 1 72 ? -0.861 1.329 -4.442 1.00 43.02 64 LEU A CA 20
ATOM 23691 C C . LEU A 1 72 ? -0.561 -0.174 -4.667 1.00 72.22 64 LEU A C 20
ATOM 23692 O O . LEU A 1 72 ? 0.477 -0.538 -5.220 1.00 53.21 64 LEU A O 20
ATOM 23708 N N . LEU A 1 73 ? -1.515 -1.024 -4.250 1.00 73.15 65 LEU A N 20
ATOM 23709 C CA . LEU A 1 73 ? -1.457 -2.502 -4.389 1.00 2.22 65 LEU A CA 20
ATOM 23710 C C . LEU A 1 73 ? -1.278 -2.892 -5.878 1.00 30.33 65 LEU A C 20
ATOM 23711 O O . LEU A 1 73 ? -0.378 -3.664 -6.239 1.00 73.41 65 LEU A O 20
ATOM 23727 N N . ASP A 1 74 ? -2.153 -2.309 -6.716 1.00 51.33 66 ASP A N 20
ATOM 23728 C CA . ASP A 1 74 ? -2.177 -2.519 -8.174 1.00 55.24 66 ASP A CA 20
ATOM 23729 C C . ASP A 1 74 ? -0.906 -1.964 -8.819 1.00 32.32 66 ASP A C 20
ATOM 23730 O O . ASP A 1 74 ? -0.485 -2.455 -9.859 1.00 32.23 66 ASP A O 20
ATOM 23739 N N . PHE A 1 75 ? -0.285 -0.953 -8.168 1.00 1.14 67 PHE A N 20
ATOM 23740 C CA . PHE A 1 75 ? 0.967 -0.353 -8.647 1.00 61.42 67 PHE A CA 20
ATOM 23741 C C . PHE A 1 75 ? 2.105 -1.375 -8.510 1.00 74.41 67 PHE A C 20
ATOM 23742 O O . PHE A 1 75 ? 2.872 -1.564 -9.447 1.00 3.40 67 PHE A O 20
ATOM 23759 N N . LEU A 1 76 ? 2.153 -2.062 -7.344 1.00 21.43 68 LEU A N 20
ATOM 23760 C CA . LEU A 1 76 ? 3.160 -3.112 -7.051 1.00 12.31 68 LEU A CA 20
ATOM 23761 C C . LEU A 1 76 ? 3.047 -4.263 -8.069 1.00 64.24 68 LEU A C 20
ATOM 23762 O O . LEU A 1 76 ? 4.041 -4.702 -8.647 1.00 11.50 68 LEU A O 20
ATOM 23778 N N . GLU A 1 77 ? 1.799 -4.704 -8.299 1.00 22.40 69 GLU A N 20
ATOM 23779 C CA . GLU A 1 77 ? 1.475 -5.781 -9.259 1.00 50.33 69 GLU A CA 20
ATOM 23780 C C . GLU A 1 77 ? 1.726 -5.346 -10.724 1.00 71.14 69 GLU A C 20
ATOM 23781 O O . GLU A 1 77 ? 1.972 -6.191 -11.590 1.00 65.10 69 GLU A O 20
ATOM 23793 N N . SER A 1 78 ? 1.663 -4.027 -10.976 1.00 63.14 70 SER A N 20
ATOM 23794 C CA . SER A 1 78 ? 1.908 -3.438 -12.301 1.00 51.30 70 SER A CA 20
ATOM 23795 C C . SER A 1 78 ? 3.419 -3.293 -12.571 1.00 44.34 70 SER A C 20
ATOM 23796 O O . SER A 1 78 ? 3.829 -3.315 -13.731 1.00 21.34 70 SER A O 20
ATOM 23804 N N . LYS A 1 79 ? 4.233 -3.133 -11.494 1.00 63.10 71 LYS A N 20
ATOM 23805 C CA . LYS A 1 79 ? 5.698 -2.960 -11.612 1.00 52.12 71 LYS A CA 20
ATOM 23806 C C . LYS A 1 79 ? 6.351 -4.278 -12.076 1.00 61.10 71 LYS A C 20
ATOM 23807 O O . LYS A 1 79 ? 6.429 -5.224 -11.287 1.00 51.42 71 LYS A O 20
ATOM 23826 N N . PRO A 1 80 ? 6.833 -4.364 -13.363 1.00 52.41 72 PRO A N 20
ATOM 23827 C CA . PRO A 1 80 ? 7.412 -5.596 -13.922 1.00 23.33 72 PRO A CA 20
ATOM 23828 C C . PRO A 1 80 ? 8.924 -5.698 -13.576 1.00 62.43 72 PRO A C 20
ATOM 23829 O O . PRO A 1 80 ? 9.253 -6.279 -12.523 1.00 52.11 72 PRO A O 20
#

Secondary structure (DSSP, 8-state):
--SHHHHHHHHHHHHTTT-SSHHHHHHHHHHHHHH-SSHHHHHHHHHHHHHHSPTTHHHHHHHHHHHHHH--

Sequence (72 aa):
GSVVKEKLEKALIEVRPYVEYYNELKALVSKISSSVNDLEEAIVVLREEEKKASEPFKTDIRILLDFLESKPGSVVKEKLEKALIEVRPYVEYYNELKALVSKISSSVNDLEEAIVVLREEEKKASEPFKTDIRILLDFLESKPGSVVKEKLEKALIEVRPYVEYYNELKALVSKISSSVNDLEEAIVVLREEEKKASEPFKTDIRILLDFLESKPGSVVKEKLEKALIEVRPYVEYYNELKALVSKISSSVNDLEEAIVVLREEEKKASEPFKTDIRILLDFLESKPGSVVKEKLEKALIEVRPYVEYYNELKALVSKISSSVNDLEEAIVVLREEEKKASEPFKTDIRILLDFLESKPGSVVKEKLEKALIEVRPYVEYYNELKALVSKISSSVNDLEEAIVVLREEEKKASEPFKTDIRILLDFLESKPGSVVKEKLEKALIEVRPYVEYYNELKALVSKISSSVNDLEEAIVVLREEEKKASEPFKTDIRILLDFLESKPGSVVKEKLEKALIEVRPYVEYYNELKALVSKISSSVNDLEEAIVVLREEEKKASEPFKTDIRILLDFLESKPGSVVKEKLEKALIEVRPYVEYYNELKALVSKISSSVNDLEEAIVVLREEEKKASEPFKTDIRILLDFLESKPGSVVKEKLEKALIEVRPYVEYYNELKALVSKISSSVNDLEEAIVVLREEEKKASEPFKTDIRILLDFLESKPGSVVKEKLEKALIEVRPYVEYYNELKALVSKISSSVNDLEEAIVVLREEEKKASEPFKTDIRILLDFLESKPGSVVKEKLEKALIEVRPYVEYYNELKALVSKISSSVNDLEEAIVVLREEEKKASEPFKTDIRILLDFLESKPGSVVKEKLEKALIEVRPYVEYYNELKALVSKISSSVNDLEEAIVVLREEEKKASEPFKTDIRILLDFLESKPGSVVKEKLEKALIEVRPYVEYYNELKALVSKISSSVNDLEEAIVVLREEEKKASEPFKTDIRILLDFLESKPGSVVKEKLEKALIEVRPYVEYYNELKALVSKISSSVNDLEEAIVVLREEEKKASEPFKTDIRILLDFLESKPGSVVKEKLEKALIEVRPYVEYYNELKALVSKISSSVNDLEEAIVVLREEEKKASEPFKTDIRILLDFLESKPGSVVKEKLEKALIEVRPYVEYYNELKALVSKISSSVNDLEEAIVVLREEEKKASEPFKTDIRILLDFLESKPGSVVKEKLEKALIEVRPYVEYYNELKALVSKISSSVNDLEEAIVVLREEEKKASEPFKTDIRILLDFLESKPGSVVKEKLEKALIEVRPYVEYYNELKALVSKISSSVNDLEEAIVVLREEEKKASEPFKTDIRILLDFLESKPGSVVKEKLEKALIEVRPYVEYYNELKALVSKISSSVNDLEEAIVVLREEEKKASEPFKTDIRILLDFLESKP